Protein AF-A0A9X2N8R1-F1 (afdb_monomer_lite)

Radius of gyration: 36.53 Å; chains: 1; bounding box: 63×100×101 Å

Structure (mmCIF, N/CA/C/O backbone):
data_AF-A0A9X2N8R1-F1
#
_entry.id   AF-A0A9X2N8R1-F1
#
loop_
_atom_site.group_PDB
_atom_site.id
_atom_site.type_symbol
_atom_site.label_atom_id
_atom_site.label_alt_id
_atom_site.label_comp_id
_atom_site.label_asym_id
_atom_site.label_entity_id
_atom_site.label_seq_id
_atom_site.pdbx_PDB_ins_code
_atom_site.Cartn_x
_atom_site.Cartn_y
_atom_site.Cartn_z
_atom_site.occupancy
_atom_site.B_iso_or_equiv
_atom_site.auth_seq_id
_atom_site.auth_comp_id
_atom_site.auth_asym_id
_atom_site.auth_atom_id
_atom_site.pdbx_PDB_model_num
ATOM 1 N N . MET A 1 1 ? 23.583 4.477 35.712 1.00 61.50 1 MET A N 1
ATOM 2 C CA . MET A 1 1 ? 22.461 4.356 34.773 1.00 61.50 1 MET A CA 1
ATOM 3 C C . MET A 1 1 ? 21.521 5.526 35.014 1.00 61.50 1 MET A C 1
ATOM 5 O O . MET A 1 1 ? 21.092 5.693 36.152 1.00 61.50 1 MET A O 1
ATOM 9 N N . THR A 1 2 ? 21.276 6.365 34.010 1.00 69.81 2 THR A N 1
ATOM 10 C CA . THR A 1 2 ? 20.335 7.500 34.065 1.00 69.81 2 THR A CA 1
ATOM 11 C C . THR A 1 2 ? 18.881 7.009 34.152 1.00 69.81 2 THR A C 1
ATOM 13 O O . THR A 1 2 ? 18.628 5.805 34.248 1.00 69.81 2 THR A O 1
ATOM 16 N N . THR A 1 3 ? 17.896 7.910 34.198 1.00 67.00 3 THR A N 1
ATOM 17 C CA . THR A 1 3 ? 16.471 7.522 34.225 1.00 67.00 3 THR A CA 1
ATOM 18 C C . THR A 1 3 ? 16.041 6.916 32.889 1.00 67.00 3 THR A C 1
ATOM 20 O O . THR A 1 3 ? 15.605 5.767 32.875 1.00 67.00 3 THR A O 1
ATOM 23 N N . GLY A 1 4 ? 16.295 7.596 31.768 1.00 56.44 4 GLY A N 1
ATOM 24 C CA . GLY A 1 4 ? 16.040 7.059 30.428 1.00 56.44 4 GLY A CA 1
ATOM 25 C C . GLY A 1 4 ? 16.801 5.765 30.106 1.00 56.44 4 GLY A C 1
ATOM 26 O O . GLY A 1 4 ? 16.234 4.856 29.500 1.00 56.44 4 GLY A O 1
ATOM 27 N N . GLU A 1 5 ? 18.051 5.608 30.564 1.00 68.75 5 GLU A N 1
ATOM 28 C CA . GLU A 1 5 ? 18.771 4.328 30.429 1.00 68.75 5 GLU A CA 1
ATOM 29 C C . GLU A 1 5 ? 18.106 3.200 31.239 1.00 68.75 5 GLU A C 1
ATOM 31 O O . GLU A 1 5 ? 18.047 2.069 30.765 1.00 68.75 5 GLU A O 1
ATOM 36 N N . LEU A 1 6 ? 17.564 3.493 32.431 1.00 75.94 6 LEU A N 1
ATOM 37 C CA . LEU A 1 6 ? 16.820 2.514 33.230 1.00 75.94 6 LEU A CA 1
ATOM 38 C C . LEU A 1 6 ? 15.516 2.107 32.534 1.00 75.94 6 LEU A C 1
ATOM 40 O O . LEU A 1 6 ? 15.234 0.916 32.444 1.00 75.94 6 LEU A O 1
ATOM 44 N N . VAL A 1 7 ? 14.747 3.062 32.002 1.00 72.25 7 VAL A N 1
ATOM 45 C CA . VAL A 1 7 ? 13.529 2.773 31.219 1.00 72.25 7 VAL A CA 1
ATOM 46 C C . VAL A 1 7 ? 13.859 1.880 30.016 1.00 72.25 7 VAL A C 1
ATOM 48 O O . VAL A 1 7 ? 13.146 0.909 29.753 1.00 72.25 7 VAL A O 1
ATOM 51 N N . ARG A 1 8 ? 14.969 2.155 29.321 1.00 62.34 8 ARG A N 1
ATOM 52 C CA . ARG A 1 8 ? 15.442 1.361 28.178 1.00 62.34 8 ARG A CA 1
ATOM 53 C C . ARG A 1 8 ? 15.842 -0.060 28.584 1.00 62.34 8 ARG A C 1
ATOM 55 O O . ARG A 1 8 ? 15.310 -1.010 28.020 1.00 62.34 8 ARG A O 1
ATOM 62 N N . TRP A 1 9 ? 16.677 -0.207 29.613 1.00 81.19 9 TRP A N 1
ATOM 63 C CA . TRP A 1 9 ? 17.102 -1.508 30.144 1.00 81.19 9 TRP A CA 1
ATOM 64 C C . TRP A 1 9 ? 15.919 -2.364 30.623 1.00 81.19 9 TRP A C 1
ATOM 66 O O . TRP A 1 9 ? 15.880 -3.568 30.385 1.00 81.19 9 TRP A O 1
ATOM 76 N N . LEU A 1 10 ? 14.911 -1.751 31.251 1.00 79.75 10 LEU A N 1
ATOM 77 C CA . LEU A 1 10 ? 13.672 -2.436 31.629 1.00 79.75 10 LEU A CA 1
ATOM 78 C C . LEU A 1 10 ? 12.874 -2.891 30.400 1.00 79.75 10 LEU A C 1
ATOM 80 O O . LEU A 1 10 ? 12.411 -4.030 30.361 1.00 79.75 10 LEU A O 1
ATOM 84 N N . THR A 1 11 ? 12.773 -2.039 29.378 1.00 71.38 11 THR A N 1
ATOM 85 C CA . THR A 1 11 ? 12.073 -2.353 28.123 1.00 71.38 11 THR A CA 1
ATOM 86 C C . THR A 1 11 ? 12.741 -3.522 27.389 1.00 71.38 11 THR A C 1
ATOM 88 O O . THR A 1 11 ? 12.051 -4.441 26.953 1.00 71.38 11 THR A O 1
ATOM 91 N N . GLU A 1 12 ? 14.077 -3.558 27.339 1.00 72.38 12 GLU A N 1
ATOM 92 C CA . GLU A 1 12 ? 14.872 -4.687 26.818 1.00 72.38 12 GLU A CA 1
ATOM 93 C C . GLU A 1 12 ? 14.657 -5.988 27.612 1.00 72.38 12 GLU A C 1
ATOM 95 O O . GLU A 1 12 ? 14.785 -7.084 27.069 1.00 72.38 12 GLU A O 1
ATOM 100 N N . LYS A 1 13 ? 14.290 -5.887 28.896 1.00 73.69 13 LYS A N 1
ATOM 101 C CA . LYS A 1 13 ? 13.877 -7.017 29.743 1.00 73.69 13 LYS A CA 1
ATOM 102 C C . LYS A 1 13 ? 12.378 -7.329 29.661 1.00 73.69 13 LYS A C 1
ATOM 104 O O . LYS A 1 13 ? 11.893 -8.111 30.468 1.00 73.69 13 LYS A O 1
ATOM 109 N N . GLY A 1 14 ? 11.626 -6.747 28.725 1.00 69.25 14 GLY A N 1
ATOM 110 C CA . GLY A 1 14 ? 10.180 -6.977 28.602 1.00 69.25 14 GLY A CA 1
ATOM 111 C C . GLY A 1 14 ? 9.355 -6.384 29.753 1.00 69.25 14 GLY A C 1
ATOM 112 O O . GLY A 1 14 ? 8.227 -6.815 29.998 1.00 69.25 14 GLY A O 1
ATOM 113 N N . ILE A 1 15 ? 9.912 -5.409 30.478 1.00 80.44 15 ILE A N 1
ATOM 114 C CA . ILE A 1 15 ? 9.262 -4.691 31.575 1.00 80.44 15 ILE A CA 1
ATOM 115 C C . ILE A 1 15 ? 8.905 -3.292 31.077 1.00 80.44 15 ILE A C 1
ATOM 117 O O . ILE A 1 15 ? 9.757 -2.418 30.943 1.00 80.44 15 ILE A O 1
ATOM 121 N N . SER A 1 16 ? 7.619 -3.074 30.820 1.00 72.25 16 SER A N 1
ATOM 122 C CA . SER A 1 16 ? 7.089 -1.769 30.422 1.00 72.25 16 SER A CA 1
ATOM 123 C C . SER A 1 16 ? 6.588 -0.983 31.633 1.00 72.25 16 SER A C 1
ATOM 125 O O . SER A 1 16 ? 6.012 -1.541 32.575 1.00 72.25 16 SER A O 1
ATOM 127 N N . LEU A 1 17 ? 6.807 0.329 31.600 1.00 79.06 17 LEU A N 1
ATOM 128 C CA . LEU A 1 17 ? 6.371 1.273 32.621 1.00 79.06 17 LEU A CA 1
ATOM 129 C C . LEU A 1 17 ? 5.335 2.228 32.024 1.00 79.06 17 LEU A C 1
ATOM 131 O O . LEU A 1 17 ? 5.537 2.757 30.935 1.00 79.06 17 LEU A O 1
ATOM 135 N N . LYS A 1 18 ? 4.238 2.469 32.743 1.00 71.00 18 LYS A N 1
ATOM 136 C CA . LYS A 1 18 ? 3.207 3.452 32.384 1.00 71.00 18 LYS A CA 1
ATOM 137 C C . LYS A 1 18 ? 2.844 4.285 33.608 1.00 71.00 18 LYS A C 1
ATOM 139 O O . LYS A 1 18 ? 2.689 3.737 34.696 1.00 71.00 18 LYS A O 1
ATOM 144 N N . VAL A 1 19 ? 2.660 5.591 33.445 1.00 65.94 19 VAL A N 1
ATOM 145 C CA . VAL A 1 19 ? 2.103 6.439 34.509 1.00 65.94 19 VAL A CA 1
ATOM 146 C C . VAL A 1 19 ? 0.577 6.426 34.441 1.00 65.94 19 VAL A C 1
ATOM 148 O O . VAL A 1 19 ? -0.025 6.368 33.369 1.00 65.94 19 VAL A O 1
ATOM 151 N N . THR A 1 20 ? -0.084 6.416 35.595 1.00 61.47 20 THR A N 1
ATOM 152 C CA . THR A 1 20 ? -1.541 6.542 35.716 1.00 61.47 20 THR A CA 1
ATOM 153 C C . THR A 1 20 ? -1.844 7.308 37.001 1.00 61.47 20 THR A C 1
ATOM 155 O O . THR A 1 20 ? -1.806 6.743 38.094 1.00 61.47 20 THR A O 1
ATOM 158 N N . GLY A 1 21 ? -2.075 8.619 36.881 1.00 63.47 21 GLY A N 1
ATOM 159 C CA . GLY A 1 21 ? -2.111 9.524 38.035 1.00 63.47 21 GLY A CA 1
ATOM 160 C C . GLY A 1 21 ? -0.749 9.589 38.739 1.00 63.47 21 GLY A C 1
ATOM 161 O O . GLY A 1 21 ? 0.280 9.726 38.091 1.00 63.47 21 GLY A O 1
ATOM 162 N N . ASP A 1 22 ? -0.730 9.423 40.062 1.00 65.38 22 ASP A N 1
ATOM 163 C CA . ASP A 1 22 ? 0.477 9.380 40.909 1.00 65.38 22 ASP A CA 1
ATOM 164 C C . ASP A 1 22 ? 1.143 7.981 40.982 1.00 65.38 22 ASP A C 1
ATOM 166 O O . ASP A 1 22 ? 2.033 7.709 41.810 1.00 65.38 22 ASP A O 1
ATOM 170 N N . ARG A 1 23 ? 0.683 7.042 40.144 1.00 68.62 23 ARG A N 1
ATOM 171 C CA . ARG A 1 23 ? 1.094 5.634 40.171 1.00 68.62 23 ARG A CA 1
ATOM 172 C C . ARG A 1 23 ? 1.908 5.260 38.944 1.00 68.62 23 ARG A C 1
ATOM 174 O O . ARG A 1 23 ? 1.473 5.424 37.808 1.00 68.62 23 ARG A O 1
ATOM 181 N N . LEU A 1 24 ? 3.068 4.669 39.214 1.00 75.81 24 LEU A N 1
ATOM 182 C CA . LEU A 1 24 ? 3.879 3.966 38.233 1.00 75.81 24 LEU A CA 1
ATOM 183 C C . LEU A 1 24 ? 3.340 2.534 38.122 1.00 75.81 24 LEU A C 1
ATOM 185 O O . LEU A 1 24 ? 3.482 1.736 39.050 1.00 75.81 24 LEU A O 1
ATOM 189 N N . VAL A 1 25 ? 2.674 2.235 37.013 1.00 81.12 25 VAL A N 1
ATOM 190 C CA . VAL A 1 25 ? 2.163 0.909 36.664 1.00 81.12 25 VAL A CA 1
ATOM 191 C C . VAL A 1 25 ? 3.261 0.157 35.921 1.00 81.12 25 VAL A C 1
ATOM 193 O O . VAL A 1 25 ? 3.768 0.622 34.903 1.00 81.12 25 VAL A O 1
ATOM 196 N N . VAL A 1 26 ? 3.617 -1.019 36.430 1.00 84.75 26 VAL A N 1
ATOM 197 C CA . VAL A 1 26 ? 4.631 -1.902 35.846 1.00 84.75 26 VAL A CA 1
ATOM 198 C C . VAL A 1 26 ? 3.913 -3.081 35.199 1.00 84.75 26 VAL A C 1
ATOM 200 O O . VAL A 1 26 ? 3.124 -3.751 35.866 1.00 84.75 26 VAL A O 1
ATOM 203 N N . ARG A 1 27 ? 4.178 -3.351 33.919 1.00 78.88 27 ARG A N 1
ATOM 204 C CA . ARG A 1 27 ? 3.728 -4.570 33.232 1.00 78.88 27 ARG A CA 1
ATOM 205 C C . ARG A 1 27 ? 4.946 -5.368 32.780 1.00 78.88 27 ARG A C 1
ATOM 207 O O . ARG A 1 27 ? 5.761 -4.862 32.014 1.00 78.88 27 ARG A O 1
ATOM 214 N N . SER A 1 28 ? 5.030 -6.612 33.230 1.00 80.50 28 SER A N 1
ATOM 215 C CA . SER A 1 28 ? 6.052 -7.589 32.854 1.00 80.50 28 SER A CA 1
ATOM 216 C C . SER A 1 28 ? 5.409 -8.958 32.650 1.00 80.50 28 SER A C 1
ATOM 218 O O . SER A 1 28 ? 4.280 -9.187 33.091 1.00 80.50 28 SER A O 1
ATOM 220 N N . GLN A 1 29 ? 6.151 -9.895 32.066 1.00 75.38 29 GLN A N 1
ATOM 221 C CA . GLN A 1 29 ? 5.807 -11.312 32.171 1.00 75.38 29 GLN A CA 1
ATOM 222 C C . GLN A 1 29 ? 6.017 -11.818 33.623 1.00 75.38 29 GLN A C 1
ATOM 224 O O . GLN A 1 29 ? 6.696 -11.153 34.426 1.00 75.38 29 GLN A O 1
ATOM 229 N N . PRO A 1 30 ? 5.416 -12.962 34.007 1.00 62.84 30 PRO A N 1
ATOM 230 C CA . PRO A 1 30 ? 5.687 -13.612 35.288 1.00 62.84 30 PRO A CA 1
ATOM 231 C C . PRO A 1 30 ? 7.175 -13.963 35.438 1.00 62.84 30 PRO A C 1
ATOM 233 O O . PRO A 1 30 ? 7.819 -14.400 34.491 1.00 62.84 30 PRO A O 1
ATOM 236 N N . GLY A 1 31 ? 7.739 -13.757 36.630 1.00 71.75 31 GLY A N 1
ATOM 237 C CA . GLY A 1 31 ? 9.150 -14.048 36.929 1.00 71.75 31 GLY A CA 1
ATOM 238 C C . GLY A 1 31 ? 10.168 -13.002 36.447 1.00 71.75 31 GLY A C 1
ATOM 239 O O . GLY A 1 31 ? 11.249 -12.917 37.020 1.00 71.75 31 GLY A O 1
ATOM 240 N N . THR A 1 32 ? 9.834 -12.149 35.473 1.00 79.19 32 THR A N 1
ATOM 241 C CA . THR A 1 32 ? 10.765 -11.128 34.948 1.00 79.19 32 THR A CA 1
ATOM 242 C C . THR A 1 32 ? 10.976 -9.956 35.910 1.00 79.19 32 THR A C 1
ATOM 244 O O . THR A 1 32 ? 12.052 -9.364 35.951 1.00 79.19 32 THR A O 1
ATOM 247 N N . LEU A 1 33 ? 9.959 -9.622 36.710 1.00 86.19 33 LEU A N 1
ATOM 248 C CA . LEU A 1 33 ? 10.025 -8.576 37.732 1.00 86.19 33 LEU A CA 1
ATOM 249 C C . LEU A 1 33 ? 10.600 -9.135 39.045 1.00 86.19 33 LEU A C 1
ATOM 251 O O . LEU A 1 33 ? 9.852 -9.435 39.980 1.00 86.19 33 LEU A O 1
ATOM 255 N N . THR A 1 34 ? 11.927 -9.271 39.100 1.00 89.69 34 THR A N 1
ATOM 256 C CA . THR A 1 34 ? 12.657 -9.684 40.311 1.00 89.69 34 THR A CA 1
ATOM 257 C C . THR A 1 34 ? 12.510 -8.657 41.440 1.00 89.69 34 THR A C 1
ATOM 259 O O . THR A 1 34 ? 12.191 -7.489 41.198 1.00 89.69 34 THR A O 1
ATOM 262 N N . ASP A 1 35 ? 12.762 -9.067 42.687 1.00 86.88 35 ASP A N 1
ATOM 263 C CA . ASP A 1 35 ? 12.722 -8.143 43.830 1.00 86.88 35 ASP A CA 1
ATOM 264 C C . ASP A 1 35 ? 13.786 -7.037 43.733 1.00 86.88 35 ASP A C 1
ATOM 266 O O . ASP A 1 35 ? 13.509 -5.893 44.082 1.00 86.88 35 ASP A O 1
ATOM 270 N N . GLU A 1 36 ? 14.950 -7.323 43.143 1.00 85.19 36 GLU A N 1
ATOM 271 C CA . GLU A 1 36 ? 15.987 -6.322 42.851 1.00 85.19 36 GLU A CA 1
ATOM 272 C C . GLU A 1 36 ? 15.471 -5.236 41.893 1.00 85.19 36 GLU A C 1
ATOM 274 O O . GLU A 1 36 ? 15.621 -4.041 42.156 1.00 85.19 36 GLU A O 1
ATOM 279 N N . ILE A 1 37 ? 14.791 -5.630 40.809 1.00 86.56 37 ILE A N 1
ATOM 280 C CA . ILE A 1 37 ? 14.180 -4.687 39.862 1.00 86.56 37 ILE A CA 1
ATOM 281 C C . ILE A 1 37 ? 13.044 -3.913 40.539 1.00 86.56 37 ILE A C 1
ATOM 283 O O . ILE A 1 37 ? 12.925 -2.698 40.371 1.00 86.56 37 ILE A O 1
ATOM 287 N N . ARG A 1 38 ? 12.220 -4.596 41.341 1.00 87.38 38 ARG A N 1
ATOM 288 C CA . ARG A 1 38 ? 11.127 -3.991 42.111 1.00 87.38 38 ARG A CA 1
ATOM 289 C C . ARG A 1 38 ? 11.639 -2.928 43.085 1.00 87.38 38 ARG A C 1
ATOM 291 O O . ARG A 1 38 ? 10.999 -1.886 43.222 1.00 87.38 38 ARG A O 1
ATOM 298 N N . ASP A 1 39 ? 12.784 -3.151 43.719 1.00 87.62 39 ASP A N 1
ATOM 299 C CA . ASP A 1 39 ? 13.386 -2.195 44.644 1.00 87.62 39 ASP A CA 1
ATOM 300 C C . ASP A 1 39 ? 14.089 -1.036 43.925 1.00 87.62 39 ASP A C 1
ATOM 302 O O . ASP A 1 39 ? 13.931 0.106 44.360 1.00 87.62 39 ASP A O 1
ATOM 306 N N . VAL A 1 40 ? 14.729 -1.257 42.769 1.00 87.19 40 VAL A N 1
ATOM 307 C CA . VAL A 1 40 ? 15.210 -0.161 41.898 1.00 87.19 40 VAL A CA 1
ATOM 308 C C . VAL A 1 40 ? 14.047 0.732 41.441 1.00 87.19 40 VAL A C 1
ATOM 310 O O . VAL A 1 40 ? 14.134 1.959 41.534 1.00 87.19 40 VAL A O 1
ATOM 313 N N . LEU A 1 41 ? 12.927 0.136 41.018 1.00 88.44 41 LEU A N 1
ATOM 314 C CA . LEU A 1 41 ? 11.709 0.854 40.623 1.00 88.44 41 LEU A CA 1
ATOM 315 C C . LEU A 1 41 ? 11.064 1.625 41.785 1.00 88.44 41 LEU A C 1
ATOM 317 O O . LEU A 1 41 ? 10.529 2.711 41.574 1.00 88.44 41 LEU A O 1
ATOM 321 N N . ARG A 1 42 ? 11.119 1.094 43.013 1.00 87.38 42 ARG A N 1
ATOM 322 C CA . ARG A 1 42 ? 10.650 1.792 44.224 1.00 87.38 42 ARG A CA 1
ATOM 323 C C . ARG A 1 42 ? 11.554 2.963 44.593 1.00 87.38 42 ARG A C 1
ATOM 325 O O . ARG A 1 42 ? 11.042 4.051 44.844 1.00 87.38 42 ARG A O 1
ATOM 332 N N . GLN A 1 43 ? 12.871 2.755 44.611 1.00 87.06 43 GLN A N 1
ATOM 333 C CA . GLN A 1 43 ? 13.854 3.784 44.967 1.00 87.06 43 GLN A CA 1
ATOM 334 C C . GLN A 1 43 ? 13.827 4.954 43.980 1.00 87.06 43 GLN A C 1
ATOM 336 O O . GLN A 1 43 ? 13.855 6.107 44.399 1.00 87.06 43 GLN A O 1
ATOM 341 N N . ARG A 1 44 ? 13.694 4.666 42.680 1.00 85.12 44 ARG A N 1
ATOM 342 C CA . ARG A 1 44 ? 13.649 5.680 41.615 1.00 85.12 44 ARG A CA 1
ATOM 343 C C . ARG A 1 44 ? 12.228 6.052 41.182 1.00 85.12 44 ARG A C 1
ATOM 345 O O . ARG A 1 44 ? 12.061 6.675 40.140 1.00 85.12 44 ARG A O 1
ATOM 352 N N . LYS A 1 45 ? 11.194 5.716 41.973 1.00 80.44 45 LYS A N 1
ATOM 353 C CA . LYS A 1 45 ? 9.782 5.969 41.620 1.00 80.44 45 LYS A CA 1
ATOM 354 C C . LYS A 1 45 ? 9.526 7.440 41.272 1.00 80.44 45 LYS A C 1
ATOM 356 O O . LYS A 1 45 ? 8.800 7.698 40.323 1.00 80.44 45 LYS A O 1
ATOM 361 N N . ALA A 1 46 ? 10.084 8.383 42.033 1.00 71.50 46 ALA A N 1
ATOM 362 C CA . ALA A 1 46 ? 9.875 9.813 41.796 1.00 71.50 46 ALA A CA 1
ATOM 363 C C . ALA A 1 46 ? 10.487 10.269 40.460 1.00 71.50 46 ALA A C 1
ATOM 365 O O . ALA A 1 46 ? 9.792 10.874 39.656 1.00 71.50 46 ALA A O 1
ATOM 366 N N . GLU A 1 47 ? 11.740 9.894 40.192 1.00 69.81 47 GLU A N 1
ATOM 367 C CA . GLU A 1 47 ? 12.440 10.193 38.933 1.00 69.81 47 GLU A CA 1
ATOM 368 C C . GLU A 1 47 ? 11.756 9.533 37.727 1.00 69.81 47 GLU A C 1
ATOM 370 O O . GLU A 1 47 ? 11.603 10.153 36.685 1.00 69.81 47 GLU A O 1
ATOM 375 N N . LEU A 1 48 ? 11.308 8.280 37.868 1.00 74.06 48 LEU A N 1
ATOM 376 C CA . LEU A 1 48 ? 10.589 7.558 36.816 1.00 74.06 48 LEU A CA 1
ATOM 377 C C . LEU A 1 48 ? 9.190 8.124 36.567 1.00 74.06 48 LEU A C 1
ATOM 379 O O . LEU A 1 48 ? 8.729 8.093 35.432 1.00 74.06 48 LEU A O 1
ATOM 383 N N . LEU A 1 49 ? 8.507 8.623 37.601 1.00 68.06 49 LEU A N 1
ATOM 384 C CA . LEU A 1 49 ? 7.253 9.349 37.420 1.00 68.06 49 LEU A CA 1
ATOM 385 C C . LEU A 1 49 ? 7.484 10.656 36.660 1.00 68.06 49 LEU A C 1
ATOM 387 O O . LEU A 1 49 ? 6.699 10.933 35.771 1.00 68.06 49 LEU A O 1
ATOM 391 N N . ASP A 1 50 ? 8.543 11.406 36.962 1.00 57.59 50 ASP A N 1
ATOM 392 C CA . ASP A 1 50 ? 8.868 12.678 36.295 1.00 57.59 50 ASP A CA 1
ATOM 393 C C . ASP A 1 50 ? 9.301 12.468 34.824 1.00 57.59 50 ASP A C 1
ATOM 395 O O . ASP A 1 50 ? 8.840 13.163 33.925 1.00 57.59 50 ASP A O 1
ATOM 399 N N . GLU A 1 51 ? 10.107 11.435 34.551 1.00 63.72 51 GLU A N 1
ATOM 400 C CA . GLU A 1 51 ? 10.556 11.064 33.196 1.00 63.72 51 GLU A CA 1
ATOM 401 C C . GLU A 1 51 ? 9.408 10.529 32.315 1.00 63.72 51 GLU A C 1
ATOM 403 O O . GLU A 1 51 ? 9.303 10.864 31.133 1.00 63.72 51 GLU A O 1
ATOM 408 N N . LEU A 1 52 ? 8.547 9.665 32.871 1.00 63.25 52 LEU A N 1
ATOM 409 C CA . LEU A 1 52 ? 7.485 8.983 32.116 1.00 63.25 52 LEU A CA 1
ATOM 410 C C . LEU A 1 52 ? 6.163 9.754 32.107 1.00 63.25 52 LEU A C 1
ATOM 412 O O . LEU A 1 52 ? 5.359 9.565 31.195 1.00 63.25 52 LEU A O 1
ATOM 416 N N . ALA A 1 53 ? 5.926 10.628 33.085 1.00 52.03 53 ALA A N 1
ATOM 417 C CA . ALA A 1 53 ? 4.903 11.656 32.990 1.00 52.03 53 ALA A CA 1
ATOM 418 C C . ALA A 1 53 ? 5.497 12.871 32.280 1.00 52.03 53 ALA A C 1
ATOM 420 O O . ALA A 1 53 ? 5.636 13.935 32.872 1.00 52.03 53 ALA A O 1
ATOM 421 N N . SER A 1 54 ? 5.759 12.736 30.976 1.00 46.25 54 SER A N 1
ATOM 422 C CA . SER A 1 54 ? 5.691 13.920 30.120 1.00 46.25 54 SER A CA 1
ATOM 423 C C . SER A 1 54 ? 4.288 14.509 30.290 1.00 46.25 54 SER A C 1
ATOM 425 O O . SER A 1 54 ? 3.318 13.844 29.914 1.00 46.25 54 SER A O 1
ATOM 427 N N . PRO A 1 55 ? 4.137 15.700 30.897 1.00 40.34 55 PRO A N 1
ATOM 428 C CA . PRO A 1 55 ? 2.837 16.317 31.051 1.00 40.34 55 PRO A CA 1
ATOM 429 C C . PRO A 1 55 ? 2.272 16.594 29.662 1.00 40.34 55 PRO A C 1
ATOM 431 O O . PRO A 1 55 ? 2.986 17.086 28.781 1.00 40.34 55 PRO A O 1
ATOM 434 N N . ALA A 1 56 ? 0.983 16.320 29.479 1.00 39.78 56 ALA A N 1
ATOM 435 C CA . ALA A 1 56 ? 0.248 16.889 28.362 1.00 39.78 56 ALA A CA 1
ATOM 436 C C . ALA A 1 56 ? 0.432 18.423 28.416 1.00 39.78 56 ALA A C 1
ATOM 438 O O . ALA A 1 56 ? 0.249 19.033 29.473 1.00 39.78 56 ALA A O 1
ATOM 439 N N . GLY A 1 57 ? 0.939 19.008 27.327 1.00 48.06 57 GLY A N 1
ATOM 440 C CA . GLY A 1 57 ? 1.347 20.417 27.260 1.00 48.06 57 GLY A CA 1
ATOM 441 C C . GLY A 1 57 ? 2.850 20.727 27.399 1.00 48.06 57 GLY A C 1
ATOM 442 O O . GLY A 1 57 ? 3.202 21.902 27.322 1.00 48.06 57 GLY A O 1
ATOM 443 N N . GLN A 1 58 ? 3.754 19.747 27.562 1.00 58.41 58 GLN A N 1
ATOM 444 C CA . GLN A 1 58 ? 5.196 19.998 27.374 1.00 58.41 58 GLN A CA 1
ATOM 445 C C . GLN A 1 58 ? 5.601 19.991 25.895 1.00 58.41 58 GLN A C 1
ATOM 447 O O . GLN A 1 58 ? 5.180 19.129 25.121 1.00 58.41 58 GLN A O 1
ATOM 452 N N . ASP A 1 59 ? 6.491 20.918 25.543 1.00 76.25 59 ASP A N 1
ATOM 453 C CA . ASP A 1 59 ? 7.090 21.019 24.216 1.00 76.25 59 ASP A CA 1
ATOM 454 C C . ASP A 1 59 ? 7.855 19.727 23.847 1.00 76.25 59 ASP A C 1
ATOM 456 O O . ASP A 1 59 ? 8.569 19.121 24.656 1.00 76.25 59 ASP A O 1
ATOM 460 N N . ALA A 1 60 ? 7.698 19.273 22.604 1.00 85.62 60 ALA A N 1
ATOM 461 C CA . ALA A 1 60 ? 8.398 18.108 22.060 1.00 85.62 60 ALA A CA 1
ATOM 462 C C . ALA A 1 60 ? 9.127 18.474 20.756 1.00 85.62 60 ALA A C 1
ATOM 464 O O . ALA A 1 60 ? 8.649 19.329 20.017 1.00 85.62 60 ALA A O 1
ATOM 465 N N . PRO A 1 61 ? 10.265 17.848 20.417 1.00 90.75 61 PRO A N 1
ATOM 466 C CA . PRO A 1 61 ? 10.932 18.120 19.149 1.00 90.75 61 PRO A CA 1
ATOM 467 C C . PRO A 1 61 ? 10.070 17.662 17.965 1.00 90.75 61 PRO A C 1
ATOM 469 O O . PRO A 1 61 ? 9.319 16.690 18.069 1.00 90.75 61 PRO A O 1
ATOM 472 N N . LEU A 1 62 ? 10.206 18.327 16.818 1.00 93.06 62 LEU A N 1
ATOM 473 C CA . LEU A 1 62 ? 9.630 17.860 15.553 1.00 93.06 62 LEU A CA 1
ATOM 474 C C . LEU A 1 62 ? 10.411 16.646 15.028 1.00 93.06 62 LEU A C 1
ATOM 476 O O . LEU A 1 62 ? 11.642 16.594 15.116 1.00 93.06 62 LEU A O 1
ATOM 480 N N . SER A 1 63 ? 9.701 15.714 14.392 1.00 91.06 63 SER A N 1
ATOM 481 C CA . SER A 1 63 ? 10.320 14.727 13.486 1.00 91.06 63 SER A CA 1
ATOM 482 C C . SER A 1 63 ? 11.002 15.435 12.304 1.00 91.06 63 SER A C 1
ATOM 484 O O . SER A 1 63 ? 10.634 16.563 11.974 1.00 91.06 63 SER A O 1
ATOM 486 N N . PHE A 1 64 ? 11.974 14.808 11.637 1.00 87.69 64 PHE A N 1
ATOM 487 C CA . PHE A 1 64 ? 12.698 15.465 10.534 1.00 87.69 64 PHE A CA 1
ATOM 488 C C . PHE A 1 64 ? 11.769 15.871 9.377 1.00 87.69 64 PHE A C 1
ATOM 490 O O . PHE A 1 64 ? 11.825 17.018 8.933 1.00 87.69 64 PHE A O 1
ATOM 497 N N . GLY A 1 65 ? 10.813 15.008 9.021 1.00 88.38 65 GLY A N 1
ATOM 498 C CA . GLY A 1 65 ? 9.787 15.317 8.024 1.00 88.38 65 GLY A CA 1
ATOM 499 C C . GLY A 1 65 ? 8.892 16.500 8.415 1.00 88.38 65 GLY A C 1
ATOM 500 O O . GLY A 1 65 ? 8.600 17.364 7.589 1.00 88.38 65 GLY A O 1
ATOM 501 N N . GLN A 1 66 ? 8.517 16.617 9.696 1.00 92.75 66 GLN A N 1
ATOM 502 C CA . GLN A 1 66 ? 7.810 17.808 10.181 1.00 92.75 66 GLN A CA 1
ATOM 503 C C . GLN A 1 66 ? 8.686 19.066 10.134 1.00 92.75 66 GLN A C 1
ATOM 505 O O . GLN A 1 66 ? 8.172 20.126 9.794 1.00 92.75 66 GLN A O 1
ATOM 510 N N . GLN A 1 67 ? 9.987 18.980 10.445 1.00 89.12 67 GLN A N 1
ATOM 511 C CA . GLN A 1 67 ? 10.899 20.130 10.325 1.00 89.12 67 GLN A CA 1
ATOM 512 C C . GLN A 1 67 ? 10.966 20.625 8.877 1.00 89.12 67 GLN A C 1
ATOM 514 O O . GLN A 1 67 ? 10.926 21.833 8.646 1.00 89.12 67 GLN A O 1
ATOM 519 N N . GLN A 1 68 ? 11.024 19.708 7.902 1.00 84.94 68 GLN A N 1
ATOM 520 C CA . GLN A 1 68 ? 10.992 20.070 6.487 1.00 84.94 68 GLN A CA 1
ATOM 521 C C . GLN A 1 68 ? 9.659 20.736 6.111 1.00 84.94 68 GLN A C 1
ATOM 523 O O . GLN A 1 68 ? 9.670 21.793 5.485 1.00 84.94 68 GLN A O 1
ATOM 528 N N . LEU A 1 69 ? 8.517 20.165 6.508 1.00 88.62 69 LEU A N 1
ATOM 529 C CA . LEU A 1 69 ? 7.197 20.727 6.194 1.00 88.62 69 LEU A CA 1
ATOM 530 C C . LEU A 1 69 ? 6.947 22.087 6.868 1.00 88.62 69 LEU A C 1
ATOM 532 O O . LEU A 1 69 ? 6.398 22.980 6.231 1.00 88.62 69 LEU A O 1
ATOM 536 N N . TRP A 1 70 ? 7.400 22.280 8.109 1.00 89.00 70 TRP A N 1
ATOM 537 C CA . TRP A 1 70 ? 7.311 23.562 8.819 1.00 89.00 70 TRP A CA 1
ATOM 538 C C . TRP A 1 70 ? 8.194 24.643 8.177 1.00 89.00 70 TRP A C 1
ATOM 540 O O . TRP A 1 70 ? 7.766 25.787 8.042 1.00 89.00 70 TRP A O 1
ATOM 550 N N . LEU A 1 71 ? 9.396 24.282 7.710 1.00 83.56 71 LEU A N 1
ATOM 551 C CA . LEU A 1 71 ? 10.247 25.189 6.933 1.00 83.56 71 LEU A CA 1
ATOM 552 C C . LEU A 1 71 ? 9.610 25.557 5.582 1.00 83.56 71 LEU A C 1
ATOM 554 O O . LEU A 1 71 ? 9.716 26.701 5.151 1.00 83.56 71 LEU A O 1
ATOM 558 N N . LEU A 1 72 ? 8.957 24.601 4.914 1.00 81.12 72 LEU A N 1
ATOM 559 C CA . LEU A 1 72 ? 8.285 24.825 3.632 1.00 81.12 72 LEU A CA 1
ATOM 560 C C . LEU A 1 72 ? 7.037 25.711 3.767 1.00 81.12 72 LEU A C 1
ATOM 562 O O . LEU A 1 72 ? 6.813 26.542 2.892 1.00 81.12 72 LEU A O 1
ATOM 566 N N . ASP A 1 73 ? 6.258 25.585 4.845 1.00 84.25 73 ASP A N 1
ATOM 567 C CA . ASP A 1 73 ? 5.097 26.452 5.113 1.00 84.25 73 ASP A CA 1
ATOM 568 C C . ASP A 1 73 ? 5.488 27.932 5.299 1.00 84.25 73 ASP A C 1
ATOM 570 O O . ASP A 1 73 ? 4.787 28.830 4.823 1.00 84.25 73 ASP A O 1
ATOM 574 N N . GLN A 1 74 ? 6.657 28.188 5.899 1.00 79.56 74 GLN A N 1
ATOM 575 C CA . GLN A 1 74 ? 7.215 29.537 6.056 1.00 79.56 74 GLN A CA 1
ATOM 576 C C . GLN A 1 74 ? 7.670 30.186 4.737 1.00 79.56 74 GLN A C 1
ATOM 578 O O . GLN A 1 74 ? 7.903 31.397 4.704 1.00 79.56 74 GLN A O 1
ATOM 583 N N . LEU A 1 75 ? 7.804 29.424 3.645 1.00 73.88 75 LEU A N 1
ATOM 584 C CA . LEU A 1 75 ? 8.140 29.983 2.335 1.00 73.88 75 LEU A CA 1
ATOM 585 C C . LEU A 1 75 ? 6.904 30.611 1.658 1.00 73.88 75 LEU A C 1
ATOM 587 O O . LEU A 1 75 ? 5.779 30.122 1.821 1.00 73.88 75 LEU A O 1
ATOM 591 N N . PRO A 1 76 ? 7.087 31.655 0.823 1.00 65.31 76 PRO A N 1
ATOM 592 C CA . PRO A 1 76 ? 6.024 32.168 -0.038 1.00 65.31 76 PRO A CA 1
ATOM 593 C C . PRO A 1 76 ? 5.343 31.033 -0.823 1.00 65.31 76 PRO A C 1
ATOM 595 O O . PRO A 1 76 ? 6.004 30.204 -1.442 1.00 65.31 76 PRO A O 1
ATOM 598 N N . GLY A 1 77 ? 4.011 30.970 -0.751 1.00 58.72 77 GLY A N 1
ATOM 599 C CA . GLY A 1 77 ? 3.192 29.947 -1.419 1.00 58.72 77 GLY A CA 1
ATOM 600 C C . GLY A 1 77 ? 3.088 28.572 -0.731 1.00 58.72 77 GLY A C 1
ATOM 601 O O . GLY A 1 77 ? 2.128 27.856 -1.005 1.00 58.72 77 GLY A O 1
ATOM 602 N N . GLY A 1 78 ? 3.982 28.207 0.196 1.00 60.47 78 GLY A N 1
ATOM 603 C CA . GLY A 1 78 ? 4.127 26.817 0.666 1.00 60.47 78 GLY A CA 1
ATOM 604 C C . GLY A 1 78 ? 2.893 26.182 1.328 1.00 60.47 78 GLY A C 1
ATOM 605 O O . GLY A 1 78 ? 2.515 25.061 0.983 1.00 60.47 78 GLY A O 1
ATOM 606 N N . GLY A 1 79 ? 2.231 26.902 2.238 1.00 70.00 79 GLY A N 1
ATOM 607 C CA . GLY A 1 79 ? 1.206 26.357 3.146 1.00 70.00 79 GLY A CA 1
ATOM 608 C C . GLY A 1 79 ? -0.110 25.824 2.559 1.00 70.00 79 GLY A C 1
ATOM 609 O O . GLY A 1 79 ? -0.938 25.328 3.315 1.00 70.00 79 GLY A O 1
ATOM 610 N N . VAL A 1 80 ? -0.354 25.931 1.245 1.00 80.62 80 VAL A N 1
ATOM 611 C CA . VAL A 1 80 ? -1.538 25.310 0.594 1.00 80.62 80 VAL A CA 1
ATOM 612 C C . VAL A 1 80 ? -1.195 24.024 -0.156 1.00 80.62 80 VAL A C 1
ATOM 614 O O . VAL A 1 80 ? -2.030 23.135 -0.288 1.00 80.62 80 VAL A O 1
ATOM 617 N N . ALA A 1 81 ? 0.049 23.885 -0.624 1.00 81.38 81 ALA A N 1
ATOM 618 C CA . ALA A 1 81 ? 0.480 22.744 -1.433 1.00 81.38 81 ALA A CA 1
ATOM 619 C C . ALA A 1 81 ? 0.557 21.434 -0.632 1.00 81.38 81 ALA A C 1
ATOM 621 O O . ALA A 1 81 ? 0.603 20.347 -1.208 1.00 81.38 81 ALA A O 1
ATOM 622 N N . TYR A 1 82 ? 0.569 21.538 0.699 1.00 89.19 82 TYR A N 1
ATOM 623 C CA . TYR A 1 82 ? 0.630 20.424 1.641 1.00 89.19 82 TYR A CA 1
ATOM 624 C C . TYR A 1 82 ? -0.712 20.157 2.335 1.00 89.19 82 TYR A C 1
ATOM 626 O O . TYR A 1 82 ? -0.749 19.478 3.354 1.00 89.19 82 TYR A O 1
ATOM 634 N N . ASN A 1 83 ? -1.827 20.602 1.761 1.00 92.12 83 ASN A N 1
ATOM 635 C CA . ASN A 1 83 ? -3.144 20.097 2.137 1.00 92.12 83 ASN A CA 1
ATOM 636 C C . ASN A 1 83 ? -3.424 18.757 1.435 1.00 92.12 83 ASN A C 1
ATOM 638 O O . ASN A 1 83 ? -3.195 18.604 0.234 1.00 92.12 83 ASN A O 1
ATOM 642 N N . VAL A 1 84 ? -3.899 17.770 2.194 1.00 91.56 84 VAL A N 1
ATOM 643 C CA . VAL A 1 84 ? -4.383 16.473 1.703 1.00 91.56 84 VAL A CA 1
ATOM 644 C C . VAL A 1 84 ? -5.900 16.482 1.853 1.00 91.56 84 VAL A C 1
ATOM 646 O O . VAL A 1 84 ? -6.393 16.545 2.977 1.00 91.56 84 VAL A O 1
ATOM 649 N N . THR A 1 85 ? -6.629 16.437 0.737 1.00 93.62 85 THR A N 1
ATOM 650 C CA . THR A 1 85 ? -8.097 16.538 0.701 1.00 93.62 85 THR A CA 1
ATOM 651 C C . THR A 1 85 ? -8.693 15.277 0.091 1.00 93.62 85 THR A C 1
ATOM 653 O O . THR A 1 85 ? -8.273 14.860 -0.987 1.00 93.62 85 THR A O 1
ATOM 656 N N . ALA A 1 86 ? -9.688 14.714 0.768 1.00 93.38 86 ALA A N 1
ATOM 657 C CA . ALA A 1 86 ? -10.517 13.605 0.316 1.00 93.38 86 ALA A CA 1
ATOM 658 C C . ALA A 1 86 ? -11.988 14.049 0.262 1.00 93.38 86 ALA A C 1
ATOM 660 O O . ALA A 1 86 ? -12.417 14.915 1.033 1.00 93.38 86 ALA A O 1
ATOM 661 N N . VAL A 1 87 ? -12.754 13.460 -0.657 1.00 95.06 87 VAL A N 1
ATOM 662 C CA . VAL A 1 87 ? -14.175 13.763 -0.866 1.00 95.06 87 VAL A CA 1
ATOM 663 C C . VAL A 1 87 ? -14.951 12.455 -0.818 1.00 95.06 87 VAL A C 1
ATOM 665 O O . VAL A 1 87 ? -14.692 11.562 -1.617 1.00 95.06 87 VAL A O 1
ATOM 668 N N . LEU A 1 88 ? -15.891 12.334 0.115 1.00 94.44 88 LEU A N 1
ATOM 669 C CA . LEU A 1 88 ? -16.709 11.135 0.292 1.00 94.44 88 LEU A CA 1
ATOM 670 C C . LEU A 1 88 ? -18.163 11.450 -0.040 1.00 94.44 88 LEU A C 1
ATOM 672 O O . LEU A 1 88 ? -18.772 12.270 0.640 1.00 94.44 88 LEU A O 1
ATOM 676 N N . HIS A 1 89 ? -18.724 10.771 -1.028 1.00 95.06 89 HIS A N 1
ATOM 677 C CA . HIS A 1 89 ? -20.154 10.775 -1.293 1.00 95.06 89 HIS A CA 1
ATOM 678 C C . HIS A 1 89 ? -20.868 9.836 -0.321 1.00 95.06 89 HIS A C 1
ATOM 680 O O . HIS A 1 89 ? -20.420 8.707 -0.100 1.00 95.06 89 HIS A O 1
ATOM 686 N N . VAL A 1 90 ? -21.964 10.299 0.278 1.00 94.94 90 VAL A N 1
ATOM 687 C CA . VAL A 1 90 ? -22.706 9.590 1.324 1.00 94.94 90 VAL A CA 1
ATOM 688 C C . VAL A 1 90 ? -24.198 9.611 1.004 1.00 94.94 90 VAL A C 1
ATOM 690 O O . VAL A 1 90 ? -24.839 10.661 1.018 1.00 94.94 90 VAL A O 1
ATOM 693 N N . THR A 1 91 ? -24.761 8.427 0.770 1.00 94.38 91 THR A N 1
ATOM 694 C CA . THR A 1 91 ? -26.199 8.237 0.526 1.00 94.38 91 THR A CA 1
ATOM 695 C C . THR A 1 91 ? -26.847 7.464 1.671 1.00 94.38 91 THR A C 1
ATOM 697 O O . THR A 1 91 ? -26.378 6.371 2.002 1.00 94.38 91 THR A O 1
ATOM 700 N N . GLY A 1 92 ? -27.931 7.993 2.233 1.00 93.00 92 GLY A N 1
ATOM 701 C CA . GLY A 1 92 ? -28.676 7.454 3.371 1.00 93.00 92 GLY A CA 1
ATOM 702 C C . GLY A 1 92 ? -28.796 8.438 4.541 1.00 93.00 92 GLY A C 1
ATOM 703 O O . GLY A 1 92 ? -28.301 9.567 4.491 1.00 93.00 92 GLY A O 1
ATOM 704 N N . ALA A 1 93 ? -29.437 7.972 5.614 1.00 91.62 93 ALA A N 1
ATOM 705 C CA . ALA A 1 93 ? -29.805 8.773 6.779 1.00 91.62 93 ALA A CA 1
ATOM 706 C C . ALA A 1 93 ? -28.598 9.074 7.693 1.00 91.62 93 ALA A C 1
ATOM 708 O O . ALA A 1 93 ? -28.369 8.404 8.704 1.00 91.62 93 ALA A O 1
ATOM 709 N N . LEU A 1 94 ? -27.823 10.094 7.326 1.00 94.31 94 LEU A N 1
ATOM 710 C CA . LEU A 1 94 ? -26.636 10.551 8.049 1.00 94.31 94 LEU A CA 1
ATOM 711 C C . LEU A 1 94 ? -27.000 11.391 9.290 1.00 94.31 94 LEU A C 1
ATOM 713 O O . LEU A 1 94 ? -27.541 12.492 9.174 1.00 94.31 94 LEU A O 1
ATOM 717 N N . ASP A 1 95 ? -26.623 10.935 10.489 1.00 93.62 95 ASP A N 1
ATOM 718 C CA . ASP A 1 95 ? -26.735 11.743 11.712 1.00 93.62 95 ASP A CA 1
ATOM 719 C C . ASP A 1 95 ? -25.566 12.741 11.807 1.00 93.62 95 ASP A C 1
ATOM 721 O O . ASP A 1 95 ? -24.480 12.439 12.310 1.00 93.62 95 ASP A O 1
ATOM 725 N N . ALA A 1 96 ? -25.803 13.973 11.352 1.00 92.25 96 ALA A N 1
ATOM 726 C CA . ALA A 1 96 ? -24.823 15.057 11.416 1.00 92.25 96 ALA A CA 1
ATOM 727 C C . ALA A 1 96 ? -24.329 15.367 12.849 1.00 92.25 96 ALA A C 1
ATOM 729 O O . ALA A 1 96 ? -23.177 15.765 13.021 1.00 92.25 96 ALA A O 1
ATOM 730 N N . ALA A 1 97 ? -25.149 15.150 13.885 1.00 93.44 97 ALA A N 1
ATOM 731 C CA . ALA A 1 97 ? -24.768 15.392 15.278 1.00 93.44 97 ALA A CA 1
ATOM 732 C C . ALA A 1 97 ? -23.965 14.224 15.879 1.00 93.44 97 ALA A C 1
ATOM 734 O O . ALA A 1 97 ? -23.138 14.430 16.771 1.00 93.44 97 ALA A O 1
ATOM 735 N N . ALA A 1 98 ? -24.167 12.988 15.413 1.00 94.94 98 ALA A N 1
ATOM 736 C CA . ALA A 1 98 ? -23.231 11.890 15.668 1.00 94.94 98 ALA A CA 1
ATOM 737 C C . ALA A 1 98 ? -21.898 12.112 14.943 1.00 94.94 98 ALA A C 1
ATOM 739 O O . ALA A 1 98 ? -20.848 11.907 15.550 1.00 94.94 98 ALA A O 1
ATOM 740 N N . LEU A 1 99 ? -21.925 12.596 13.696 1.00 95.25 99 LEU A N 1
ATOM 741 C CA . LEU A 1 99 ? -20.726 12.890 12.907 1.00 95.25 99 LEU A CA 1
ATOM 742 C C . LEU A 1 99 ? -19.861 13.994 13.538 1.00 95.25 99 LEU A C 1
ATOM 744 O O . LEU A 1 99 ? -18.654 13.806 13.680 1.00 95.25 99 LEU A O 1
ATOM 748 N N . GLU A 1 100 ? -20.455 15.108 13.976 1.00 95.75 100 GLU A N 1
ATOM 749 C CA . GLU A 1 100 ? -19.724 16.194 14.651 1.00 95.75 100 GLU A CA 1
ATOM 750 C C . GLU A 1 100 ? -19.077 15.720 15.965 1.00 95.75 100 GLU A C 1
ATOM 752 O O . GLU A 1 100 ? -17.900 15.996 16.220 1.00 95.75 100 GLU A O 1
ATOM 757 N N . ARG A 1 101 ? -19.799 14.923 16.768 1.00 95.62 101 ARG A N 1
ATOM 758 C CA . ARG A 1 101 ? -19.249 14.288 17.980 1.00 95.62 101 ARG A CA 1
ATOM 759 C C . ARG A 1 101 ? -18.110 13.321 17.651 1.00 95.62 101 ARG A C 1
ATOM 761 O O . ARG A 1 101 ? -17.080 13.354 18.322 1.00 95.62 101 ARG A O 1
ATOM 768 N N . ALA A 1 102 ? -18.269 12.497 16.615 1.00 96.50 102 ALA A N 1
ATOM 769 C CA . ALA A 1 102 ? -17.274 11.516 16.187 1.00 96.50 102 ALA A CA 1
ATOM 770 C C . ALA A 1 102 ? -15.982 12.192 15.721 1.00 96.50 102 ALA A C 1
ATOM 772 O O . ALA A 1 102 ? -14.895 11.814 16.153 1.00 96.50 102 ALA A O 1
ATOM 773 N N . PHE A 1 103 ? -16.101 13.240 14.909 1.00 97.00 103 PHE A N 1
ATOM 774 C CA . PHE A 1 103 ? -14.961 14.009 14.422 1.00 97.00 103 PHE A CA 1
ATOM 775 C C . PHE A 1 103 ? -14.265 14.802 15.542 1.00 97.00 103 PHE A C 1
ATOM 777 O O . PHE A 1 103 ? -13.037 14.851 15.595 1.00 97.00 103 PHE A O 1
ATOM 784 N N . THR A 1 104 ? -15.023 15.345 16.499 1.00 96.62 104 THR A N 1
ATOM 785 C CA . THR A 1 104 ? -14.454 16.018 17.681 1.00 96.62 104 THR A CA 1
ATOM 786 C C . THR A 1 104 ? -13.652 15.046 18.557 1.00 96.62 104 THR A C 1
ATOM 788 O O . THR A 1 104 ? -12.525 15.351 18.954 1.00 96.62 104 THR A O 1
ATOM 791 N N . GLU A 1 105 ? -14.191 13.854 18.829 1.00 96.56 105 GLU A N 1
ATOM 792 C CA . GLU A 1 105 ? -13.511 12.815 19.616 1.00 96.56 105 GLU A CA 1
ATOM 793 C C . GLU A 1 105 ? -12.262 12.271 18.903 1.00 96.56 105 GLU A C 1
ATOM 795 O O . GLU A 1 105 ? -11.226 12.070 19.538 1.00 96.56 105 GLU A O 1
ATOM 800 N N . LEU A 1 106 ? -12.321 12.112 17.578 1.00 96.25 106 LEU A N 1
ATOM 801 C CA . LEU A 1 106 ? -11.191 11.716 16.734 1.00 96.25 106 LEU A CA 1
ATOM 802 C C . LEU A 1 106 ? -9.999 12.678 16.872 1.00 96.25 106 LEU A C 1
ATOM 804 O O . LEU A 1 106 ? -8.858 12.232 17.022 1.00 96.25 106 LEU A O 1
ATOM 808 N N . VAL A 1 107 ? -10.262 13.992 16.877 1.00 97.00 107 VAL A N 1
ATOM 809 C CA . VAL A 1 107 ? -9.238 15.032 17.081 1.00 97.00 107 VAL A CA 1
ATOM 810 C C . VAL A 1 107 ? -8.760 15.094 18.535 1.00 97.00 107 VAL A C 1
ATOM 812 O O . VAL A 1 107 ? -7.564 15.268 18.773 1.00 97.00 107 VAL A O 1
ATOM 815 N N . ARG A 1 108 ? -9.642 14.895 19.526 1.00 95.44 108 ARG A N 1
ATOM 816 C CA . ARG A 1 108 ? -9.239 14.810 20.945 1.00 95.44 108 ARG A CA 1
ATOM 817 C C . ARG A 1 108 ? -8.206 13.701 21.158 1.00 95.44 108 ARG A C 1
ATOM 819 O O . ARG A 1 108 ? -7.159 13.932 21.772 1.00 95.44 108 ARG A O 1
ATOM 826 N N . ARG A 1 109 ? -8.537 12.515 20.645 1.00 93.75 109 ARG A N 1
ATOM 827 C CA . ARG A 1 109 ? -7.805 11.252 20.761 1.00 93.75 109 ARG A CA 1
ATOM 828 C C . ARG A 1 109 ? -6.423 11.293 20.104 1.00 93.75 109 ARG A C 1
ATOM 830 O O . ARG A 1 109 ? -5.453 10.805 20.684 1.00 93.75 109 ARG A O 1
ATOM 837 N N . ASN A 1 110 ? -6.332 11.871 18.909 1.00 95.38 110 ASN A N 1
ATOM 838 C CA . ASN A 1 110 ? -5.110 11.907 18.111 1.00 95.38 110 ASN A CA 1
ATOM 839 C C . ASN A 1 110 ? -4.421 13.271 18.253 1.00 95.38 110 ASN A C 1
ATOM 841 O O . ASN A 1 110 ? -4.710 14.203 17.504 1.00 95.38 110 ASN A O 1
ATOM 845 N N . GLU A 1 111 ? -3.482 13.387 19.198 1.00 95.25 111 GLU A N 1
ATOM 846 C CA . GLU A 1 111 ? -2.849 14.667 19.567 1.00 95.25 111 GLU A CA 1
ATOM 847 C C . GLU A 1 111 ? -2.237 15.409 18.373 1.00 95.25 111 GLU A C 1
ATOM 849 O O . GLU A 1 111 ? -2.265 16.639 18.331 1.00 95.25 111 GLU A O 1
ATOM 854 N N . VAL A 1 112 ? -1.715 14.679 17.381 1.00 95.88 112 VAL A N 1
ATOM 855 C CA . VAL A 1 112 ? -1.080 15.256 16.186 1.00 95.88 112 VAL A CA 1
ATOM 856 C C . VAL A 1 112 ? -2.037 16.130 15.363 1.00 95.88 112 VAL A C 1
ATOM 858 O O . VAL A 1 112 ? -1.607 17.124 14.785 1.00 95.88 112 VAL A O 1
ATOM 861 N N . LEU A 1 113 ? -3.340 15.817 15.360 1.00 96.88 113 LEU A N 1
ATOM 862 C CA . LEU A 1 113 ? -4.358 16.590 14.638 1.00 96.88 113 LEU A CA 1
ATOM 863 C C . LEU A 1 113 ? -4.610 17.961 15.286 1.00 96.88 113 LEU A C 1
ATOM 865 O O . LEU A 1 113 ? -5.062 18.884 14.617 1.00 96.88 113 LEU A O 1
ATOM 869 N N . ARG A 1 114 ? -4.282 18.106 16.574 1.00 95.62 114 ARG A N 1
ATOM 870 C CA . ARG A 1 114 ? -4.379 19.339 17.374 1.00 95.62 114 ARG A CA 1
ATOM 871 C C . ARG A 1 114 ? -3.011 19.791 17.901 1.00 95.62 114 ARG A C 1
ATOM 873 O O . ARG A 1 114 ? -2.924 20.419 18.951 1.00 95.62 114 ARG A O 1
ATOM 880 N N . THR A 1 115 ? -1.934 19.440 17.200 1.00 95.75 115 THR A N 1
ATOM 881 C CA . THR A 1 115 ? -0.566 19.861 17.528 1.00 95.75 115 THR A CA 1
ATOM 882 C C . THR A 1 115 ? -0.183 21.059 16.674 1.00 95.75 115 THR A C 1
ATOM 884 O O . THR A 1 115 ? -0.209 20.965 15.452 1.00 95.75 115 THR A O 1
ATOM 887 N N . CYS A 1 116 ? 0.221 22.159 17.303 1.00 93.62 116 CYS A N 1
ATOM 888 C CA . CYS A 1 116 ? 0.821 23.297 16.621 1.00 93.62 116 CYS A CA 1
ATOM 889 C C . CYS A 1 116 ? 2.353 23.309 16.751 1.00 93.62 116 CYS A C 1
ATOM 891 O O . CYS A 1 116 ? 2.948 22.593 17.561 1.00 93.62 116 CYS A O 1
ATOM 893 N N . PHE A 1 117 ? 2.995 24.133 15.926 1.00 92.88 117 PHE A N 1
ATOM 894 C CA . PHE A 1 117 ? 4.440 24.213 15.762 1.00 92.88 117 PHE A CA 1
ATOM 895 C C . PHE A 1 117 ? 4.916 25.643 16.013 1.00 92.88 117 PHE A C 1
ATOM 897 O O . PHE A 1 117 ? 4.551 26.574 15.293 1.00 92.88 117 PHE A O 1
ATOM 904 N N . THR A 1 118 ? 5.746 25.816 17.037 1.00 88.94 118 THR A N 1
ATOM 905 C CA . THR A 1 118 ? 6.290 27.119 17.449 1.00 88.94 118 THR A CA 1
ATOM 906 C C . THR A 1 118 ? 7.801 27.044 17.618 1.00 88.94 118 THR A C 1
ATOM 908 O O . THR A 1 118 ? 8.359 25.954 17.683 1.00 88.94 118 THR A O 1
ATOM 911 N N . GLU A 1 119 ? 8.474 28.186 17.709 1.00 86.25 119 GLU A N 1
ATOM 912 C CA . GLU A 1 119 ? 9.907 28.239 18.005 1.00 86.25 119 GLU A CA 1
ATOM 913 C C . GLU A 1 119 ? 10.136 28.486 19.506 1.00 86.25 119 GLU A C 1
ATOM 915 O O . GLU A 1 119 ? 9.544 29.396 20.092 1.00 86.25 119 GLU A O 1
ATOM 920 N N . HIS A 1 120 ? 11.000 27.685 20.129 1.00 78.06 120 HIS A N 1
ATOM 921 C CA . HIS A 1 120 ? 11.439 27.838 21.514 1.00 78.06 120 HIS A CA 1
ATOM 922 C C . HIS A 1 120 ? 12.971 27.789 21.566 1.00 78.06 120 HIS A C 1
ATOM 924 O O . HIS A 1 120 ? 13.582 26.865 21.039 1.00 78.06 120 HIS A O 1
ATOM 930 N N . GLU A 1 121 ? 13.597 28.818 22.145 1.00 75.12 121 GLU A N 1
ATOM 931 C CA . GLU A 1 121 ? 15.064 28.981 22.225 1.00 75.12 121 GLU A CA 1
ATOM 932 C C . GLU A 1 121 ? 15.830 28.795 20.890 1.00 75.12 121 GLU A C 1
ATOM 934 O O . GLU A 1 121 ? 16.992 28.394 20.875 1.00 75.12 121 GLU A O 1
ATOM 939 N N . GLY A 1 122 ? 15.203 29.118 19.751 1.00 73.12 122 GLY A N 1
ATOM 940 C CA . GLY A 1 122 ? 15.804 28.963 18.418 1.00 73.12 122 GLY A CA 1
ATOM 941 C C . GLY A 1 122 ? 15.601 27.588 17.769 1.00 73.12 122 GLY A C 1
ATOM 942 O O . GLY A 1 122 ? 16.154 27.331 16.700 1.00 73.12 122 GLY A O 1
ATOM 943 N N . ALA A 1 123 ? 14.832 26.693 18.398 1.00 79.00 123 ALA A N 1
ATOM 944 C CA . ALA A 1 123 ? 14.499 25.370 17.880 1.00 79.00 123 ALA A CA 1
ATOM 945 C C . ALA A 1 123 ? 12.979 25.216 17.669 1.00 79.00 123 ALA A C 1
ATOM 947 O O . ALA A 1 123 ? 12.193 25.693 18.491 1.00 79.00 123 ALA A O 1
ATOM 948 N N . PRO A 1 124 ? 12.527 24.530 16.603 1.00 86.44 124 PRO A N 1
ATOM 949 C CA . PRO A 1 124 ? 11.113 24.242 16.425 1.00 86.44 124 PRO A CA 1
ATOM 950 C C . PRO A 1 124 ? 10.644 23.177 17.424 1.00 86.44 124 PRO A C 1
ATOM 952 O O . PRO A 1 124 ? 11.299 22.146 17.613 1.00 86.44 124 PRO A O 1
ATOM 955 N N . VAL A 1 125 ? 9.470 23.403 18.012 1.00 89.94 125 VAL A N 1
ATOM 956 C CA . VAL A 1 125 ? 8.809 22.505 18.963 1.00 89.94 125 VAL A CA 1
ATOM 957 C C . VAL A 1 125 ? 7.333 22.291 18.621 1.00 89.94 125 VAL A C 1
ATOM 959 O O . VAL A 1 125 ? 6.640 23.192 18.147 1.00 89.94 125 VAL A O 1
ATOM 962 N N . GLN A 1 126 ? 6.867 21.072 18.879 1.00 93.12 126 GLN A N 1
ATOM 963 C CA . GLN A 1 126 ? 5.478 20.631 18.851 1.00 93.12 126 GLN A CA 1
ATOM 964 C C . GLN A 1 126 ? 4.814 20.969 20.185 1.00 93.12 126 GLN A C 1
ATOM 966 O O . GLN A 1 126 ? 5.357 20.619 21.237 1.00 93.12 126 GLN A O 1
ATOM 971 N N . ARG A 1 127 ? 3.620 21.563 20.143 1.00 90.88 127 ARG A N 1
ATOM 972 C CA . ARG A 1 127 ? 2.777 21.815 21.315 1.00 90.88 127 ARG A CA 1
ATOM 973 C C . ARG A 1 127 ? 1.349 21.364 21.039 1.00 90.88 127 ARG A C 1
ATOM 975 O O . ARG A 1 127 ? 0.761 21.738 20.031 1.00 90.88 127 ARG A O 1
ATOM 982 N N . VAL A 1 128 ? 0.787 20.560 21.935 1.00 91.62 128 VAL A N 1
ATOM 983 C CA . VAL A 1 128 ? -0.589 20.062 21.804 1.00 91.62 128 VAL A CA 1
ATOM 984 C C . VAL A 1 128 ? -1.565 21.114 22.341 1.00 91.62 128 VAL A C 1
ATOM 986 O O . VAL A 1 128 ? -1.360 21.659 23.425 1.00 91.62 128 VAL A O 1
ATOM 989 N N . ILE A 1 129 ? -2.617 21.413 21.580 1.00 89.69 129 ILE A N 1
ATOM 990 C CA . ILE A 1 129 ? -3.691 22.334 21.961 1.00 89.69 129 ILE A CA 1
ATOM 991 C C . ILE A 1 129 ? -4.713 21.557 22.801 1.00 89.69 129 ILE A C 1
ATOM 993 O O . ILE A 1 129 ? -5.343 20.625 22.301 1.00 89.69 129 ILE A O 1
ATOM 997 N N . GLU A 1 130 ? -4.879 21.920 24.075 1.00 85.00 130 GLU A N 1
ATOM 998 C CA . GLU A 1 130 ? -5.806 21.227 24.990 1.00 85.00 130 GLU A CA 1
ATOM 999 C C . GLU A 1 130 ? -7.239 21.779 24.949 1.00 85.00 130 GLU A C 1
ATOM 1001 O O . GLU A 1 130 ? -8.188 21.004 25.023 1.00 85.00 130 GLU A O 1
ATOM 1006 N N . ASP A 1 131 ? -7.401 23.096 24.795 1.00 87.12 131 ASP A N 1
ATOM 1007 C CA . ASP A 1 131 ? -8.702 23.747 24.594 1.00 87.12 131 ASP A CA 1
ATOM 1008 C C . ASP A 1 131 ? -8.861 24.075 23.106 1.00 87.12 131 ASP A C 1
ATOM 1010 O O . ASP A 1 131 ? -8.194 24.968 22.578 1.00 87.12 131 ASP A O 1
ATOM 1014 N N . PHE A 1 132 ? -9.677 23.286 22.410 1.00 90.19 132 PHE A N 1
ATOM 1015 C CA . PHE A 1 132 ? -9.844 23.351 20.962 1.00 90.19 132 PHE A CA 1
ATOM 1016 C C . PHE A 1 132 ? -11.312 23.161 20.570 1.00 90.19 132 PHE A C 1
ATOM 1018 O O . PHE A 1 132 ? -12.078 22.472 21.242 1.00 90.19 132 PHE A O 1
ATOM 1025 N N . ALA A 1 133 ? -11.693 23.741 19.433 1.00 86.62 133 ALA A N 1
ATOM 1026 C CA . ALA A 1 133 ? -12.994 23.540 18.810 1.00 86.62 133 ALA A CA 1
ATOM 1027 C C . ALA A 1 133 ? -12.793 23.076 17.366 1.00 86.62 133 ALA A C 1
ATOM 1029 O O . ALA A 1 133 ? -11.982 23.649 16.638 1.00 86.62 133 ALA A O 1
ATOM 1030 N N . VAL A 1 134 ? -13.549 22.058 16.951 1.00 87.81 134 VAL A N 1
ATOM 1031 C CA . VAL A 1 134 ? -13.523 21.525 15.582 1.00 87.81 134 VAL A CA 1
ATOM 1032 C C . VAL A 1 134 ? -14.939 21.589 15.010 1.00 87.81 134 VAL A C 1
ATOM 1034 O O . VAL A 1 134 ? -15.647 20.584 15.019 1.00 87.81 134 VAL A O 1
ATOM 1037 N N . PRO A 1 135 ? -15.407 22.773 14.574 1.00 87.31 135 PRO A N 1
ATOM 1038 C CA . PRO A 1 135 ? -16.730 22.879 13.978 1.00 87.31 135 PRO A CA 1
ATOM 1039 C C . PRO A 1 135 ? -16.802 22.019 12.714 1.00 87.31 135 PRO A C 1
ATOM 1041 O O . PRO A 1 135 ? -15.838 21.964 11.945 1.00 87.31 135 PRO A O 1
ATOM 1044 N N . VAL A 1 136 ? -17.964 21.414 12.474 1.00 93.94 136 VAL A N 1
ATOM 1045 C CA . VAL A 1 136 ? -18.309 20.769 11.201 1.00 93.94 136 VAL A CA 1
ATOM 1046 C C . VAL A 1 136 ? -19.305 21.672 10.465 1.00 93.94 136 VAL A C 1
ATOM 1048 O O . VAL A 1 136 ? -20.502 21.633 10.759 1.00 93.94 136 VAL A O 1
ATOM 1051 N N . PRO A 1 137 ? -18.861 22.543 9.536 1.00 94.38 137 PRO A N 1
ATOM 1052 C CA . PRO A 1 137 ? -19.774 23.418 8.817 1.00 94.38 137 PRO A CA 1
ATOM 1053 C C . PRO A 1 137 ? -20.693 22.598 7.914 1.00 94.38 137 PRO A C 1
ATOM 1055 O O . PRO A 1 137 ? -20.222 21.788 7.114 1.00 94.38 137 PRO A O 1
ATOM 1058 N N . VAL A 1 138 ? -21.997 22.852 8.016 1.00 94.44 138 VAL A N 1
ATOM 1059 C CA . VAL A 1 138 ? -23.001 22.301 7.103 1.00 94.44 138 VAL A CA 1
ATOM 1060 C C . VAL A 1 138 ? -23.331 23.355 6.054 1.00 94.44 138 VAL A C 1
ATOM 1062 O O . VAL A 1 138 ? -23.876 24.413 6.377 1.00 94.44 138 VAL A O 1
ATOM 1065 N N . VAL A 1 139 ? -23.003 23.074 4.796 1.00 94.38 139 VAL A N 1
ATOM 1066 C CA . VAL A 1 139 ? -23.361 23.908 3.644 1.00 94.38 139 VAL A CA 1
ATOM 1067 C C . VAL A 1 139 ? -24.491 23.241 2.858 1.00 94.38 139 VAL A C 1
ATOM 1069 O O . VAL A 1 139 ? -24.599 22.018 2.821 1.00 94.38 139 VAL A O 1
ATOM 1072 N N . GLY A 1 140 ? -25.371 24.044 2.252 1.00 89.75 140 GLY A N 1
ATOM 1073 C CA . GLY A 1 140 ? -26.395 23.523 1.337 1.00 89.75 140 GLY A CA 1
ATOM 1074 C C . GLY A 1 140 ? -25.794 23.025 0.018 1.00 89.75 140 GLY A C 1
ATOM 1075 O O . GLY A 1 140 ? -24.573 23.033 -0.135 1.00 89.75 140 GLY A O 1
ATOM 1076 N N . ALA A 1 141 ? -26.662 22.668 -0.933 1.00 83.44 141 ALA A N 1
ATOM 1077 C CA . ALA A 1 141 ? -26.339 22.107 -2.250 1.00 83.44 141 ALA A CA 1
ATOM 1078 C C . ALA A 1 141 ? -25.468 23.036 -3.130 1.00 83.44 141 ALA A C 1
ATOM 1080 O O . ALA A 1 141 ? -25.938 23.686 -4.066 1.00 83.44 141 ALA A O 1
ATOM 1081 N N . ARG A 1 142 ? -24.181 23.125 -2.789 1.00 91.50 142 ARG A N 1
ATOM 1082 C CA . ARG A 1 142 ? -23.094 23.685 -3.596 1.00 91.50 142 ARG A CA 1
ATOM 1083 C C . ARG A 1 142 ? -22.442 22.561 -4.392 1.00 91.50 142 ARG A C 1
ATOM 1085 O O . ARG A 1 142 ? -22.489 21.409 -3.973 1.00 91.50 142 ARG A O 1
ATOM 1092 N N . ASP A 1 143 ? -21.757 22.901 -5.481 1.00 92.31 143 ASP A N 1
ATOM 1093 C CA . ASP A 1 143 ? -20.862 21.941 -6.128 1.00 92.31 143 ASP A CA 1
ATOM 1094 C C . ASP A 1 143 ? -19.761 21.532 -5.133 1.00 92.31 143 ASP A C 1
ATOM 1096 O O . ASP A 1 143 ? -18.970 22.358 -4.665 1.00 92.31 143 ASP A O 1
ATOM 1100 N N . VAL A 1 144 ? -19.713 20.241 -4.801 1.00 93.75 144 VAL A N 1
ATOM 1101 C CA . VAL A 1 144 ? -18.712 19.663 -3.900 1.00 93.75 144 VAL A CA 1
ATOM 1102 C C . VAL A 1 144 ? -17.288 19.907 -4.392 1.00 93.75 144 VAL A C 1
ATOM 1104 O O . VAL A 1 144 ? -16.380 20.051 -3.577 1.00 93.75 144 VAL A O 1
ATOM 1107 N N . ARG A 1 145 ? -17.069 20.040 -5.706 1.00 93.06 145 ARG A N 1
ATOM 1108 C CA . ARG A 1 145 ? -15.756 20.367 -6.273 1.00 93.06 145 ARG A CA 1
ATOM 1109 C C . ARG A 1 145 ? -15.329 21.789 -5.940 1.00 93.06 145 ARG A C 1
ATOM 1111 O O . ARG A 1 145 ? -14.141 21.999 -5.698 1.00 93.06 145 ARG A O 1
ATOM 1118 N N . GLU A 1 146 ? -16.255 22.748 -5.873 1.00 94.44 146 GLU A N 1
ATOM 1119 C CA . GLU A 1 146 ? -15.939 24.098 -5.386 1.00 94.44 146 GLU A CA 1
ATOM 1120 C C . GLU A 1 146 ? -15.538 24.045 -3.912 1.00 94.44 146 GLU A C 1
ATOM 1122 O O . GLU A 1 146 ? -14.480 24.553 -3.550 1.00 94.44 146 GLU A O 1
ATOM 1127 N N . VAL A 1 147 ? -16.331 23.367 -3.075 1.00 95.94 147 VAL A N 1
ATOM 1128 C CA . VAL A 1 147 ? -16.081 23.248 -1.627 1.00 95.94 147 VAL A CA 1
ATOM 1129 C C . VAL A 1 147 ? -14.763 22.515 -1.342 1.00 95.94 147 VAL A C 1
ATOM 1131 O O . VAL A 1 147 ? -13.975 22.953 -0.503 1.00 95.94 147 VAL A O 1
ATOM 1134 N N . ALA A 1 148 ? -14.471 21.438 -2.074 1.00 94.94 148 ALA A N 1
ATOM 1135 C CA . ALA A 1 148 ? -13.201 20.721 -2.002 1.00 94.94 148 ALA A CA 1
ATOM 1136 C C . ALA A 1 148 ? -12.020 21.584 -2.470 1.00 94.94 148 ALA A C 1
ATOM 1138 O O . ALA A 1 148 ? -10.972 21.572 -1.828 1.00 94.94 148 ALA A O 1
ATOM 1139 N N . THR A 1 149 ? -12.192 22.394 -3.520 1.00 94.19 149 THR A N 1
ATOM 1140 C CA . THR A 1 149 ? -11.158 23.337 -3.985 1.00 94.19 149 THR A CA 1
ATOM 1141 C C . THR A 1 149 ? -10.899 24.450 -2.967 1.00 94.19 149 THR A C 1
ATOM 1143 O O . THR A 1 149 ? -9.743 24.735 -2.655 1.00 94.19 149 THR A O 1
ATOM 1146 N N . GLU A 1 150 ? -11.949 25.046 -2.397 1.00 94.38 150 GLU A N 1
ATOM 1147 C CA . GLU A 1 150 ? -11.854 26.047 -1.326 1.00 94.38 150 GLU A CA 1
ATOM 1148 C C . GLU A 1 150 ? -11.157 25.477 -0.082 1.00 94.38 150 GLU A C 1
ATOM 1150 O O . GLU A 1 150 ? -10.274 26.120 0.484 1.00 94.38 150 GLU A O 1
ATOM 1155 N N . SER A 1 151 ? -11.504 24.249 0.312 1.00 93.19 151 SER A N 1
ATOM 1156 C CA . SER A 1 151 ? -10.898 23.554 1.451 1.00 93.19 151 SER A CA 1
ATOM 1157 C C . SER A 1 151 ? -9.422 23.213 1.202 1.00 93.19 151 SER A C 1
ATOM 1159 O O . SER A 1 151 ? -8.578 23.494 2.055 1.00 93.19 151 SER A O 1
ATOM 1161 N N . ALA A 1 152 ? -9.086 22.696 0.014 1.00 91.69 152 ALA A N 1
ATOM 1162 C CA . ALA A 1 152 ? -7.716 22.373 -0.386 1.00 91.69 152 ALA A CA 1
ATOM 1163 C C . ALA A 1 152 ? -6.812 23.615 -0.477 1.00 91.69 152 ALA A C 1
ATOM 1165 O O . ALA A 1 152 ? -5.638 23.547 -0.118 1.00 91.69 152 ALA A O 1
ATOM 1166 N N . LEU A 1 153 ? -7.343 24.765 -0.904 1.00 91.62 153 LEU A N 1
ATOM 1167 C CA . LEU A 1 153 ? -6.608 26.037 -0.967 1.00 91.62 153 LEU A CA 1
ATOM 1168 C C . LEU A 1 153 ? -6.668 26.850 0.343 1.00 91.62 153 LEU A C 1
ATOM 1170 O O . LEU A 1 153 ? -5.992 27.873 0.474 1.00 91.62 153 LEU A O 1
ATOM 1174 N N . GLY A 1 154 ? -7.437 26.401 1.337 1.00 91.50 154 GLY A N 1
ATOM 1175 C CA . GLY A 1 154 ? -7.514 27.023 2.654 1.00 91.50 154 GLY A CA 1
ATOM 1176 C C . GLY A 1 154 ? -6.259 26.751 3.485 1.00 91.50 154 GLY A C 1
ATOM 1177 O O . GLY A 1 154 ? -6.088 25.651 4.013 1.00 91.50 154 GLY A O 1
ATOM 1178 N N . ARG A 1 155 ? -5.395 27.759 3.660 1.00 90.62 155 ARG A N 1
ATOM 1179 C CA . ARG A 1 155 ? -4.191 27.671 4.516 1.00 90.62 155 ARG A CA 1
ATOM 1180 C C . ARG A 1 155 ? -4.538 27.205 5.931 1.00 90.62 155 ARG A C 1
ATOM 1182 O O . ARG A 1 155 ? -5.542 27.655 6.479 1.00 90.62 155 ARG A O 1
ATOM 1189 N N . PHE A 1 156 ? -3.701 26.362 6.527 1.00 92.88 156 PHE A N 1
ATOM 1190 C CA . PHE A 1 156 ? -3.665 26.158 7.979 1.00 92.88 156 PHE A CA 1
ATOM 1191 C C . PHE A 1 156 ? -2.597 27.069 8.577 1.00 92.88 156 PHE A C 1
ATOM 1193 O O . PHE A 1 156 ? -1.507 27.183 8.023 1.00 92.88 156 PHE A O 1
ATOM 1200 N N . ASP A 1 157 ? -2.892 27.713 9.701 1.00 91.50 157 ASP A N 1
ATOM 1201 C CA . ASP A 1 157 ? -1.878 28.390 10.503 1.00 91.50 157 ASP A CA 1
ATOM 1202 C C . ASP A 1 157 ? -1.237 27.377 11.458 1.00 91.50 157 ASP A C 1
ATOM 1204 O O . ASP A 1 157 ? -1.761 27.086 12.537 1.00 91.50 157 ASP A O 1
ATOM 1208 N N . LEU A 1 158 ? -0.082 26.839 11.059 1.00 93.50 158 LEU A N 1
ATOM 1209 C CA . LEU A 1 158 ? 0.622 25.794 11.806 1.00 93.50 158 LEU A CA 1
ATOM 1210 C C . LEU A 1 158 ? 0.999 26.198 13.240 1.00 93.50 158 LEU A C 1
ATOM 1212 O O . LEU A 1 158 ? 1.349 25.325 14.028 1.00 93.50 158 LEU A O 1
ATOM 1216 N N . THR A 1 159 ? 0.913 27.480 13.610 1.00 91.00 159 THR A N 1
ATOM 1217 C CA . THR A 1 159 ? 1.220 27.961 14.967 1.00 91.00 159 THR A CA 1
ATOM 1218 C C . THR A 1 159 ? 0.055 27.834 15.956 1.00 91.00 159 THR A C 1
ATOM 1220 O O . THR A 1 159 ? 0.281 27.940 17.164 1.00 91.00 159 THR A O 1
ATOM 1223 N N . ARG A 1 160 ? -1.180 27.586 15.484 1.00 89.94 160 ARG A N 1
ATOM 1224 C CA . ARG A 1 160 ? -2.394 27.603 16.332 1.00 89.94 160 ARG A CA 1
ATOM 1225 C C . ARG A 1 160 ? -3.611 26.814 15.836 1.00 89.94 160 ARG A C 1
ATOM 1227 O O . ARG A 1 160 ? -4.530 26.622 16.627 1.00 89.94 160 ARG A O 1
ATOM 1234 N N . ASP A 1 161 ? -3.671 26.412 14.570 1.00 93.06 161 ASP A N 1
ATOM 1235 C CA . ASP A 1 161 ? -4.849 25.731 14.026 1.00 93.06 161 ASP A CA 1
ATOM 1236 C C . ASP A 1 161 ? -4.893 24.247 14.423 1.00 93.06 161 ASP A C 1
ATOM 1238 O O . ASP A 1 161 ? -3.868 23.573 14.532 1.00 93.06 161 ASP A O 1
ATOM 1242 N N . VAL A 1 162 ? -6.110 23.707 14.539 1.00 95.38 162 VAL A N 1
ATOM 1243 C CA . VAL A 1 162 ? -6.347 22.265 14.383 1.00 95.38 162 VAL A CA 1
ATOM 1244 C C . VAL A 1 162 ? -6.100 21.909 12.916 1.00 95.38 162 VAL A C 1
ATOM 1246 O O . VAL A 1 162 ? -6.631 22.550 12.010 1.00 95.38 162 VAL A O 1
ATOM 1249 N N . LEU A 1 163 ? -5.291 20.881 12.675 1.00 96.12 163 LEU A N 1
ATOM 1250 C CA . LEU A 1 163 ? -4.697 20.557 11.375 1.00 96.12 163 LEU A CA 1
ATOM 1251 C C . LEU A 1 163 ? -5.557 19.637 10.504 1.00 96.12 163 LEU A C 1
ATOM 1253 O O . LEU A 1 163 ? -5.066 19.050 9.539 1.00 96.12 163 LEU A O 1
ATOM 1257 N N . VAL A 1 164 ? -6.843 19.524 10.832 1.00 96.88 164 VAL A N 1
ATOM 1258 C CA . VAL A 1 164 ? -7.848 18.805 10.051 1.00 96.88 164 VAL A CA 1
ATOM 1259 C C . VAL A 1 164 ? -9.184 19.547 10.085 1.00 96.88 164 VAL A C 1
ATOM 1261 O O . VAL A 1 164 ? -9.532 20.190 11.074 1.00 96.88 164 VAL A O 1
ATOM 1264 N N . ARG A 1 165 ? -9.933 19.474 8.984 1.00 96.00 165 ARG A N 1
ATOM 1265 C CA . ARG A 1 165 ? -11.260 20.076 8.801 1.00 96.00 165 ARG A CA 1
ATOM 1266 C C . ARG A 1 165 ? -12.180 19.068 8.126 1.00 96.00 165 ARG A C 1
ATOM 1268 O O . ARG A 1 165 ? -11.734 18.340 7.242 1.00 96.00 165 ARG A O 1
ATOM 1275 N N . LEU A 1 166 ? -13.458 19.089 8.491 1.00 97.19 166 LEU A N 1
ATOM 1276 C CA . LEU A 1 166 ? -14.523 18.332 7.836 1.00 97.19 166 LEU A CA 1
ATOM 1277 C C . LEU A 1 166 ? -15.669 19.296 7.529 1.00 97.19 166 LEU A C 1
ATOM 1279 O O . LEU A 1 166 ? -16.125 20.017 8.411 1.00 97.19 166 LEU A O 1
ATOM 1283 N N . THR A 1 167 ? -16.106 19.343 6.272 1.00 97.56 167 THR A N 1
ATOM 1284 C CA . THR A 1 167 ? -17.273 20.117 5.820 1.00 97.56 167 THR A CA 1
ATOM 1285 C C . THR A 1 167 ? -18.321 19.160 5.272 1.00 97.56 167 THR A C 1
ATOM 1287 O O . THR A 1 167 ? -17.997 18.315 4.439 1.00 97.56 167 THR A O 1
ATOM 1290 N N . LEU A 1 168 ? -19.562 19.302 5.736 1.00 97.00 168 LEU A N 1
ATOM 1291 C CA . LEU A 1 168 ? -20.716 18.542 5.263 1.00 97.00 168 LEU A CA 1
ATOM 1292 C C . LEU A 1 168 ? -21.445 19.362 4.193 1.00 97.00 168 LEU A C 1
ATOM 1294 O O . LEU A 1 168 ? -22.032 20.401 4.496 1.00 97.00 168 LEU A O 1
ATOM 1298 N N . VAL A 1 169 ? -21.423 18.896 2.948 1.00 97.00 169 VAL A N 1
ATOM 1299 C CA . VAL A 1 169 ? -22.284 19.395 1.871 1.00 97.00 169 VAL A CA 1
ATOM 1300 C C . VAL A 1 169 ? -23.565 18.571 1.895 1.00 97.00 169 VAL A C 1
ATOM 1302 O O . VAL A 1 169 ? -23.504 17.348 1.823 1.00 97.00 169 VAL A O 1
ATOM 1305 N N . ARG A 1 170 ? -24.726 19.216 2.017 1.00 94.75 170 ARG A N 1
ATOM 1306 C CA . ARG A 1 170 ? -26.027 18.536 1.968 1.00 94.75 170 ARG A CA 1
ATOM 1307 C C . ARG A 1 170 ? -26.768 18.897 0.688 1.00 94.75 170 ARG A C 1
ATOM 1309 O O . ARG A 1 170 ? -27.135 20.063 0.511 1.00 94.75 170 ARG A O 1
ATOM 1316 N N . HIS A 1 171 ? -27.021 17.893 -0.149 1.00 92.69 171 HIS A N 1
ATOM 1317 C CA . HIS A 1 171 ? -27.782 18.027 -1.392 1.00 92.69 171 HIS A CA 1
ATOM 1318 C C . HIS A 1 171 ? -29.279 17.823 -1.153 1.00 92.69 171 HIS A C 1
ATOM 1320 O O . HIS A 1 171 ? -30.071 18.669 -1.566 1.00 92.69 171 HIS A O 1
ATOM 1326 N N . ASP A 1 172 ? -29.645 16.773 -0.412 1.00 90.12 172 ASP A N 1
ATOM 1327 C CA . ASP A 1 172 ? -31.029 16.430 -0.042 1.00 90.12 172 ASP A CA 1
ATOM 1328 C C . ASP A 1 172 ? -31.091 15.848 1.395 1.00 90.12 172 ASP A C 1
ATOM 1330 O O . ASP A 1 172 ? -30.116 15.943 2.141 1.00 90.12 172 ASP A O 1
ATOM 1334 N N . GLU A 1 173 ? -32.219 15.274 1.825 1.00 86.81 173 GLU A N 1
ATOM 1335 C CA . GLU A 1 173 ? -32.373 14.631 3.145 1.00 86.81 173 GLU A CA 1
ATOM 1336 C C . GLU A 1 173 ? -31.510 13.364 3.309 1.00 86.81 173 GLU A C 1
ATOM 1338 O O . GLU A 1 173 ? -30.991 13.126 4.398 1.00 86.81 173 GLU A O 1
ATOM 1343 N N . ASP A 1 174 ? -31.314 12.598 2.229 1.00 92.06 174 ASP A N 1
ATOM 1344 C CA . ASP A 1 174 ? -30.549 11.339 2.193 1.00 92.06 174 ASP A CA 1
ATOM 1345 C C . ASP A 1 174 ? -29.291 11.421 1.293 1.00 92.06 174 ASP A C 1
ATOM 1347 O O . ASP A 1 174 ? -28.665 10.397 1.020 1.00 92.06 174 ASP A O 1
ATOM 1351 N N . GLU A 1 175 ? -28.892 12.603 0.805 1.00 94.62 175 GLU A N 1
ATOM 1352 C CA . GLU A 1 175 ? -27.757 12.759 -0.125 1.00 94.62 175 GLU A CA 1
ATOM 1353 C C . GLU A 1 175 ? -26.799 13.875 0.315 1.00 94.62 175 GLU A C 1
ATOM 1355 O O . GLU A 1 175 ? -27.171 15.049 0.433 1.00 94.62 175 GLU A O 1
ATOM 1360 N N . HIS A 1 176 ? -25.545 13.494 0.563 1.00 94.75 176 HIS A N 1
ATOM 1361 C CA . HIS A 1 176 ? -24.528 14.330 1.192 1.00 94.75 176 HIS A CA 1
ATOM 1362 C C . HIS A 1 176 ? -23.138 14.073 0.594 1.00 94.75 176 HIS A C 1
ATOM 1364 O O . HIS A 1 176 ? -22.848 12.960 0.165 1.00 94.75 176 HIS A O 1
ATOM 1370 N N . ASP A 1 177 ? -22.240 15.055 0.684 1.00 96.38 177 ASP A N 1
ATOM 1371 C CA . ASP A 1 177 ? -20.799 14.835 0.532 1.00 96.38 177 ASP A CA 1
ATOM 1372 C C . ASP A 1 177 ? -20.029 15.323 1.770 1.00 96.38 177 ASP A C 1
ATOM 1374 O O . ASP A 1 177 ? -20.344 16.360 2.360 1.00 96.38 177 ASP A O 1
ATOM 1378 N N . LEU A 1 178 ? -18.971 14.603 2.141 1.00 96.38 178 LEU A N 1
ATOM 1379 C CA . LEU A 1 178 ? -18.011 14.990 3.173 1.00 96.38 178 LEU A CA 1
ATOM 1380 C C . LEU A 1 178 ? -16.704 15.422 2.513 1.00 96.38 178 LEU A C 1
ATOM 1382 O O . LEU A 1 178 ? -16.028 14.617 1.874 1.00 96.38 178 LEU A O 1
ATOM 1386 N N . VAL A 1 179 ? -16.312 16.678 2.712 1.00 97.38 179 VAL A N 1
ATOM 1387 C CA . VAL A 1 179 ? -14.992 17.185 2.315 1.00 97.38 179 VAL A CA 1
ATOM 1388 C C . VAL A 1 179 ? -14.094 17.180 3.546 1.00 97.38 179 VAL A C 1
ATOM 1390 O O . VAL A 1 179 ? -14.305 17.973 4.468 1.00 97.38 179 VAL A O 1
ATOM 1393 N N . VAL A 1 180 ? -13.088 16.306 3.559 1.00 96.19 180 VAL A N 1
ATOM 1394 C CA . VAL A 1 180 ? -12.117 16.182 4.656 1.00 96.19 180 VAL A CA 1
ATOM 1395 C C . VAL A 1 180 ? -10.748 16.637 4.170 1.00 96.19 180 VAL A C 1
ATOM 1397 O O . VAL A 1 180 ? -10.202 16.062 3.233 1.00 96.19 180 VAL A O 1
ATOM 1400 N N . THR A 1 181 ? -10.181 17.655 4.818 1.00 95.94 181 THR A N 1
ATOM 1401 C CA . THR A 1 181 ? -8.851 18.192 4.493 1.00 95.94 181 THR A CA 1
ATOM 1402 C C . THR A 1 181 ? -7.963 18.181 5.729 1.00 95.94 181 THR A C 1
ATOM 1404 O O . THR A 1 181 ? -8.348 18.716 6.767 1.00 95.94 181 THR A O 1
ATOM 1407 N N . MET A 1 182 ? -6.757 17.629 5.604 1.00 95.75 182 MET A N 1
ATOM 1408 C CA . MET A 1 182 ? -5.731 17.561 6.648 1.00 95.75 182 MET A CA 1
ATOM 1409 C C . MET A 1 182 ? -4.424 18.185 6.146 1.00 95.75 182 MET A C 1
ATOM 1411 O O . MET A 1 182 ? -4.029 17.943 5.005 1.00 95.75 182 MET A O 1
ATOM 1415 N N . HIS A 1 183 ? -3.712 18.946 6.980 1.00 95.38 183 HIS A N 1
ATOM 1416 C CA . HIS A 1 183 ? -2.364 19.395 6.626 1.00 95.38 183 HIS A CA 1
ATOM 1417 C C . HIS A 1 183 ? -1.369 18.229 6.737 1.00 95.38 183 HIS A C 1
ATOM 1419 O O . HIS A 1 183 ? -1.319 17.531 7.751 1.00 95.38 183 HIS A O 1
ATOM 1425 N N . HIS A 1 184 ? -0.528 18.035 5.720 1.00 93.94 184 HIS A N 1
ATOM 1426 C CA . HIS A 1 184 ? 0.334 16.855 5.567 1.00 93.94 184 HIS A CA 1
ATOM 1427 C C . HIS A 1 184 ? 1.324 16.664 6.727 1.00 93.94 184 HIS A C 1
ATOM 1429 O O . HIS A 1 184 ? 1.752 15.549 6.986 1.00 93.94 184 HIS A O 1
ATOM 1435 N N . ILE A 1 185 ? 1.642 17.731 7.471 1.00 95.44 185 ILE A N 1
ATOM 1436 C CA . ILE A 1 185 ? 2.491 17.686 8.679 1.00 95.44 185 ILE A CA 1
ATOM 1437 C C . ILE A 1 185 ? 1.888 16.851 9.825 1.00 95.44 185 ILE A C 1
ATOM 1439 O O . ILE A 1 185 ? 2.620 16.401 10.709 1.00 95.44 185 ILE A O 1
ATOM 1443 N N . ALA A 1 186 ? 0.565 16.655 9.811 1.00 95.62 186 ALA A N 1
ATOM 1444 C CA . ALA A 1 186 ? -0.183 15.884 10.797 1.00 95.62 186 ALA A CA 1
ATOM 1445 C C . ALA A 1 186 ? -0.521 14.459 10.327 1.00 95.62 186 ALA A C 1
ATOM 1447 O O . ALA A 1 186 ? -0.911 13.628 11.144 1.00 95.62 186 ALA A O 1
ATOM 1448 N N . GLY A 1 187 ? -0.360 14.149 9.036 1.00 92.56 187 GLY A N 1
ATOM 1449 C CA . GLY A 1 187 ? -0.780 12.864 8.487 1.00 92.56 187 GLY A CA 1
ATOM 1450 C C . GLY A 1 187 ? -0.333 12.605 7.051 1.00 92.56 187 GLY A C 1
ATOM 1451 O O . GLY A 1 187 ? -0.237 13.510 6.224 1.00 92.56 187 GLY A O 1
ATOM 1452 N N . ASP A 1 188 ? -0.085 11.336 6.746 1.00 89.62 188 ASP A N 1
ATOM 1453 C CA . ASP A 1 188 ? 0.127 10.807 5.397 1.00 89.62 188 ASP A CA 1
ATOM 1454 C C . ASP A 1 188 ? -1.100 10.041 4.849 1.00 89.62 188 ASP A C 1
ATOM 1456 O O . ASP A 1 188 ? -2.165 10.012 5.467 1.00 89.62 188 ASP A O 1
ATOM 1460 N N . ALA A 1 189 ? -0.970 9.433 3.663 1.00 82.19 189 ALA A N 1
ATOM 1461 C CA . ALA A 1 189 ? -2.060 8.694 3.019 1.00 82.19 189 ALA A CA 1
ATOM 1462 C C . ALA A 1 189 ? -2.563 7.501 3.859 1.00 82.19 189 ALA A C 1
ATOM 1464 O O . ALA A 1 189 ? -3.768 7.261 3.911 1.00 82.19 189 ALA A O 1
ATOM 1465 N N . LEU A 1 190 ? -1.676 6.796 4.579 1.00 83.94 190 LEU A N 1
ATOM 1466 C CA . LEU A 1 190 ? -2.105 5.713 5.471 1.00 83.94 190 LEU A CA 1
ATOM 1467 C C . LEU A 1 190 ? -2.819 6.276 6.704 1.00 83.94 190 LEU A C 1
ATOM 1469 O O . LEU A 1 190 ? -3.821 5.721 7.147 1.00 83.94 190 LEU A O 1
ATOM 1473 N N . SER A 1 191 ? -2.352 7.414 7.221 1.00 89.94 191 SER A N 1
ATOM 1474 C CA . SER A 1 191 ? -3.064 8.145 8.268 1.00 89.94 191 SER A CA 1
ATOM 1475 C C . SER A 1 191 ? -4.467 8.579 7.866 1.00 89.94 191 SER A C 1
ATOM 1477 O O . SER A 1 191 ? -5.333 8.553 8.730 1.00 89.94 191 SER A O 1
ATOM 1479 N N . MET A 1 192 ? -4.720 8.923 6.600 1.00 88.88 192 MET A N 1
ATOM 1480 C CA . MET A 1 192 ? -6.079 9.228 6.138 1.00 88.88 192 MET A CA 1
ATOM 1481 C C . MET A 1 192 ? -6.991 7.988 6.201 1.00 88.88 192 MET A C 1
ATOM 1483 O O . MET A 1 192 ? -8.115 8.075 6.690 1.00 88.88 192 MET A O 1
ATOM 1487 N N . GLY A 1 193 ? -6.487 6.811 5.810 1.00 87.81 193 GLY A N 1
ATOM 1488 C CA . GLY A 1 193 ? -7.219 5.545 5.958 1.00 87.81 193 GLY A CA 1
ATOM 1489 C C . GLY A 1 193 ? -7.517 5.185 7.421 1.00 87.81 193 GLY A C 1
ATOM 1490 O O . GLY A 1 193 ? -8.645 4.818 7.750 1.00 87.81 193 GLY A O 1
ATOM 1491 N N . LEU A 1 194 ? -6.538 5.355 8.319 1.00 89.81 194 LEU A N 1
ATOM 1492 C CA . LEU A 1 194 ? -6.731 5.172 9.767 1.00 89.81 194 LEU A CA 1
ATOM 1493 C C . LEU A 1 194 ? -7.757 6.167 10.338 1.00 89.81 194 LEU A C 1
ATOM 1495 O O . LEU A 1 194 ? -8.624 5.772 11.114 1.00 89.81 194 LEU A O 1
ATOM 1499 N N . LEU A 1 195 ? -7.693 7.434 9.916 1.00 92.75 195 LEU A N 1
ATOM 1500 C CA . LEU A 1 195 ? -8.615 8.500 10.317 1.00 92.75 195 LEU A CA 1
ATOM 1501 C C . LEU A 1 195 ? -10.062 8.138 9.961 1.00 92.75 195 LEU A C 1
ATOM 1503 O O . LEU A 1 195 ? -10.938 8.237 10.818 1.00 92.75 195 LEU A O 1
ATOM 1507 N N . PHE A 1 196 ? -10.315 7.659 8.739 1.00 92.12 196 PHE A N 1
ATOM 1508 C CA . PHE A 1 196 ? -11.649 7.204 8.339 1.00 92.12 196 PHE A CA 1
ATOM 1509 C C . PHE A 1 196 ? -12.107 5.943 9.084 1.00 92.12 196 PHE A C 1
ATOM 1511 O O . PHE A 1 196 ? -13.275 5.855 9.465 1.00 92.12 196 PHE A O 1
ATOM 1518 N N . GLY A 1 197 ? -11.201 4.997 9.353 1.00 91.06 197 GLY A N 1
ATOM 1519 C CA . GLY A 1 197 ? -11.501 3.798 10.140 1.00 91.06 197 GLY A CA 1
ATOM 1520 C C . GLY A 1 197 ? -11.870 4.096 11.600 1.00 91.06 197 GLY A C 1
ATOM 1521 O O . GLY A 1 197 ? -12.790 3.480 12.142 1.00 91.06 197 GLY A O 1
ATOM 1522 N N . GLU A 1 198 ? -11.198 5.055 12.245 1.00 93.75 198 GLU A N 1
ATOM 1523 C CA . GLU A 1 198 ? -11.578 5.526 13.584 1.00 93.75 198 GLU A CA 1
ATOM 1524 C C . GLU A 1 198 ? -12.877 6.353 13.546 1.00 93.75 198 GLU A C 1
ATOM 1526 O O . GLU A 1 198 ? -13.760 6.130 14.376 1.00 93.75 198 GLU A O 1
ATOM 1531 N N . LEU A 1 199 ? -13.049 7.243 12.556 1.00 94.38 199 LEU A N 1
ATOM 1532 C CA . LEU A 1 199 ? -14.267 8.049 12.385 1.00 94.38 199 LEU A CA 1
ATOM 1533 C C . LEU A 1 199 ? -15.523 7.177 12.242 1.00 94.38 199 LEU A C 1
ATOM 1535 O O . LEU A 1 199 ? -16.535 7.466 12.876 1.00 94.38 199 LEU A O 1
ATOM 1539 N N . ALA A 1 200 ? -15.452 6.095 11.461 1.00 93.25 200 ALA A N 1
ATOM 1540 C CA . ALA A 1 200 ? -16.560 5.161 11.261 1.00 93.25 200 ALA A CA 1
ATOM 1541 C C . ALA A 1 200 ? -16.987 4.453 12.561 1.00 93.25 200 ALA A C 1
ATOM 1543 O O . ALA A 1 200 ? -18.180 4.365 12.868 1.00 93.25 200 ALA A O 1
ATOM 1544 N N . GLN A 1 201 ? -16.021 4.003 13.369 1.00 94.25 201 GLN A N 1
ATOM 1545 C CA . GLN A 1 201 ? -16.286 3.366 14.667 1.00 94.25 201 GLN A CA 1
ATOM 1546 C C . GLN A 1 201 ? -16.879 4.355 15.681 1.00 94.25 201 GLN A C 1
ATOM 1548 O O . GLN A 1 201 ? -17.835 4.023 16.385 1.00 94.25 201 GLN A O 1
ATOM 1553 N N . LEU A 1 202 ? -16.353 5.583 15.726 1.00 96.06 202 LEU A N 1
ATOM 1554 C CA . LEU A 1 202 ? -16.858 6.654 16.590 1.00 96.06 202 LEU A CA 1
ATOM 1555 C C . LEU A 1 202 ? -18.273 7.097 16.192 1.00 96.06 202 LEU A C 1
ATOM 1557 O O . LEU A 1 202 ? -19.135 7.238 17.059 1.00 96.06 202 LEU A O 1
ATOM 1561 N N . TYR A 1 203 ? -18.535 7.263 14.892 1.00 95.81 203 TYR A N 1
ATOM 1562 C CA . TYR A 1 203 ? -19.864 7.580 14.367 1.00 95.81 203 TYR A CA 1
ATOM 1563 C C . TYR A 1 203 ? -20.875 6.489 14.729 1.00 95.81 203 TYR A C 1
ATOM 1565 O O . TYR A 1 203 ? -21.940 6.801 15.255 1.00 95.81 203 TYR A O 1
ATOM 1573 N N . SER A 1 204 ? -20.515 5.216 14.526 1.00 94.69 204 SER A N 1
ATOM 1574 C CA . SER A 1 204 ? -21.378 4.069 14.835 1.00 94.69 204 SER A CA 1
ATOM 1575 C C . SER A 1 204 ? -21.834 4.063 16.297 1.00 94.69 204 SER A C 1
ATOM 1577 O O . SER A 1 204 ? -23.030 3.955 16.570 1.00 94.69 204 SER A O 1
ATOM 1579 N N . ALA A 1 205 ? -20.902 4.249 17.237 1.00 95.56 205 ALA A N 1
ATOM 1580 C CA . ALA A 1 205 ? -21.222 4.310 18.662 1.00 95.56 205 ALA A CA 1
ATOM 1581 C C . ALA A 1 205 ? -22.063 5.549 19.016 1.00 95.56 205 ALA A C 1
ATOM 1583 O O . ALA A 1 205 ? -23.094 5.439 19.679 1.00 95.56 205 ALA A O 1
ATOM 1584 N N . PHE A 1 206 ? -21.687 6.738 18.532 1.00 96.12 206 PHE A N 1
ATOM 1585 C CA . PHE A 1 206 ? -22.402 7.969 18.874 1.00 96.12 206 PHE A CA 1
ATOM 1586 C C . PHE A 1 206 ? -23.795 8.082 18.243 1.00 96.12 206 PHE A C 1
ATOM 1588 O O . PHE A 1 206 ? -24.666 8.704 18.863 1.00 96.12 206 PHE A O 1
ATOM 1595 N N . ALA A 1 207 ? -24.029 7.463 17.083 1.00 94.81 207 ALA A N 1
ATOM 1596 C CA . ALA A 1 207 ? -25.354 7.301 16.481 1.00 94.81 207 ALA A CA 1
ATOM 1597 C C . ALA A 1 207 ? -26.231 6.321 17.288 1.00 94.81 207 ALA A C 1
ATOM 1599 O O . ALA A 1 207 ? -27.427 6.552 17.450 1.00 94.81 207 ALA A O 1
ATOM 1600 N N . ALA A 1 208 ? -25.636 5.276 17.878 1.00 94.44 208 ALA A N 1
ATOM 1601 C CA . ALA A 1 208 ? -26.314 4.377 18.819 1.00 94.44 208 ALA A CA 1
ATOM 1602 C C . ALA A 1 208 ? -26.525 4.985 20.227 1.00 94.44 208 ALA A C 1
ATOM 1604 O O . ALA A 1 208 ? -27.251 4.419 21.045 1.00 94.44 208 ALA A O 1
ATOM 1605 N N . GLY A 1 209 ? -25.915 6.139 20.525 1.00 95.06 209 GLY A N 1
ATOM 1606 C CA . GLY A 1 209 ? -25.936 6.763 21.855 1.00 95.06 209 GLY A CA 1
ATOM 1607 C C . GLY A 1 209 ? -24.949 6.149 22.859 1.00 95.06 209 GLY A C 1
ATOM 1608 O O . GLY A 1 209 ? -25.036 6.427 24.055 1.00 95.06 209 GLY A O 1
ATOM 1609 N N . GLU A 1 210 ? -24.012 5.333 22.382 1.00 95.75 210 GLU A N 1
ATOM 1610 C CA . GLU A 1 210 ? -22.971 4.663 23.162 1.00 95.75 210 GLU A CA 1
ATOM 1611 C C . GLU A 1 210 ? -21.715 5.550 23.327 1.00 95.75 210 GLU A C 1
ATOM 1613 O O . GLU A 1 210 ? -21.505 6.483 22.547 1.00 95.75 210 GLU A O 1
ATOM 1618 N N . PRO A 1 211 ? -20.865 5.318 24.348 1.00 94.81 211 PRO A N 1
ATOM 1619 C CA . PRO A 1 211 ? -19.576 6.001 24.474 1.00 94.81 211 PRO A CA 1
ATOM 1620 C C . PRO A 1 211 ? -18.567 5.535 23.407 1.00 94.81 211 PRO A C 1
ATOM 1622 O O . PRO A 1 211 ? -18.747 4.500 22.774 1.00 94.81 211 PRO A O 1
ATOM 1625 N N . SER A 1 212 ? -17.462 6.276 23.258 1.00 95.12 212 SER A N 1
ATOM 1626 C CA . SER A 1 212 ? -16.349 5.904 22.368 1.00 95.12 212 SER A CA 1
ATOM 1627 C C . SER A 1 212 ? -15.864 4.465 22.642 1.00 95.12 212 SER A C 1
ATOM 1629 O O . SER A 1 212 ? -15.475 4.173 23.778 1.00 95.12 212 SER A O 1
ATOM 1631 N N . PRO A 1 213 ? -15.851 3.566 21.636 1.00 92.88 213 PRO A N 1
ATOM 1632 C CA . PRO A 1 213 ? -15.395 2.186 21.797 1.00 92.88 213 PRO A CA 1
ATOM 1633 C C . PRO A 1 213 ? -13.865 2.057 21.690 1.00 92.88 213 PRO A C 1
ATOM 1635 O O . PRO A 1 213 ? -13.312 0.989 21.954 1.00 92.88 213 PRO A O 1
ATOM 1638 N N . LEU A 1 214 ? -13.169 3.124 21.280 1.00 92.62 214 LEU A N 1
ATOM 1639 C CA . LEU A 1 214 ? -11.742 3.094 20.973 1.00 92.62 214 LEU A CA 1
ATOM 1640 C C . LEU A 1 214 ? -10.887 3.287 22.244 1.00 92.62 214 LEU A C 1
ATOM 1642 O O . LEU A 1 214 ? -10.986 4.328 22.897 1.00 92.62 214 LEU A O 1
ATOM 1646 N N . PRO A 1 215 ? -9.984 2.349 22.593 1.00 89.19 215 PRO A N 1
ATOM 1647 C CA . PRO A 1 215 ? -9.122 2.482 23.768 1.00 89.19 215 PRO A CA 1
ATOM 1648 C C . PRO A 1 215 ? -8.062 3.567 23.545 1.00 89.19 215 PRO A C 1
ATOM 1650 O O . PRO A 1 215 ? -7.476 3.631 22.463 1.00 89.19 215 PRO A O 1
ATOM 1653 N N . GLU A 1 216 ? -7.807 4.418 24.546 1.00 86.25 216 GLU A N 1
ATOM 1654 C CA . GLU A 1 216 ? -6.822 5.519 24.474 1.00 86.25 216 GLU A CA 1
ATOM 1655 C C . GLU A 1 216 ? -5.469 5.075 23.874 1.00 86.25 216 GLU A C 1
ATOM 1657 O O . GLU A 1 216 ? -4.948 4.034 24.303 1.00 86.25 216 GLU A O 1
ATOM 1662 N N . PRO A 1 217 ? -4.877 5.831 22.921 1.00 82.31 217 PRO A N 1
ATOM 1663 C CA . PRO A 1 217 ? -3.661 5.415 22.226 1.00 82.31 217 PRO A CA 1
ATOM 1664 C C . PRO A 1 217 ? -2.502 5.101 23.179 1.00 82.31 217 PRO A C 1
ATOM 1666 O O . PRO A 1 217 ? -2.244 5.811 24.153 1.00 82.31 217 PRO A O 1
ATOM 1669 N N . GLY A 1 218 ? -1.783 4.011 22.895 1.00 75.56 218 GLY A N 1
ATOM 1670 C CA . GLY A 1 218 ? -0.629 3.585 23.695 1.00 75.56 218 GLY A CA 1
ATOM 1671 C C . GLY A 1 218 ? 0.614 4.462 23.511 1.00 75.56 218 GLY A C 1
ATOM 1672 O O . GLY A 1 218 ? 1.447 4.514 24.413 1.00 75.56 218 GLY A O 1
ATOM 1673 N N . VAL A 1 219 ? 0.711 5.136 22.363 1.00 80.38 219 VAL A N 1
ATOM 1674 C CA . VAL A 1 219 ? 1.734 6.121 21.986 1.00 80.38 219 VAL A CA 1
ATOM 1675 C C . VAL A 1 219 ? 1.086 7.203 21.120 1.00 80.38 219 VAL A C 1
ATOM 1677 O O . VAL A 1 219 ? 0.057 6.958 20.489 1.00 80.38 219 VAL A O 1
ATOM 1680 N N . GLN A 1 220 ? 1.702 8.377 21.067 1.00 89.06 220 GLN A N 1
ATOM 1681 C CA . GLN A 1 220 ? 1.296 9.515 20.241 1.00 89.06 220 GLN A CA 1
ATOM 1682 C C . GLN A 1 220 ? 2.431 9.904 19.281 1.00 89.06 220 GLN A C 1
ATOM 1684 O O . GLN A 1 220 ? 3.588 9.514 19.461 1.00 89.06 220 GLN A O 1
ATOM 1689 N N . TYR A 1 221 ? 2.140 10.704 18.251 1.00 92.19 221 TYR A N 1
ATOM 1690 C CA . TYR A 1 221 ? 3.149 11.054 17.241 1.00 92.19 221 TYR A CA 1
ATOM 1691 C C . TYR A 1 221 ? 4.371 11.800 17.817 1.00 92.19 221 TYR A C 1
ATOM 1693 O O . TYR A 1 221 ? 5.500 11.614 17.355 1.00 92.19 221 TYR A O 1
ATOM 1701 N N . ARG A 1 222 ? 4.189 12.592 18.885 1.00 89.31 222 ARG A N 1
ATOM 1702 C CA . ARG A 1 222 ? 5.304 13.245 19.599 1.00 89.31 222 ARG A CA 1
ATOM 1703 C C . ARG A 1 222 ? 6.328 12.246 20.156 1.00 89.31 222 ARG A C 1
ATOM 1705 O O . ARG A 1 222 ? 7.513 12.570 20.233 1.00 89.31 222 ARG A O 1
ATOM 1712 N N . ASP A 1 223 ? 5.899 11.027 20.484 1.00 85.75 223 ASP A N 1
ATOM 1713 C CA . ASP A 1 223 ? 6.767 9.969 21.006 1.00 85.75 223 ASP A CA 1
ATOM 1714 C C . ASP A 1 223 ? 7.622 9.364 19.882 1.00 85.75 223 ASP A C 1
ATOM 1716 O O . ASP A 1 223 ? 8.812 9.116 20.078 1.00 85.75 223 ASP A O 1
ATOM 1720 N N . PHE A 1 224 ? 7.053 9.219 18.676 1.00 86.19 224 PHE A N 1
ATOM 1721 C CA . PHE A 1 224 ? 7.809 8.876 17.466 1.00 86.19 224 PHE A CA 1
ATOM 1722 C C . PHE A 1 224 ? 8.833 9.960 17.120 1.00 86.19 224 PHE A C 1
ATOM 1724 O O . PHE A 1 224 ? 9.993 9.644 16.862 1.00 86.19 224 PHE A O 1
ATOM 1731 N N . ALA A 1 225 ? 8.439 11.236 17.157 1.00 89.25 225 ALA A N 1
ATOM 1732 C CA . ALA A 1 225 ? 9.341 12.348 16.872 1.00 89.25 225 ALA A CA 1
ATOM 1733 C C . ALA A 1 225 ? 10.535 12.385 17.843 1.00 89.25 225 ALA A C 1
ATOM 1735 O O . ALA A 1 225 ? 11.681 12.503 17.406 1.00 89.25 225 ALA A O 1
ATOM 1736 N N . ARG A 1 226 ? 10.283 12.200 19.149 1.00 86.56 226 ARG A N 1
ATOM 1737 C CA . ARG A 1 226 ? 11.335 12.047 20.166 1.00 86.56 226 ARG A CA 1
ATOM 1738 C C . ARG A 1 226 ? 12.226 10.842 19.867 1.00 86.56 226 ARG A C 1
ATOM 1740 O O . ARG A 1 226 ? 13.432 11.022 19.759 1.00 86.56 226 ARG A O 1
ATOM 1747 N N . TRP A 1 227 ? 11.653 9.653 19.655 1.00 83.94 227 TRP A N 1
ATOM 1748 C CA . TRP A 1 227 ? 12.397 8.434 19.300 1.00 83.94 227 TRP A CA 1
ATOM 1749 C C . TRP A 1 227 ? 13.290 8.622 18.063 1.00 83.94 227 TRP A C 1
ATOM 1751 O O . TRP A 1 227 ? 14.443 8.187 18.067 1.00 83.94 227 TRP A O 1
ATOM 1761 N N . GLN A 1 228 ? 12.791 9.307 17.030 1.00 83.44 228 GLN A N 1
ATOM 1762 C CA . GLN A 1 228 ? 13.525 9.560 15.793 1.00 83.44 228 GLN A CA 1
ATOM 1763 C C . GLN A 1 228 ? 14.724 10.489 16.034 1.00 83.44 228 GLN A C 1
ATOM 1765 O O . GLN A 1 228 ? 15.833 10.160 15.612 1.00 83.44 228 GLN A O 1
ATOM 1770 N N . GLN A 1 229 ? 14.541 11.604 16.753 1.00 83.75 229 GLN A N 1
ATOM 1771 C CA . GLN A 1 229 ? 15.657 12.482 17.135 1.00 83.75 229 GLN A CA 1
ATOM 1772 C C . GLN A 1 229 ? 16.709 11.723 17.953 1.00 83.75 229 GLN A C 1
ATOM 1774 O O . GLN A 1 229 ? 17.901 11.781 17.655 1.00 83.75 229 GLN A O 1
ATOM 1779 N N . ASP A 1 230 ? 16.257 10.952 18.941 1.00 80.00 230 ASP A N 1
ATOM 1780 C CA . ASP A 1 230 ? 17.112 10.186 19.845 1.00 80.00 230 ASP A CA 1
ATOM 1781 C C . ASP A 1 230 ? 17.939 9.122 19.106 1.00 80.00 230 ASP A C 1
ATOM 1783 O O . ASP A 1 230 ? 19.114 8.912 19.418 1.00 80.00 230 ASP A O 1
ATOM 1787 N N . ARG A 1 231 ? 17.340 8.454 18.109 1.00 77.38 231 ARG A N 1
ATOM 1788 C CA . ARG A 1 231 ? 18.033 7.522 17.211 1.00 77.38 231 ARG A CA 1
ATOM 1789 C C . ARG A 1 231 ? 19.110 8.247 16.403 1.00 77.38 231 ARG A C 1
ATOM 1791 O O . ARG A 1 231 ? 20.273 7.858 16.473 1.00 77.38 231 ARG A O 1
ATOM 1798 N N . TYR A 1 232 ? 18.748 9.305 15.677 1.00 74.88 232 TYR A N 1
ATOM 1799 C CA . TYR A 1 232 ? 19.660 9.953 14.727 1.00 74.88 232 TYR A CA 1
ATOM 1800 C C . TYR A 1 232 ? 20.731 10.836 15.375 1.00 74.88 232 TYR A C 1
ATOM 1802 O O . TYR A 1 232 ? 21.782 11.042 14.772 1.00 74.88 232 TYR A O 1
ATOM 1810 N N . ALA A 1 233 ? 20.553 11.247 16.633 1.00 73.19 233 ALA A N 1
ATOM 1811 C CA . ALA A 1 233 ? 21.629 11.796 17.461 1.00 73.19 233 ALA A CA 1
ATOM 1812 C C . ALA A 1 233 ? 22.754 10.778 17.760 1.00 73.19 233 ALA A C 1
ATOM 1814 O O . ALA A 1 233 ? 23.829 11.169 18.216 1.00 73.19 233 ALA A O 1
ATOM 1815 N N . ARG A 1 234 ? 22.514 9.478 17.524 1.00 67.44 234 ARG A N 1
ATOM 1816 C CA . ARG A 1 234 ? 23.448 8.366 17.775 1.00 67.44 234 ARG A CA 1
ATOM 1817 C C . ARG A 1 234 ? 23.822 7.571 16.511 1.00 67.44 234 ARG A C 1
ATOM 1819 O O . ARG A 1 234 ? 24.533 6.578 16.632 1.00 67.44 234 ARG A O 1
ATOM 1826 N N . THR A 1 235 ? 23.357 7.984 15.330 1.00 66.69 235 THR A N 1
ATOM 1827 C CA . THR A 1 235 ? 23.637 7.306 14.051 1.00 66.69 235 THR A CA 1
ATOM 1828 C C . THR A 1 235 ? 25.118 7.379 13.680 1.00 66.69 235 THR A C 1
ATOM 1830 O O . THR A 1 235 ? 25.744 8.436 13.784 1.00 66.69 235 THR A O 1
ATOM 1833 N N . ASP A 1 236 ? 25.661 6.260 13.200 1.00 65.69 236 ASP A N 1
ATOM 1834 C CA . ASP A 1 236 ? 27.020 6.192 12.667 1.00 65.69 236 ASP A CA 1
ATOM 1835 C C . ASP A 1 236 ? 27.126 7.036 11.376 1.00 65.69 236 ASP A C 1
ATOM 1837 O O . ASP A 1 236 ? 26.336 6.836 10.447 1.00 65.69 236 ASP A O 1
ATOM 1841 N N . PRO A 1 237 ? 28.100 7.961 11.252 1.00 69.94 237 PRO A N 1
ATOM 1842 C CA . PRO A 1 237 ? 28.398 8.652 9.996 1.00 69.94 237 PRO A CA 1
ATOM 1843 C C . PRO A 1 237 ? 28.600 7.738 8.773 1.00 69.94 237 PRO A C 1
ATOM 1845 O O . PRO A 1 237 ? 28.470 8.230 7.648 1.00 69.94 237 PRO A O 1
ATOM 1848 N N . ALA A 1 238 ? 28.895 6.448 8.974 1.00 72.25 238 ALA A N 1
ATOM 1849 C CA . ALA A 1 238 ? 28.951 5.422 7.935 1.00 72.25 238 ALA A CA 1
ATOM 1850 C C . ALA A 1 238 ? 27.584 5.124 7.281 1.00 72.25 238 ALA A C 1
ATOM 1852 O O . ALA A 1 238 ? 27.549 4.862 6.080 1.00 72.25 238 ALA A O 1
ATOM 1853 N N . GLU A 1 239 ? 26.454 5.250 7.998 1.00 73.69 239 GLU A N 1
ATOM 1854 C CA . GLU A 1 239 ? 25.101 5.084 7.418 1.00 73.69 239 GLU A CA 1
ATOM 1855 C C . GLU A 1 239 ? 24.813 6.122 6.313 1.00 73.69 239 GLU A C 1
ATOM 1857 O O . GLU A 1 239 ? 24.016 5.882 5.405 1.00 73.69 239 GLU A O 1
ATOM 1862 N N . LEU A 1 240 ? 25.493 7.275 6.354 1.00 84.12 240 LEU A N 1
ATOM 1863 C CA . LEU A 1 240 ? 25.398 8.326 5.336 1.00 84.12 240 LEU A CA 1
ATOM 1864 C C . LEU A 1 240 ? 26.362 8.128 4.158 1.00 84.12 240 LEU A C 1
ATOM 1866 O O . LEU A 1 240 ? 26.203 8.802 3.140 1.00 84.12 240 LEU A O 1
ATOM 1870 N N . GLU A 1 241 ? 27.359 7.246 4.264 1.00 88.56 241 GLU A N 1
ATOM 1871 C CA . GLU A 1 241 ? 28.405 7.132 3.241 1.00 88.56 241 GLU A CA 1
ATOM 1872 C C . GLU A 1 241 ? 27.876 6.515 1.942 1.00 88.56 241 GLU A C 1
ATOM 1874 O O . GLU A 1 241 ? 28.206 7.003 0.860 1.00 88.56 241 GLU A O 1
ATOM 1879 N N . PHE A 1 242 ? 26.952 5.549 2.035 1.00 90.44 242 PHE A N 1
ATOM 1880 C CA . PHE A 1 242 ? 26.200 5.061 0.875 1.00 90.44 242 PHE A CA 1
ATOM 1881 C C . PHE A 1 242 ? 25.526 6.213 0.117 1.00 90.44 242 PHE A C 1
ATOM 1883 O O . PHE A 1 242 ? 25.669 6.333 -1.098 1.00 90.44 242 PHE A O 1
ATOM 1890 N N . TRP A 1 243 ? 24.820 7.093 0.829 1.00 90.75 243 TRP A N 1
ATOM 1891 C CA . TRP A 1 243 ? 24.089 8.196 0.212 1.00 90.75 243 TRP A CA 1
ATOM 1892 C C . TRP A 1 243 ? 25.020 9.246 -0.410 1.00 90.75 243 TRP A C 1
ATOM 1894 O O . TRP A 1 243 ? 24.703 9.784 -1.474 1.00 90.75 243 TRP A O 1
ATOM 1904 N N . ARG A 1 244 ? 26.193 9.494 0.196 1.00 89.62 244 ARG A N 1
ATOM 1905 C CA . ARG A 1 244 ? 27.252 10.336 -0.392 1.00 89.62 244 ARG A CA 1
ATOM 1906 C C . ARG A 1 244 ? 27.825 9.745 -1.676 1.00 89.62 244 ARG A C 1
ATOM 1908 O O . ARG A 1 244 ? 28.063 10.501 -2.613 1.00 89.62 244 ARG A O 1
ATOM 1915 N N . GLU A 1 245 ? 28.053 8.434 -1.719 1.00 89.94 245 GLU A N 1
ATOM 1916 C CA . GLU A 1 245 ? 28.528 7.701 -2.900 1.00 89.94 245 GLU A CA 1
ATOM 1917 C C . GLU A 1 245 ? 27.469 7.714 -4.012 1.00 89.94 245 GLU A C 1
ATOM 1919 O O . GLU A 1 245 ? 27.707 8.251 -5.095 1.00 89.94 245 GLU A O 1
ATOM 1924 N N . HIS A 1 246 ? 26.268 7.211 -3.713 1.00 90.31 246 HIS A N 1
ATOM 1925 C CA . HIS A 1 246 ? 25.155 7.059 -4.652 1.00 90.31 246 HIS A CA 1
ATOM 1926 C C . HIS A 1 246 ? 24.797 8.382 -5.348 1.00 90.31 246 HIS A C 1
ATOM 1928 O O . HIS A 1 246 ? 24.661 8.443 -6.573 1.00 90.31 246 HIS A O 1
ATOM 1934 N N . LEU A 1 247 ? 24.714 9.477 -4.587 1.00 90.62 247 LEU A N 1
ATOM 1935 C CA . LEU A 1 247 ? 24.347 10.797 -5.102 1.00 90.62 247 LEU A CA 1
ATOM 1936 C C . LEU A 1 247 ? 25.561 11.673 -5.476 1.00 90.62 247 LEU A C 1
ATOM 1938 O O . LEU A 1 247 ? 25.390 12.862 -5.760 1.00 90.62 247 LEU A O 1
ATOM 1942 N N . ARG A 1 248 ? 26.789 11.125 -5.529 1.00 88.50 248 ARG A N 1
ATOM 1943 C CA . ARG A 1 248 ? 27.995 11.916 -5.833 1.00 88.50 248 ARG A CA 1
ATOM 1944 C C . ARG A 1 248 ? 27.944 12.524 -7.231 1.00 88.50 248 ARG A C 1
ATOM 1946 O O . ARG A 1 248 ? 28.048 11.816 -8.233 1.00 88.50 248 ARG A O 1
ATOM 1953 N N . GLY A 1 249 ? 27.847 13.849 -7.301 1.00 82.62 249 GLY A N 1
ATOM 1954 C CA . GLY A 1 249 ? 27.735 14.553 -8.579 1.00 82.62 249 GLY A CA 1
ATOM 1955 C C . GLY A 1 249 ? 26.446 14.218 -9.332 1.00 82.62 249 GLY A C 1
ATOM 1956 O O . GLY A 1 249 ? 26.441 14.283 -10.557 1.00 82.62 249 GLY A O 1
ATOM 1957 N N . ALA A 1 250 ? 25.385 13.825 -8.617 1.00 83.88 250 ALA A N 1
ATOM 1958 C CA . ALA A 1 250 ? 24.041 13.784 -9.175 1.00 83.88 250 ALA A CA 1
ATOM 1959 C C . ALA A 1 250 ? 23.666 15.168 -9.750 1.00 83.88 250 ALA A C 1
ATOM 1961 O O . ALA A 1 250 ? 24.117 16.190 -9.213 1.00 83.88 250 ALA A O 1
ATOM 1962 N N . PRO A 1 251 ? 22.863 15.229 -10.828 1.00 75.25 251 PRO A N 1
ATOM 1963 C CA . PRO A 1 251 ? 22.408 16.497 -11.383 1.00 75.25 251 PRO A CA 1
ATOM 1964 C C . PRO A 1 251 ? 21.650 17.301 -10.320 1.00 75.25 251 PRO A C 1
ATOM 1966 O O . PRO A 1 251 ? 20.838 16.758 -9.575 1.00 75.25 251 PRO A O 1
ATOM 1969 N N . VAL A 1 252 ? 21.930 18.606 -10.243 1.00 68.56 252 VAL A N 1
ATOM 1970 C CA . VAL A 1 252 ? 21.251 19.512 -9.297 1.00 68.56 252 VAL A CA 1
ATOM 1971 C C . VAL A 1 252 ? 19.778 19.674 -9.678 1.00 68.56 252 VAL A C 1
ATOM 1973 O O . VAL A 1 252 ? 18.914 19.725 -8.806 1.00 68.56 252 VAL A O 1
ATOM 1976 N N . GLU A 1 253 ? 19.503 19.708 -10.981 1.00 76.00 253 GLU A N 1
ATOM 1977 C CA . GLU A 1 253 ? 18.165 19.738 -11.556 1.00 76.00 253 GLU A CA 1
ATOM 1978 C C . GLU A 1 253 ? 18.072 18.764 -12.729 1.00 76.00 253 GLU A C 1
ATOM 1980 O O . GLU A 1 253 ? 19.043 18.564 -13.457 1.00 76.00 253 GLU A O 1
ATOM 1985 N N . ILE A 1 254 ? 16.888 18.188 -12.917 1.00 80.00 254 ILE A N 1
ATOM 1986 C CA . ILE A 1 254 ? 16.510 17.454 -14.120 1.00 80.00 254 ILE A CA 1
ATOM 1987 C C . ILE A 1 254 ? 16.109 18.408 -15.250 1.00 80.00 254 ILE A C 1
ATOM 1989 O O . ILE A 1 254 ? 15.226 19.260 -15.082 1.00 80.00 254 ILE A O 1
ATOM 1993 N N . ASP A 1 255 ? 16.731 18.227 -16.411 1.00 80.50 255 ASP A N 1
ATOM 1994 C CA . ASP A 1 255 ? 16.296 18.797 -17.677 1.00 80.50 255 ASP A CA 1
ATOM 1995 C C . ASP A 1 255 ? 14.970 18.137 -18.075 1.00 80.50 255 ASP A C 1
ATOM 1997 O O . ASP A 1 255 ? 14.875 16.932 -18.319 1.00 80.50 255 ASP A O 1
ATOM 2001 N N . LEU A 1 256 ? 13.919 18.950 -18.103 1.00 84.44 256 LEU A N 1
ATOM 2002 C CA . LEU A 1 256 ? 12.569 18.568 -18.500 1.00 84.44 256 LEU A CA 1
ATOM 2003 C C . LEU A 1 256 ? 12.182 19.356 -19.756 1.00 84.44 256 LEU A C 1
ATOM 2005 O O . LEU A 1 256 ? 12.686 20.464 -19.950 1.00 84.44 256 LEU A O 1
ATOM 2009 N N . PRO A 1 257 ? 11.250 18.854 -20.588 1.00 82.25 257 PRO A N 1
ATOM 2010 C CA . PRO A 1 257 ? 10.734 19.587 -21.739 1.00 82.25 257 PRO A CA 1
ATOM 2011 C C . PRO A 1 257 ? 9.715 20.640 -21.270 1.00 82.25 257 PRO A C 1
ATOM 2013 O O . PRO A 1 257 ? 8.547 20.587 -21.639 1.00 82.25 257 PRO A O 1
ATOM 2016 N N . ALA A 1 258 ? 10.140 21.536 -20.381 1.00 84.00 258 ALA A N 1
ATOM 2017 C CA . ALA A 1 258 ? 9.321 22.598 -19.821 1.00 84.00 258 ALA A CA 1
ATOM 2018 C C . ALA A 1 258 ? 9.052 23.686 -20.868 1.00 84.00 258 ALA A C 1
ATOM 2020 O O . ALA A 1 258 ? 9.939 24.074 -21.629 1.00 84.00 258 ALA A O 1
ATOM 2021 N N . ASP A 1 259 ? 7.831 24.212 -20.871 1.00 87.12 259 ASP A N 1
ATOM 2022 C CA . ASP A 1 259 ? 7.408 25.291 -21.766 1.00 87.12 259 ASP A CA 1
ATOM 2023 C C . ASP A 1 259 ? 7.898 26.665 -21.268 1.00 87.12 259 ASP A C 1
ATOM 2025 O O . ASP A 1 259 ? 7.969 27.627 -22.035 1.00 87.12 259 ASP A O 1
ATOM 2029 N N . ARG A 1 260 ? 8.238 26.771 -19.972 1.00 89.00 260 ARG A N 1
ATOM 2030 C CA . ARG A 1 260 ? 8.707 28.002 -19.312 1.00 89.00 260 ARG A CA 1
ATOM 2031 C C . ARG A 1 260 ? 9.855 27.702 -18.337 1.00 89.00 260 ARG A C 1
ATOM 2033 O O . ARG A 1 260 ? 9.887 26.616 -17.759 1.00 89.00 260 ARG A O 1
ATOM 2040 N N . PRO A 1 261 ? 10.796 28.642 -18.120 1.00 82.69 261 PRO A N 1
ATOM 2041 C CA . PRO A 1 261 ? 11.848 28.471 -17.121 1.00 82.69 261 PRO A CA 1
ATOM 2042 C C . PRO A 1 261 ? 11.260 28.392 -15.706 1.00 82.69 261 PRO A C 1
ATOM 2044 O O . PRO A 1 261 ? 10.266 29.055 -15.406 1.00 82.69 261 PRO A O 1
ATOM 2047 N N . ARG A 1 262 ? 11.909 27.625 -14.820 1.00 83.25 262 ARG A N 1
ATOM 2048 C CA . ARG A 1 262 ? 11.542 27.543 -13.397 1.00 83.25 262 ARG A CA 1
ATOM 2049 C C . ARG A 1 262 ? 11.563 28.943 -12.760 1.00 83.25 262 ARG A C 1
ATOM 2051 O O . ARG A 1 262 ? 12.593 29.618 -12.853 1.00 83.25 262 ARG A O 1
ATOM 2058 N N . PRO A 1 263 ? 10.471 29.401 -12.121 1.00 81.00 263 PRO A N 1
ATOM 2059 C CA . PRO A 1 263 ? 10.473 30.671 -11.408 1.00 81.00 263 PRO A CA 1
ATOM 2060 C C . PRO A 1 263 ? 11.306 30.570 -10.122 1.00 81.00 263 PRO A C 1
ATOM 2062 O O . PRO A 1 263 ? 11.467 29.491 -9.549 1.00 81.00 263 PRO A O 1
ATOM 2065 N N . ALA A 1 264 ? 11.827 31.708 -9.654 1.00 74.69 264 ALA A N 1
ATOM 2066 C CA . ALA A 1 264 ? 12.603 31.776 -8.411 1.00 74.69 264 ALA A CA 1
ATOM 2067 C C . ALA A 1 264 ? 11.741 31.523 -7.157 1.00 74.69 264 ALA A C 1
ATOM 2069 O O . ALA A 1 264 ? 12.230 30.978 -6.171 1.00 74.69 264 ALA A O 1
ATOM 2070 N N . GLU A 1 265 ? 10.459 31.885 -7.218 1.00 72.50 265 GLU A N 1
ATOM 2071 C CA . GLU A 1 265 ? 9.433 31.569 -6.223 1.00 72.50 265 GLU A CA 1
ATOM 2072 C C . GLU A 1 265 ? 8.391 30.658 -6.882 1.00 72.50 265 GLU A C 1
ATOM 2074 O O . GLU A 1 265 ? 7.947 30.934 -7.996 1.00 72.50 265 GLU A O 1
ATOM 2079 N N . ARG A 1 266 ? 8.016 29.560 -6.219 1.00 73.25 266 ARG A N 1
ATOM 2080 C CA . ARG A 1 266 ? 7.037 28.591 -6.739 1.00 73.25 266 ARG A CA 1
ATOM 2081 C C . ARG A 1 266 ? 5.627 29.030 -6.361 1.00 73.25 266 ARG A C 1
ATOM 2083 O O . ARG A 1 266 ? 5.367 29.269 -5.185 1.00 73.25 266 ARG A O 1
ATOM 2090 N N . SER A 1 267 ? 4.704 29.069 -7.322 1.00 80.19 267 SER A N 1
ATOM 2091 C CA . SER A 1 267 ? 3.287 29.312 -7.010 1.00 80.19 267 SER A CA 1
ATOM 2092 C C . SER A 1 267 ? 2.599 28.073 -6.426 1.00 80.19 267 SER A C 1
ATOM 2094 O O . SER A 1 267 ? 1.549 28.185 -5.797 1.00 80.19 267 SER A O 1
ATOM 2096 N N . PHE A 1 268 ? 3.199 26.895 -6.653 1.00 82.12 268 PHE A N 1
ATOM 2097 C CA . PHE A 1 268 ? 2.616 25.568 -6.439 1.00 82.12 268 PHE A CA 1
ATOM 2098 C C . PHE A 1 268 ? 1.332 25.309 -7.238 1.00 82.12 268 PHE A C 1
ATOM 2100 O O . PHE A 1 268 ? 0.675 24.303 -6.982 1.00 82.12 268 PHE A O 1
ATOM 2107 N N . ALA A 1 269 ? 0.975 26.151 -8.216 1.00 86.62 269 ALA A N 1
ATOM 2108 C CA . ALA A 1 269 ? -0.133 25.882 -9.125 1.00 86.62 269 ALA A CA 1
ATOM 2109 C C . ALA A 1 269 ? 0.137 24.596 -9.917 1.00 86.62 269 ALA A C 1
ATOM 2111 O O . ALA A 1 269 ? 1.227 24.391 -10.455 1.00 86.62 269 ALA A O 1
ATOM 2112 N N . GLY A 1 270 ? -0.864 23.724 -9.993 1.00 90.25 270 GLY A N 1
ATOM 2113 C CA . GLY A 1 270 ? -0.731 22.414 -10.613 1.00 90.25 270 GLY A CA 1
ATOM 2114 C C . GLY A 1 270 ? -1.919 22.038 -11.479 1.00 90.25 270 GLY A C 1
ATOM 2115 O O . GLY A 1 270 ? -2.994 22.634 -11.405 1.00 90.25 270 GLY A O 1
ATOM 2116 N N . GLY A 1 271 ? -1.713 21.018 -12.299 1.00 89.06 271 GLY A N 1
ATOM 2117 C CA . GLY A 1 271 ? -2.785 20.314 -12.984 1.00 89.06 271 GLY A CA 1
ATOM 2118 C C . GLY A 1 271 ? -2.491 18.823 -13.051 1.00 89.06 271 GLY A C 1
ATOM 2119 O O . GLY A 1 271 ? -1.366 18.388 -12.807 1.00 89.06 271 GLY A O 1
ATOM 2120 N N . THR A 1 272 ? -3.510 18.049 -13.414 1.00 89.25 272 THR A N 1
ATOM 2121 C CA . THR A 1 272 ? -3.443 16.588 -13.402 1.00 89.25 272 THR A CA 1
ATOM 2122 C C . THR A 1 272 ? -3.921 16.000 -14.723 1.00 89.25 272 THR A C 1
ATOM 2124 O O . THR A 1 272 ? -4.969 16.370 -15.253 1.00 89.25 272 THR A O 1
ATOM 2127 N N . ILE A 1 273 ? -3.163 15.038 -15.246 1.00 86.06 273 ILE A N 1
ATOM 2128 C CA . ILE A 1 273 ? -3.552 14.179 -16.364 1.00 86.06 273 ILE A CA 1
ATOM 2129 C C . ILE A 1 273 ? -3.806 12.772 -15.814 1.00 86.06 273 ILE A C 1
ATOM 2131 O O . ILE A 1 273 ? -2.914 12.173 -15.216 1.00 86.06 273 ILE A O 1
ATOM 2135 N N . ARG A 1 274 ? -5.009 12.228 -16.038 1.00 84.94 274 ARG A N 1
ATOM 2136 C CA . ARG A 1 274 ? -5.324 10.812 -15.790 1.00 84.94 274 ARG A CA 1
ATOM 2137 C C . ARG A 1 274 ? -5.395 10.019 -17.088 1.00 84.94 274 ARG A C 1
ATOM 2139 O O . ARG A 1 274 ? -5.905 10.520 -18.091 1.00 84.94 274 ARG A O 1
ATOM 2146 N N . PHE A 1 275 ? -4.936 8.776 -17.034 1.00 84.44 275 PHE A N 1
ATOM 2147 C CA . PHE A 1 275 ? -5.117 7.756 -18.066 1.00 84.44 275 PHE A CA 1
ATOM 2148 C C . PHE A 1 275 ? -5.017 6.360 -17.435 1.00 84.44 275 PHE A C 1
ATOM 2150 O O . PHE A 1 275 ? -4.629 6.227 -16.276 1.00 84.44 275 PHE A O 1
ATOM 2157 N N . THR A 1 276 ? -5.366 5.319 -18.187 1.00 84.44 276 THR A N 1
ATOM 2158 C CA . THR A 1 276 ? -5.274 3.926 -17.730 1.00 84.44 276 THR A CA 1
ATOM 2159 C C . THR A 1 276 ? -4.399 3.143 -18.698 1.00 84.44 276 THR A C 1
ATOM 2161 O O . THR A 1 276 ? -4.622 3.210 -19.907 1.00 84.44 276 THR A O 1
ATOM 2164 N N . LEU A 1 277 ? -3.407 2.409 -18.188 1.00 85.88 277 LEU A N 1
ATOM 2165 C CA . LEU A 1 277 ? -2.702 1.403 -18.982 1.00 85.88 277 LEU A CA 1
ATOM 2166 C C . LEU A 1 277 ? -3.545 0.120 -19.004 1.00 85.88 277 LEU A C 1
ATOM 2168 O O . LEU A 1 277 ? -3.952 -0.325 -17.925 1.00 85.88 277 LEU A O 1
ATOM 2172 N N . PRO A 1 278 ? -3.791 -0.487 -20.180 1.00 82.62 278 PRO A N 1
ATOM 2173 C CA . PRO A 1 278 ? -4.568 -1.718 -20.283 1.00 82.62 278 PRO A CA 1
ATOM 2174 C C . PRO A 1 278 ? -3.986 -2.874 -19.449 1.00 82.62 278 PRO A C 1
ATOM 2176 O O . PRO A 1 278 ? -2.764 -2.934 -19.255 1.00 82.62 278 PRO A O 1
ATOM 2179 N N . PRO A 1 279 ? -4.821 -3.818 -18.976 1.00 84.31 279 PRO A N 1
ATOM 2180 C CA . PRO A 1 279 ? -4.373 -4.934 -18.145 1.00 84.31 279 PRO A CA 1
ATOM 2181 C C . PRO A 1 279 ? -3.349 -5.831 -18.856 1.00 84.31 279 PRO A C 1
ATOM 2183 O O . PRO A 1 279 ? -2.458 -6.362 -18.201 1.00 84.31 279 PRO A O 1
ATOM 2186 N N . GLU A 1 280 ? -3.393 -5.948 -20.184 1.00 84.75 280 GLU A N 1
ATOM 2187 C CA . GLU A 1 280 ? -2.392 -6.667 -20.977 1.00 84.75 280 GLU A CA 1
ATOM 2188 C C . GLU A 1 280 ? -1.011 -5.987 -20.969 1.00 84.75 280 GLU A C 1
ATOM 2190 O O . GLU A 1 280 ? 0.011 -6.671 -20.922 1.00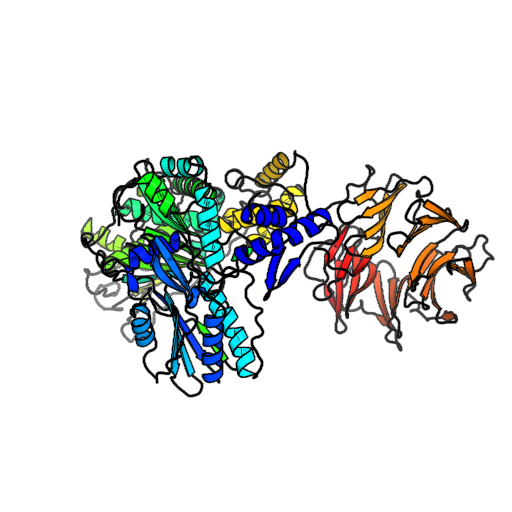 84.75 280 GLU A O 1
ATOM 2195 N N . VAL A 1 281 ? -0.958 -4.649 -20.935 1.00 84.94 281 VAL A N 1
ATOM 2196 C CA . VAL A 1 281 ? 0.301 -3.892 -20.806 1.00 84.94 281 VAL A CA 1
ATOM 2197 C C . VAL A 1 281 ? 0.825 -3.995 -19.375 1.00 84.94 281 VAL A C 1
ATOM 2199 O O . VAL A 1 281 ? 2.021 -4.193 -19.171 1.00 84.94 281 VAL A O 1
ATOM 2202 N N . ALA A 1 282 ? -0.068 -3.927 -18.384 1.00 88.06 282 ALA A N 1
ATOM 2203 C CA . ALA A 1 282 ? 0.269 -4.128 -16.979 1.00 88.06 282 ALA A CA 1
ATOM 2204 C C . ALA A 1 282 ? 0.866 -5.525 -16.740 1.00 88.06 282 ALA A C 1
ATOM 2206 O O . ALA A 1 282 ? 1.969 -5.640 -16.208 1.00 88.06 282 ALA A O 1
ATOM 2207 N N . ALA A 1 283 ? 0.182 -6.576 -17.203 1.00 88.00 283 ALA A N 1
ATOM 2208 C CA . ALA A 1 283 ? 0.634 -7.961 -17.121 1.00 88.00 283 ALA A CA 1
ATOM 2209 C C . ALA A 1 283 ? 1.929 -8.194 -17.912 1.00 88.00 283 ALA A C 1
ATOM 2211 O O . ALA A 1 283 ? 2.819 -8.880 -17.421 1.00 88.00 283 ALA A O 1
ATOM 2212 N N . GLY A 1 284 ? 2.083 -7.588 -19.093 1.00 90.06 284 GLY A N 1
ATOM 2213 C CA . GLY A 1 284 ? 3.312 -7.669 -19.883 1.00 90.06 284 GLY A CA 1
ATOM 2214 C C . GLY A 1 284 ? 4.516 -7.015 -19.199 1.00 90.06 284 GLY A C 1
ATOM 2215 O O . GLY A 1 284 ? 5.591 -7.607 -19.161 1.00 90.06 284 GLY A O 1
ATOM 2216 N N . LEU A 1 285 ? 4.347 -5.824 -18.609 1.00 91.81 285 LEU A N 1
ATOM 2217 C CA . LEU A 1 285 ? 5.404 -5.152 -17.843 1.00 91.81 285 LEU A CA 1
ATOM 2218 C C . LEU A 1 285 ? 5.743 -5.906 -16.559 1.00 91.81 285 LEU A C 1
ATOM 2220 O O . LEU A 1 285 ? 6.915 -6.008 -16.212 1.00 91.81 285 LEU A O 1
ATOM 2224 N N . LYS A 1 286 ? 4.728 -6.451 -15.883 1.00 92.94 286 LYS A N 1
ATOM 2225 C CA . LYS A 1 286 ? 4.857 -7.316 -14.707 1.00 92.94 286 LYS A CA 1
ATOM 2226 C C . LYS A 1 286 ? 5.673 -8.566 -15.085 1.00 92.94 286 LYS A C 1
ATOM 2228 O O . LYS A 1 286 ? 6.745 -8.771 -14.525 1.00 92.94 286 LYS A O 1
ATOM 2233 N N . GLN A 1 287 ? 5.286 -9.268 -16.157 1.00 89.62 287 GLN A N 1
ATOM 2234 C CA . GLN A 1 287 ? 5.999 -10.441 -16.678 1.00 89.62 287 GLN A CA 1
ATOM 2235 C C . GLN A 1 287 ? 7.436 -10.139 -17.148 1.00 89.62 287 GLN A C 1
ATOM 2237 O O . GLN A 1 287 ? 8.330 -10.979 -17.029 1.00 89.62 287 GLN A O 1
ATOM 2242 N N . LEU A 1 288 ? 7.667 -8.960 -17.728 1.00 88.81 288 LEU A N 1
ATOM 2243 C CA . LEU A 1 288 ? 8.988 -8.536 -18.184 1.00 88.81 288 LEU A CA 1
ATOM 2244 C C . LEU A 1 288 ? 9.902 -8.172 -17.017 1.00 88.81 288 LEU A C 1
ATOM 2246 O O . LEU A 1 288 ? 11.060 -8.583 -17.025 1.00 88.81 288 LEU A O 1
ATOM 2250 N N . ALA A 1 289 ? 9.388 -7.404 -16.050 1.00 90.38 289 ALA A N 1
ATOM 2251 C CA . ALA A 1 289 ? 10.116 -7.017 -14.849 1.00 90.38 289 ALA A CA 1
ATOM 2252 C C . ALA A 1 289 ? 10.698 -8.277 -14.197 1.00 90.38 289 ALA A C 1
ATOM 2254 O O . ALA A 1 289 ? 11.922 -8.380 -14.070 1.00 90.38 289 ALA A O 1
ATOM 2255 N N . GLY A 1 290 ? 9.813 -9.263 -14.008 1.00 88.88 290 GLY A N 1
ATOM 2256 C CA . GLY A 1 290 ? 10.074 -10.691 -14.157 1.00 88.88 290 GLY A CA 1
ATOM 2257 C C . GLY A 1 290 ? 11.492 -11.148 -14.308 1.00 88.88 290 GLY A C 1
ATOM 2258 O O . GLY A 1 290 ? 12.268 -11.165 -13.358 1.00 88.88 290 GLY A O 1
ATOM 2259 N N . ARG A 1 291 ? 11.779 -11.507 -15.552 1.00 89.25 291 ARG A N 1
ATOM 2260 C CA . ARG A 1 291 ? 12.911 -12.302 -16.039 1.00 89.25 291 ARG A CA 1
ATOM 2261 C C . ARG A 1 291 ? 14.296 -11.759 -15.646 1.00 89.25 291 ARG A C 1
ATOM 2263 O O . ARG A 1 291 ? 15.311 -12.368 -15.969 1.00 89.25 291 ARG A O 1
ATOM 2270 N N . TYR A 1 292 ? 14.345 -10.593 -15.002 1.00 86.12 292 TYR A N 1
ATOM 2271 C CA . TYR A 1 292 ? 15.537 -9.885 -14.536 1.00 86.12 292 TYR A CA 1
ATOM 2272 C C . TYR A 1 292 ? 15.538 -9.669 -13.019 1.00 86.12 292 TYR A C 1
ATOM 2274 O O . TYR A 1 292 ? 16.248 -8.792 -12.520 1.00 86.12 292 TYR A O 1
ATOM 2282 N N . GLY A 1 293 ? 14.704 -10.402 -12.288 1.00 87.50 293 GLY A N 1
ATOM 2283 C CA . GLY A 1 293 ? 14.419 -10.172 -10.882 1.00 87.50 293 GLY A CA 1
ATOM 2284 C C . GLY A 1 293 ? 13.655 -8.871 -10.602 1.00 87.50 293 GLY A C 1
ATOM 2285 O O . GLY A 1 293 ? 13.409 -8.549 -9.455 1.00 87.50 293 GLY A O 1
ATOM 2286 N N . ALA A 1 294 ? 13.351 -8.034 -11.591 1.00 93.50 294 ALA A N 1
ATOM 2287 C CA . ALA A 1 294 ? 12.870 -6.682 -11.335 1.00 93.50 294 ALA A CA 1
ATOM 2288 C C . ALA A 1 294 ? 11.356 -6.648 -11.123 1.00 93.50 294 ALA A C 1
ATOM 2290 O O . ALA A 1 294 ? 10.627 -7.571 -11.441 1.00 93.50 294 ALA A O 1
ATOM 2291 N N . THR A 1 295 ? 10.847 -5.550 -10.589 1.00 94.62 295 THR A N 1
ATOM 2292 C CA . THR A 1 295 ? 9.494 -5.514 -10.028 1.00 94.62 295 THR A CA 1
ATOM 2293 C C . THR A 1 295 ? 8.586 -4.599 -10.833 1.00 94.62 295 THR A C 1
ATOM 2295 O O . THR A 1 295 ? 9.101 -3.696 -11.485 1.00 94.62 295 THR A O 1
ATOM 2298 N N . LEU A 1 296 ? 7.253 -4.748 -10.794 1.00 94.81 296 LEU A N 1
ATOM 2299 C CA . LEU A 1 296 ? 6.370 -3.848 -11.570 1.00 94.81 296 LEU A CA 1
ATOM 2300 C C . LEU A 1 296 ? 6.645 -2.359 -11.265 1.00 94.81 296 LEU A C 1
ATOM 2302 O O . LEU A 1 296 ? 6.742 -1.542 -12.179 1.00 94.81 296 LEU A O 1
ATOM 2306 N N . PHE A 1 297 ? 6.896 -2.030 -9.993 1.00 95.56 297 PHE A N 1
ATOM 2307 C CA . PHE A 1 297 ? 7.386 -0.718 -9.561 1.00 95.56 297 PHE A CA 1
ATOM 2308 C C . PHE A 1 297 ? 8.704 -0.314 -10.252 1.00 95.56 297 PHE A C 1
ATOM 2310 O O . PHE A 1 297 ? 8.781 0.774 -10.817 1.00 95.56 297 PHE A O 1
ATOM 2317 N N . MET A 1 298 ? 9.734 -1.171 -10.248 1.00 97.06 298 MET A N 1
ATOM 2318 C CA . MET A 1 298 ? 11.017 -0.892 -10.917 1.00 97.06 298 MET A CA 1
ATOM 2319 C C . MET A 1 298 ? 10.881 -0.809 -12.444 1.00 97.06 298 MET A C 1
ATOM 2321 O O . MET A 1 298 ? 11.561 0.006 -13.061 1.00 97.06 298 MET A O 1
ATOM 2325 N N . GLY A 1 299 ? 9.998 -1.605 -13.051 1.00 96.69 299 GLY A N 1
ATOM 2326 C CA . GLY A 1 299 ? 9.689 -1.580 -14.479 1.00 96.69 299 GLY A CA 1
ATOM 2327 C C . GLY A 1 299 ? 9.062 -0.256 -14.898 1.00 96.69 299 GLY A C 1
ATOM 2328 O O . GLY A 1 299 ? 9.583 0.419 -15.783 1.00 96.69 299 GLY A O 1
ATOM 2329 N N . LEU A 1 300 ? 8.004 0.173 -14.206 1.00 97.56 300 LEU A N 1
ATOM 2330 C CA . LEU A 1 300 ? 7.356 1.469 -14.433 1.00 97.56 300 LEU A CA 1
ATOM 2331 C C . LEU A 1 300 ? 8.301 2.646 -14.121 1.00 97.56 300 LEU A C 1
ATOM 2333 O O . LEU A 1 300 ? 8.346 3.612 -14.882 1.00 97.56 300 LEU A O 1
ATOM 2337 N N . LEU A 1 301 ? 9.133 2.541 -13.078 1.00 97.75 301 LEU A N 1
ATOM 2338 C CA . LEU A 1 301 ? 10.187 3.517 -12.778 1.00 97.75 301 LEU A CA 1
ATOM 2339 C C . LEU A 1 301 ? 11.245 3.586 -13.894 1.00 97.75 301 LEU A C 1
ATOM 2341 O O . LEU A 1 301 ? 11.706 4.677 -14.233 1.00 97.75 301 LEU A O 1
ATOM 2345 N N . ALA A 1 302 ? 11.619 2.452 -14.493 1.00 97.12 302 ALA A N 1
ATOM 2346 C CA . ALA A 1 302 ? 12.524 2.399 -15.639 1.00 97.12 302 ALA A CA 1
ATOM 2347 C C . ALA A 1 302 ? 11.881 2.986 -16.906 1.00 97.12 302 ALA A C 1
ATOM 2349 O O . ALA A 1 302 ? 12.559 3.703 -17.648 1.00 97.12 302 ALA A O 1
ATOM 2350 N N . VAL A 1 303 ? 10.578 2.772 -17.133 1.00 96.88 303 VAL A N 1
ATOM 2351 C CA . VAL A 1 303 ? 9.840 3.442 -18.219 1.00 96.88 303 VAL A CA 1
ATOM 2352 C C . VAL A 1 303 ? 9.865 4.956 -18.003 1.00 96.88 303 VAL A C 1
ATOM 2354 O O . VAL A 1 303 ? 10.308 5.687 -18.888 1.00 96.88 303 VAL A O 1
ATOM 2357 N N . LEU A 1 304 ? 9.491 5.437 -16.811 1.00 96.88 304 LEU A N 1
ATOM 2358 C CA . LEU A 1 304 ? 9.495 6.866 -16.483 1.00 96.88 304 LEU A CA 1
ATOM 2359 C C . LEU A 1 304 ? 10.890 7.478 -16.663 1.00 96.88 304 LEU A C 1
ATOM 2361 O O . LEU A 1 304 ? 11.036 8.478 -17.362 1.00 96.88 304 LEU A O 1
ATOM 2365 N N . LYS A 1 305 ? 11.935 6.858 -16.103 1.00 95.06 305 LYS A N 1
ATOM 2366 C CA . LYS A 1 305 ? 13.325 7.311 -16.275 1.00 95.06 305 LYS A CA 1
ATOM 2367 C C . LYS A 1 305 ? 13.760 7.328 -17.744 1.00 95.06 305 LYS A C 1
ATOM 2369 O O . LYS A 1 305 ? 14.516 8.218 -18.122 1.00 95.06 305 LYS A O 1
ATOM 2374 N N . THR A 1 306 ? 13.257 6.415 -18.577 1.00 94.19 306 THR A N 1
ATOM 2375 C CA . THR A 1 306 ? 13.507 6.422 -20.028 1.00 94.19 306 THR A CA 1
ATOM 2376 C C . THR A 1 306 ? 12.828 7.609 -20.715 1.00 94.19 306 THR A C 1
ATOM 2378 O O . THR A 1 306 ? 13.486 8.302 -21.492 1.00 94.19 306 THR A O 1
ATOM 2381 N N . VAL A 1 307 ? 11.552 7.890 -20.413 1.00 92.50 307 VAL A N 1
ATOM 2382 C CA . VAL A 1 307 ? 10.842 9.082 -20.925 1.00 92.50 307 VAL A CA 1
ATOM 2383 C C . VAL A 1 307 ? 11.605 10.351 -20.534 1.00 92.50 307 VAL A C 1
ATOM 2385 O O . VAL A 1 307 ? 11.932 11.170 -21.392 1.00 92.50 307 VAL A O 1
ATOM 2388 N N . LEU A 1 308 ? 11.962 10.478 -19.254 1.00 91.56 308 LEU A N 1
ATOM 2389 C CA . LEU A 1 308 ? 12.703 11.619 -18.716 1.00 91.56 308 LEU A CA 1
ATOM 2390 C C . LEU A 1 308 ? 14.065 11.807 -19.401 1.00 91.56 308 LEU A C 1
ATOM 2392 O O . LEU A 1 308 ? 14.348 12.894 -19.902 1.00 91.56 308 LEU A O 1
ATOM 2396 N N . ALA A 1 309 ? 14.881 10.752 -19.498 1.00 89.50 309 ALA A N 1
ATOM 2397 C CA . ALA A 1 309 ? 16.186 10.811 -20.159 1.00 89.50 309 ALA A CA 1
ATOM 2398 C C . ALA A 1 309 ? 16.077 11.201 -21.643 1.00 89.50 309 ALA A C 1
ATOM 2400 O O . ALA A 1 309 ? 16.889 11.975 -22.150 1.00 89.50 309 ALA A O 1
ATOM 2401 N N . ARG A 1 310 ? 15.058 10.698 -22.354 1.00 86.25 310 ARG A N 1
ATOM 2402 C CA . ARG A 1 310 ? 14.867 10.984 -23.784 1.00 86.25 310 ARG A CA 1
ATOM 2403 C C . ARG A 1 310 ? 14.323 12.381 -24.064 1.00 86.25 310 ARG A C 1
ATOM 2405 O O . ARG A 1 310 ? 14.649 12.928 -25.113 1.00 86.25 310 ARG A O 1
ATOM 2412 N N . HIS A 1 311 ? 13.539 12.958 -23.154 1.00 83.25 311 HIS A N 1
ATOM 2413 C CA . HIS A 1 311 ? 13.075 14.341 -23.278 1.00 83.25 311 HIS A CA 1
ATOM 2414 C C . HIS A 1 311 ? 14.102 15.372 -22.803 1.00 83.25 311 HIS A C 1
ATOM 2416 O O . HIS A 1 311 ? 14.258 16.397 -23.460 1.00 83.25 311 HIS A O 1
ATOM 2422 N N . GLY A 1 312 ? 14.808 15.107 -21.701 1.00 75.81 312 GLY A N 1
ATOM 2423 C CA . GLY A 1 312 ? 15.857 15.995 -21.193 1.00 75.81 312 GLY A CA 1
ATOM 2424 C C . GLY A 1 312 ? 17.180 15.897 -21.957 1.00 75.81 312 GLY A C 1
ATOM 2425 O O . GLY A 1 312 ? 18.020 16.781 -21.856 1.00 75.81 312 GLY A O 1
ATOM 2426 N N . GLY A 1 313 ? 17.422 14.804 -22.691 1.00 73.31 313 GLY A N 1
ATOM 2427 C CA . GLY A 1 313 ? 18.717 14.514 -23.329 1.00 73.31 313 GLY A CA 1
ATOM 2428 C C . GLY A 1 313 ? 19.841 14.153 -22.342 1.00 73.31 313 GLY A C 1
ATOM 2429 O O . GLY A 1 313 ? 20.939 13.770 -22.759 1.00 73.31 313 GLY A O 1
ATOM 2430 N N . GLN A 1 314 ? 19.569 14.248 -21.040 1.00 79.12 314 GLN A N 1
ATOM 2431 C CA . GLN A 1 314 ? 20.470 13.901 -19.951 1.00 79.12 314 GLN A CA 1
ATOM 2432 C C . GLN A 1 314 ? 20.619 12.386 -19.778 1.00 79.12 314 GLN A C 1
ATOM 2434 O O . GLN A 1 314 ? 19.700 11.608 -20.032 1.00 79.12 314 GLN A O 1
ATOM 2439 N N . ARG A 1 315 ? 21.795 11.963 -19.301 1.00 82.00 315 ARG A N 1
ATOM 2440 C CA . ARG A 1 315 ? 22.116 10.538 -19.107 1.00 82.00 315 ARG A CA 1
ATOM 2441 C C . ARG A 1 315 ? 21.928 10.035 -17.682 1.00 82.00 315 ARG A C 1
ATOM 2443 O O . ARG A 1 315 ? 21.863 8.835 -17.477 1.00 82.00 315 ARG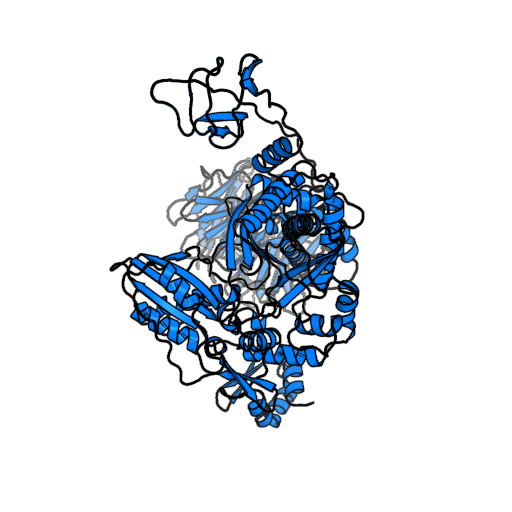 A O 1
ATOM 2450 N N . ASP A 1 316 ? 21.818 10.935 -16.719 1.00 85.25 316 ASP A N 1
ATOM 2451 C CA . ASP A 1 316 ? 21.715 10.616 -15.299 1.00 85.25 316 ASP A CA 1
ATOM 2452 C C . ASP A 1 316 ? 20.371 11.130 -14.784 1.00 85.25 316 ASP A C 1
ATOM 2454 O O . ASP A 1 316 ? 20.042 12.295 -15.002 1.00 85.25 316 ASP A O 1
ATOM 2458 N N . VAL A 1 317 ? 19.550 10.269 -14.181 1.00 90.69 317 VAL A N 1
ATOM 2459 C CA . VAL A 1 317 ? 18.167 10.600 -13.800 1.00 90.69 317 VAL A CA 1
ATOM 2460 C C . VAL A 1 317 ? 17.919 10.239 -12.340 1.00 90.69 317 VAL A C 1
ATOM 2462 O O . VAL A 1 317 ? 17.885 9.056 -11.981 1.00 90.69 317 VAL A O 1
ATOM 2465 N N . VAL A 1 318 ? 17.671 11.253 -11.510 1.00 92.94 318 VAL A N 1
ATOM 2466 C CA . VAL A 1 318 ? 17.243 11.094 -10.112 1.00 92.94 318 VAL A CA 1
ATOM 2467 C C . VAL A 1 318 ? 15.724 11.234 -10.023 1.00 92.94 318 VAL A C 1
ATOM 2469 O O . VAL A 1 318 ? 15.156 12.200 -10.527 1.00 92.94 318 VAL A O 1
ATOM 2472 N N . VAL A 1 319 ? 15.068 10.270 -9.376 1.00 94.81 319 VAL A N 1
ATOM 2473 C CA . VAL A 1 319 ? 13.620 10.284 -9.113 1.00 94.81 319 VAL A CA 1
ATOM 2474 C C . VAL A 1 319 ? 13.398 10.059 -7.620 1.00 94.81 319 VAL A C 1
ATOM 2476 O O . VAL A 1 319 ? 14.030 9.178 -7.033 1.00 94.81 319 VAL A O 1
ATOM 2479 N N . GLY A 1 320 ? 12.531 10.869 -7.013 1.00 94.31 320 GLY A N 1
ATOM 2480 C CA . GLY A 1 320 ? 12.108 10.722 -5.623 1.00 94.31 320 GLY A CA 1
ATOM 2481 C C . GLY A 1 320 ? 11.044 9.637 -5.485 1.00 94.31 320 GLY A C 1
ATOM 2482 O O . GLY A 1 320 ? 10.114 9.595 -6.289 1.00 94.31 320 GLY A O 1
ATOM 2483 N N . ILE A 1 321 ? 11.172 8.775 -4.478 1.00 94.31 321 ILE A N 1
ATOM 2484 C CA . ILE A 1 321 ? 10.210 7.719 -4.140 1.00 94.31 321 ILE A CA 1
ATOM 2485 C C . ILE A 1 321 ? 9.722 7.925 -2.701 1.00 94.31 321 ILE A C 1
ATOM 2487 O O . ILE A 1 321 ? 10.561 7.931 -1.793 1.00 94.31 321 ILE A O 1
ATOM 2491 N N . PRO A 1 322 ? 8.407 8.049 -2.447 1.00 90.56 322 PRO A N 1
ATOM 2492 C CA . PRO A 1 322 ? 7.879 8.160 -1.098 1.00 90.56 322 PRO A CA 1
ATOM 2493 C C . PRO A 1 322 ? 7.797 6.772 -0.447 1.00 90.56 322 PRO A C 1
ATOM 2495 O O . PRO A 1 322 ? 7.352 5.803 -1.061 1.00 90.56 322 PRO A O 1
ATOM 2498 N N . MET A 1 323 ? 8.185 6.672 0.822 1.00 84.69 323 MET A N 1
ATOM 2499 C CA . MET A 1 323 ? 8.081 5.454 1.624 1.00 84.69 323 MET A CA 1
ATOM 2500 C C . MET A 1 323 ? 7.336 5.721 2.923 1.00 84.69 323 MET A C 1
ATOM 2502 O O . MET A 1 323 ? 7.685 6.642 3.651 1.00 84.69 323 MET A O 1
ATOM 2506 N N . ALA A 1 324 ? 6.387 4.854 3.281 1.00 75.94 324 ALA A N 1
ATOM 2507 C CA . ALA A 1 324 ? 5.567 5.024 4.483 1.00 75.94 324 ALA A CA 1
ATOM 2508 C C . ALA A 1 324 ? 6.353 5.008 5.812 1.00 75.94 324 ALA A C 1
ATOM 2510 O O . ALA A 1 324 ? 5.861 5.546 6.793 1.00 75.94 324 ALA A O 1
ATOM 2511 N N . ASN A 1 325 ? 7.543 4.391 5.871 1.00 76.56 325 ASN A N 1
ATOM 2512 C CA . ASN A 1 325 ? 8.466 4.415 7.026 1.00 76.56 325 ASN A CA 1
ATOM 2513 C C . ASN A 1 325 ? 7.896 3.941 8.394 1.00 76.56 325 ASN A C 1
ATOM 2515 O O . ASN A 1 325 ? 8.483 4.172 9.448 1.00 76.56 325 ASN A O 1
ATOM 2519 N N . ARG A 1 326 ? 6.768 3.218 8.410 1.00 74.38 326 ARG A N 1
ATOM 2520 C CA . ARG A 1 326 ? 6.105 2.698 9.630 1.00 74.38 326 ARG A CA 1
ATOM 2521 C C . ARG A 1 326 ? 6.635 1.328 10.085 1.00 74.38 326 ARG A C 1
ATOM 2523 O O . ARG A 1 326 ? 5.874 0.459 10.511 1.00 74.38 326 ARG A O 1
ATOM 2530 N N . GLN A 1 327 ? 7.942 1.100 9.959 1.00 61.84 327 GLN A N 1
ATOM 2531 C CA . GLN A 1 327 ? 8.551 -0.210 10.245 1.00 61.84 327 GLN A CA 1
ATOM 2532 C C . GLN A 1 327 ? 8.586 -0.532 11.753 1.00 61.84 327 GLN A C 1
ATOM 2534 O O . GLN A 1 327 ? 8.487 -1.694 12.153 1.00 61.84 327 GLN A O 1
ATOM 2539 N N . HIS A 1 328 ? 8.664 0.494 12.606 1.00 66.94 328 HIS A N 1
ATOM 2540 C CA . HIS A 1 328 ? 8.705 0.333 14.056 1.00 66.94 328 HIS A CA 1
ATOM 2541 C C . HIS A 1 328 ? 7.318 -0.013 14.629 1.00 66.94 328 HIS A C 1
ATOM 2543 O O . HIS A 1 328 ? 6.409 0.820 14.631 1.00 66.94 328 HIS A O 1
ATOM 2549 N N . ARG A 1 329 ? 7.171 -1.239 15.160 1.00 62.81 329 ARG A N 1
ATOM 2550 C CA . ARG A 1 329 ? 5.881 -1.845 15.563 1.00 62.81 329 ARG A CA 1
ATOM 2551 C C . ARG A 1 329 ? 4.993 -0.935 16.419 1.00 62.81 329 ARG A C 1
ATOM 2553 O O . ARG A 1 329 ? 3.794 -0.894 16.182 1.00 62.81 329 ARG A O 1
ATOM 2560 N N . ASN A 1 330 ? 5.570 -0.186 17.360 1.00 67.31 330 ASN A N 1
ATOM 2561 C CA . ASN A 1 330 ? 4.799 0.636 18.300 1.00 67.31 330 ASN A CA 1
ATOM 2562 C C . ASN A 1 330 ? 4.042 1.800 17.636 1.00 67.31 330 ASN A C 1
ATOM 2564 O O . ASN A 1 330 ? 3.050 2.246 18.195 1.00 67.31 330 ASN A O 1
ATOM 2568 N N . PHE A 1 331 ? 4.499 2.303 16.482 1.00 76.06 331 PHE A N 1
ATOM 2569 C CA . PHE A 1 331 ? 3.949 3.514 15.850 1.00 76.06 331 PHE A CA 1
ATOM 2570 C C . PHE A 1 331 ? 3.107 3.227 14.598 1.00 76.06 331 PHE A C 1
ATOM 2572 O O . PHE A 1 331 ? 2.654 4.161 13.941 1.00 76.06 331 PHE A O 1
ATOM 2579 N N . ARG A 1 332 ? 2.904 1.950 14.247 1.00 73.19 332 ARG A N 1
ATOM 2580 C CA . ARG A 1 332 ? 2.208 1.535 13.018 1.00 73.19 332 ARG A CA 1
ATOM 2581 C C . ARG A 1 332 ? 0.817 2.160 12.898 1.00 73.19 332 ARG A C 1
ATOM 2583 O O . ARG A 1 332 ? 0.501 2.742 11.861 1.00 73.19 332 ARG A O 1
ATOM 2590 N N . ASP A 1 333 ? 0.056 2.064 13.983 1.00 80.19 333 ASP A N 1
ATOM 2591 C CA . ASP A 1 333 ? -1.368 2.400 14.047 1.00 80.19 333 ASP A CA 1
ATOM 2592 C C . ASP A 1 333 ? -1.611 3.848 14.522 1.00 80.19 333 ASP A C 1
ATOM 2594 O O . ASP A 1 333 ? -2.745 4.249 14.759 1.00 80.19 333 ASP A O 1
ATOM 2598 N N . ALA A 1 334 ? -0.549 4.651 14.670 1.00 87.44 334 ALA A N 1
ATOM 2599 C CA . ALA A 1 334 ? -0.654 6.056 15.050 1.00 87.44 334 ALA A CA 1
ATOM 2600 C C . ALA A 1 334 ? -0.975 6.946 13.836 1.00 87.44 334 ALA A C 1
ATOM 2602 O O . ALA A 1 334 ? -0.432 6.761 12.741 1.00 87.44 334 ALA A O 1
ATOM 2603 N N . ILE A 1 335 ? -1.810 7.968 14.032 1.00 93.06 335 ILE A N 1
ATOM 2604 C CA . ILE A 1 335 ? -1.961 9.049 13.052 1.00 93.06 335 ILE A CA 1
ATOM 2605 C C . ILE A 1 335 ? -0.712 9.952 13.107 1.00 93.06 335 ILE A C 1
ATOM 2607 O O . ILE A 1 335 ? -0.179 10.210 14.187 1.00 93.06 335 ILE A O 1
ATOM 2611 N N . GLY A 1 336 ? -0.198 10.381 11.948 1.00 93.44 336 GLY A N 1
ATOM 2612 C CA . GLY A 1 336 ? 1.039 11.154 11.844 1.00 93.44 336 GLY A CA 1
ATOM 2613 C C . GLY A 1 336 ? 1.675 11.168 10.451 1.00 93.44 336 GLY A C 1
ATOM 2614 O O . GLY A 1 336 ? 1.277 10.416 9.561 1.00 93.44 336 GLY A O 1
ATOM 2615 N N . PHE A 1 337 ? 2.686 12.021 10.263 1.00 93.88 337 PHE A N 1
ATOM 2616 C CA . PHE A 1 337 ? 3.454 12.124 9.018 1.00 93.88 337 PHE A CA 1
ATOM 2617 C C . PHE A 1 337 ? 4.715 11.253 9.063 1.00 93.88 337 PHE A C 1
ATOM 2619 O O . PHE A 1 337 ? 5.782 11.718 9.449 1.00 93.88 337 PHE A O 1
ATOM 2626 N N . PHE A 1 338 ? 4.625 9.984 8.666 1.00 90.50 338 PHE A N 1
ATOM 2627 C CA . PHE A 1 338 ? 5.784 9.086 8.759 1.00 90.50 338 PHE A CA 1
ATOM 2628 C C . PHE A 1 338 ? 6.675 9.107 7.510 1.00 90.50 338 PHE A C 1
ATOM 2630 O O . PHE A 1 338 ? 7.839 8.710 7.592 1.00 90.50 338 PHE A O 1
ATOM 2637 N N . VAL A 1 339 ? 6.150 9.579 6.373 1.00 88.75 339 VAL A N 1
ATOM 2638 C CA . VAL A 1 339 ? 6.769 9.439 5.046 1.00 88.75 339 VAL A CA 1
ATOM 2639 C C . VAL A 1 339 ? 8.223 9.923 5.008 1.00 88.75 339 VAL A C 1
ATOM 2641 O O . VAL A 1 339 ? 8.506 11.098 5.222 1.00 88.75 339 VAL A O 1
ATOM 2644 N N . ASN A 1 340 ? 9.131 9.015 4.643 1.00 89.38 340 ASN A N 1
ATOM 2645 C CA . ASN A 1 340 ? 10.498 9.339 4.226 1.00 89.38 340 ASN A CA 1
ATOM 2646 C C . ASN A 1 340 ? 10.590 9.301 2.690 1.00 89.38 340 ASN A C 1
ATOM 2648 O O . ASN A 1 340 ? 9.765 8.657 2.041 1.00 89.38 340 ASN A O 1
ATOM 2652 N N . THR A 1 341 ? 11.590 9.952 2.092 1.00 89.94 341 THR A N 1
ATOM 2653 C CA . THR A 1 341 ? 11.796 9.929 0.632 1.00 89.94 341 THR A CA 1
ATOM 2654 C C . THR A 1 341 ? 13.162 9.370 0.256 1.00 89.94 341 THR A C 1
ATOM 2656 O O . THR A 1 341 ? 14.174 9.759 0.829 1.00 89.94 341 THR A O 1
ATOM 2659 N N . LEU A 1 342 ? 13.208 8.515 -0.767 1.00 91.88 342 LEU A N 1
ATOM 2660 C CA . LEU A 1 342 ? 14.453 8.029 -1.362 1.00 91.88 342 LEU A CA 1
ATOM 2661 C C . LEU A 1 342 ? 14.718 8.702 -2.705 1.00 91.88 342 LEU A C 1
ATOM 2663 O O . LEU A 1 342 ? 13.835 8.756 -3.555 1.00 91.88 342 LEU A O 1
ATOM 2667 N N . ALA A 1 343 ? 15.947 9.163 -2.927 1.00 92.69 343 ALA A N 1
ATOM 2668 C CA . ALA A 1 343 ? 16.390 9.660 -4.226 1.00 92.69 343 ALA A CA 1
ATOM 2669 C C . ALA A 1 343 ? 17.098 8.535 -4.993 1.00 92.69 343 ALA A C 1
ATOM 2671 O O . ALA A 1 343 ? 18.270 8.263 -4.746 1.00 92.69 343 ALA A O 1
ATOM 2672 N N . ILE A 1 344 ? 16.396 7.883 -5.924 1.00 94.31 344 ILE A N 1
ATOM 2673 C CA . ILE A 1 344 ? 16.975 6.815 -6.748 1.00 94.31 344 ILE A CA 1
ATOM 2674 C C . ILE A 1 344 ? 17.613 7.440 -7.983 1.00 94.31 344 ILE A C 1
ATOM 2676 O O . ILE A 1 344 ? 16.913 7.886 -8.900 1.00 94.31 344 ILE A O 1
ATOM 2680 N N . ARG A 1 345 ? 18.943 7.427 -8.038 1.00 93.94 345 ARG A N 1
ATOM 2681 C CA . ARG A 1 345 ? 19.740 7.828 -9.202 1.00 93.94 345 ARG A CA 1
ATOM 2682 C C . ARG A 1 345 ? 19.970 6.646 -10.145 1.00 93.94 345 ARG A C 1
ATOM 2684 O O . ARG A 1 345 ? 20.144 5.517 -9.690 1.00 93.94 345 ARG A O 1
ATOM 2691 N N . THR A 1 346 ? 19.961 6.870 -11.460 1.00 93.38 346 THR A N 1
ATOM 2692 C CA . THR A 1 346 ? 20.316 5.824 -12.439 1.00 93.38 346 THR A CA 1
ATOM 2693 C C . THR A 1 346 ? 20.863 6.423 -13.733 1.00 93.38 346 THR A C 1
ATOM 2695 O O . THR A 1 346 ? 20.318 7.405 -14.232 1.00 93.38 346 THR A O 1
ATOM 2698 N N . ASP A 1 347 ? 21.895 5.787 -14.290 1.00 90.06 347 ASP A N 1
ATOM 2699 C CA . ASP A 1 347 ? 22.570 6.186 -15.528 1.00 90.06 347 ASP A CA 1
ATOM 2700 C C . ASP A 1 347 ? 22.095 5.367 -16.751 1.00 90.06 347 ASP A C 1
ATOM 2702 O O . ASP A 1 347 ? 22.150 4.130 -16.753 1.00 90.06 347 ASP A O 1
ATOM 2706 N N . VAL A 1 348 ? 21.670 6.060 -17.814 1.00 88.50 348 VAL A N 1
ATOM 2707 C CA . VAL A 1 348 ? 21.304 5.508 -19.136 1.00 88.50 348 VAL A CA 1
ATOM 2708 C C . VAL A 1 348 ? 22.467 5.536 -20.146 1.00 88.50 348 VAL A C 1
ATOM 2710 O O . VAL A 1 348 ? 22.269 5.274 -21.334 1.00 88.50 348 VAL A O 1
ATOM 2713 N N . THR A 1 349 ? 23.697 5.862 -19.730 1.00 87.94 349 THR A N 1
ATOM 2714 C CA . THR A 1 349 ? 24.859 5.888 -20.634 1.00 87.94 349 THR A CA 1
ATOM 2715 C C . THR A 1 349 ? 25.081 4.529 -21.307 1.00 87.94 349 THR A C 1
ATOM 2717 O O . THR A 1 349 ? 24.946 3.463 -20.696 1.00 87.94 349 THR A O 1
ATOM 2720 N N . GLY A 1 350 ? 25.429 4.587 -22.595 1.00 87.00 350 GLY A N 1
ATOM 2721 C CA . GLY A 1 350 ? 25.641 3.428 -23.465 1.00 87.00 350 GLY A CA 1
ATOM 2722 C C . GLY A 1 350 ? 24.484 3.123 -24.420 1.00 87.00 350 GLY A C 1
ATOM 2723 O O . GLY A 1 350 ? 24.675 2.281 -25.286 1.00 87.00 350 GLY A O 1
ATOM 2724 N N . ASP A 1 351 ? 23.340 3.814 -24.299 1.00 89.19 351 ASP A N 1
ATOM 2725 C CA . ASP A 1 351 ? 22.083 3.473 -24.999 1.00 89.19 351 ASP A CA 1
ATOM 2726 C C . ASP A 1 351 ? 21.698 1.988 -24.804 1.00 89.19 351 ASP A C 1
ATOM 2728 O O . ASP A 1 351 ? 21.615 1.233 -25.775 1.00 89.19 351 ASP A O 1
ATOM 2732 N N . PRO A 1 352 ? 21.537 1.545 -23.538 1.00 94.12 352 PRO A N 1
ATOM 2733 C CA . PRO A 1 352 ? 21.226 0.154 -23.219 1.00 94.12 352 PRO A CA 1
ATOM 2734 C C . PRO A 1 352 ? 19.894 -0.289 -23.839 1.00 94.12 352 PRO A C 1
ATOM 2736 O O . PRO A 1 352 ? 19.038 0.532 -24.168 1.00 94.12 352 PRO A O 1
ATOM 2739 N N . SER A 1 353 ? 19.681 -1.597 -23.943 1.00 94.81 353 SER A N 1
ATOM 2740 C CA . SER A 1 353 ? 18.333 -2.173 -24.057 1.00 94.81 353 SER A CA 1
ATOM 2741 C C . SER A 1 353 ? 17.481 -1.842 -22.823 1.00 94.81 353 SER A C 1
ATOM 2743 O O . SER A 1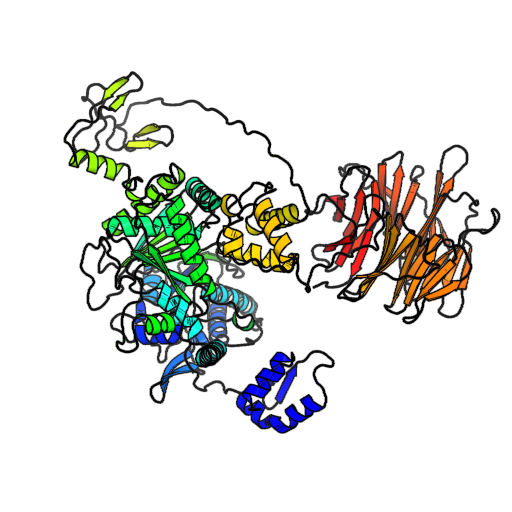 353 ? 18.015 -1.508 -21.756 1.00 94.81 353 SER A O 1
ATOM 2745 N N . PHE A 1 354 ? 16.152 -1.962 -22.923 1.00 94.56 354 PHE A N 1
ATOM 2746 C CA . PHE A 1 354 ? 15.309 -1.790 -21.736 1.00 94.56 354 PHE A CA 1
ATOM 2747 C C . PHE A 1 354 ? 15.629 -2.835 -20.658 1.00 94.56 354 PHE A C 1
ATOM 2749 O O . PHE A 1 354 ? 15.703 -2.488 -19.485 1.00 94.56 354 PHE A O 1
ATOM 2756 N N . GLU A 1 355 ? 15.919 -4.076 -21.044 1.00 94.12 355 GLU A N 1
ATOM 2757 C CA . GLU A 1 355 ? 16.315 -5.167 -20.137 1.00 94.12 355 GLU A CA 1
ATOM 2758 C C . GLU A 1 355 ? 17.606 -4.870 -19.350 1.00 94.12 355 GLU A C 1
ATOM 2760 O O . GLU A 1 355 ? 17.727 -5.189 -18.164 1.00 94.12 355 GLU A O 1
ATOM 2765 N N . GLU A 1 356 ? 18.595 -4.247 -19.994 1.00 94.69 356 GLU A N 1
ATOM 2766 C CA . GLU A 1 356 ? 19.820 -3.782 -19.334 1.00 94.69 356 GLU A CA 1
ATOM 2767 C C . GLU A 1 356 ? 19.558 -2.597 -18.407 1.00 94.69 356 GLU A C 1
ATOM 2769 O O . GLU A 1 356 ? 20.119 -2.541 -17.311 1.00 94.69 356 GLU A O 1
ATOM 2774 N N . PHE A 1 357 ? 18.708 -1.654 -18.817 1.00 96.38 357 PHE A N 1
ATOM 2775 C CA . PHE A 1 357 ? 18.389 -0.495 -17.990 1.00 96.38 357 PHE A CA 1
ATOM 2776 C C . PHE A 1 357 ? 17.532 -0.858 -16.774 1.00 96.38 357 PHE A C 1
ATOM 2778 O O . PHE A 1 357 ? 17.792 -0.372 -15.675 1.00 96.38 357 PHE A O 1
ATOM 2785 N N . LEU A 1 358 ? 16.575 -1.769 -16.944 1.00 96.44 358 LEU A N 1
ATOM 2786 C CA . LEU A 1 358 ? 15.751 -2.341 -15.886 1.00 96.44 358 LEU A CA 1
ATOM 2787 C C . LEU A 1 358 ? 16.615 -2.927 -14.763 1.00 96.44 358 LEU A C 1
ATOM 2789 O O . LEU A 1 358 ? 16.371 -2.622 -13.599 1.00 96.44 358 LEU A O 1
ATOM 2793 N N . ARG A 1 359 ? 17.674 -3.679 -15.102 1.00 95.38 359 ARG A N 1
ATOM 2794 C CA . ARG A 1 359 ? 18.654 -4.181 -14.122 1.00 95.38 359 ARG A CA 1
ATOM 2795 C C . ARG A 1 359 ? 19.389 -3.054 -13.390 1.00 95.38 359 ARG A C 1
ATOM 2797 O O . ARG A 1 359 ? 19.472 -3.087 -12.170 1.00 95.38 359 ARG A O 1
ATOM 2804 N N . ARG A 1 360 ? 19.819 -1.992 -14.083 1.00 95.81 360 ARG A N 1
ATOM 2805 C CA . ARG A 1 360 ? 20.431 -0.818 -13.417 1.00 95.81 360 ARG A CA 1
ATOM 2806 C C . ARG A 1 360 ? 19.460 -0.111 -12.461 1.00 95.81 360 ARG A C 1
ATOM 2808 O O . ARG A 1 360 ? 19.866 0.305 -11.379 1.00 95.81 360 ARG A O 1
ATOM 2815 N N . VAL A 1 361 ? 18.191 0.047 -12.851 1.00 96.81 361 VAL A N 1
ATOM 2816 C CA . VAL A 1 361 ? 17.144 0.672 -12.017 1.00 96.81 361 VAL A CA 1
ATOM 2817 C C . VAL A 1 361 ? 16.832 -0.193 -10.798 1.00 96.81 361 VAL A C 1
ATOM 2819 O O . VAL A 1 361 ? 16.728 0.331 -9.692 1.00 96.81 361 VAL A O 1
ATOM 2822 N N . ARG A 1 362 ? 16.734 -1.509 -10.997 1.00 95.88 362 ARG A N 1
ATOM 2823 C CA . ARG A 1 362 ? 16.585 -2.540 -9.967 1.00 95.88 362 ARG A CA 1
ATOM 2824 C C . ARG A 1 362 ? 17.694 -2.457 -8.921 1.00 95.88 362 ARG A C 1
ATOM 2826 O O . ARG A 1 362 ? 17.392 -2.241 -7.751 1.00 95.88 362 ARG A O 1
ATOM 2833 N N . ASP A 1 363 ? 18.953 -2.543 -9.340 1.00 95.62 363 ASP A N 1
ATOM 2834 C CA . ASP A 1 363 ? 20.110 -2.545 -8.435 1.00 95.62 363 ASP A CA 1
ATOM 2835 C C . ASP A 1 363 ? 20.187 -1.235 -7.629 1.00 95.62 363 ASP A C 1
ATOM 2837 O O . ASP A 1 363 ? 20.347 -1.248 -6.407 1.00 95.62 363 ASP A O 1
ATOM 2841 N N . ALA A 1 364 ? 19.973 -0.093 -8.297 1.00 94.81 364 ALA A N 1
ATOM 2842 C CA . ALA A 1 364 ? 19.922 1.220 -7.657 1.00 94.81 364 ALA A CA 1
ATOM 2843 C C . ALA A 1 364 ? 18.766 1.354 -6.649 1.00 94.81 364 ALA A C 1
ATOM 2845 O O . ALA A 1 364 ? 18.945 1.942 -5.583 1.00 94.81 364 ALA A O 1
ATOM 2846 N N . ALA A 1 365 ? 17.588 0.812 -6.969 1.00 94.06 365 ALA A N 1
ATOM 2847 C CA . ALA A 1 365 ? 16.428 0.843 -6.086 1.00 94.06 365 ALA A CA 1
ATOM 2848 C C . ALA A 1 365 ? 16.616 -0.058 -4.859 1.00 94.06 365 ALA A C 1
ATOM 2850 O O . ALA A 1 365 ? 16.315 0.370 -3.749 1.00 94.06 365 ALA A O 1
ATOM 2851 N N . LEU A 1 366 ? 17.161 -1.266 -5.031 1.00 93.19 366 LEU A N 1
ATOM 2852 C CA . LEU A 1 366 ? 17.467 -2.170 -3.919 1.00 93.19 366 LEU A CA 1
ATOM 2853 C C . LEU A 1 366 ? 18.468 -1.564 -2.937 1.00 93.19 366 LEU A C 1
ATOM 2855 O O . LEU A 1 366 ? 18.219 -1.572 -1.731 1.00 93.19 366 LEU A O 1
ATOM 2859 N N . ALA A 1 367 ? 19.556 -0.986 -3.448 1.00 91.62 367 ALA A N 1
ATOM 2860 C CA . ALA A 1 367 ? 20.542 -0.311 -2.614 1.00 91.62 367 ALA A CA 1
ATOM 2861 C C . ALA A 1 367 ? 19.925 0.885 -1.861 1.00 91.62 367 ALA A C 1
ATOM 2863 O O . ALA A 1 367 ? 20.131 1.036 -0.659 1.00 91.62 367 ALA A O 1
ATOM 2864 N N . ALA A 1 368 ? 19.094 1.690 -2.533 1.00 91.38 368 ALA A N 1
ATOM 2865 C CA . ALA A 1 368 ? 18.378 2.796 -1.899 1.00 91.38 368 ALA A CA 1
ATOM 2866 C C . ALA A 1 368 ? 17.415 2.326 -0.788 1.00 91.38 368 ALA A C 1
ATOM 2868 O O . ALA A 1 368 ? 17.377 2.939 0.279 1.00 91.38 368 ALA A O 1
ATOM 2869 N N . PHE A 1 369 ? 16.665 1.237 -1.002 1.00 89.12 369 PHE A N 1
ATOM 2870 C CA . PHE A 1 369 ? 15.760 0.676 0.008 1.00 89.12 369 PHE A CA 1
ATOM 2871 C C . PHE A 1 369 ? 16.511 0.130 1.232 1.00 89.12 369 PHE A C 1
ATOM 2873 O O . PHE A 1 369 ? 16.069 0.359 2.357 1.00 89.12 369 PHE A O 1
ATOM 2880 N N . ALA A 1 370 ? 17.666 -0.520 1.038 1.00 88.19 370 ALA A N 1
ATOM 2881 C CA . ALA A 1 370 ? 18.496 -1.043 2.129 1.00 88.19 370 ALA A CA 1
ATOM 2882 C C . ALA A 1 370 ? 19.020 0.051 3.083 1.00 88.19 370 ALA A C 1
ATOM 2884 O O . ALA A 1 370 ? 19.233 -0.210 4.264 1.00 88.19 370 ALA A O 1
ATOM 2885 N N . HIS A 1 371 ? 19.172 1.287 2.597 1.00 88.50 371 HIS A N 1
ATOM 2886 C CA . HIS A 1 371 ? 19.589 2.451 3.389 1.00 88.50 371 HIS A CA 1
ATOM 2887 C C . HIS A 1 371 ? 18.440 3.435 3.675 1.00 88.50 371 HIS A C 1
ATOM 2889 O O . HIS A 1 371 ? 18.672 4.595 4.029 1.00 88.50 371 HIS A O 1
ATOM 2895 N N . GLY A 1 372 ? 17.193 2.981 3.517 1.00 84.25 372 GLY A N 1
ATOM 2896 C CA . GLY A 1 372 ? 16.013 3.839 3.488 1.00 84.25 372 GLY A CA 1
ATOM 2897 C C . GLY A 1 372 ? 15.460 4.302 4.841 1.00 84.25 372 GLY A C 1
ATOM 2898 O O . GLY A 1 372 ? 14.530 5.109 4.866 1.00 84.25 372 GLY A O 1
ATOM 2899 N N . GLU A 1 373 ? 16.018 3.838 5.963 1.00 81.00 373 GLU A N 1
ATOM 2900 C CA . GLU A 1 373 ? 15.678 4.383 7.288 1.00 81.00 373 GLU A CA 1
ATOM 2901 C C . GLU A 1 373 ? 16.217 5.815 7.477 1.00 81.00 373 GLU A C 1
ATOM 2903 O O . GLU A 1 373 ? 15.623 6.603 8.212 1.00 81.00 373 GLU A O 1
ATOM 2908 N N . VAL A 1 374 ? 17.324 6.169 6.807 1.00 86.06 374 VAL A N 1
ATOM 2909 C CA . VAL A 1 374 ? 17.991 7.475 6.946 1.00 86.06 374 VAL A CA 1
ATOM 2910 C C . VAL A 1 374 ? 17.055 8.613 6.497 1.00 86.06 374 VAL A C 1
ATOM 2912 O O . VAL A 1 374 ? 16.613 8.598 5.345 1.00 86.06 374 VAL A O 1
ATOM 2915 N N . PRO A 1 375 ? 16.780 9.628 7.344 1.00 86.62 375 PRO A N 1
ATOM 2916 C CA . PRO A 1 375 ? 15.947 10.770 6.984 1.00 86.62 375 PRO A CA 1
ATOM 2917 C C . PRO A 1 375 ? 16.498 11.503 5.761 1.00 86.62 375 PRO A C 1
ATOM 2919 O O . PRO A 1 375 ? 17.691 11.829 5.700 1.00 86.62 375 PRO A O 1
ATOM 2922 N N . PHE A 1 376 ? 15.636 11.784 4.785 1.00 85.88 376 PHE A N 1
ATOM 2923 C CA . PHE A 1 376 ? 16.032 12.433 3.537 1.00 85.88 376 PHE A CA 1
ATOM 2924 C C . PHE A 1 376 ? 16.729 13.788 3.760 1.00 85.88 376 PHE A C 1
ATOM 2926 O O . PHE A 1 376 ? 17.650 14.158 3.035 1.00 85.88 376 PHE A O 1
ATOM 2933 N N . GLU A 1 377 ? 16.372 14.508 4.819 1.00 79.69 377 GLU A N 1
ATOM 2934 C CA . GLU A 1 377 ? 16.969 15.782 5.218 1.00 79.69 377 GLU A CA 1
ATOM 2935 C C . GLU A 1 377 ? 18.450 15.619 5.606 1.00 79.69 377 GLU A C 1
ATOM 2937 O O . GLU A 1 377 ? 19.275 16.497 5.336 1.00 79.69 377 GLU A O 1
ATOM 2942 N N . HIS A 1 378 ? 18.815 14.479 6.204 1.00 81.44 378 HIS A N 1
ATOM 2943 C CA . HIS A 1 378 ? 20.205 14.133 6.506 1.00 81.44 378 HIS A CA 1
ATOM 2944 C C . HIS A 1 378 ? 20.969 13.747 5.234 1.00 81.44 378 HIS A C 1
ATOM 2946 O O . HIS A 1 378 ? 22.119 14.163 5.075 1.00 81.44 378 HIS A O 1
ATOM 2952 N N . VAL A 1 379 ? 20.322 13.047 4.294 1.00 85.12 379 VAL A N 1
ATOM 2953 C CA . VAL A 1 379 ? 20.879 12.757 2.960 1.00 85.12 379 VAL A CA 1
ATOM 2954 C C . VAL A 1 379 ? 21.183 14.052 2.199 1.00 85.12 379 VAL A C 1
ATOM 2956 O O . VAL A 1 379 ? 22.310 14.245 1.743 1.00 85.12 379 VAL A O 1
ATOM 2959 N N . VAL A 1 380 ? 20.230 14.989 2.130 1.00 80.19 380 VAL A N 1
ATOM 2960 C CA . VAL A 1 380 ? 20.417 16.299 1.479 1.00 80.19 380 VAL A CA 1
ATOM 2961 C C . VAL A 1 380 ? 21.581 17.067 2.110 1.00 80.19 380 VAL A C 1
ATOM 2963 O O . VAL A 1 380 ? 22.473 17.513 1.387 1.00 80.19 380 VAL A O 1
ATOM 2966 N N . ARG A 1 381 ? 21.636 17.171 3.447 1.00 77.56 381 ARG A N 1
ATOM 2967 C CA . ARG A 1 381 ? 22.745 17.838 4.160 1.00 77.56 381 ARG A CA 1
ATOM 2968 C C . ARG A 1 381 ? 24.101 17.174 3.893 1.00 77.56 381 ARG A C 1
ATOM 2970 O O . ARG A 1 381 ? 25.097 17.879 3.741 1.00 77.56 381 ARG A O 1
ATOM 2977 N N . ALA A 1 382 ? 24.152 15.842 3.827 1.00 79.31 382 ALA A N 1
ATOM 2978 C CA . ALA A 1 382 ? 25.382 15.086 3.591 1.00 79.31 382 ALA A CA 1
ATOM 2979 C C . ALA A 1 382 ? 25.905 15.199 2.148 1.00 79.31 382 ALA A C 1
ATOM 2981 O O . ALA A 1 382 ? 27.117 15.136 1.948 1.00 79.31 382 ALA A O 1
ATOM 2982 N N . VAL A 1 383 ? 25.011 15.370 1.167 1.00 78.88 383 VAL A N 1
ATOM 2983 C CA . VAL A 1 383 ? 25.335 15.421 -0.272 1.00 78.88 383 VAL A CA 1
ATOM 2984 C C . VAL A 1 383 ? 25.547 16.853 -0.778 1.00 78.88 383 VAL A C 1
ATOM 2986 O O . VAL A 1 383 ? 26.454 17.089 -1.573 1.00 78.88 383 VAL A O 1
ATOM 2989 N N . GLN A 1 384 ? 24.737 17.818 -0.327 1.00 70.94 384 GLN A N 1
ATOM 2990 C CA . GLN A 1 384 ? 24.783 19.215 -0.792 1.00 70.94 384 GLN A CA 1
ATOM 2991 C C . GLN A 1 384 ? 25.556 20.165 0.146 1.00 70.94 384 GLN A C 1
ATOM 2993 O O . GLN A 1 384 ? 25.893 21.280 -0.257 1.00 70.94 384 GLN A O 1
ATOM 2998 N N . GLY A 1 385 ? 25.867 19.739 1.375 1.00 61.94 385 GLY A N 1
ATOM 2999 C CA . GLY A 1 385 ? 26.567 20.541 2.382 1.00 61.94 385 GLY A CA 1
ATOM 3000 C C . GLY A 1 385 ? 25.648 21.400 3.264 1.00 61.94 385 GLY A C 1
ATOM 3001 O O . GLY A 1 385 ? 24.470 21.608 2.985 1.00 61.94 385 GLY A O 1
ATOM 3002 N N . SER A 1 386 ? 26.197 21.919 4.364 1.00 46.41 386 SER A N 1
ATOM 3003 C CA . SER A 1 386 ? 25.447 22.564 5.458 1.00 46.41 386 SER A CA 1
ATOM 3004 C C . SER A 1 386 ? 25.140 24.063 5.273 1.00 46.41 386 SER A C 1
ATOM 3006 O O . SER A 1 386 ? 24.640 24.700 6.198 1.00 46.41 386 SER A O 1
ATOM 3008 N N . GLY A 1 387 ? 25.457 24.652 4.115 1.00 38.38 387 GLY A N 1
ATOM 3009 C CA . GLY A 1 387 ? 25.601 26.108 3.949 1.00 38.38 387 GLY A CA 1
ATOM 3010 C C . GLY A 1 387 ? 24.523 26.846 3.144 1.00 38.38 387 GLY A C 1
ATOM 3011 O O . GLY A 1 387 ? 24.786 27.957 2.689 1.00 38.38 387 GLY A O 1
ATOM 3012 N N . SER A 1 388 ? 23.349 26.265 2.876 1.00 36.41 388 SER A N 1
ATOM 3013 C CA . SER A 1 388 ? 22.299 26.934 2.079 1.00 36.41 388 SER A CA 1
ATOM 3014 C C . SER A 1 388 ? 20.882 26.514 2.495 1.00 36.41 388 SER A C 1
ATOM 3016 O O . SER A 1 388 ? 20.406 25.473 2.041 1.00 36.41 388 SER A O 1
ATOM 3018 N N . PRO A 1 389 ? 20.184 27.311 3.327 1.00 36.75 389 PRO A N 1
ATOM 3019 C CA . PRO A 1 389 ? 18.766 27.104 3.612 1.00 36.75 389 PRO A CA 1
ATOM 3020 C C . PRO A 1 389 ? 17.926 27.201 2.327 1.00 36.75 389 PRO A C 1
ATOM 3022 O O . PRO A 1 389 ? 18.142 28.104 1.522 1.00 36.75 389 PRO A O 1
ATOM 3025 N N . GLY A 1 390 ? 16.967 26.289 2.140 1.00 44.94 390 GLY A N 1
ATOM 3026 C CA . GLY A 1 390 ? 15.963 26.379 1.069 1.00 44.94 390 GLY A CA 1
ATOM 3027 C C . GLY A 1 390 ? 16.343 25.820 -0.312 1.00 44.94 390 GLY A C 1
ATOM 3028 O O . GLY A 1 390 ? 15.635 26.102 -1.275 1.00 44.94 390 GLY A O 1
ATOM 3029 N N . ARG A 1 391 ? 17.419 25.028 -0.458 1.00 54.97 391 ARG A N 1
ATOM 3030 C CA . ARG A 1 391 ? 17.672 24.312 -1.728 1.00 54.97 391 ARG A CA 1
ATOM 3031 C C . ARG A 1 391 ? 16.625 23.224 -1.993 1.00 54.97 391 ARG A C 1
ATOM 3033 O O . ARG A 1 391 ? 16.159 22.555 -1.074 1.00 54.97 391 ARG A O 1
ATOM 3040 N N . LEU A 1 392 ? 16.297 23.048 -3.275 1.00 54.66 392 LEU A N 1
ATOM 3041 C CA . LEU A 1 392 ? 15.390 22.007 -3.758 1.00 54.66 392 LEU A CA 1
ATOM 3042 C C . LEU A 1 392 ? 15.934 20.595 -3.448 1.00 54.66 392 LEU A C 1
ATOM 3044 O O . LEU A 1 392 ? 17.158 20.411 -3.396 1.00 54.66 392 LEU A O 1
ATOM 3048 N N . PRO A 1 393 ? 15.051 19.585 -3.296 1.00 64.62 393 PRO A N 1
ATOM 3049 C CA . PRO A 1 393 ? 15.458 18.185 -3.218 1.00 64.62 393 PRO A CA 1
ATOM 3050 C C . PRO A 1 393 ? 16.364 17.777 -4.390 1.00 64.62 393 PRO A C 1
ATOM 3052 O O . PRO A 1 393 ? 16.295 18.354 -5.474 1.00 64.62 393 PRO A O 1
ATOM 3055 N N . VAL A 1 394 ? 17.165 16.720 -4.199 1.00 78.44 394 VAL A N 1
ATOM 3056 C CA . VAL A 1 394 ? 18.051 16.121 -5.234 1.00 78.44 394 VAL A CA 1
ATOM 3057 C C . VAL A 1 394 ? 17.261 15.506 -6.414 1.00 78.44 394 VAL A C 1
ATOM 3059 O O . VAL A 1 394 ? 17.834 14.933 -7.332 1.00 78.44 394 VAL A O 1
ATOM 3062 N N . TYR A 1 395 ? 15.933 15.606 -6.395 1.00 86.94 395 TYR A N 1
ATOM 3063 C CA . TYR A 1 395 ? 15.009 15.186 -7.439 1.00 86.94 395 TYR A CA 1
ATOM 3064 C C . TYR A 1 395 ? 13.952 16.281 -7.639 1.00 86.94 395 TYR A C 1
ATOM 3066 O O . TYR A 1 395 ? 13.611 17.012 -6.709 1.00 86.94 395 TYR A O 1
ATOM 3074 N N . GLN A 1 396 ? 13.384 16.372 -8.841 1.00 89.19 396 GLN A N 1
ATOM 3075 C CA . GLN A 1 396 ? 12.213 17.223 -9.111 1.00 89.19 396 GLN A CA 1
ATOM 3076 C C . GLN A 1 396 ? 11.040 16.436 -9.713 1.00 89.19 396 GLN A C 1
ATOM 3078 O O . GLN A 1 396 ? 9.969 16.999 -9.927 1.00 89.19 396 GLN A O 1
ATOM 3083 N N . VAL A 1 397 ? 11.225 15.128 -9.925 1.00 93.69 397 VAL A N 1
ATOM 3084 C CA . VAL A 1 397 ? 10.174 14.180 -10.300 1.00 93.69 397 VAL A CA 1
ATOM 3085 C C . VAL A 1 397 ? 9.968 13.189 -9.160 1.00 93.69 397 VAL A C 1
ATOM 3087 O O . VAL A 1 397 ? 10.942 12.617 -8.666 1.00 93.69 397 VAL A O 1
ATOM 3090 N N . MET A 1 398 ? 8.716 12.988 -8.759 1.00 95.19 398 MET A N 1
ATOM 3091 C CA . MET A 1 398 ? 8.298 12.002 -7.760 1.00 95.19 398 MET A CA 1
ATOM 3092 C C . MET A 1 398 ? 7.577 10.833 -8.448 1.00 95.19 398 MET A C 1
ATOM 3094 O O . MET A 1 398 ? 6.800 11.054 -9.378 1.00 95.19 398 MET A O 1
ATOM 3098 N N . PHE A 1 399 ? 7.817 9.600 -7.999 1.00 96.94 399 PHE A N 1
ATOM 3099 C CA . PHE A 1 399 ? 7.177 8.391 -8.528 1.00 96.94 399 PHE A CA 1
ATOM 3100 C C . PHE A 1 399 ? 6.680 7.471 -7.408 1.00 96.94 399 PHE A C 1
ATOM 3102 O O . PHE A 1 399 ? 7.408 7.206 -6.453 1.00 96.94 399 PHE A O 1
ATOM 3109 N N . GLY A 1 400 ? 5.464 6.942 -7.546 1.00 93.75 400 GLY A N 1
ATOM 3110 C CA . GLY A 1 400 ? 4.891 5.970 -6.615 1.00 93.75 400 GLY A CA 1
ATOM 3111 C C . GLY A 1 400 ? 3.954 4.974 -7.299 1.00 93.75 400 GLY A C 1
ATOM 3112 O O . GLY A 1 400 ? 3.253 5.322 -8.246 1.00 93.75 400 GLY A O 1
ATOM 3113 N N . LEU A 1 401 ? 3.933 3.745 -6.780 1.00 91.50 401 LEU A N 1
ATOM 3114 C CA . LEU A 1 401 ? 2.963 2.700 -7.111 1.00 91.50 401 LEU A CA 1
ATOM 3115 C C . LEU A 1 401 ? 2.233 2.312 -5.819 1.00 91.50 401 LEU A C 1
ATOM 3117 O O . LEU A 1 401 ? 2.900 2.061 -4.811 1.00 91.50 401 LEU A O 1
ATOM 3121 N N . GLN A 1 402 ? 0.904 2.257 -5.843 1.00 81.00 402 GLN A N 1
ATOM 3122 C CA . GLN A 1 402 ? 0.076 1.761 -4.745 1.00 81.00 402 GLN A CA 1
ATOM 3123 C C . GLN A 1 402 ? -0.662 0.486 -5.163 1.00 81.00 402 GLN A C 1
ATOM 3125 O O . GLN A 1 402 ? -1.052 0.309 -6.318 1.00 81.00 402 GLN A O 1
ATOM 3130 N N . THR A 1 403 ? -0.834 -0.414 -4.197 1.00 66.50 403 THR A N 1
ATOM 3131 C CA . THR A 1 403 ? -1.456 -1.727 -4.381 1.00 66.50 403 THR A CA 1
ATOM 3132 C C . THR A 1 403 ? -2.473 -1.959 -3.270 1.00 66.50 403 THR A C 1
ATOM 3134 O O . THR A 1 403 ? -2.082 -2.069 -2.105 1.00 66.50 403 THR A O 1
ATOM 3137 N N . GLY A 1 404 ? -3.755 -2.049 -3.615 1.00 53.75 404 GLY A N 1
ATOM 3138 C CA . GLY A 1 404 ? -4.834 -2.338 -2.670 1.00 53.75 404 GLY A CA 1
ATOM 3139 C C . GLY A 1 404 ? -6.157 -1.692 -3.071 1.00 53.75 404 GLY A C 1
ATOM 3140 O O . GLY A 1 404 ? -6.183 -0.725 -3.827 1.00 53.75 404 GLY A O 1
ATOM 3141 N N . GLU A 1 405 ? -7.258 -2.225 -2.547 1.00 49.34 405 GLU A N 1
ATOM 3142 C CA . GLU A 1 405 ? -8.563 -1.569 -2.642 1.00 49.34 405 GLU A CA 1
ATOM 3143 C C . GLU A 1 405 ? -8.655 -0.418 -1.620 1.00 49.34 405 GLU A C 1
ATOM 3145 O O . GLU A 1 405 ? -8.101 -0.540 -0.519 1.00 49.34 405 GLU A O 1
ATOM 3150 N N . PRO A 1 406 ? -9.362 0.687 -1.931 1.00 53.75 406 PRO A N 1
ATOM 3151 C CA . PRO A 1 406 ? -9.680 1.714 -0.945 1.00 53.75 406 PRO A CA 1
ATOM 3152 C C . PRO A 1 406 ? -10.386 1.101 0.268 1.00 53.75 406 PRO A C 1
ATOM 3154 O O . PRO A 1 406 ? -11.306 0.292 0.126 1.00 53.75 406 PRO A O 1
ATOM 3157 N N . GLY A 1 407 ? -9.973 1.493 1.474 1.00 54.06 407 GLY A N 1
ATOM 3158 C CA . GLY A 1 407 ? -10.594 1.004 2.703 1.00 54.06 407 GLY A CA 1
ATOM 3159 C C . GLY A 1 407 ? -12.073 1.385 2.747 1.00 54.06 407 GLY A C 1
ATOM 3160 O O . GLY A 1 407 ? -12.404 2.569 2.796 1.00 54.06 407 GLY A O 1
ATOM 3161 N N . ARG A 1 408 ? -12.971 0.392 2.740 1.00 61.84 408 ARG A N 1
ATOM 3162 C CA . ARG A 1 408 ? -14.416 0.642 2.810 1.00 61.84 408 ARG A CA 1
ATOM 3163 C C . ARG A 1 408 ? -14.768 1.334 4.128 1.00 61.84 408 ARG A C 1
ATOM 3165 O O . ARG A 1 408 ? -14.605 0.760 5.203 1.00 61.84 408 ARG A O 1
ATOM 3172 N N . ILE A 1 409 ? -15.320 2.537 4.020 1.00 77.50 409 ILE A N 1
ATOM 3173 C CA . ILE A 1 409 ? -15.888 3.284 5.142 1.00 77.50 409 ILE A CA 1
ATOM 3174 C C . ILE A 1 409 ? -17.316 2.778 5.364 1.00 77.50 409 ILE A C 1
ATOM 3176 O O . ILE A 1 409 ? -18.137 2.818 4.448 1.00 77.50 409 ILE A O 1
ATOM 3180 N N . ASP A 1 410 ? -17.607 2.281 6.565 1.00 80.19 410 ASP A N 1
ATOM 3181 C CA . ASP A 1 410 ? -18.923 1.747 6.927 1.00 80.19 410 ASP A CA 1
ATOM 3182 C C . ASP A 1 410 ? -19.576 2.673 7.962 1.00 80.19 410 ASP A C 1
ATOM 3184 O O . ASP A 1 410 ? -19.156 2.735 9.117 1.00 80.19 410 ASP A O 1
ATOM 3188 N N . LEU A 1 411 ? -20.575 3.443 7.528 1.00 86.50 411 LEU A N 1
ATOM 3189 C CA . LEU A 1 411 ? -21.367 4.324 8.388 1.00 86.50 411 LEU A CA 1
ATOM 3190 C C . LEU A 1 411 ? -22.776 3.724 8.502 1.00 86.50 411 LEU A C 1
ATOM 3192 O O . LEU A 1 411 ? -23.468 3.652 7.485 1.00 86.50 411 LEU A O 1
ATOM 3196 N N . PRO A 1 412 ? -23.236 3.286 9.690 1.00 85.44 412 PRO A N 1
ATOM 3197 C CA . PRO A 1 412 ? -24.559 2.690 9.843 1.00 85.44 412 PRO A CA 1
ATOM 3198 C C . PRO A 1 412 ? -25.673 3.573 9.270 1.00 85.44 412 PRO A C 1
ATOM 3200 O O . PRO A 1 412 ? -25.753 4.765 9.565 1.00 85.44 412 PRO A O 1
ATOM 3203 N N . GLY A 1 413 ? -26.522 2.973 8.433 1.00 84.44 413 GLY A N 1
ATOM 3204 C CA . GLY A 1 413 ? -27.601 3.664 7.719 1.00 84.44 413 GLY A CA 1
ATOM 3205 C C . GLY A 1 413 ? -27.194 4.343 6.404 1.00 84.44 413 GLY A C 1
ATOM 3206 O O . GLY A 1 413 ? -28.078 4.825 5.701 1.00 84.44 413 GLY A O 1
ATOM 3207 N N . CYS A 1 414 ? -25.906 4.353 6.043 1.00 91.38 414 CYS A N 1
ATOM 3208 C CA . CYS A 1 414 ? -25.389 5.026 4.849 1.00 91.38 414 CYS A CA 1
ATOM 3209 C C . CYS A 1 414 ? -24.521 4.104 3.970 1.00 91.38 414 CYS A C 1
ATOM 3211 O O . CYS A 1 414 ? -23.837 3.203 4.454 1.00 91.38 414 CYS A O 1
ATOM 3213 N N . LYS A 1 415 ? -24.483 4.382 2.664 1.00 91.00 415 LYS A N 1
ATOM 3214 C CA . LYS A 1 415 ? -23.450 3.905 1.730 1.00 91.00 415 LYS A CA 1
ATOM 3215 C C . LYS A 1 415 ? -22.465 5.052 1.490 1.00 91.00 415 LYS A C 1
ATOM 3217 O O . LYS A 1 415 ? -22.901 6.160 1.190 1.00 91.00 415 LYS A O 1
ATOM 3222 N N . VAL A 1 416 ? -21.166 4.768 1.591 1.00 91.56 416 VAL A N 1
ATOM 3223 C CA . VAL A 1 416 ? -20.077 5.733 1.361 1.00 91.56 416 VAL A CA 1
ATOM 3224 C C . VAL A 1 416 ? -19.268 5.340 0.123 1.00 91.56 416 VAL A C 1
ATOM 3226 O O . VAL A 1 416 ? -18.995 4.158 -0.087 1.00 91.56 416 VAL A O 1
ATOM 3229 N N . GLU A 1 417 ? -18.880 6.321 -0.689 1.00 90.06 417 GLU A N 1
ATOM 3230 C CA . GLU A 1 417 ? -18.062 6.157 -1.897 1.00 90.06 417 GLU A CA 1
ATOM 3231 C C . GLU A 1 417 ? -17.061 7.321 -2.010 1.00 90.06 417 GLU A C 1
ATOM 3233 O O . GLU A 1 417 ? -17.450 8.478 -1.892 1.00 90.06 417 GLU A O 1
ATOM 3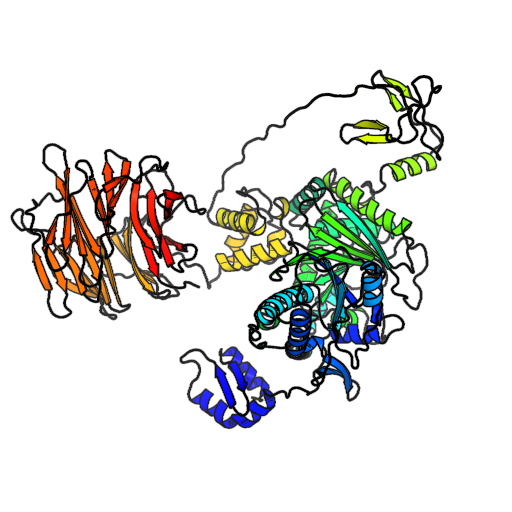238 N N . GLU A 1 418 ? -15.768 7.052 -2.208 1.00 88.00 418 GLU A N 1
ATOM 3239 C CA . GLU A 1 418 ? -14.768 8.120 -2.372 1.00 88.00 418 GLU A CA 1
ATOM 3240 C C . GLU A 1 418 ? -14.794 8.674 -3.806 1.00 88.00 418 GLU A C 1
ATOM 3242 O O . GLU A 1 418 ? -14.644 7.934 -4.780 1.00 88.00 418 GLU A O 1
ATOM 3247 N N . LEU A 1 419 ? -14.976 9.989 -3.944 1.00 88.75 419 LEU A N 1
ATOM 3248 C CA . LEU A 1 419 ? -15.014 10.673 -5.233 1.00 88.75 419 LEU A CA 1
ATOM 3249 C C . LEU A 1 419 ? -13.606 11.118 -5.664 1.00 88.75 419 LEU A C 1
ATOM 3251 O O . LEU A 1 419 ? -12.921 11.808 -4.905 1.00 88.75 419 LEU A O 1
ATOM 3255 N N . PRO A 1 420 ? -13.178 10.835 -6.912 1.00 84.75 420 PRO A N 1
ATOM 3256 C CA . PRO A 1 420 ? -11.903 11.322 -7.429 1.00 84.75 420 PRO A CA 1
ATOM 3257 C C . PRO A 1 420 ? -11.816 12.855 -7.429 1.00 84.75 420 PRO A C 1
ATOM 3259 O O . PRO A 1 420 ? -12.520 13.537 -8.180 1.00 84.75 420 PRO A O 1
ATOM 3262 N N . PHE A 1 421 ? -10.890 13.385 -6.631 1.00 88.38 421 PHE A N 1
ATOM 3263 C CA . PHE A 1 421 ? -10.566 14.806 -6.544 1.00 88.38 421 PHE A CA 1
ATOM 3264 C C . PHE A 1 421 ? -9.090 15.046 -6.898 1.00 88.38 421 PHE A C 1
ATOM 3266 O O . PHE A 1 421 ? -8.212 14.284 -6.491 1.00 88.38 421 PHE A O 1
ATOM 3273 N N . ASP A 1 422 ? -8.823 16.107 -7.661 1.00 87.81 422 ASP A N 1
ATOM 3274 C CA . ASP A 1 422 ? -7.476 16.649 -7.859 1.00 87.81 422 ASP A CA 1
ATOM 3275 C C . ASP A 1 422 ? -7.428 18.055 -7.261 1.00 87.81 422 ASP A C 1
ATOM 3277 O O . ASP A 1 422 ? -8.171 18.924 -7.730 1.00 87.81 422 ASP A O 1
ATOM 3281 N N . PRO A 1 423 ? -6.552 18.328 -6.281 1.00 84.62 423 PRO A N 1
ATOM 3282 C CA . PRO A 1 423 ? -6.270 19.703 -5.912 1.00 84.62 423 PRO A CA 1
ATOM 3283 C C . PRO A 1 423 ? -5.563 20.407 -7.088 1.00 84.62 423 PRO A C 1
ATOM 3285 O O . PRO A 1 423 ? -4.744 19.787 -7.770 1.00 84.62 423 PRO A O 1
ATOM 3288 N N . PRO A 1 424 ? -5.806 21.708 -7.327 1.00 89.31 424 PRO A N 1
ATOM 3289 C CA . PRO A 1 424 ? -5.141 22.476 -8.386 1.00 89.31 424 PRO A CA 1
ATOM 3290 C C . PRO A 1 424 ? -3.703 22.879 -7.995 1.00 89.31 424 PRO A C 1
ATOM 3292 O O . PRO A 1 424 ? -3.262 24.003 -8.250 1.00 89.31 424 PRO A O 1
ATOM 3295 N N . THR A 1 425 ? -2.973 21.983 -7.324 1.00 88.12 425 THR A N 1
ATOM 3296 C CA . THR A 1 425 ? -1.641 22.226 -6.761 1.00 88.12 425 THR A CA 1
ATOM 3297 C C . THR A 1 425 ? -0.651 21.122 -7.133 1.00 88.12 425 THR A C 1
ATOM 3299 O O . THR A 1 425 ? -1.030 19.980 -7.373 1.00 88.12 425 THR A O 1
ATOM 3302 N N . ALA A 1 426 ? 0.639 21.460 -7.194 1.00 88.81 426 ALA A N 1
ATOM 3303 C CA . ALA A 1 426 ? 1.722 20.526 -7.490 1.00 88.81 426 ALA A CA 1
ATOM 3304 C C . ALA A 1 426 ? 2.925 20.763 -6.562 1.00 88.81 426 ALA A C 1
ATOM 3306 O O . ALA A 1 426 ? 3.482 21.858 -6.498 1.00 88.81 426 ALA A O 1
ATOM 3307 N N . LYS A 1 427 ? 3.345 19.711 -5.846 1.00 86.44 427 LYS A N 1
ATOM 3308 C CA . LYS A 1 427 ? 4.487 19.738 -4.902 1.00 86.44 427 LYS A CA 1
ATOM 3309 C C . LYS A 1 427 ? 5.848 19.655 -5.613 1.00 86.44 427 LYS A C 1
ATOM 3311 O O . LYS A 1 427 ? 6.844 20.198 -5.136 1.00 86.44 427 LYS A O 1
ATOM 3316 N N . HIS A 1 428 ? 5.878 18.985 -6.763 1.00 88.38 428 HIS A N 1
ATOM 3317 C CA . HIS A 1 428 ? 7.062 18.717 -7.583 1.00 88.38 428 HIS A CA 1
ATOM 3318 C C . HIS A 1 428 ? 6.831 19.199 -9.016 1.00 88.38 428 HIS A C 1
ATOM 3320 O O . HIS A 1 428 ? 5.707 19.537 -9.381 1.00 88.38 428 HIS A O 1
ATOM 3326 N N . ASP A 1 429 ? 7.881 19.208 -9.837 1.00 90.88 429 ASP A N 1
ATOM 3327 C CA . ASP A 1 429 ? 7.759 19.583 -11.249 1.00 90.88 429 ASP A CA 1
ATOM 3328 C C . ASP A 1 429 ? 6.854 18.585 -11.990 1.00 90.88 429 ASP A C 1
ATOM 3330 O O . ASP A 1 429 ? 6.004 18.991 -12.782 1.00 90.88 429 ASP A O 1
ATOM 3334 N N . LEU A 1 430 ? 7.003 17.294 -11.664 1.00 93.75 430 LEU A N 1
ATOM 3335 C CA . LEU A 1 430 ? 6.107 16.198 -12.035 1.00 93.75 430 LEU A CA 1
ATOM 3336 C C . LEU A 1 430 ? 5.948 15.233 -10.845 1.00 93.75 430 LEU A C 1
ATOM 3338 O O . LEU A 1 430 ? 6.937 14.879 -10.200 1.00 93.75 430 LEU A O 1
ATOM 3342 N N . THR A 1 431 ? 4.737 14.740 -10.597 1.00 95.56 431 THR A N 1
ATOM 3343 C CA . THR A 1 431 ? 4.485 13.606 -9.691 1.00 95.56 431 THR A CA 1
ATOM 3344 C C . THR A 1 431 ? 3.666 12.563 -10.446 1.00 95.56 431 THR A C 1
ATOM 3346 O O . THR A 1 431 ? 2.554 12.846 -10.884 1.00 95.56 431 THR A O 1
ATOM 3349 N N . MET A 1 432 ? 4.212 11.358 -10.613 1.00 96.75 432 MET A N 1
ATOM 3350 C CA . MET A 1 432 ? 3.516 10.230 -11.232 1.00 96.75 432 MET A CA 1
ATOM 3351 C C . MET A 1 432 ? 3.140 9.209 -10.158 1.00 96.75 432 MET A C 1
ATOM 3353 O O . MET A 1 432 ? 4.011 8.582 -9.555 1.00 96.75 432 MET A O 1
ATOM 3357 N N . LEU A 1 433 ? 1.841 9.047 -9.931 1.00 93.38 433 LEU A N 1
ATOM 3358 C CA . LEU A 1 433 ? 1.270 8.046 -9.036 1.00 93.38 433 LEU A CA 1
ATOM 3359 C C . LEU A 1 433 ? 0.488 7.035 -9.868 1.00 93.38 433 LEU A C 1
ATOM 3361 O O . LEU A 1 433 ? -0.209 7.409 -10.812 1.00 93.38 433 LEU A O 1
ATOM 3365 N N . ILE A 1 434 ? 0.653 5.758 -9.546 1.00 93.44 434 ILE A N 1
ATOM 3366 C CA . ILE A 1 434 ? 0.025 4.648 -10.254 1.00 93.44 434 ILE A CA 1
ATOM 3367 C C . ILE A 1 434 ? -0.671 3.757 -9.232 1.00 93.44 434 ILE A C 1
ATOM 3369 O O . ILE A 1 434 ? -0.053 3.380 -8.240 1.00 93.44 434 ILE A O 1
ATOM 3373 N N . ASP A 1 435 ? -1.915 3.388 -9.505 1.00 88.88 435 ASP A N 1
ATOM 3374 C CA . ASP A 1 435 ? -2.718 2.504 -8.665 1.00 88.88 435 ASP A CA 1
ATOM 3375 C C . ASP A 1 435 ? -3.057 1.224 -9.459 1.00 88.88 435 ASP A C 1
ATOM 3377 O O . ASP A 1 435 ? -3.551 1.302 -10.593 1.00 88.88 435 ASP A O 1
ATOM 3381 N N . GLU A 1 436 ? -2.768 0.038 -8.903 1.00 86.00 436 GLU A N 1
ATOM 3382 C CA . GLU A 1 436 ? -3.222 -1.243 -9.479 1.00 86.00 436 GLU A CA 1
ATOM 3383 C C . GLU A 1 436 ? -4.743 -1.384 -9.268 1.00 86.00 436 GLU A C 1
ATOM 3385 O O . GLU A 1 436 ? -5.215 -1.436 -8.133 1.00 86.00 436 GLU A O 1
ATOM 3390 N N . VAL A 1 437 ? -5.517 -1.445 -10.359 1.00 82.44 437 VAL A N 1
ATOM 3391 C CA . VAL A 1 437 ? -6.991 -1.517 -10.348 1.00 82.44 437 VAL A CA 1
ATOM 3392 C C . VAL A 1 437 ? -7.491 -2.690 -11.207 1.00 82.44 437 VAL A C 1
ATOM 3394 O O . VAL A 1 437 ? -6.785 -3.119 -12.120 1.00 82.44 437 VAL A O 1
ATOM 3397 N N . PRO A 1 438 ? -8.731 -3.192 -11.029 1.00 74.75 438 PRO A N 1
ATOM 3398 C CA . PRO A 1 438 ? -9.255 -4.299 -11.844 1.00 74.75 438 PRO A CA 1
ATOM 3399 C C . PRO A 1 438 ? -9.237 -4.055 -13.367 1.00 74.75 438 PRO A C 1
ATOM 3401 O O . PRO A 1 438 ? -9.239 -5.001 -14.148 1.00 74.75 438 PRO A O 1
ATOM 3404 N N . GLY A 1 439 ? -9.212 -2.787 -13.797 1.00 72.56 439 GLY A N 1
ATOM 3405 C CA . GLY A 1 439 ? -9.107 -2.373 -15.201 1.00 72.56 439 GLY A CA 1
ATOM 3406 C C . GLY A 1 439 ? -7.681 -2.163 -15.737 1.00 72.56 439 GLY A C 1
ATOM 3407 O O . GLY A 1 439 ? -7.551 -1.621 -16.832 1.00 72.56 439 GLY A O 1
ATOM 3408 N N . GLY A 1 440 ? -6.629 -2.527 -14.993 1.00 86.19 440 GLY A N 1
ATOM 3409 C CA . GLY A 1 440 ? -5.225 -2.315 -15.370 1.00 86.19 440 GLY A CA 1
ATOM 3410 C C . GLY A 1 440 ? -4.488 -1.391 -14.396 1.00 86.19 440 GLY A C 1
ATOM 3411 O O . GLY A 1 440 ? -4.573 -1.567 -13.184 1.00 86.19 440 GLY A O 1
ATOM 3412 N N . LEU A 1 441 ? -3.747 -0.404 -14.906 1.00 88.75 441 LEU A N 1
ATOM 3413 C CA . LEU A 1 441 ? -3.041 0.576 -14.065 1.00 88.75 441 LEU A CA 1
ATOM 3414 C C . LEU A 1 441 ? -3.661 1.957 -14.242 1.00 88.75 441 LEU A C 1
ATOM 3416 O O . LEU A 1 441 ? -3.559 2.537 -15.325 1.00 88.75 441 LEU A O 1
ATOM 3420 N N . ALA A 1 442 ? -4.278 2.499 -13.195 1.00 88.62 442 ALA A N 1
ATOM 3421 C CA . ALA A 1 442 ? -4.730 3.884 -13.191 1.00 88.62 442 ALA A CA 1
ATOM 3422 C C . ALA A 1 442 ? -3.519 4.791 -12.943 1.00 88.62 442 ALA A C 1
ATOM 3424 O O . ALA A 1 442 ? -2.864 4.682 -11.913 1.00 88.62 442 ALA A O 1
ATOM 3425 N N . VAL A 1 443 ? -3.193 5.669 -13.894 1.00 89.25 443 VAL A N 1
ATOM 3426 C CA . VAL A 1 443 ? -2.042 6.576 -13.802 1.00 89.25 443 VAL A CA 1
ATOM 3427 C C . VAL A 1 443 ? -2.526 8.008 -13.611 1.00 89.25 443 VAL A C 1
ATOM 3429 O O . VAL A 1 443 ? -3.292 8.535 -14.425 1.00 89.25 443 VAL A O 1
ATOM 3432 N N . ARG A 1 444 ? -2.028 8.656 -12.557 1.00 91.00 444 ARG A N 1
ATOM 3433 C CA . ARG A 1 444 ? -2.160 10.086 -12.282 1.00 91.00 444 ARG A CA 1
ATOM 3434 C C . ARG A 1 444 ? -0.805 10.766 -12.485 1.00 91.00 444 ARG A C 1
ATOM 3436 O O . ARG A 1 444 ? 0.143 10.491 -11.756 1.00 91.00 444 ARG A O 1
ATOM 3443 N N . LEU A 1 445 ? -0.722 11.671 -13.460 1.00 93.31 445 LEU A N 1
ATOM 3444 C CA . LEU A 1 445 ? 0.420 12.562 -13.669 1.00 93.31 445 LEU A CA 1
ATOM 3445 C C . LEU A 1 445 ? 0.037 13.988 -13.262 1.00 93.31 445 LEU A C 1
ATOM 3447 O O . LEU A 1 445 ? -0.622 14.702 -14.019 1.00 93.31 445 LEU A O 1
ATOM 3451 N N . GLU A 1 446 ? 0.461 14.395 -12.072 1.00 94.56 446 GLU A N 1
ATOM 3452 C CA . GLU A 1 446 ? 0.428 15.786 -11.613 1.00 94.56 446 GLU A CA 1
ATOM 3453 C C . GLU A 1 446 ? 1.632 16.538 -12.202 1.00 94.56 446 GLU A C 1
ATOM 3455 O O . GLU A 1 446 ? 2.740 15.995 -12.269 1.00 94.56 446 GLU A O 1
ATOM 3460 N N . TYR A 1 447 ? 1.439 17.790 -12.614 1.00 92.50 447 TYR A N 1
ATOM 3461 C CA . TYR A 1 447 ? 2.486 18.641 -13.184 1.00 92.50 447 TYR A CA 1
ATOM 3462 C C . TYR A 1 447 ? 2.439 20.063 -12.616 1.00 92.50 447 TYR A C 1
ATOM 3464 O O . TYR A 1 447 ? 1.366 20.600 -12.336 1.00 92.50 447 TYR A O 1
ATOM 3472 N N . ASN A 1 448 ? 3.607 20.695 -12.496 1.00 92.19 448 ASN A N 1
ATOM 3473 C CA . ASN A 1 448 ? 3.734 22.096 -12.098 1.00 92.19 448 ASN A CA 1
ATOM 3474 C C . ASN A 1 448 ? 3.326 23.039 -13.248 1.00 92.19 448 ASN A C 1
ATOM 3476 O O . ASN A 1 448 ? 3.991 23.101 -14.285 1.00 92.19 448 ASN A O 1
ATOM 3480 N N . GLY A 1 449 ? 2.248 23.799 -13.044 1.00 91.25 449 GLY A N 1
ATOM 3481 C CA . GLY A 1 449 ? 1.689 24.737 -14.021 1.00 91.25 449 GLY A CA 1
ATOM 3482 C C . GLY A 1 449 ? 2.539 25.988 -14.268 1.00 91.25 449 GLY A C 1
ATOM 3483 O O . GLY A 1 449 ? 2.368 26.632 -15.307 1.00 91.25 449 GLY A O 1
ATOM 3484 N N . ASP A 1 450 ? 3.488 26.309 -13.378 1.00 88.94 450 ASP A N 1
ATOM 3485 C CA . ASP A 1 450 ? 4.450 27.399 -13.599 1.00 88.94 450 ASP A CA 1
ATOM 3486 C C . ASP A 1 450 ? 5.309 27.120 -14.847 1.00 88.94 450 ASP A C 1
ATOM 3488 O O . ASP A 1 450 ? 5.568 28.022 -15.648 1.00 88.94 450 ASP A O 1
ATOM 3492 N N . ILE A 1 451 ? 5.710 25.855 -15.038 1.00 88.31 451 ILE A N 1
ATOM 3493 C CA . ILE A 1 451 ? 6.689 25.430 -16.052 1.00 88.31 451 ILE A CA 1
ATOM 3494 C C . ILE A 1 451 ? 6.108 24.588 -17.195 1.00 88.31 451 ILE A C 1
ATOM 3496 O O . ILE A 1 451 ? 6.722 24.538 -18.260 1.00 88.31 451 ILE A O 1
ATOM 3500 N N . PHE A 1 452 ? 4.945 23.958 -17.008 1.00 87.38 452 PHE A N 1
ATOM 3501 C CA . PHE A 1 452 ? 4.297 23.123 -18.023 1.00 87.38 452 PHE A CA 1
ATOM 3502 C C . PHE A 1 452 ? 2.943 23.668 -18.473 1.00 87.38 452 PHE A C 1
ATOM 3504 O O . PHE A 1 452 ? 2.108 24.103 -17.678 1.00 87.38 452 PHE A O 1
ATOM 3511 N N . GLU A 1 453 ? 2.681 23.541 -19.769 1.00 85.75 453 GLU A N 1
ATOM 3512 C CA . GLU A 1 453 ? 1.348 23.627 -20.345 1.00 85.75 453 GLU A CA 1
ATOM 3513 C C . GLU A 1 453 ? 0.641 22.261 -20.310 1.00 85.75 453 GLU A C 1
ATOM 3515 O O . GLU A 1 453 ? 1.289 21.219 -20.467 1.00 85.75 453 GLU A O 1
ATOM 3520 N N . PRO A 1 454 ? -0.703 22.226 -20.178 1.00 81.50 454 PRO A N 1
ATOM 3521 C CA . PRO A 1 454 ? -1.458 20.970 -20.123 1.00 81.50 454 PRO A CA 1
ATOM 3522 C C . PRO A 1 454 ? -1.217 20.059 -21.336 1.00 81.50 454 PRO A C 1
ATOM 3524 O O . PRO A 1 454 ? -1.277 18.835 -21.222 1.00 81.50 454 PRO A O 1
ATOM 3527 N N . ALA A 1 455 ? -0.935 20.643 -22.505 1.00 77.44 455 ALA A N 1
ATOM 3528 C CA . ALA A 1 455 ? -0.598 19.905 -23.719 1.00 77.44 455 ALA A CA 1
ATOM 3529 C C . ALA A 1 455 ? 0.752 19.175 -23.603 1.00 77.44 455 ALA A C 1
ATOM 3531 O O . ALA A 1 455 ? 0.883 18.046 -24.070 1.00 77.44 455 ALA A O 1
ATOM 3532 N N . THR A 1 456 ? 1.744 19.789 -22.961 1.00 81.06 456 THR A N 1
ATOM 3533 C CA . THR A 1 456 ? 3.094 19.236 -22.799 1.00 81.06 456 THR A CA 1
ATOM 3534 C C . THR A 1 456 ? 3.124 18.134 -21.744 1.00 81.06 456 THR A C 1
ATOM 3536 O O . THR A 1 456 ? 3.656 17.054 -22.008 1.00 81.06 456 THR A O 1
ATOM 3539 N N . ALA A 1 457 ? 2.434 18.329 -20.616 1.00 83.12 457 ALA A N 1
ATOM 3540 C CA . ALA A 1 457 ? 2.205 17.263 -19.640 1.00 83.12 457 ALA A CA 1
ATOM 3541 C C . ALA A 1 457 ? 1.423 16.078 -20.244 1.00 83.12 457 ALA A C 1
ATOM 3543 O O . ALA A 1 457 ? 1.756 14.918 -19.999 1.00 83.12 457 ALA A O 1
ATOM 3544 N N . ARG A 1 458 ? 0.428 16.344 -21.107 1.00 82.19 458 ARG A N 1
ATOM 3545 C CA . ARG A 1 458 ? -0.304 15.295 -21.834 1.00 82.19 458 ARG A CA 1
ATOM 3546 C C . ARG A 1 458 ? 0.590 14.510 -22.797 1.00 82.19 458 ARG A C 1
ATOM 3548 O O . ARG A 1 458 ? 0.469 13.290 -22.825 1.00 82.19 458 ARG A O 1
ATOM 3555 N N . ARG A 1 459 ? 1.503 15.160 -23.533 1.00 79.75 459 ARG A N 1
ATOM 3556 C CA . ARG A 1 459 ? 2.491 14.447 -24.369 1.00 79.75 459 ARG A CA 1
ATOM 3557 C C . ARG A 1 459 ? 3.378 13.532 -23.525 1.00 79.75 459 ARG A C 1
ATOM 3559 O O . ARG A 1 459 ? 3.571 12.385 -23.894 1.00 79.75 459 ARG A O 1
ATOM 3566 N N . LEU A 1 460 ? 3.857 13.977 -22.358 1.00 84.69 460 LEU A N 1
ATOM 3567 C CA . LEU A 1 460 ? 4.628 13.118 -21.443 1.00 84.69 460 LEU A CA 1
ATOM 3568 C C . LEU A 1 460 ? 3.837 11.883 -20.969 1.00 84.69 460 LEU A C 1
ATOM 3570 O O . LEU A 1 460 ? 4.389 10.784 -20.941 1.00 84.69 460 LEU A O 1
ATOM 3574 N N . ALA A 1 461 ? 2.548 12.043 -20.650 1.00 83.75 461 ALA A N 1
ATOM 3575 C CA . ALA A 1 461 ? 1.658 10.931 -20.305 1.00 83.75 461 ALA A CA 1
ATOM 3576 C C . ALA A 1 461 ? 1.465 9.936 -21.469 1.00 83.75 461 ALA A C 1
ATOM 3578 O O . ALA A 1 461 ? 1.562 8.726 -21.268 1.00 83.75 461 ALA A O 1
ATOM 3579 N N . VAL A 1 462 ? 1.245 10.439 -22.690 1.00 79.69 462 VAL A N 1
ATOM 3580 C CA . VAL A 1 462 ? 1.118 9.618 -23.908 1.00 79.69 462 VAL A CA 1
ATOM 3581 C C . VAL A 1 462 ? 2.418 8.866 -24.202 1.00 79.69 462 VAL A C 1
ATOM 3583 O O . VAL A 1 462 ? 2.391 7.646 -24.340 1.00 79.69 462 VAL A O 1
ATOM 3586 N N . HIS A 1 463 ? 3.561 9.559 -24.198 1.00 85.62 463 HIS A N 1
ATOM 3587 C CA . HIS A 1 463 ? 4.876 8.949 -24.392 1.00 85.62 463 HIS A CA 1
ATOM 3588 C C . HIS A 1 463 ? 5.162 7.840 -23.373 1.00 85.62 463 HIS A C 1
ATOM 3590 O O . HIS A 1 463 ? 5.746 6.824 -23.738 1.00 85.62 463 HIS A O 1
ATOM 3596 N N . PHE A 1 464 ? 4.742 8.001 -22.113 1.00 93.69 464 PHE A N 1
ATOM 3597 C CA . PHE A 1 464 ? 4.853 6.951 -21.100 1.00 93.69 464 PHE A CA 1
ATOM 3598 C C . PHE A 1 464 ? 3.991 5.725 -21.446 1.00 93.69 464 PHE A C 1
ATOM 3600 O O . PHE A 1 464 ? 4.491 4.605 -21.392 1.00 93.69 464 PHE A O 1
ATOM 3607 N N . ALA A 1 465 ? 2.734 5.917 -21.858 1.00 86.12 465 ALA A N 1
ATOM 3608 C CA . ALA A 1 465 ? 1.826 4.820 -22.204 1.00 86.12 465 ALA A CA 1
ATOM 3609 C C . ALA A 1 465 ? 2.227 4.053 -23.481 1.00 86.12 465 ALA A C 1
ATOM 3611 O O . ALA A 1 465 ? 2.238 2.817 -23.495 1.00 86.12 465 ALA A O 1
ATOM 3612 N N . GLU A 1 466 ? 2.610 4.769 -24.539 1.00 84.81 466 GLU A N 1
ATOM 3613 C CA . GLU A 1 466 ? 3.141 4.164 -25.766 1.00 84.81 466 GLU A CA 1
ATOM 3614 C C . GLU A 1 466 ? 4.460 3.434 -25.482 1.00 84.81 466 GLU A C 1
ATOM 3616 O O . GLU A 1 466 ? 4.652 2.319 -25.964 1.00 84.81 466 GLU A O 1
ATOM 3621 N N . LEU A 1 467 ? 5.346 4.003 -24.653 1.00 90.56 467 LEU A N 1
ATOM 3622 C CA . LEU A 1 467 ? 6.609 3.361 -24.294 1.00 90.56 467 LEU A CA 1
ATOM 3623 C C . LEU A 1 467 ? 6.396 2.099 -23.443 1.00 90.56 467 LEU A C 1
ATOM 3625 O O . LEU A 1 467 ? 7.048 1.095 -23.715 1.00 90.56 467 LEU A O 1
ATOM 3629 N N . CYS A 1 468 ? 5.458 2.100 -22.486 1.00 92.19 468 CYS A N 1
ATOM 3630 C CA . CYS A 1 468 ? 5.024 0.887 -21.778 1.00 92.19 468 CYS A CA 1
ATOM 3631 C C . CYS A 1 468 ? 4.635 -0.223 -22.769 1.00 92.19 468 CYS A C 1
ATOM 3633 O O . CYS A 1 468 ? 5.134 -1.343 -22.685 1.00 92.19 468 CYS A O 1
ATOM 3635 N N . THR A 1 469 ? 3.789 0.108 -23.747 1.00 87.00 469 THR A N 1
ATOM 3636 C CA . THR A 1 469 ? 3.312 -0.832 -24.775 1.00 87.00 469 THR A CA 1
ATOM 3637 C C . THR A 1 469 ? 4.455 -1.322 -25.674 1.00 87.00 469 THR A C 1
ATOM 3639 O O . THR A 1 469 ? 4.574 -2.515 -25.954 1.00 87.00 469 THR A O 1
ATOM 3642 N N . ALA A 1 470 ? 5.343 -0.416 -26.087 1.00 84.62 470 ALA A N 1
ATOM 3643 C CA . ALA A 1 470 ? 6.501 -0.713 -26.923 1.00 84.62 470 ALA A CA 1
ATOM 3644 C C . ALA A 1 470 ? 7.520 -1.635 -26.237 1.00 84.62 470 ALA A C 1
ATOM 3646 O O . ALA A 1 470 ? 8.072 -2.528 -26.878 1.00 84.62 470 ALA A O 1
ATOM 3647 N N . ILE A 1 471 ? 7.752 -1.427 -24.940 1.00 92.06 471 ILE A N 1
ATOM 3648 C CA . ILE A 1 471 ? 8.648 -2.238 -24.110 1.00 92.06 471 ILE A CA 1
ATOM 3649 C C . ILE A 1 471 ? 8.122 -3.669 -23.970 1.00 92.06 471 ILE A C 1
ATOM 3651 O O . ILE A 1 471 ? 8.905 -4.608 -24.061 1.00 92.06 471 ILE A O 1
ATOM 3655 N N . VAL A 1 472 ? 6.810 -3.852 -23.791 1.00 90.25 472 VAL A N 1
ATOM 3656 C CA . VAL A 1 472 ? 6.197 -5.191 -23.736 1.00 90.25 472 VAL A CA 1
ATOM 3657 C C . VAL A 1 472 ? 6.351 -5.935 -25.069 1.00 90.25 472 VAL A C 1
ATOM 3659 O O . VAL A 1 472 ? 6.523 -7.153 -25.073 1.00 90.25 472 VAL A O 1
ATOM 3662 N N . ALA A 1 473 ? 6.330 -5.216 -26.196 1.00 86.38 473 ALA A N 1
ATOM 3663 C CA . ALA A 1 473 ? 6.466 -5.803 -27.528 1.00 86.38 473 ALA A CA 1
ATOM 3664 C C . ALA A 1 473 ? 7.919 -6.137 -27.934 1.00 86.38 473 ALA A C 1
ATOM 3666 O O . ALA A 1 473 ? 8.135 -7.139 -28.614 1.00 86.38 473 ALA A O 1
ATOM 3667 N N . ASP A 1 474 ? 8.903 -5.306 -27.568 1.00 89.25 474 ASP A N 1
ATOM 3668 C CA . ASP A 1 474 ? 10.306 -5.426 -28.015 1.00 89.25 474 ASP A CA 1
ATOM 3669 C C . ASP A 1 474 ? 11.301 -4.925 -26.932 1.00 89.25 474 ASP A C 1
ATOM 3671 O O . ASP A 1 474 ? 11.924 -3.869 -27.089 1.00 89.25 474 ASP A O 1
ATOM 3675 N N . PRO A 1 475 ? 11.451 -5.645 -25.799 1.00 88.81 475 PRO A N 1
ATOM 3676 C CA . PRO A 1 475 ? 12.237 -5.187 -24.644 1.00 88.81 475 PRO A CA 1
ATOM 3677 C C . PRO A 1 475 ? 13.758 -5.170 -24.884 1.00 88.81 475 PRO A C 1
ATOM 3679 O O . PRO A 1 475 ? 14.477 -4.354 -24.297 1.00 88.81 475 PRO A O 1
ATOM 3682 N N . GLY A 1 476 ? 14.256 -6.016 -25.791 1.00 89.12 476 GLY A N 1
ATOM 3683 C CA . GLY A 1 476 ? 15.669 -6.067 -26.182 1.00 89.12 476 GLY A CA 1
ATOM 3684 C C . GLY A 1 476 ? 16.131 -4.864 -27.017 1.00 89.12 476 GLY A C 1
ATOM 3685 O O . GLY A 1 476 ? 17.321 -4.718 -27.309 1.00 89.12 476 GLY A O 1
ATOM 3686 N N . ARG A 1 477 ? 15.214 -3.977 -27.415 1.00 89.44 477 ARG A N 1
ATOM 3687 C CA . ARG A 1 477 ? 15.511 -2.792 -28.222 1.00 89.44 477 ARG A CA 1
ATOM 3688 C C . ARG A 1 477 ? 16.216 -1.699 -27.405 1.00 89.44 477 ARG A C 1
ATOM 3690 O O . ARG A 1 477 ? 15.786 -1.411 -26.288 1.00 89.44 477 ARG A O 1
ATOM 3697 N N . PRO A 1 478 ? 17.249 -1.030 -27.961 1.00 91.44 478 PRO A N 1
ATOM 3698 C CA . PRO A 1 478 ? 17.891 0.113 -27.311 1.00 91.44 478 PRO A CA 1
ATOM 3699 C C . PRO A 1 478 ? 16.899 1.220 -26.944 1.00 91.44 478 PRO A C 1
ATOM 3701 O O . PRO A 1 478 ? 16.008 1.537 -27.745 1.00 91.44 478 PRO A O 1
ATOM 3704 N N . LEU A 1 479 ? 17.081 1.842 -25.775 1.00 89.25 479 LEU A N 1
ATOM 3705 C CA . LEU A 1 479 ? 16.184 2.867 -25.231 1.00 89.25 479 LEU A CA 1
ATOM 3706 C C . LEU A 1 479 ? 15.908 3.997 -26.233 1.00 89.25 479 LEU A C 1
ATOM 3708 O O . LEU A 1 479 ? 14.759 4.422 -26.366 1.00 89.25 479 LEU A O 1
ATOM 3712 N N . SER A 1 480 ? 16.919 4.458 -26.980 1.00 84.44 480 SER A N 1
ATOM 3713 C CA . SER A 1 480 ? 16.768 5.507 -28.001 1.00 84.44 480 SER A CA 1
ATOM 3714 C C . SER A 1 480 ? 15.864 5.113 -29.178 1.00 84.44 480 SER A C 1
ATOM 3716 O O . SER A 1 480 ? 15.291 5.984 -29.838 1.00 84.44 480 SER A O 1
ATOM 3718 N N . ARG A 1 481 ? 15.732 3.808 -29.454 1.00 83.25 481 ARG A N 1
ATOM 3719 C CA . ARG A 1 481 ? 15.060 3.249 -30.639 1.00 83.25 481 ARG A CA 1
ATOM 3720 C C . ARG A 1 481 ? 13.640 2.773 -30.384 1.00 83.25 481 ARG A C 1
ATOM 3722 O O . ARG A 1 481 ? 12.939 2.497 -31.364 1.00 83.25 481 ARG A O 1
ATOM 3729 N N . LEU A 1 482 ? 13.224 2.628 -29.128 1.00 84.50 482 LEU A N 1
ATOM 3730 C CA . LEU A 1 482 ? 11.839 2.313 -28.781 1.00 84.50 482 LEU A CA 1
ATOM 3731 C C . LEU A 1 482 ? 10.906 3.433 -29.293 1.00 84.50 482 LEU A C 1
ATOM 3733 O O . LEU A 1 482 ? 11.256 4.616 -29.171 1.00 84.50 482 LEU A O 1
ATOM 3737 N N . PRO A 1 483 ? 9.747 3.117 -29.894 1.00 78.88 483 PRO A N 1
ATOM 3738 C CA . PRO A 1 483 ? 8.740 4.131 -30.183 1.00 78.88 483 PRO A CA 1
ATOM 3739 C C . PRO A 1 483 ? 8.188 4.726 -28.877 1.00 78.88 483 PRO A C 1
ATOM 3741 O O . PRO A 1 483 ? 8.067 4.036 -27.871 1.00 78.88 483 PRO A O 1
ATOM 3744 N N . MET A 1 484 ? 7.890 6.025 -28.912 1.00 75.50 484 MET A N 1
ATOM 3745 C CA . MET A 1 484 ? 7.170 6.746 -27.848 1.00 75.50 484 MET A CA 1
ATOM 3746 C C . MET A 1 484 ? 6.040 7.585 -28.443 1.00 75.50 484 MET A C 1
ATOM 3748 O O . MET A 1 484 ? 4.985 7.685 -27.841 1.00 75.50 484 MET A O 1
ATOM 3752 N N . ALA A 1 485 ? 6.272 8.205 -29.605 1.00 60.81 485 ALA A N 1
ATOM 3753 C CA . ALA A 1 485 ? 5.261 8.988 -30.309 1.00 60.81 485 ALA A CA 1
ATOM 3754 C C . ALA A 1 485 ? 4.059 8.110 -30.673 1.00 60.81 485 ALA A C 1
ATOM 3756 O O . ALA A 1 485 ? 4.278 7.027 -31.227 1.00 60.81 485 ALA A O 1
ATOM 3757 N N . ASP A 1 486 ? 2.838 8.580 -30.409 1.00 51.59 486 ASP A N 1
ATOM 3758 C CA . ASP A 1 486 ? 1.592 7.852 -30.688 1.00 51.59 486 ASP A CA 1
ATOM 3759 C C . ASP A 1 486 ? 1.233 7.812 -32.188 1.00 51.59 486 ASP A C 1
ATOM 3761 O O . ASP A 1 486 ? 2.008 8.221 -33.052 1.00 51.59 486 ASP A O 1
ATOM 3765 N N . ALA A 1 487 ? 0.065 7.275 -32.551 1.00 44.25 487 ALA A N 1
ATOM 3766 C CA . ALA A 1 487 ? -0.352 7.211 -33.956 1.00 44.25 487 ALA A CA 1
ATOM 3767 C C . ALA A 1 487 ? -0.520 8.594 -34.622 1.00 44.25 487 ALA A C 1
ATOM 3769 O O . ALA A 1 487 ? -0.299 8.703 -35.829 1.00 44.25 487 ALA A O 1
ATOM 3770 N N . VAL A 1 488 ? -0.880 9.627 -33.855 1.00 38.94 488 VAL A N 1
ATOM 3771 C CA . VAL A 1 488 ? -1.064 11.007 -34.323 1.00 38.94 488 VAL A CA 1
ATOM 3772 C C . VAL A 1 488 ? 0.293 11.691 -34.450 1.00 38.94 488 VAL A C 1
ATOM 3774 O O . VAL A 1 488 ? 0.630 12.167 -35.527 1.00 38.94 488 VAL A O 1
ATOM 3777 N N . GLU A 1 489 ? 1.138 11.630 -33.423 1.00 48.06 489 GLU A N 1
ATOM 3778 C CA . GLU A 1 489 ? 2.493 12.185 -33.460 1.00 48.06 489 GLU A CA 1
ATOM 3779 C C . GLU A 1 489 ? 3.374 11.483 -34.506 1.00 48.06 489 GLU A C 1
ATOM 3781 O O . GLU A 1 489 ? 4.206 12.126 -35.145 1.00 48.06 489 GLU A O 1
ATOM 3786 N N . ARG A 1 490 ? 3.184 10.178 -34.758 1.00 50.78 490 ARG A N 1
ATOM 3787 C CA . ARG A 1 490 ? 3.834 9.472 -35.881 1.00 50.78 490 ARG A CA 1
ATOM 3788 C C . ARG A 1 490 ? 3.350 9.985 -37.240 1.00 50.78 490 ARG A C 1
ATOM 3790 O O . ARG A 1 490 ? 4.169 10.067 -38.155 1.00 50.78 490 ARG A O 1
ATOM 3797 N N . ALA A 1 491 ? 2.072 10.343 -37.379 1.00 36.06 491 ALA A N 1
ATOM 3798 C CA . ALA A 1 491 ? 1.535 10.949 -38.598 1.00 36.06 491 ALA A CA 1
ATOM 3799 C C . ALA A 1 491 ? 2.043 12.390 -38.785 1.00 36.06 491 ALA A C 1
ATOM 3801 O O . ALA A 1 491 ? 2.537 12.719 -39.862 1.00 36.06 491 ALA A O 1
ATOM 3802 N N . ASP A 1 492 ? 2.042 13.209 -37.732 1.00 38.56 492 ASP A N 1
ATOM 3803 C CA . ASP A 1 492 ? 2.576 14.576 -37.746 1.00 38.56 492 ASP A CA 1
ATOM 3804 C C . ASP A 1 492 ? 4.086 14.595 -38.027 1.00 38.56 492 ASP A C 1
ATOM 3806 O O . ASP A 1 492 ? 4.566 15.389 -38.835 1.00 38.56 492 ASP A O 1
ATOM 3810 N N . LEU A 1 493 ? 4.855 13.670 -37.441 1.00 39.19 493 LEU A N 1
ATOM 3811 C CA . LEU A 1 493 ? 6.280 13.502 -37.743 1.00 39.19 493 LEU A CA 1
ATOM 3812 C C . LEU A 1 493 ? 6.526 12.971 -39.160 1.00 39.19 493 LEU A C 1
ATOM 3814 O O . LEU A 1 493 ? 7.564 13.294 -39.736 1.00 39.19 493 LEU A O 1
ATOM 3818 N N . ALA A 1 494 ? 5.618 12.177 -39.734 1.00 34.25 494 ALA A N 1
ATOM 3819 C CA . ALA A 1 494 ? 5.701 11.767 -41.135 1.00 34.25 494 ALA A CA 1
ATOM 3820 C C . ALA A 1 494 ? 5.441 12.962 -42.067 1.00 34.25 494 ALA A C 1
ATOM 3822 O O . ALA A 1 494 ? 6.275 13.241 -42.928 1.00 34.25 494 ALA A O 1
ATOM 3823 N N . LEU A 1 495 ? 4.373 13.729 -41.818 1.00 32.50 495 LEU A N 1
ATOM 3824 C CA . LEU A 1 495 ? 4.042 14.973 -42.524 1.00 32.50 495 LEU A CA 1
ATOM 3825 C C . LEU A 1 495 ? 5.188 15.999 -42.443 1.00 32.50 495 LEU A C 1
ATOM 3827 O O . LEU A 1 495 ? 5.566 16.592 -43.452 1.00 32.50 495 LEU A O 1
ATOM 3831 N N . PHE A 1 496 ? 5.801 16.160 -41.265 1.00 31.45 496 PHE A N 1
ATOM 3832 C CA . PHE A 1 496 ? 6.934 17.065 -41.040 1.00 31.45 496 PHE A CA 1
ATOM 3833 C C . PHE A 1 496 ? 8.240 16.582 -41.699 1.00 31.45 496 PHE A C 1
ATOM 3835 O O . PHE A 1 496 ? 9.073 17.396 -42.098 1.00 31.45 496 PHE A O 1
ATOM 3842 N N . ARG A 1 497 ? 8.447 15.262 -41.823 1.00 32.47 497 ARG A N 1
ATOM 3843 C CA . ARG A 1 497 ? 9.643 14.674 -42.463 1.00 32.47 497 ARG A CA 1
ATOM 3844 C C . ARG A 1 497 ? 9.519 14.523 -43.977 1.00 32.47 497 ARG A C 1
ATOM 3846 O O . ARG A 1 497 ? 10.544 14.360 -44.638 1.00 32.47 497 ARG A O 1
ATOM 3853 N N . GLY A 1 498 ? 8.315 14.603 -44.533 1.00 29.31 498 GLY A N 1
ATOM 3854 C CA . GLY A 1 498 ? 8.119 14.631 -45.972 1.00 29.31 498 GLY A CA 1
ATOM 3855 C C . GLY A 1 498 ? 6.660 14.790 -46.375 1.00 29.31 498 GLY A C 1
ATOM 3856 O O . GLY A 1 498 ? 5.816 13.965 -46.038 1.00 29.31 498 GLY A O 1
ATOM 3857 N N . ALA A 1 499 ? 6.395 15.789 -47.215 1.00 31.55 499 ALA A N 1
ATOM 3858 C CA . ALA A 1 499 ? 5.171 15.863 -48.000 1.00 31.55 499 ALA A CA 1
ATOM 3859 C C . ALA A 1 499 ? 5.150 14.734 -49.052 1.00 31.55 499 ALA A C 1
ATOM 3861 O O . ALA A 1 499 ? 5.484 14.948 -50.219 1.00 31.55 499 ALA A O 1
ATOM 3862 N N . GLN A 1 500 ? 4.782 13.521 -48.634 1.00 28.97 500 GLN A N 1
ATOM 3863 C CA . GLN A 1 500 ? 4.403 12.423 -49.520 1.00 28.97 500 GLN A CA 1
ATOM 3864 C C . GLN A 1 500 ? 3.143 11.718 -49.008 1.00 28.97 500 GLN A C 1
ATOM 3866 O O . GLN A 1 500 ? 2.953 11.483 -47.819 1.00 28.97 500 GLN A O 1
ATOM 3871 N N . ARG A 1 501 ? 2.268 11.434 -49.971 1.00 33.56 501 ARG A N 1
ATOM 3872 C CA . ARG A 1 501 ? 0.932 10.847 -49.851 1.00 33.56 501 ARG A CA 1
ATOM 3873 C C . ARG A 1 501 ? 0.984 9.492 -49.130 1.00 33.56 501 ARG A C 1
ATOM 3875 O O . ARG A 1 501 ? 1.789 8.648 -49.508 1.00 33.56 501 ARG A O 1
ATOM 3882 N N . LEU A 1 502 ? 0.104 9.263 -48.149 1.00 32.31 502 LEU A N 1
ATOM 3883 C CA . LEU A 1 502 ? -0.198 7.898 -47.706 1.00 32.31 502 LEU A CA 1
ATOM 3884 C C . LEU A 1 502 ? -1.124 7.238 -48.733 1.00 32.31 502 LEU A C 1
ATOM 3886 O O . LEU A 1 502 ? -2.232 7.723 -48.964 1.00 32.31 502 LEU A O 1
ATOM 3890 N N . ASP A 1 503 ? -0.684 6.118 -49.299 1.00 36.00 503 ASP A N 1
ATOM 3891 C CA . ASP A 1 503 ? -1.529 5.234 -50.099 1.00 36.00 503 ASP A CA 1
ATOM 3892 C C . ASP A 1 503 ? -2.271 4.268 -49.159 1.00 36.00 503 ASP A C 1
ATOM 3894 O O . ASP A 1 503 ? -1.739 3.236 -48.745 1.00 36.00 503 ASP A O 1
ATOM 3898 N N . ILE A 1 504 ? -3.507 4.614 -48.794 1.00 40.16 504 ILE A N 1
ATOM 3899 C CA . ILE A 1 504 ? -4.447 3.669 -48.171 1.00 40.16 504 ILE A CA 1
ATOM 3900 C C . ILE A 1 504 ? -5.019 2.792 -49.288 1.00 40.16 504 ILE A C 1
ATOM 3902 O O . ILE A 1 504 ? -5.228 3.288 -50.389 1.00 40.16 504 ILE A O 1
ATOM 3906 N N . THR A 1 505 ? -5.294 1.511 -49.034 1.00 38.41 505 THR A N 1
ATOM 3907 C CA . THR A 1 505 ? -6.031 0.649 -49.978 1.00 38.41 505 THR A CA 1
ATOM 3908 C C . THR A 1 505 ? -7.267 0.041 -49.324 1.00 38.41 505 THR A C 1
ATOM 3910 O O . THR A 1 505 ? -7.294 -0.163 -48.110 1.00 38.41 505 THR A O 1
ATOM 3913 N N . ASP A 1 506 ? -8.309 -0.193 -50.120 1.00 41.03 506 ASP A N 1
ATOM 3914 C CA . ASP A 1 506 ? -9.562 -0.802 -49.669 1.00 41.03 506 ASP A CA 1
ATOM 3915 C C . ASP A 1 506 ? -9.483 -2.343 -49.571 1.00 41.03 506 ASP A C 1
ATOM 3917 O O . ASP A 1 506 ? -8.447 -2.964 -49.824 1.00 41.03 506 ASP A O 1
ATOM 3921 N N . ALA A 1 507 ? -10.607 -2.988 -49.235 1.00 36.22 507 ALA A N 1
ATOM 3922 C CA . ALA A 1 507 ? -10.720 -4.448 -49.133 1.00 36.22 507 ALA A CA 1
ATOM 3923 C C . ALA A 1 507 ? -10.522 -5.207 -50.469 1.00 36.22 507 ALA A C 1
ATOM 3925 O O . ALA A 1 507 ? -10.519 -6.441 -50.483 1.00 36.22 507 ALA A O 1
ATOM 3926 N N . HIS A 1 508 ? -10.355 -4.493 -51.585 1.00 40.31 508 HIS A N 1
ATOM 3927 C CA . HIS A 1 508 ? -10.088 -5.028 -52.918 1.00 40.31 508 HIS A CA 1
ATOM 3928 C C . HIS A 1 508 ? -8.713 -4.599 -53.469 1.00 40.31 508 HIS A C 1
ATOM 3930 O O . HIS A 1 508 ? -8.329 -5.034 -54.557 1.00 40.31 508 HIS A O 1
ATOM 3936 N N . GLY A 1 509 ? -7.936 -3.822 -52.703 1.00 38.69 509 GLY A N 1
ATOM 3937 C CA . GLY A 1 509 ? -6.589 -3.367 -53.049 1.00 38.69 509 GLY A CA 1
ATOM 3938 C C . GLY A 1 509 ? -6.532 -2.071 -53.869 1.00 38.69 509 GLY A C 1
ATOM 3939 O O . GLY A 1 509 ? -5.476 -1.764 -54.425 1.00 38.69 509 GLY A O 1
ATOM 3940 N N . ALA A 1 510 ? -7.628 -1.313 -53.971 1.00 36.88 510 ALA A N 1
ATOM 3941 C CA . ALA A 1 510 ? -7.693 -0.058 -54.723 1.00 36.88 510 ALA A CA 1
ATOM 3942 C C . ALA A 1 510 ? -7.295 1.162 -53.856 1.00 36.88 510 ALA A C 1
ATOM 3944 O O . ALA A 1 510 ? -7.696 1.212 -52.691 1.00 36.88 510 ALA A O 1
ATOM 3945 N N . PRO A 1 511 ? -6.523 2.152 -54.365 1.00 34.50 511 PRO A N 1
ATOM 3946 C CA . PRO A 1 511 ? -6.030 3.262 -53.543 1.00 34.50 511 PRO A CA 1
ATOM 3947 C C . PRO A 1 511 ? -7.101 4.294 -53.149 1.00 34.50 511 PRO A C 1
ATOM 3949 O O . PRO A 1 511 ? -7.835 4.791 -54.001 1.00 34.50 511 PRO A O 1
ATOM 3952 N N . VAL A 1 512 ? -7.097 4.710 -51.881 1.00 39.25 512 VAL A N 1
ATOM 3953 C CA . VAL A 1 512 ? -7.944 5.763 -51.299 1.00 39.25 512 VAL A CA 1
ATOM 3954 C C . VAL A 1 512 ? -7.065 6.939 -50.863 1.00 39.25 512 VAL A C 1
ATOM 3956 O O . VAL A 1 512 ? -6.048 6.756 -50.194 1.00 39.25 512 VAL A O 1
ATOM 3959 N N . ALA A 1 513 ? -7.443 8.163 -51.241 1.00 38.72 513 ALA A N 1
ATOM 3960 C CA . ALA A 1 513 ? -6.680 9.374 -50.935 1.00 38.72 513 ALA A CA 1
ATOM 3961 C C . ALA A 1 513 ? -7.231 10.112 -49.703 1.00 38.72 513 ALA A C 1
ATOM 3963 O O . ALA A 1 513 ? -8.433 10.348 -49.606 1.00 38.72 513 ALA A O 1
ATOM 3964 N N . VAL A 1 514 ? -6.339 10.539 -48.804 1.00 43.03 514 VAL A N 1
ATOM 3965 C CA . VAL A 1 514 ? -6.668 11.370 -47.633 1.00 43.03 514 VAL A CA 1
ATOM 3966 C C . VAL A 1 514 ? -6.333 12.838 -47.924 1.00 43.03 514 VAL A C 1
ATOM 3968 O O . VAL A 1 514 ? -5.290 13.126 -48.513 1.00 43.03 514 VAL A O 1
ATOM 3971 N N . GLY A 1 515 ? -7.228 13.757 -47.544 1.00 36.62 515 GLY A N 1
ATOM 3972 C CA . GLY A 1 515 ? -7.038 15.209 -47.677 1.00 36.62 515 GLY A CA 1
ATOM 3973 C C . GLY A 1 515 ? -6.094 15.816 -46.629 1.00 36.62 515 GLY A C 1
ATOM 3974 O O . GLY A 1 515 ? -5.697 15.149 -45.676 1.00 36.62 515 GLY A O 1
ATOM 3975 N N . GLU A 1 516 ? -5.726 17.088 -46.815 1.00 31.27 516 GLU A N 1
ATOM 3976 C CA . GLU A 1 516 ? -4.766 17.791 -45.947 1.00 31.27 516 GLU A CA 1
ATOM 3977 C C . GLU A 1 516 ? -5.277 18.051 -44.508 1.00 31.27 516 GLU A C 1
ATOM 3979 O O . GLU A 1 516 ? -6.488 18.045 -44.268 1.00 31.27 516 GLU A O 1
ATOM 3984 N N . PRO A 1 517 ? -4.371 18.277 -43.529 1.00 30.47 517 PRO A N 1
ATOM 3985 C CA . PRO A 1 517 ? -4.722 18.284 -42.109 1.00 30.47 517 PRO A CA 1
ATOM 3986 C C . PRO A 1 517 ? -5.591 19.484 -41.703 1.00 30.47 517 PRO A C 1
ATOM 3988 O O . PRO A 1 517 ? -5.178 20.638 -41.814 1.00 30.47 517 PRO A O 1
ATOM 3991 N N . GLY A 1 518 ? -6.778 19.201 -41.166 1.00 33.88 518 GLY A N 1
ATOM 3992 C CA . GLY A 1 518 ? -7.680 20.199 -40.581 1.00 33.88 518 GLY A CA 1
ATOM 3993 C C . GLY A 1 518 ? -9.041 19.608 -40.215 1.00 33.88 518 GLY A C 1
ATOM 3994 O O . GLY A 1 518 ? -9.464 19.714 -39.071 1.00 33.88 518 GLY A O 1
ATOM 3995 N N . ASP A 1 519 ? -9.661 18.897 -41.161 1.00 36.75 519 ASP A N 1
ATOM 3996 C CA . ASP A 1 519 ? -10.908 18.141 -40.986 1.00 36.75 519 ASP A CA 1
ATOM 3997 C C . ASP A 1 519 ? -10.811 16.827 -41.783 1.00 36.75 519 ASP A C 1
ATOM 3999 O O . ASP A 1 519 ? -10.655 16.838 -43.005 1.00 36.75 519 ASP A O 1
ATOM 4003 N N . LEU A 1 520 ? -10.896 15.677 -41.106 1.00 41.56 520 LEU A N 1
ATOM 4004 C CA . LEU A 1 520 ? -10.634 14.357 -41.699 1.00 41.56 520 LEU A CA 1
ATOM 4005 C C . LEU A 1 520 ? -11.863 13.804 -42.450 1.00 41.56 520 LEU A C 1
ATOM 4007 O O . LEU A 1 520 ? -12.551 12.889 -41.997 1.00 41.56 520 LEU A O 1
ATOM 4011 N N . VAL A 1 521 ? -12.152 14.374 -43.623 1.00 41.00 521 VAL A N 1
ATOM 4012 C CA . VAL A 1 521 ? -13.251 13.913 -44.486 1.00 41.00 521 VAL A CA 1
ATOM 4013 C C . VAL A 1 521 ? -12.883 12.586 -45.155 1.00 41.00 521 VAL A C 1
ATOM 4015 O O . VAL A 1 521 ? -12.028 12.537 -46.038 1.00 41.00 521 VAL A O 1
ATOM 4018 N N . VAL A 1 522 ? -13.572 11.513 -44.766 1.00 48.34 522 VAL A N 1
ATOM 4019 C CA . VAL A 1 522 ? -13.520 10.219 -45.457 1.00 48.34 522 VAL A CA 1
ATOM 4020 C C . VAL A 1 522 ? -14.420 10.301 -46.688 1.00 48.34 522 VAL A C 1
ATOM 4022 O O . VAL A 1 522 ? -15.571 10.729 -46.580 1.00 48.34 522 VAL A O 1
ATOM 4025 N N . VAL A 1 523 ? -13.913 9.890 -47.848 1.00 43.84 523 VAL A N 1
ATOM 4026 C CA . VAL A 1 523 ? -14.614 9.917 -49.143 1.00 43.84 523 VAL A CA 1
ATOM 4027 C C . VAL A 1 523 ? -14.658 8.530 -49.783 1.00 43.84 523 VAL A C 1
ATOM 4029 O O . VAL A 1 523 ? -13.905 7.641 -49.390 1.00 43.84 523 VAL A O 1
ATOM 4032 N N . ASP A 1 524 ? -15.559 8.346 -50.748 1.00 45.16 524 ASP A N 1
ATOM 4033 C CA . ASP A 1 524 ? -15.667 7.122 -51.547 1.00 45.16 524 ASP A CA 1
ATOM 4034 C C . ASP A 1 524 ? -14.421 6.829 -52.411 1.00 45.16 524 ASP A C 1
ATOM 4036 O O . ASP A 1 524 ? -13.517 7.654 -52.565 1.00 45.16 524 ASP A O 1
ATOM 4040 N N . GLU A 1 525 ? -14.396 5.637 -53.017 1.00 41.66 525 GLU A N 1
ATOM 4041 C CA . GLU A 1 525 ? -13.348 5.143 -53.932 1.00 41.66 525 GLU A CA 1
ATOM 4042 C C . GLU A 1 525 ? -13.075 6.051 -55.151 1.00 41.66 525 GLU A C 1
ATOM 4044 O O . GLU A 1 525 ? -12.121 5.839 -55.900 1.00 41.66 525 GLU A O 1
ATOM 4049 N N . HIS A 1 526 ? -13.912 7.063 -55.390 1.00 43.53 526 HIS A N 1
ATOM 4050 C CA . HIS A 1 526 ? -13.770 8.027 -56.481 1.00 43.53 526 HIS A CA 1
ATOM 4051 C C . HIS A 1 526 ? -13.490 9.451 -55.971 1.00 43.53 526 HIS A C 1
ATOM 4053 O O . HIS A 1 526 ? -13.521 10.405 -56.752 1.00 43.53 526 HIS A O 1
ATOM 4059 N N . GLY A 1 527 ? -13.229 9.618 -54.668 1.00 44.75 527 GLY A N 1
ATOM 4060 C CA . GLY A 1 527 ? -12.939 10.902 -54.024 1.00 44.75 527 GLY A CA 1
ATOM 4061 C C . GLY A 1 527 ? -14.063 11.936 -54.139 1.00 44.75 527 GLY A C 1
ATOM 4062 O O . GLY A 1 527 ? -13.816 13.131 -53.989 1.00 44.75 527 GLY A O 1
ATOM 4063 N N . SER A 1 528 ? -15.277 11.496 -54.471 1.00 41.66 528 SER A N 1
ATOM 4064 C CA . SER A 1 528 ? -16.354 12.336 -55.000 1.00 41.66 528 SER A CA 1
ATOM 4065 C C . SER A 1 528 ? -17.496 12.543 -54.008 1.00 41.66 528 SER A C 1
ATOM 4067 O O . SER A 1 528 ? -18.209 13.546 -54.099 1.00 41.66 528 SER A O 1
ATOM 4069 N N . ARG A 1 529 ? -17.678 11.628 -53.046 1.00 43.66 529 ARG A N 1
ATOM 4070 C CA . ARG A 1 529 ? -18.763 11.692 -52.057 1.00 43.66 529 ARG A CA 1
ATOM 4071 C C . ARG A 1 529 ? -18.248 11.477 -50.627 1.00 43.66 529 ARG A C 1
ATOM 4073 O O . ARG A 1 529 ? -17.544 10.497 -50.401 1.00 43.66 529 ARG A O 1
ATOM 4080 N N . PRO A 1 530 ? -18.607 12.334 -49.648 1.00 48.72 530 PRO A N 1
ATOM 4081 C CA . PRO A 1 530 ? -18.244 12.120 -48.248 1.00 48.72 530 PRO A CA 1
ATOM 4082 C C . PRO A 1 530 ? -18.989 10.924 -47.647 1.00 48.72 530 PRO A C 1
ATOM 4084 O O . PRO A 1 530 ? -20.210 10.825 -47.781 1.00 48.72 530 PRO A O 1
ATOM 4087 N N . LEU A 1 531 ? -18.256 10.069 -46.938 1.00 50.62 531 LEU A N 1
ATOM 4088 C CA . LEU A 1 531 ? -18.773 8.961 -46.130 1.00 50.62 531 LEU A CA 1
ATOM 4089 C C . LEU A 1 531 ? -18.917 9.366 -44.651 1.00 50.62 531 LEU A C 1
ATOM 4091 O O . LEU A 1 531 ? -19.882 8.977 -43.995 1.00 50.62 531 LEU A O 1
ATOM 4095 N N . GLY A 1 532 ? -18.003 10.201 -44.143 1.00 52.50 532 GLY A N 1
ATOM 4096 C CA . GLY A 1 532 ? -18.066 10.758 -42.789 1.00 52.50 532 GLY A CA 1
ATOM 4097 C C . GLY A 1 532 ? -16.961 11.779 -42.497 1.00 52.50 532 GLY A C 1
ATOM 4098 O O . GLY A 1 532 ? -16.023 11.922 -43.280 1.00 52.50 532 GLY A O 1
ATOM 4099 N N . ARG A 1 533 ? -17.076 12.516 -41.383 1.00 48.72 533 ARG A N 1
ATOM 4100 C CA . ARG A 1 533 ? -16.115 13.582 -40.993 1.00 48.72 533 ARG A CA 1
ATOM 4101 C C . ARG A 1 533 ? -15.080 13.179 -39.941 1.00 48.72 533 ARG A C 1
ATOM 4103 O O . ARG A 1 533 ? -14.121 13.912 -39.714 1.00 48.72 533 ARG A O 1
ATOM 4110 N N . ARG A 1 534 ? -15.302 12.056 -39.260 1.00 48.34 534 ARG A N 1
ATOM 4111 C CA . ARG A 1 534 ? -14.419 11.504 -38.227 1.00 48.34 534 ARG A CA 1
ATOM 4112 C C . ARG A 1 534 ? -14.505 9.988 -38.265 1.00 48.34 534 ARG A C 1
ATOM 4114 O O . ARG A 1 534 ? -15.579 9.432 -38.497 1.00 48.34 534 ARG A O 1
ATOM 4121 N N . ALA A 1 535 ? -13.386 9.328 -37.994 1.00 46.97 535 ALA A N 1
ATOM 4122 C CA . ALA A 1 535 ? -13.289 7.877 -37.977 1.00 46.97 535 ALA A CA 1
ATOM 4123 C C . ALA A 1 535 ? -12.342 7.393 -36.866 1.00 46.97 535 ALA A C 1
ATOM 4125 O O . ALA A 1 535 ? -11.526 8.166 -36.357 1.00 46.97 535 ALA A O 1
ATOM 4126 N N . ARG A 1 536 ? -12.461 6.122 -36.478 1.00 44.59 536 ARG A N 1
ATOM 4127 C CA . ARG A 1 536 ? -11.646 5.464 -35.450 1.00 44.59 536 ARG A CA 1
ATOM 4128 C C . ARG A 1 536 ? -11.271 4.059 -35.907 1.00 44.59 536 ARG A C 1
ATOM 4130 O O . ARG A 1 536 ? -12.139 3.288 -36.295 1.00 44.59 536 ARG A O 1
ATOM 4137 N N . TRP A 1 537 ? -9.993 3.708 -35.810 1.00 41.50 537 TRP A N 1
ATOM 4138 C CA . TRP A 1 537 ? -9.552 2.331 -36.024 1.00 41.50 537 TRP A CA 1
ATOM 4139 C C . TRP A 1 537 ? -9.928 1.445 -34.832 1.00 41.50 537 TRP A C 1
ATOM 4141 O O . TRP A 1 537 ? -9.744 1.828 -33.675 1.00 41.50 537 TRP A O 1
ATOM 4151 N N . ARG A 1 538 ? -10.442 0.253 -35.125 1.00 42.75 538 ARG A N 1
ATOM 4152 C CA . ARG A 1 538 ? -10.629 -0.845 -34.178 1.00 42.75 538 ARG A CA 1
ATOM 4153 C C . ARG A 1 538 ? -9.330 -1.629 -34.010 1.00 42.75 538 ARG A C 1
ATOM 4155 O O . ARG A 1 538 ? -8.487 -1.666 -34.904 1.00 42.75 538 ARG A O 1
ATOM 4162 N N . ALA A 1 539 ? -9.219 -2.339 -32.888 1.00 34.91 539 ALA A N 1
ATOM 4163 C CA . ALA A 1 539 ? -8.096 -3.234 -32.605 1.00 34.91 539 ALA A CA 1
ATOM 4164 C C . ALA A 1 539 ? -7.972 -4.418 -33.594 1.00 34.91 539 ALA A C 1
ATOM 4166 O O . ALA A 1 539 ? -6.910 -5.024 -33.675 1.00 34.91 539 ALA A O 1
ATOM 4167 N N . ASP A 1 540 ? -9.023 -4.736 -34.365 1.00 38.91 540 ASP A N 1
ATOM 4168 C CA . ASP A 1 540 ? -8.996 -5.747 -35.436 1.00 38.91 540 ASP A CA 1
ATOM 4169 C C . ASP A 1 540 ? -8.562 -5.188 -36.807 1.00 38.91 540 ASP A C 1
ATOM 4171 O O . ASP A 1 540 ? -8.615 -5.903 -37.807 1.00 38.91 540 ASP A O 1
ATOM 4175 N N . GLY A 1 541 ? -8.142 -3.919 -36.873 1.00 35.31 541 GLY A N 1
ATOM 4176 C CA . GLY A 1 541 ? -7.706 -3.271 -38.111 1.00 35.31 541 GLY A CA 1
ATOM 4177 C C . GLY A 1 541 ? -8.843 -2.805 -39.026 1.00 35.31 541 GLY A C 1
ATOM 4178 O O . GLY A 1 541 ? -8.577 -2.455 -40.173 1.00 35.31 541 GLY A O 1
ATOM 4179 N N . ARG A 1 542 ? -10.099 -2.775 -38.556 1.00 41.66 542 ARG A N 1
ATOM 4180 C CA . ARG A 1 542 ? -11.228 -2.145 -39.270 1.00 41.66 542 ARG A CA 1
ATOM 4181 C C . ARG A 1 542 ? -11.403 -0.674 -38.880 1.00 41.66 542 ARG A C 1
ATOM 4183 O O . ARG A 1 542 ? -10.963 -0.257 -37.813 1.00 41.66 542 ARG A O 1
ATOM 4190 N N . LEU A 1 543 ? -12.074 0.109 -39.725 1.00 41.12 543 LEU A N 1
ATOM 4191 C CA . LEU A 1 543 ? -12.340 1.533 -39.498 1.00 41.12 543 LEU A CA 1
ATOM 4192 C C . LEU A 1 543 ? -13.832 1.775 -39.211 1.00 41.12 543 LEU A C 1
ATOM 4194 O O . LEU A 1 543 ? -14.671 1.512 -40.068 1.00 41.12 543 LEU A O 1
ATOM 4198 N N . ASP A 1 544 ? -14.153 2.321 -38.037 1.00 48.44 544 ASP A N 1
ATOM 4199 C CA . ASP A 1 544 ? -15.486 2.837 -37.707 1.00 48.44 544 ASP A CA 1
ATOM 4200 C C . ASP A 1 544 ? -15.610 4.305 -38.123 1.00 48.44 544 ASP A C 1
ATOM 4202 O O . ASP A 1 544 ? -14.755 5.124 -37.779 1.00 48.44 544 ASP A O 1
ATOM 4206 N N . LEU A 1 545 ? -16.709 4.670 -38.785 1.00 52.16 545 LEU A N 1
ATOM 4207 C CA . LEU A 1 545 ? -17.085 6.070 -38.991 1.00 52.16 545 LEU A CA 1
ATOM 4208 C C . LEU A 1 545 ? -17.831 6.577 -37.752 1.00 52.16 545 LEU A C 1
ATOM 4210 O O . LEU A 1 545 ? -18.865 6.031 -37.378 1.00 52.16 545 LEU A O 1
ATOM 4214 N N . LEU A 1 546 ? -17.300 7.622 -37.116 1.00 50.03 546 LEU A N 1
ATOM 4215 C CA . LEU A 1 546 ? -17.894 8.229 -35.920 1.00 50.03 546 LEU A CA 1
ATOM 4216 C C . LEU A 1 546 ? -19.034 9.195 -36.277 1.00 50.03 546 LEU A C 1
ATOM 4218 O O . LEU A 1 546 ? -20.007 9.277 -35.537 1.00 50.03 546 LEU A O 1
ATOM 4222 N N . ASP A 1 547 ? -18.918 9.873 -37.425 1.00 57.91 547 ASP A N 1
ATOM 4223 C CA . ASP A 1 547 ? -19.908 10.825 -37.947 1.00 57.91 547 ASP A CA 1
ATOM 4224 C C . ASP A 1 547 ? -20.350 10.410 -39.373 1.00 57.91 547 ASP A C 1
ATOM 4226 O O . ASP A 1 547 ? -19.859 10.994 -40.349 1.00 57.91 547 ASP A O 1
ATOM 4230 N N . PRO A 1 548 ? -21.202 9.378 -39.538 1.00 55.72 548 PRO A N 1
ATOM 4231 C CA . PRO A 1 548 ? -21.668 8.926 -40.851 1.00 55.72 548 PRO A CA 1
ATOM 4232 C C . PRO A 1 548 ? -22.669 9.907 -41.484 1.00 55.72 548 PRO A C 1
ATOM 4234 O O . PRO A 1 548 ? -23.475 10.533 -40.796 1.00 55.72 548 PRO A O 1
ATOM 4237 N N . VAL A 1 549 ? -22.660 10.010 -42.815 1.00 48.72 549 VAL A N 1
ATOM 4238 C CA . VAL A 1 549 ? -23.701 10.738 -43.566 1.00 48.72 549 VAL A CA 1
ATOM 4239 C C . VAL A 1 549 ? -24.945 9.848 -43.707 1.00 48.72 549 VAL A C 1
ATOM 4241 O O . VAL A 1 549 ? -24.827 8.701 -44.133 1.00 48.72 549 VAL A O 1
ATOM 4244 N N . GLU A 1 550 ? -26.134 10.359 -43.361 1.00 43.22 550 GLU A N 1
ATOM 4245 C CA . GLU A 1 550 ? -27.383 9.576 -43.372 1.00 43.22 550 GLU A CA 1
ATOM 4246 C C . GLU A 1 550 ? -27.661 8.888 -44.726 1.00 43.22 550 GLU A C 1
ATOM 4248 O O . GLU A 1 550 ? -27.657 9.530 -45.781 1.00 43.22 550 GLU A O 1
ATOM 4253 N N . GLY A 1 551 ? -27.987 7.588 -44.678 1.00 43.56 551 GLY A N 1
ATOM 4254 C CA . GLY A 1 551 ? -28.596 6.858 -45.800 1.00 43.56 551 GLY A CA 1
ATOM 4255 C C . GLY A 1 551 ? -27.762 5.767 -46.490 1.00 43.56 551 GLY A C 1
ATOM 4256 O O . GLY A 1 551 ? -28.070 5.451 -47.638 1.00 43.56 551 GLY A O 1
ATOM 4257 N N . GLY A 1 552 ? -26.742 5.185 -45.845 1.00 38.56 552 GLY A N 1
ATOM 4258 C CA . GLY A 1 552 ? -26.005 4.026 -46.379 1.00 38.56 552 GLY A CA 1
ATOM 4259 C C . GLY A 1 552 ? -25.736 2.941 -45.331 1.00 38.56 552 GLY A C 1
ATOM 4260 O O . GLY A 1 552 ? -25.168 3.235 -44.282 1.00 38.56 552 GLY A O 1
ATOM 4261 N N . GLU A 1 553 ? -26.126 1.698 -45.624 1.00 32.88 553 GLU A N 1
ATOM 4262 C CA . GLU A 1 553 ? -25.710 0.502 -44.874 1.00 32.88 553 GLU A CA 1
ATOM 4263 C C . GLU A 1 553 ? -24.371 -0.020 -45.419 1.00 32.88 553 GLU A C 1
ATOM 4265 O O . GLU A 1 553 ? -24.187 -0.102 -46.635 1.00 32.88 553 GLU A O 1
ATOM 4270 N N . TYR A 1 554 ? -23.455 -0.410 -44.528 1.00 44.03 554 TYR A N 1
ATOM 4271 C CA . TYR A 1 554 ? -22.159 -1.004 -44.873 1.00 44.03 554 TYR A CA 1
ATOM 4272 C C . TYR A 1 554 ? -21.873 -2.188 -43.934 1.00 44.03 554 TYR A C 1
ATOM 4274 O O . TYR A 1 554 ? -21.987 -2.043 -42.717 1.00 44.03 554 TYR A O 1
ATOM 4282 N N . ASP A 1 555 ? -21.513 -3.351 -44.487 1.00 36.22 555 ASP A N 1
ATOM 4283 C CA . ASP A 1 555 ? -21.294 -4.605 -43.743 1.00 36.22 555 ASP A CA 1
ATOM 4284 C C . ASP A 1 555 ? -19.796 -4.968 -43.671 1.00 36.22 555 ASP A C 1
ATOM 4286 O O . ASP A 1 555 ? -19.085 -4.886 -44.672 1.00 36.22 555 ASP A O 1
ATOM 4290 N N . VAL A 1 556 ? -19.304 -5.344 -42.482 1.00 43.84 556 VAL A N 1
ATOM 4291 C CA . VAL A 1 556 ? -17.867 -5.525 -42.175 1.00 43.84 556 VAL A CA 1
ATOM 4292 C C . VAL A 1 556 ? -17.615 -6.499 -40.997 1.00 43.84 556 VAL A C 1
ATOM 4294 O O . VAL A 1 556 ? -17.052 -6.111 -39.972 1.00 43.84 556 VAL A O 1
ATOM 4297 N N . HIS A 1 557 ? -17.964 -7.793 -41.116 1.00 28.38 557 HIS A N 1
ATOM 4298 C CA . HIS A 1 557 ? -17.745 -8.769 -40.019 1.00 28.38 557 HIS A CA 1
ATOM 4299 C C . HIS A 1 557 ? -17.256 -10.198 -40.363 1.00 28.38 557 HIS A C 1
ATOM 4301 O O . HIS A 1 557 ? -17.348 -10.673 -41.490 1.00 28.38 557 HIS A O 1
ATOM 4307 N N . GLY A 1 558 ? -16.705 -10.867 -39.325 1.00 25.92 558 GLY A N 1
ATOM 4308 C CA . GLY A 1 558 ? -16.029 -12.187 -39.330 1.00 25.92 558 GLY A CA 1
ATOM 4309 C C . GLY A 1 558 ? -14.494 -12.096 -39.135 1.00 25.92 558 GLY A C 1
ATOM 4310 O O . GLY A 1 558 ? -13.942 -11.023 -39.379 1.00 25.92 558 GLY A O 1
ATOM 4311 N N . VAL A 1 559 ? -13.721 -13.111 -38.689 1.00 26.22 559 VAL A N 1
ATOM 4312 C CA . VAL A 1 559 ? -13.970 -14.436 -38.035 1.00 26.22 559 VAL A CA 1
ATOM 4313 C C . VAL A 1 559 ? -12.787 -14.719 -37.042 1.00 26.22 559 VAL A C 1
ATOM 4315 O O . VAL A 1 559 ? -11.873 -13.906 -36.954 1.00 26.22 559 VAL A O 1
ATOM 4318 N N . ARG A 1 560 ? -12.797 -15.808 -36.244 1.00 27.66 560 ARG A N 1
ATOM 4319 C CA . ARG A 1 560 ? -11.856 -16.117 -35.124 1.00 27.66 560 ARG A CA 1
ATOM 4320 C C . ARG A 1 560 ? -10.768 -17.182 -35.414 1.00 27.66 560 ARG A C 1
ATOM 4322 O O . ARG A 1 560 ? -10.949 -18.008 -36.302 1.00 27.66 560 ARG A O 1
ATOM 4329 N N . ALA A 1 561 ? -9.759 -17.272 -34.530 1.00 22.05 561 ALA A N 1
ATOM 4330 C CA . ALA A 1 561 ? -8.916 -18.462 -34.280 1.00 22.05 561 ALA A CA 1
ATOM 4331 C C . ALA A 1 561 ? -8.573 -18.630 -32.769 1.00 22.05 561 ALA A C 1
ATOM 4333 O O . ALA A 1 561 ? -8.697 -17.670 -32.012 1.00 22.05 561 ALA A O 1
ATOM 4334 N N . GLN A 1 562 ? -8.176 -19.837 -32.329 1.00 23.17 562 GLN A N 1
ATOM 4335 C CA . GLN A 1 562 ? -7.817 -20.199 -30.934 1.00 23.17 562 GLN A CA 1
ATOM 4336 C C . GLN A 1 562 ? -6.323 -20.583 -30.794 1.00 23.17 562 GLN A C 1
ATOM 4338 O O . GLN A 1 562 ? -5.771 -21.132 -31.750 1.00 23.17 562 GLN A O 1
ATOM 4343 N N . PRO A 1 563 ? -5.687 -20.390 -29.618 1.00 22.75 563 PRO A N 1
ATOM 4344 C CA . PRO A 1 563 ? -4.346 -20.900 -29.317 1.00 22.75 563 PRO A CA 1
ATOM 4345 C C . PRO A 1 563 ? -4.357 -22.274 -28.614 1.00 22.75 563 PRO A C 1
ATOM 4347 O O . PRO A 1 563 ? -5.320 -22.644 -27.943 1.00 22.75 563 PRO A O 1
ATOM 4350 N N . VAL A 1 564 ? -3.244 -23.006 -28.733 1.00 23.67 564 VAL A N 1
ATOM 4351 C CA . VAL A 1 564 ? -2.958 -24.275 -28.037 1.00 23.67 564 VAL A CA 1
ATOM 4352 C C . VAL A 1 564 ? -1.696 -24.084 -27.193 1.00 23.67 564 VAL A C 1
ATOM 4354 O O . VAL A 1 564 ? -0.686 -23.626 -27.724 1.00 23.67 564 VAL A O 1
ATOM 4357 N N . HIS A 1 565 ? -1.732 -24.459 -25.911 1.00 26.42 565 HIS A N 1
ATOM 4358 C CA . HIS A 1 565 ? -0.556 -24.468 -25.031 1.00 26.42 565 HIS A CA 1
ATOM 4359 C C . HIS A 1 565 ? -0.012 -25.889 -24.819 1.00 26.42 565 HIS A C 1
ATOM 4361 O O . HIS A 1 565 ? -0.765 -26.863 -24.820 1.00 26.42 565 HIS A O 1
ATOM 4367 N N . ALA A 1 566 ? 1.308 -25.992 -24.641 1.00 25.97 566 ALA A N 1
ATOM 4368 C CA . ALA A 1 566 ? 2.007 -27.222 -24.268 1.00 25.97 566 ALA A CA 1
ATOM 4369 C C . ALA A 1 566 ? 2.109 -27.360 -22.735 1.00 25.97 566 ALA A C 1
ATOM 4371 O O . ALA A 1 566 ? 2.014 -26.368 -22.016 1.00 25.97 566 ALA A O 1
ATOM 4372 N N . ALA A 1 567 ? 2.288 -28.590 -22.245 1.00 27.72 567 ALA A N 1
ATOM 4373 C CA . ALA A 1 567 ? 2.248 -28.916 -20.816 1.00 27.72 567 ALA A CA 1
ATOM 4374 C C . ALA A 1 567 ? 3.575 -28.622 -20.068 1.00 27.72 567 ALA A C 1
ATOM 4376 O O . ALA A 1 567 ? 4.643 -28.798 -20.662 1.00 27.72 567 ALA A O 1
ATOM 4377 N N . PRO A 1 568 ? 3.523 -28.233 -18.775 1.00 31.78 568 PRO A N 1
ATOM 4378 C CA . PRO A 1 568 ? 4.700 -27.984 -17.937 1.00 31.78 568 PRO A CA 1
ATOM 4379 C C . PRO A 1 568 ? 5.279 -29.260 -17.291 1.00 31.78 568 PRO A C 1
ATOM 4381 O O . PRO A 1 568 ? 4.642 -30.314 -17.264 1.00 31.78 568 PRO A O 1
ATOM 4384 N N . ALA A 1 569 ? 6.501 -29.148 -16.757 1.00 36.06 569 ALA A N 1
ATOM 4385 C CA . ALA A 1 569 ? 7.194 -30.192 -15.994 1.00 36.06 569 ALA A CA 1
ATOM 4386 C C . ALA A 1 569 ? 7.018 -30.006 -14.469 1.00 36.06 569 ALA A C 1
ATOM 4388 O O . ALA A 1 569 ? 6.740 -28.902 -14.007 1.00 36.06 569 ALA A O 1
ATOM 4389 N N . ALA A 1 570 ? 7.172 -31.086 -13.696 1.00 42.91 570 ALA A N 1
ATOM 4390 C CA . ALA A 1 570 ? 6.862 -31.129 -12.260 1.00 42.91 570 ALA A CA 1
ATOM 4391 C C . ALA A 1 570 ? 7.979 -30.584 -11.339 1.00 42.91 570 ALA A C 1
ATOM 4393 O O . ALA A 1 570 ? 9.157 -30.633 -11.693 1.00 42.91 570 ALA A O 1
ATOM 4394 N N . LEU A 1 571 ? 7.584 -30.125 -10.141 1.00 45.22 571 LEU A N 1
ATOM 4395 C CA . LEU A 1 571 ? 8.460 -29.668 -9.045 1.00 45.22 571 LEU A CA 1
ATOM 4396 C C . LEU A 1 571 ? 9.255 -30.806 -8.395 1.00 45.22 571 LEU A C 1
ATOM 4398 O O . LEU A 1 571 ? 8.751 -31.924 -8.275 1.00 45.22 571 LEU A O 1
ATOM 4402 N N . GLY A 1 572 ? 10.503 -30.515 -8.005 1.00 42.47 572 GLY A N 1
ATOM 4403 C CA . GLY A 1 572 ? 11.496 -31.525 -7.640 1.00 42.47 572 GLY A CA 1
ATOM 4404 C C . GLY A 1 572 ? 11.717 -31.742 -6.142 1.00 42.47 572 GLY A C 1
ATOM 4405 O O . GLY A 1 572 ? 11.972 -32.881 -5.751 1.00 42.47 572 GLY A O 1
ATOM 4406 N N . ASP A 1 573 ? 11.636 -30.700 -5.305 1.00 51.22 573 ASP A N 1
ATOM 4407 C CA . ASP A 1 573 ? 11.944 -30.805 -3.865 1.00 51.22 573 ASP A CA 1
ATOM 4408 C C . ASP A 1 573 ? 11.115 -29.895 -2.933 1.00 51.22 573 ASP A C 1
ATOM 4410 O O . ASP A 1 573 ? 10.449 -28.956 -3.371 1.00 51.22 573 ASP A O 1
ATOM 4414 N N . ASP A 1 574 ? 11.152 -30.195 -1.626 1.00 46.91 574 ASP A N 1
ATOM 4415 C CA . ASP A 1 574 ? 10.411 -29.497 -0.562 1.00 46.91 574 ASP A CA 1
ATOM 4416 C C . ASP A 1 574 ? 10.667 -27.974 -0.551 1.00 46.91 574 ASP A C 1
ATOM 4418 O O . ASP A 1 574 ? 9.759 -27.193 -0.263 1.00 46.91 574 ASP A O 1
ATOM 4422 N N . VAL A 1 575 ? 11.887 -27.523 -0.870 1.00 55.72 575 VAL A N 1
ATOM 4423 C CA . VAL A 1 575 ? 12.243 -26.095 -0.810 1.00 55.72 575 VAL A CA 1
ATOM 4424 C C . VAL A 1 575 ? 11.693 -25.356 -2.028 1.00 55.72 575 VAL A C 1
ATOM 4426 O O . VAL A 1 575 ? 11.179 -24.248 -1.884 1.00 55.72 575 VAL A O 1
ATOM 4429 N N . GLU A 1 576 ? 11.725 -25.982 -3.206 1.00 65.31 576 GLU A N 1
ATOM 4430 C CA . GLU A 1 576 ? 11.010 -25.493 -4.391 1.00 65.31 576 GLU A CA 1
ATOM 4431 C C . GLU A 1 576 ? 9.506 -25.376 -4.126 1.00 65.31 576 GLU A C 1
ATOM 4433 O O . GLU A 1 576 ? 8.903 -24.353 -4.441 1.00 65.31 576 GLU A O 1
ATOM 4438 N N . GLN A 1 577 ? 8.897 -26.372 -3.478 1.00 65.25 577 GLN A N 1
ATOM 4439 C CA . GLN A 1 577 ? 7.470 -26.338 -3.147 1.00 65.25 577 GLN A CA 1
ATOM 4440 C C . GLN A 1 577 ? 7.122 -25.209 -2.165 1.00 65.25 577 GLN A C 1
ATOM 4442 O O . GLN A 1 577 ? 6.124 -24.517 -2.363 1.00 65.25 577 GLN A O 1
ATOM 4447 N N . ILE A 1 578 ? 7.948 -24.964 -1.143 1.00 54.75 578 ILE A N 1
ATOM 4448 C CA . ILE A 1 578 ? 7.722 -23.863 -0.191 1.00 54.75 578 ILE A CA 1
ATOM 4449 C C . ILE A 1 578 ? 7.910 -22.498 -0.865 1.00 54.75 578 ILE A C 1
ATOM 4451 O O . ILE A 1 578 ? 7.109 -21.590 -0.640 1.00 54.75 578 ILE A O 1
ATOM 4455 N N . VAL A 1 579 ? 8.922 -22.347 -1.725 1.00 67.69 579 VAL A N 1
ATOM 4456 C CA . VAL A 1 579 ? 9.111 -21.125 -2.517 1.00 67.69 579 VAL A CA 1
ATOM 4457 C C . VAL A 1 579 ? 7.903 -20.885 -3.432 1.00 67.69 579 VAL A C 1
ATOM 4459 O O . VAL A 1 579 ? 7.331 -19.796 -3.388 1.00 67.69 579 VAL A O 1
ATOM 4462 N N . ALA A 1 580 ? 7.447 -21.903 -4.170 1.00 66.44 580 ALA A N 1
ATOM 4463 C CA . ALA A 1 580 ? 6.254 -21.827 -5.013 1.00 66.44 580 ALA A CA 1
ATOM 4464 C C . ALA A 1 580 ? 4.994 -21.445 -4.215 1.00 66.44 580 ALA A C 1
ATOM 4466 O O . ALA A 1 580 ? 4.273 -20.541 -4.622 1.00 66.44 580 ALA A O 1
ATOM 4467 N N . GLN A 1 581 ? 4.753 -22.047 -3.044 1.00 65.69 581 GLN A N 1
ATOM 4468 C CA . GLN A 1 581 ? 3.597 -21.719 -2.195 1.00 65.69 581 GLN A CA 1
ATOM 4469 C C . GLN A 1 581 ? 3.646 -20.292 -1.635 1.00 65.69 581 GLN A C 1
ATOM 4471 O O . GLN A 1 581 ? 2.626 -19.598 -1.596 1.00 65.69 581 GLN A O 1
ATOM 4476 N N . VAL A 1 582 ? 4.823 -19.827 -1.206 1.00 66.75 582 VAL A N 1
ATOM 4477 C CA . VAL A 1 582 ? 5.007 -18.444 -0.746 1.00 66.75 582 VAL A CA 1
ATOM 4478 C C . VAL A 1 582 ? 4.748 -17.465 -1.890 1.00 66.75 582 VAL A C 1
ATOM 4480 O O . VAL A 1 582 ? 4.107 -16.435 -1.680 1.00 66.75 582 VAL A O 1
ATOM 4483 N N . TRP A 1 583 ? 5.173 -17.798 -3.107 1.00 75.06 583 TRP A N 1
ATOM 4484 C CA . TRP A 1 583 ? 4.881 -16.999 -4.292 1.00 75.06 583 TRP A CA 1
ATOM 4485 C C . TRP A 1 583 ? 3.397 -17.026 -4.651 1.00 75.06 583 TRP A C 1
ATOM 4487 O O . TRP A 1 583 ? 2.824 -15.960 -4.846 1.00 75.06 583 TRP A O 1
ATOM 4497 N N . SER A 1 584 ? 2.734 -18.186 -4.639 1.00 68.06 584 SER A N 1
ATOM 4498 C CA . SER A 1 584 ? 1.281 -18.280 -4.831 1.00 68.06 584 SER A CA 1
ATOM 4499 C C . SER A 1 584 ? 0.523 -17.364 -3.879 1.00 68.06 584 SER A C 1
ATOM 4501 O O . SER A 1 584 ? -0.307 -16.563 -4.307 1.00 68.06 584 SER A O 1
ATOM 4503 N N . LYS A 1 585 ? 0.871 -17.416 -2.588 1.00 58.91 585 LYS A N 1
ATOM 4504 C CA . LYS A 1 585 ? 0.255 -16.603 -1.536 1.00 58.91 585 LYS A CA 1
ATOM 4505 C C . LYS A 1 585 ? 0.483 -15.100 -1.723 1.00 58.91 585 LYS A C 1
ATOM 4507 O O . LYS A 1 585 ? -0.420 -14.313 -1.455 1.00 58.91 585 LYS A O 1
ATOM 4512 N N . VAL A 1 586 ? 1.694 -14.698 -2.108 1.00 58.34 586 VAL A N 1
ATOM 4513 C CA . VAL A 1 586 ? 2.100 -13.283 -2.157 1.00 58.34 586 VAL A CA 1
ATOM 4514 C C . VAL A 1 586 ? 1.787 -12.628 -3.510 1.00 58.34 586 VAL A C 1
ATOM 4516 O O . VAL A 1 586 ? 1.609 -11.414 -3.569 1.00 58.34 586 VAL A O 1
ATOM 4519 N N . LEU A 1 587 ? 1.683 -13.407 -4.589 1.00 54.75 587 LEU A N 1
ATOM 4520 C CA . LEU A 1 587 ? 1.399 -12.913 -5.942 1.00 54.75 587 LEU A CA 1
ATOM 4521 C C . LEU A 1 587 ? -0.041 -13.155 -6.406 1.00 54.75 587 LEU A C 1
ATOM 4523 O O . LEU A 1 587 ? -0.477 -12.503 -7.352 1.00 54.75 587 LEU A O 1
ATOM 4527 N N . GLY A 1 588 ? -0.766 -14.079 -5.769 1.00 58.47 588 GLY A N 1
ATOM 4528 C CA . GLY A 1 588 ? -2.100 -14.496 -6.207 1.00 58.47 588 GLY A CA 1
ATOM 4529 C C . GLY A 1 588 ? -2.074 -15.342 -7.483 1.00 58.47 588 GLY A C 1
ATOM 4530 O O . GLY A 1 588 ? -2.923 -15.153 -8.351 1.00 58.47 588 GLY A O 1
ATOM 4531 N N . VAL A 1 589 ? -1.083 -16.232 -7.615 1.00 54.22 589 VAL A N 1
ATOM 4532 C CA . VAL A 1 589 ? -0.909 -17.127 -8.775 1.00 54.22 589 VAL A CA 1
ATOM 4533 C C . VAL A 1 589 ? -1.035 -18.597 -8.378 1.00 54.22 589 VAL A C 1
ATOM 4535 O O . VAL A 1 589 ? -0.529 -19.015 -7.335 1.00 54.22 589 VAL A O 1
ATOM 4538 N N . ASP A 1 590 ? -1.670 -19.394 -9.232 1.00 57.69 590 ASP A N 1
ATOM 4539 C CA . ASP A 1 590 ? -1.858 -20.828 -9.005 1.00 57.69 590 ASP A CA 1
ATOM 4540 C C . ASP A 1 590 ? -0.644 -21.633 -9.511 1.00 57.69 590 ASP A C 1
ATOM 4542 O O . ASP A 1 590 ? -0.184 -21.425 -10.633 1.00 57.69 590 ASP A O 1
ATOM 4546 N N . ASP A 1 591 ? -0.138 -22.545 -8.674 1.00 55.56 591 ASP A N 1
ATOM 4547 C CA . ASP A 1 591 ? 0.899 -23.557 -8.957 1.00 55.56 591 ASP A CA 1
ATOM 4548 C C . ASP A 1 591 ? 2.147 -23.117 -9.786 1.00 55.56 591 ASP A C 1
ATOM 4550 O O . ASP A 1 591 ? 2.385 -23.660 -10.870 1.00 55.56 591 ASP A O 1
ATOM 4554 N N . PRO A 1 592 ? 3.008 -22.202 -9.277 1.00 67.62 592 PRO A N 1
ATOM 4555 C CA . PRO A 1 592 ? 4.299 -21.848 -9.883 1.00 67.62 592 PRO A CA 1
ATOM 4556 C C . PRO A 1 592 ? 5.196 -23.053 -10.197 1.00 67.62 592 PRO A C 1
ATOM 4558 O O . PRO A 1 592 ? 5.542 -23.838 -9.311 1.00 67.62 592 PRO A O 1
ATOM 4561 N N . ALA A 1 593 ? 5.637 -23.169 -11.449 1.00 66.19 593 ALA A N 1
ATOM 4562 C CA . ALA A 1 593 ? 6.565 -24.207 -11.888 1.00 66.19 593 ALA A CA 1
ATOM 4563 C C . ALA A 1 593 ? 8.017 -23.927 -11.421 1.00 66.19 593 ALA A C 1
ATOM 4565 O O . ALA A 1 593 ? 8.361 -22.791 -11.096 1.00 66.19 593 ALA A O 1
ATOM 4566 N N . PRO A 1 594 ? 8.933 -24.919 -11.443 1.00 66.38 594 PRO A N 1
ATOM 4567 C CA . PRO A 1 594 ? 10.297 -24.772 -10.897 1.00 66.38 594 PRO A CA 1
ATOM 4568 C C . PRO A 1 594 ? 11.115 -23.694 -11.620 1.00 66.38 594 PRO A C 1
ATOM 4570 O O . PRO A 1 594 ? 11.906 -22.954 -11.032 1.00 66.38 594 PRO A O 1
ATOM 4573 N N . SER A 1 595 ? 10.894 -23.615 -12.932 1.00 58.81 595 SER A N 1
ATOM 4574 C CA . SER A 1 595 ? 11.492 -22.647 -13.843 1.00 58.81 595 SER A CA 1
ATOM 4575 C C . SER A 1 595 ? 10.736 -21.325 -13.923 1.00 58.81 595 SER A C 1
ATOM 4577 O O . SER A 1 595 ? 11.202 -20.434 -14.634 1.00 58.81 595 SER A O 1
ATOM 4579 N N . ASP A 1 596 ? 9.574 -21.200 -13.276 1.00 53.41 596 ASP A N 1
ATOM 4580 C CA . ASP A 1 596 ? 8.851 -19.937 -13.288 1.00 53.41 596 ASP A CA 1
ATOM 4581 C C . ASP A 1 596 ? 9.629 -18.903 -12.488 1.00 53.41 596 ASP A C 1
ATOM 4583 O O . ASP A 1 596 ? 10.258 -19.197 -11.468 1.00 53.41 596 ASP A O 1
ATOM 4587 N N . ASP A 1 597 ? 9.602 -17.682 -13.002 1.00 72.44 597 ASP A N 1
ATOM 4588 C CA . ASP A 1 597 ? 10.290 -16.539 -12.434 1.00 72.44 597 ASP A CA 1
ATOM 4589 C C . ASP A 1 597 ? 9.318 -15.741 -11.550 1.00 72.44 597 ASP A C 1
ATOM 4591 O O . ASP A 1 597 ? 8.183 -15.453 -11.946 1.00 72.44 597 ASP A O 1
ATOM 4595 N N . PHE A 1 598 ? 9.767 -15.393 -10.342 1.00 68.81 598 PHE A N 1
ATOM 4596 C CA . PHE A 1 598 ? 8.976 -14.753 -9.292 1.00 68.81 598 PHE A CA 1
ATOM 4597 C C . PHE A 1 598 ? 8.289 -13.503 -9.793 1.00 68.81 598 PHE A C 1
ATOM 4599 O O . PHE A 1 598 ? 7.100 -13.264 -9.578 1.00 68.81 598 PHE A O 1
ATOM 4606 N N . PHE A 1 599 ? 9.064 -12.668 -10.463 1.00 58.00 599 PHE A N 1
ATOM 4607 C CA . PHE A 1 599 ? 8.572 -11.386 -10.875 1.00 58.00 599 PHE A CA 1
ATOM 4608 C C . PHE A 1 599 ? 7.765 -11.554 -12.174 1.00 58.00 599 PHE A C 1
ATOM 4610 O O . PHE A 1 599 ? 6.879 -10.752 -12.444 1.00 58.00 599 PHE A O 1
ATOM 4617 N N . ALA A 1 600 ? 7.993 -12.644 -12.930 1.00 46.00 600 ALA A N 1
ATOM 4618 C CA . ALA A 1 600 ? 7.297 -12.935 -14.176 1.00 46.00 600 ALA A CA 1
ATOM 4619 C C . ALA A 1 600 ? 5.859 -13.407 -13.918 1.00 46.00 600 ALA A C 1
ATOM 4621 O O . ALA A 1 600 ? 4.948 -13.097 -14.686 1.00 46.00 600 ALA A O 1
ATOM 4622 N N . LEU A 1 601 ? 5.669 -14.096 -12.791 1.00 51.97 601 LEU A N 1
ATOM 4623 C CA . LEU A 1 601 ? 4.380 -14.373 -12.157 1.00 51.97 601 LEU A CA 1
ATOM 4624 C C . LEU A 1 601 ? 3.785 -13.145 -11.446 1.00 51.97 601 LEU A C 1
ATOM 4626 O O . LEU A 1 601 ? 2.588 -13.094 -11.181 1.00 51.97 601 LEU A O 1
ATOM 4630 N N . GLY A 1 602 ? 4.600 -12.125 -11.176 1.00 45.59 602 GLY A N 1
ATOM 4631 C CA . GLY A 1 602 ? 4.134 -10.790 -10.817 1.00 45.59 602 GLY A CA 1
ATOM 4632 C C . GLY A 1 602 ? 4.635 -10.195 -9.510 1.00 45.59 602 GLY A C 1
ATOM 4633 O O . GLY A 1 602 ? 4.021 -9.254 -9.002 1.00 45.59 602 GLY A O 1
ATOM 4634 N N . GLY A 1 603 ? 5.764 -10.674 -8.996 1.00 54.22 603 GLY A N 1
ATOM 4635 C CA . GLY A 1 603 ? 6.536 -10.016 -7.942 1.00 54.22 603 GLY A CA 1
ATOM 4636 C C . GLY A 1 603 ? 6.713 -8.502 -8.123 1.00 54.22 603 GLY A C 1
ATOM 4637 O O . GLY A 1 603 ? 7.286 -8.011 -9.096 1.00 54.22 603 GLY A O 1
ATOM 4638 N N . SER A 1 604 ? 6.263 -7.739 -7.126 1.00 49.94 604 SER A N 1
ATOM 4639 C CA . SER A 1 604 ? 6.697 -6.361 -6.870 1.00 49.94 604 SER A CA 1
ATOM 4640 C C . SER A 1 604 ? 7.886 -6.328 -5.875 1.00 49.94 604 SER A C 1
ATOM 4642 O O . SER A 1 604 ? 8.225 -7.361 -5.308 1.00 49.94 604 SER A O 1
ATOM 4644 N N . SER A 1 605 ? 8.548 -5.186 -5.611 1.00 47.31 605 SER A N 1
ATOM 4645 C CA . SER A 1 605 ? 9.641 -5.151 -4.601 1.00 47.31 605 SER A CA 1
ATOM 4646 C C . SER A 1 605 ? 9.082 -5.380 -3.206 1.00 47.31 605 SER A C 1
ATOM 4648 O O . SER A 1 605 ? 9.696 -6.032 -2.371 1.00 47.31 605 SER A O 1
ATOM 4650 N N . MET A 1 606 ? 7.874 -4.864 -2.989 1.00 54.00 606 MET A N 1
ATOM 4651 C CA . MET A 1 606 ? 7.086 -5.088 -1.792 1.00 54.00 606 MET A CA 1
ATOM 4652 C C . MET A 1 606 ? 6.695 -6.564 -1.678 1.00 54.00 606 MET A C 1
ATOM 4654 O O . MET A 1 606 ? 6.841 -7.132 -0.605 1.00 54.00 606 MET A O 1
ATOM 4658 N N . ALA A 1 607 ? 6.314 -7.207 -2.788 1.00 61.03 607 ALA A N 1
ATOM 4659 C CA . ALA A 1 607 ? 6.067 -8.644 -2.845 1.00 61.03 607 ALA A CA 1
ATOM 4660 C C . ALA A 1 607 ? 7.350 -9.455 -2.599 1.00 61.03 607 ALA A C 1
ATOM 4662 O O . ALA A 1 607 ? 7.309 -10.438 -1.882 1.00 61.03 607 ALA A O 1
ATOM 4663 N N . ALA A 1 608 ? 8.507 -9.039 -3.118 1.00 59.75 608 ALA A N 1
ATOM 4664 C CA . ALA A 1 608 ? 9.792 -9.699 -2.874 1.00 59.75 608 ALA A CA 1
ATOM 4665 C C . ALA A 1 608 ? 10.214 -9.581 -1.404 1.00 59.75 608 ALA A C 1
ATOM 4667 O O . ALA A 1 608 ? 10.698 -10.543 -0.820 1.00 59.75 608 ALA A O 1
ATOM 4668 N N . MET A 1 609 ? 9.965 -8.426 -0.779 1.00 57.88 609 MET A N 1
ATOM 4669 C CA . MET A 1 609 ? 10.135 -8.233 0.661 1.00 57.88 609 MET A CA 1
ATOM 4670 C C . MET A 1 609 ? 9.105 -9.022 1.479 1.00 57.88 609 MET A C 1
ATOM 4672 O O . MET A 1 609 ? 9.456 -9.523 2.539 1.00 57.88 609 MET A O 1
ATOM 4676 N N . GLN A 1 610 ? 7.865 -9.177 1.005 1.00 64.38 610 GLN A N 1
ATOM 4677 C CA . GLN A 1 610 ? 6.842 -10.029 1.627 1.00 64.38 610 GLN A CA 1
ATOM 4678 C C . GLN A 1 610 ? 7.193 -11.515 1.492 1.00 64.38 610 GLN A C 1
ATOM 4680 O O . GLN A 1 610 ? 7.067 -12.245 2.464 1.00 64.38 610 GLN A O 1
ATOM 4685 N N . VAL A 1 611 ? 7.707 -11.953 0.342 1.00 70.06 611 VAL A N 1
ATOM 4686 C CA . VAL A 1 611 ? 8.242 -13.300 0.118 1.00 70.06 611 VAL A CA 1
ATOM 4687 C C . VAL A 1 611 ? 9.469 -13.534 0.979 1.00 70.06 611 VAL A C 1
ATOM 4689 O O . VAL A 1 611 ? 9.529 -14.557 1.636 1.00 70.06 611 VAL A O 1
ATOM 4692 N N . ASN A 1 612 ? 10.408 -12.595 1.070 1.00 63.94 612 ASN A N 1
ATOM 4693 C CA . ASN A 1 612 ? 11.557 -12.724 1.966 1.00 63.94 612 ASN A CA 1
ATOM 4694 C C . ASN A 1 612 ? 11.126 -12.706 3.445 1.00 63.94 612 ASN A C 1
ATOM 4696 O O . ASN A 1 612 ? 11.694 -13.415 4.264 1.00 63.94 612 ASN A O 1
ATOM 4700 N N . TRP A 1 613 ? 10.080 -11.954 3.801 1.00 58.06 613 TRP A N 1
ATOM 4701 C CA . TRP A 1 613 ? 9.497 -11.948 5.145 1.00 58.06 613 TRP A CA 1
ATOM 4702 C C . TRP A 1 613 ? 8.764 -13.258 5.478 1.00 58.06 613 TRP A C 1
ATOM 4704 O O . TRP A 1 613 ? 8.942 -13.781 6.576 1.00 58.06 613 TRP A O 1
ATOM 4714 N N . GLU A 1 614 ? 7.993 -13.825 4.546 1.00 62.03 614 GLU A N 1
ATOM 4715 C CA . GLU A 1 614 ? 7.343 -15.132 4.710 1.00 62.03 614 GLU A CA 1
ATOM 4716 C C . GLU A 1 614 ? 8.368 -16.277 4.652 1.00 62.03 614 GLU A C 1
ATOM 4718 O O . GLU A 1 614 ? 8.292 -17.165 5.486 1.00 62.03 614 GLU A O 1
ATOM 4723 N N . LEU A 1 615 ? 9.382 -16.246 3.777 1.00 60.47 615 LEU A N 1
ATOM 4724 C CA . LEU A 1 615 ? 10.485 -17.223 3.758 1.00 60.47 615 LEU A CA 1
ATOM 4725 C C . LEU A 1 615 ? 11.322 -17.143 5.040 1.00 60.47 615 LEU A C 1
ATOM 4727 O O . LEU A 1 615 ? 11.608 -18.176 5.634 1.00 60.47 615 LEU A O 1
ATOM 4731 N N . ARG A 1 616 ? 11.628 -15.945 5.553 1.00 62.19 616 ARG A N 1
ATOM 4732 C CA . ARG A 1 616 ? 12.264 -15.769 6.870 1.00 62.19 616 ARG A CA 1
ATOM 4733 C C . ARG A 1 616 ? 11.405 -16.322 8.005 1.00 62.19 616 ARG A C 1
ATOM 4735 O O . ARG A 1 616 ? 11.932 -16.893 8.953 1.00 62.19 616 ARG A O 1
ATOM 4742 N N . LYS A 1 617 ? 10.086 -16.161 7.919 1.00 53.44 617 LYS A N 1
ATOM 4743 C CA . LYS A 1 617 ? 9.121 -16.662 8.907 1.00 53.44 617 LYS A CA 1
ATOM 4744 C C . LYS A 1 617 ? 8.907 -18.180 8.823 1.00 53.44 617 LYS A C 1
ATOM 4746 O O . LYS A 1 617 ? 8.668 -18.802 9.851 1.00 53.44 617 LYS A O 1
ATOM 4751 N N . LEU A 1 618 ? 8.981 -18.766 7.629 1.00 47.31 618 LEU A N 1
ATOM 4752 C CA . LEU A 1 618 ? 8.745 -20.192 7.375 1.00 47.31 618 LEU A CA 1
ATOM 4753 C C . LEU A 1 618 ? 10.023 -21.034 7.486 1.00 47.31 618 LEU A C 1
ATOM 4755 O O . LEU A 1 618 ? 9.954 -22.172 7.935 1.00 47.31 618 LEU A O 1
ATOM 4759 N N . LEU A 1 619 ? 11.175 -20.481 7.096 1.00 50.34 619 LEU A N 1
ATOM 4760 C CA . LEU A 1 619 ? 12.450 -21.194 6.923 1.00 50.34 619 LEU A CA 1
ATOM 4761 C C . LEU A 1 619 ? 13.618 -20.585 7.709 1.00 50.34 619 LEU A C 1
ATOM 4763 O O . LEU A 1 619 ? 14.737 -21.081 7.618 1.00 50.34 619 LEU A O 1
ATOM 4767 N N . GLY A 1 620 ? 13.399 -19.498 8.454 1.00 41.91 620 GLY A N 1
ATOM 4768 C CA . GLY A 1 620 ? 14.426 -18.847 9.279 1.00 41.91 620 GLY A CA 1
ATOM 4769 C C . GLY A 1 620 ? 15.516 -18.093 8.505 1.00 41.91 620 GLY A C 1
ATOM 4770 O O . GLY A 1 620 ? 16.272 -17.341 9.116 1.00 41.91 620 GLY A O 1
ATOM 4771 N N . VAL A 1 621 ? 15.590 -18.247 7.180 1.00 48.66 621 VAL A N 1
ATOM 4772 C CA . VAL A 1 621 ? 16.611 -17.615 6.335 1.00 48.66 621 VAL A CA 1
ATOM 4773 C C . VAL A 1 621 ? 16.227 -16.187 5.953 1.00 48.66 621 VAL A C 1
ATOM 4775 O O . VAL A 1 621 ? 15.137 -15.927 5.453 1.00 48.66 621 VAL A O 1
ATOM 4778 N N . GLU A 1 622 ? 17.145 -15.247 6.159 1.00 54.81 622 GLU A N 1
ATOM 4779 C CA . GLU A 1 622 ? 17.044 -13.889 5.626 1.00 54.81 622 GLU A CA 1
ATOM 4780 C C . GLU A 1 622 ? 17.916 -13.808 4.373 1.00 54.81 622 GLU A C 1
ATOM 4782 O O . GLU A 1 622 ? 19.142 -13.762 4.456 1.00 54.81 622 GLU A O 1
ATOM 4787 N N . ILE A 1 623 ? 17.280 -13.843 3.202 1.00 59.81 623 ILE A N 1
ATOM 4788 C CA . ILE A 1 623 ? 17.986 -13.797 1.923 1.00 59.81 623 ILE A CA 1
ATOM 4789 C C . ILE A 1 623 ? 18.231 -12.318 1.594 1.00 59.81 623 ILE A C 1
ATOM 4791 O O . ILE A 1 623 ? 17.269 -11.544 1.568 1.00 59.81 623 ILE A O 1
ATOM 4795 N N . PRO A 1 624 ? 19.479 -11.870 1.357 1.00 56.84 624 PRO A N 1
ATOM 4796 C CA . PRO A 1 624 ? 19.738 -10.500 0.929 1.00 56.84 624 PRO A CA 1
ATOM 4797 C C . PRO A 1 624 ? 18.898 -10.164 -0.303 1.00 56.84 624 PRO A C 1
ATOM 4799 O O . PRO A 1 624 ? 18.786 -10.970 -1.225 1.00 56.84 624 PRO A O 1
ATOM 4802 N N . MET A 1 625 ? 18.293 -8.974 -0.348 1.00 60.56 625 MET A N 1
ATOM 4803 C CA . MET A 1 625 ? 17.341 -8.664 -1.422 1.00 60.56 625 MET A CA 1
ATOM 4804 C C . MET A 1 625 ? 18.003 -8.662 -2.814 1.00 60.56 625 MET A C 1
ATOM 4806 O O . MET A 1 625 ? 17.318 -8.862 -3.803 1.00 60.56 625 MET A O 1
ATOM 4810 N N . THR A 1 626 ? 19.327 -8.518 -2.903 1.00 50.12 626 THR A N 1
ATOM 4811 C CA . THR A 1 626 ? 20.109 -8.727 -4.133 1.00 50.12 626 THR A CA 1
ATOM 4812 C C . THR A 1 626 ? 20.061 -10.174 -4.636 1.00 50.12 626 THR A C 1
ATOM 4814 O O . THR A 1 626 ? 19.845 -10.401 -5.820 1.00 50.12 626 THR A O 1
ATOM 4817 N N . GLU A 1 627 ? 20.187 -11.154 -3.742 1.00 57.59 627 GLU A N 1
ATOM 4818 C CA . GLU A 1 627 ? 20.271 -12.586 -4.062 1.00 57.59 627 GLU A CA 1
ATOM 4819 C C . GLU A 1 627 ? 18.943 -13.110 -4.643 1.00 57.59 627 GLU A C 1
ATOM 4821 O O . GLU A 1 627 ? 18.927 -13.785 -5.671 1.00 57.59 627 GLU A O 1
ATOM 4826 N N . VAL A 1 628 ? 17.801 -12.696 -4.074 1.00 63.00 628 VAL A N 1
ATOM 4827 C CA . VAL A 1 628 ? 16.454 -13.023 -4.603 1.00 63.00 628 VAL A CA 1
ATOM 4828 C C . VAL A 1 628 ? 16.262 -12.534 -6.048 1.00 63.00 628 VAL A C 1
ATOM 4830 O O . VAL A 1 628 ? 15.495 -13.112 -6.813 1.00 63.00 628 VAL A O 1
ATOM 4833 N N . PHE A 1 629 ? 16.967 -11.468 -6.429 1.00 56.16 629 PHE A N 1
ATOM 4834 C CA . PHE A 1 629 ? 16.913 -10.862 -7.757 1.00 56.16 629 PHE A CA 1
ATOM 4835 C C . PHE A 1 629 ? 17.977 -11.439 -8.717 1.00 56.16 629 PHE A C 1
ATOM 4837 O O . PHE A 1 629 ? 17.864 -11.259 -9.931 1.00 56.16 629 PHE A O 1
ATOM 4844 N N . GLU A 1 630 ? 19.011 -12.116 -8.210 1.00 55.41 630 GLU A N 1
ATOM 4845 C CA . GLU A 1 630 ? 20.001 -12.861 -9.008 1.00 55.41 630 GLU A CA 1
ATOM 4846 C C . GLU A 1 630 ? 19.568 -14.310 -9.271 1.00 55.41 630 GLU A C 1
ATOM 4848 O O . GLU A 1 630 ? 19.878 -14.865 -10.326 1.00 55.41 630 GLU A O 1
ATOM 4853 N N . HIS A 1 631 ? 18.753 -14.881 -8.380 1.00 67.56 631 HIS A N 1
ATOM 4854 C CA . HIS A 1 631 ? 18.176 -16.218 -8.515 1.00 67.56 631 HIS A CA 1
ATOM 4855 C C . HIS A 1 631 ? 16.630 -16.194 -8.504 1.00 67.56 631 HIS A C 1
ATOM 4857 O O . HIS A 1 631 ? 16.008 -16.824 -7.648 1.00 67.56 631 HIS A O 1
ATOM 4863 N N . PRO A 1 632 ? 15.977 -15.503 -9.459 1.00 69.31 632 PRO A N 1
ATOM 4864 C CA . PRO A 1 632 ? 14.554 -15.170 -9.399 1.00 69.31 632 PRO A CA 1
ATOM 4865 C C . PRO A 1 632 ? 13.607 -16.312 -9.801 1.00 69.31 632 PRO A C 1
ATOM 4867 O O . PRO A 1 632 ? 12.445 -16.039 -10.060 1.00 69.31 632 PRO A O 1
ATOM 4870 N N . THR A 1 633 ? 14.055 -17.571 -9.881 1.00 78.38 633 THR A N 1
ATOM 4871 C CA . THR A 1 633 ? 13.197 -18.738 -10.201 1.00 78.38 633 THR A CA 1
ATOM 4872 C C . THR A 1 633 ? 12.877 -19.558 -8.958 1.00 78.38 633 THR A C 1
ATOM 4874 O O . THR A 1 633 ? 13.625 -19.481 -7.984 1.00 78.38 633 THR A O 1
ATOM 4877 N N . VAL A 1 634 ? 11.795 -20.348 -8.972 1.00 74.44 634 VAL A N 1
ATOM 4878 C CA . VAL A 1 634 ? 11.422 -21.197 -7.824 1.00 74.44 634 VAL A CA 1
ATOM 4879 C C . VAL A 1 634 ? 12.607 -22.088 -7.420 1.00 74.44 634 VAL A C 1
ATOM 4881 O O . VAL A 1 634 ? 13.030 -22.069 -6.263 1.00 74.44 634 VAL A O 1
ATOM 4884 N N . SER A 1 635 ? 13.226 -22.767 -8.393 1.00 75.44 635 SER A N 1
ATOM 4885 C CA . SER A 1 635 ? 14.460 -23.547 -8.213 1.00 75.44 635 SER A CA 1
ATOM 4886 C C . SER A 1 635 ? 15.659 -22.709 -7.760 1.00 75.44 635 SER A C 1
ATOM 4888 O O . SER A 1 635 ? 16.428 -23.140 -6.898 1.00 75.44 635 SER A O 1
ATOM 4890 N N . GLY A 1 636 ? 15.846 -21.515 -8.332 1.00 72.44 636 GLY A N 1
ATOM 4891 C CA . GLY A 1 636 ? 16.972 -20.633 -8.016 1.00 72.44 636 GLY A CA 1
ATOM 4892 C C . GLY A 1 636 ? 16.928 -20.120 -6.578 1.00 72.44 636 GLY A C 1
ATOM 4893 O O . GLY A 1 636 ? 17.905 -20.250 -5.839 1.00 72.44 636 GLY A O 1
ATOM 4894 N N . LEU A 1 637 ? 15.779 -19.600 -6.154 1.00 73.75 637 LEU A N 1
ATOM 4895 C CA . LEU A 1 637 ? 15.579 -19.100 -4.801 1.00 73.75 637 LEU A CA 1
ATOM 4896 C C . LEU A 1 637 ? 15.618 -20.250 -3.783 1.00 73.75 637 LEU A C 1
ATOM 4898 O O . LEU A 1 637 ? 16.225 -20.109 -2.723 1.00 73.75 637 LEU A O 1
ATOM 4902 N N . ALA A 1 638 ? 15.087 -21.426 -4.135 1.00 74.25 638 ALA A N 1
ATOM 4903 C CA . ALA A 1 638 ? 15.223 -22.634 -3.326 1.00 74.25 638 ALA A CA 1
ATOM 4904 C C . ALA A 1 638 ? 16.683 -23.110 -3.182 1.00 74.25 638 ALA A C 1
ATOM 4906 O O . ALA A 1 638 ? 17.046 -23.700 -2.164 1.00 74.25 638 ALA A O 1
ATOM 4907 N N . ALA A 1 639 ? 17.552 -22.873 -4.169 1.00 70.88 639 ALA A N 1
ATOM 4908 C CA . ALA A 1 639 ? 18.985 -23.143 -4.036 1.00 70.88 639 ALA A CA 1
ATOM 4909 C C . ALA A 1 639 ? 19.658 -22.181 -3.039 1.00 70.88 639 ALA A C 1
ATOM 4911 O O . ALA A 1 639 ? 20.417 -22.634 -2.183 1.00 70.88 639 ALA A O 1
ATOM 4912 N N . LEU A 1 640 ? 19.319 -20.886 -3.080 1.00 64.56 640 LEU A N 1
ATOM 4913 C CA . LEU A 1 640 ? 19.831 -19.893 -2.126 1.00 64.56 640 LEU A CA 1
ATOM 4914 C C . LEU A 1 640 ? 19.417 -20.180 -0.686 1.00 64.56 640 LEU A C 1
ATOM 4916 O O . LEU A 1 640 ? 20.269 -20.142 0.204 1.00 64.56 640 LEU A O 1
ATOM 4920 N N . VAL A 1 641 ? 18.135 -20.505 -0.474 1.00 63.47 641 VAL A N 1
ATOM 4921 C CA . VAL A 1 641 ? 17.599 -20.955 0.819 1.00 63.47 641 VAL A CA 1
ATOM 4922 C C . VAL A 1 641 ? 18.476 -22.076 1.377 1.00 63.47 641 VAL A C 1
ATOM 4924 O O . VAL A 1 641 ? 18.941 -21.977 2.507 1.00 63.47 641 VAL A O 1
ATOM 4927 N N . ARG A 1 642 ? 18.793 -23.093 0.562 1.00 63.28 642 ARG A N 1
ATOM 4928 C CA . ARG A 1 642 ? 19.631 -24.232 0.972 1.00 63.28 642 ARG A CA 1
ATOM 4929 C C . ARG A 1 642 ? 21.047 -23.830 1.394 1.00 63.28 642 ARG A C 1
ATOM 4931 O O . ARG A 1 642 ? 21.548 -24.384 2.367 1.00 63.28 642 ARG A O 1
ATOM 4938 N N . THR A 1 643 ? 21.689 -22.870 0.724 1.00 51.50 643 THR A N 1
ATOM 4939 C CA . THR A 1 643 ? 22.993 -22.337 1.175 1.00 51.50 643 THR A CA 1
ATOM 4940 C C . THR A 1 643 ? 22.893 -21.468 2.429 1.00 51.50 643 THR A C 1
ATOM 4942 O O . THR A 1 643 ? 23.806 -21.496 3.251 1.00 51.50 643 THR A O 1
ATOM 4945 N N . ALA A 1 644 ? 21.801 -20.719 2.601 1.00 48.94 644 ALA A N 1
ATOM 4946 C CA . ALA A 1 644 ? 21.579 -19.866 3.769 1.00 48.94 644 ALA A CA 1
ATOM 4947 C C . ALA A 1 644 ? 21.201 -20.664 5.035 1.00 48.94 644 ALA A C 1
ATOM 4949 O O . ALA A 1 644 ? 21.557 -20.257 6.137 1.00 48.94 644 ALA A O 1
ATOM 4950 N N . SER A 1 645 ? 20.554 -21.827 4.894 1.00 45.09 645 SER A N 1
ATOM 4951 C CA . SER A 1 645 ? 20.183 -22.729 6.000 1.00 45.09 645 SER A CA 1
ATOM 4952 C C . SER A 1 645 ? 21.364 -23.472 6.655 1.00 45.09 645 SER A C 1
ATOM 4954 O O . SER A 1 645 ? 21.150 -24.326 7.509 1.00 45.09 645 SER A O 1
ATOM 4956 N N . GLY A 1 646 ? 22.613 -23.177 6.277 1.00 36.62 646 GLY A N 1
ATOM 4957 C CA . GLY A 1 646 ? 23.823 -23.831 6.795 1.00 36.62 646 GLY A CA 1
ATOM 4958 C C . GLY A 1 646 ? 24.358 -23.313 8.142 1.00 36.62 646 GLY A C 1
ATOM 4959 O O . GLY A 1 646 ? 25.525 -23.566 8.442 1.00 36.62 646 GLY A O 1
ATOM 4960 N N . GLY A 1 647 ? 23.571 -22.566 8.928 1.00 28.00 647 GLY A N 1
ATOM 4961 C CA . GLY A 1 647 ? 23.979 -22.001 10.225 1.00 28.00 647 GLY A CA 1
ATOM 4962 C C . GLY A 1 647 ? 22.832 -21.933 11.246 1.00 28.00 647 GLY A C 1
ATOM 4963 O O . GLY A 1 647 ? 21.721 -21.540 10.902 1.00 28.00 647 GLY A O 1
ATOM 4964 N N . ASP A 1 648 ? 23.110 -22.331 12.492 1.00 28.75 648 ASP A N 1
ATOM 4965 C CA . ASP A 1 648 ? 22.118 -22.677 13.529 1.00 28.75 648 ASP A CA 1
ATOM 4966 C C . ASP A 1 648 ? 21.258 -21.532 14.121 1.00 28.75 648 ASP A C 1
ATOM 4968 O O . ASP A 1 648 ? 21.779 -20.494 14.530 1.00 28.75 648 ASP A O 1
ATOM 4972 N N . GLY A 1 649 ? 19.961 -21.841 14.325 1.00 26.52 649 GLY A N 1
ATOM 4973 C CA . GLY A 1 649 ? 18.986 -21.199 15.241 1.00 26.52 649 GLY A CA 1
ATOM 4974 C C . GLY A 1 649 ? 18.346 -19.886 14.745 1.00 26.52 649 GLY A C 1
ATOM 4975 O O . GLY A 1 649 ? 19.002 -18.855 14.745 1.00 26.52 649 GLY A O 1
ATOM 4976 N N . GLY A 1 650 ? 17.069 -19.780 14.342 1.00 25.39 650 GLY A N 1
ATOM 4977 C CA . GLY A 1 650 ? 15.817 -20.382 14.859 1.00 25.39 650 GLY A CA 1
ATOM 4978 C C . GLY A 1 650 ? 14.910 -19.241 15.392 1.00 25.39 650 GLY A C 1
ATOM 4979 O O . GLY A 1 650 ? 15.432 -18.262 15.913 1.00 25.39 650 GLY A O 1
ATOM 4980 N N . SER A 1 651 ? 13.572 -19.211 15.324 1.00 28.53 651 SER A N 1
ATOM 4981 C CA . SER A 1 651 ? 12.490 -20.188 15.051 1.00 28.53 651 SER A CA 1
ATOM 4982 C C . SER A 1 651 ? 11.195 -19.419 14.647 1.00 28.53 651 SER A C 1
ATOM 4984 O O . SER A 1 651 ? 11.157 -18.199 14.811 1.00 28.53 651 SER A O 1
ATOM 4986 N N . GLY A 1 652 ? 10.108 -20.017 14.131 1.00 25.73 652 GLY A N 1
ATOM 4987 C CA . GLY A 1 652 ? 9.890 -21.415 13.738 1.00 25.73 652 GLY A CA 1
ATOM 4988 C C . GLY A 1 652 ? 8.477 -21.703 13.184 1.00 25.73 652 GLY A C 1
ATOM 4989 O O . GLY A 1 652 ? 7.492 -21.113 13.617 1.00 25.73 652 GLY A O 1
ATOM 4990 N N . TRP A 1 653 ? 8.394 -22.676 12.274 1.00 27.47 653 TRP A N 1
ATOM 4991 C CA . TRP A 1 653 ? 7.509 -23.837 12.437 1.00 27.47 653 TRP A CA 1
ATOM 4992 C C . TRP A 1 653 ? 8.429 -25.033 12.711 1.00 27.47 653 TRP A C 1
ATOM 4994 O O . TRP A 1 653 ? 9.504 -25.117 12.118 1.00 27.47 653 TRP A O 1
ATOM 5004 N N . HIS A 1 654 ? 8.054 -25.942 13.610 1.00 34.69 654 HIS A N 1
ATOM 5005 C CA . HIS A 1 654 ? 8.947 -27.018 14.052 1.00 34.69 654 HIS A CA 1
ATOM 5006 C C . HIS A 1 654 ? 8.505 -28.378 13.507 1.00 34.69 654 HIS A C 1
ATOM 5008 O O . HIS A 1 654 ? 7.617 -29.025 14.062 1.00 34.69 654 HIS A O 1
ATOM 5014 N N . ARG A 1 655 ? 9.170 -28.840 12.440 1.00 35.06 655 ARG A N 1
ATOM 5015 C CA . ARG A 1 655 ? 9.092 -30.237 11.987 1.00 35.06 655 ARG A CA 1
ATOM 5016 C C . ARG A 1 655 ? 9.877 -31.103 12.975 1.00 35.06 655 ARG A C 1
ATOM 5018 O O . ARG A 1 655 ? 11.044 -30.823 13.237 1.00 35.06 655 ARG A O 1
ATOM 5025 N N . ALA A 1 656 ? 9.252 -32.140 13.528 1.00 36.03 656 ALA A N 1
ATOM 5026 C CA . ALA A 1 656 ? 9.974 -33.140 14.307 1.00 36.03 656 ALA A CA 1
ATOM 5027 C C . ALA A 1 656 ? 10.886 -33.946 13.369 1.00 36.03 656 ALA A C 1
ATOM 5029 O O . ALA A 1 656 ? 10.391 -34.636 12.475 1.00 36.03 656 ALA A O 1
ATOM 5030 N N . GLU A 1 657 ? 12.203 -33.897 13.571 1.00 38.88 657 GLU A N 1
ATOM 5031 C CA . GLU A 1 657 ? 13.082 -34.910 12.986 1.00 38.88 657 GLU A CA 1
ATOM 5032 C C . GLU A 1 657 ? 12.869 -36.225 13.741 1.00 38.88 657 GLU A C 1
ATOM 5034 O O . GLU A 1 657 ? 13.174 -36.346 14.930 1.00 38.88 657 GLU A O 1
ATOM 5039 N N . LEU A 1 658 ? 12.301 -37.217 13.055 1.00 42.41 658 LEU A N 1
ATOM 5040 C CA . LEU A 1 658 ? 12.148 -38.557 13.611 1.00 42.41 658 LEU A CA 1
ATOM 5041 C C . LEU A 1 658 ? 13.533 -39.190 13.832 1.00 42.41 658 LEU A C 1
ATOM 5043 O O . LEU A 1 658 ? 14.403 -39.055 12.965 1.00 42.41 658 LEU A O 1
ATOM 5047 N N . PRO A 1 659 ? 13.744 -39.949 14.928 1.00 42.34 659 PRO A N 1
ATOM 5048 C CA . PRO A 1 659 ? 14.935 -40.779 15.078 1.00 42.34 659 PRO A CA 1
ATOM 5049 C C . PRO A 1 659 ? 15.118 -41.664 13.838 1.00 42.34 659 PRO A C 1
ATOM 5051 O O . PRO A 1 659 ? 14.177 -42.335 13.416 1.00 42.34 659 PRO A O 1
ATOM 5054 N N . ALA A 1 660 ? 16.313 -41.638 13.241 1.00 36.59 660 ALA A N 1
ATOM 5055 C CA . ALA A 1 660 ? 16.565 -42.162 11.897 1.00 36.59 660 ALA A CA 1
ATOM 5056 C C . ALA A 1 660 ? 16.070 -43.613 11.696 1.00 36.59 660 ALA A C 1
ATOM 5058 O O . ALA A 1 660 ? 16.693 -44.560 12.180 1.00 36.59 660 ALA A O 1
ATOM 5059 N N . GLY A 1 661 ? 14.969 -43.791 10.952 1.00 38.72 661 GLY A N 1
ATOM 5060 C CA . GLY A 1 661 ? 14.339 -45.106 10.796 1.00 38.72 661 GLY A CA 1
ATOM 5061 C C . GLY A 1 661 ? 13.039 -45.143 9.985 1.00 38.72 661 GLY A C 1
ATOM 5062 O O . GLY A 1 661 ? 12.016 -45.547 10.527 1.00 38.72 661 GLY A O 1
ATOM 5063 N N . GLY A 1 662 ? 13.103 -44.790 8.695 1.00 41.31 662 GLY A N 1
ATOM 5064 C CA . GLY A 1 662 ? 12.046 -45.084 7.709 1.00 41.31 662 GLY A CA 1
ATOM 5065 C C . GLY A 1 662 ? 10.737 -44.281 7.845 1.00 41.31 662 GLY A C 1
ATOM 5066 O O . GLY A 1 662 ? 10.617 -43.432 8.731 1.00 41.31 662 GLY A O 1
ATOM 5067 N N . PRO A 1 663 ? 9.759 -44.502 6.944 1.00 38.50 663 PRO A N 1
ATOM 5068 C CA . PRO A 1 663 ? 8.403 -43.982 7.106 1.00 38.50 663 PRO A CA 1
ATOM 5069 C C . PRO A 1 663 ? 7.711 -44.634 8.317 1.00 38.50 663 PRO A C 1
ATOM 5071 O O . PRO A 1 663 ? 7.831 -45.835 8.551 1.00 38.50 663 PRO A O 1
ATOM 5074 N N . GLY A 1 664 ? 6.993 -43.832 9.106 1.00 43.75 664 GLY A N 1
ATOM 5075 C CA . GLY A 1 664 ? 6.252 -44.297 10.284 1.00 43.75 664 GLY A CA 1
ATOM 5076 C C . GLY A 1 664 ? 4.753 -44.478 10.037 1.00 43.75 664 GLY A C 1
ATOM 5077 O O . GLY A 1 664 ? 4.173 -43.787 9.204 1.00 43.75 664 GLY A O 1
ATOM 5078 N N . HIS A 1 665 ? 4.129 -45.360 10.819 1.00 51.69 665 HIS A N 1
ATOM 5079 C CA . HIS A 1 665 ? 2.710 -45.729 10.775 1.00 51.69 665 HIS A CA 1
ATOM 5080 C C . HIS A 1 665 ? 2.080 -45.684 12.179 1.00 51.69 665 HIS A C 1
ATOM 5082 O O . HIS A 1 665 ? 2.756 -45.957 13.167 1.00 51.69 665 HIS A O 1
ATOM 5088 N N . LEU A 1 666 ? 0.780 -45.394 12.257 1.00 49.78 666 LEU A N 1
ATOM 5089 C CA . LEU A 1 666 ? -0.019 -45.052 13.448 1.00 49.78 666 LEU A CA 1
ATOM 5090 C C . LEU A 1 666 ? 0.557 -43.920 14.300 1.00 49.78 666 LEU A C 1
ATOM 5092 O O . LEU A 1 666 ? 1.626 -44.068 14.872 1.00 49.78 666 LEU A O 1
ATOM 5096 N N . TRP A 1 667 ? -0.204 -42.839 14.493 1.00 56.88 667 TRP A N 1
ATOM 5097 C CA . TRP A 1 667 ? 0.146 -41.766 15.429 1.00 56.88 667 TRP A CA 1
ATOM 5098 C C . TRP A 1 667 ? -1.070 -41.354 16.251 1.00 56.88 667 TRP A C 1
ATOM 5100 O O . TRP A 1 667 ? -1.956 -40.648 15.776 1.00 56.88 667 TRP A O 1
ATOM 5110 N N . ASN A 1 668 ? -1.105 -41.791 17.508 1.00 59.28 668 ASN A N 1
ATOM 5111 C CA . ASN A 1 668 ? -2.075 -41.292 18.476 1.00 59.28 668 ASN A CA 1
ATOM 5112 C C . ASN A 1 668 ? -1.471 -40.071 19.181 1.00 59.28 668 ASN A C 1
ATOM 5114 O O . ASN A 1 668 ? -0.293 -40.088 19.541 1.00 59.28 668 ASN A O 1
ATOM 5118 N N . VAL A 1 669 ? -2.272 -39.031 19.412 1.00 61.00 669 VAL A N 1
ATOM 5119 C CA . VAL A 1 669 ? -1.819 -37.781 20.042 1.00 61.00 669 VAL A CA 1
ATOM 5120 C C . VAL A 1 669 ? -2.720 -37.442 21.225 1.00 61.00 669 VAL A C 1
ATOM 5122 O O . VAL A 1 669 ? -3.943 -37.520 21.117 1.00 61.00 669 VAL A O 1
ATOM 5125 N N . ALA A 1 670 ? -2.116 -37.054 22.346 1.00 61.06 670 ALA A N 1
ATOM 5126 C CA . ALA A 1 670 ? -2.788 -36.494 23.509 1.00 61.06 670 ALA A CA 1
ATOM 5127 C C . ALA A 1 670 ? -2.215 -35.099 23.788 1.00 61.06 670 ALA A C 1
ATOM 5129 O O . ALA A 1 670 ? -1.006 -34.931 23.932 1.00 61.06 670 ALA A O 1
ATOM 5130 N N . ALA A 1 671 ? -3.083 -34.093 23.850 1.00 56.34 671 ALA A N 1
ATOM 5131 C CA . ALA A 1 671 ? -2.690 -32.697 23.997 1.00 56.34 671 ALA A CA 1
ATOM 5132 C C . ALA A 1 671 ? -3.406 -32.033 25.165 1.00 56.34 671 ALA A C 1
ATOM 5134 O O . ALA A 1 671 ? -4.578 -32.304 25.428 1.00 56.34 671 ALA A O 1
ATOM 5135 N N . LEU A 1 672 ? -2.678 -31.149 25.840 1.00 55.06 672 LEU A N 1
ATOM 5136 C CA . LEU A 1 672 ? -3.076 -30.553 27.115 1.00 55.06 672 LEU A CA 1
ATOM 5137 C C . LEU A 1 672 ? -3.055 -29.023 27.099 1.00 55.06 672 LEU A C 1
ATOM 5139 O O . LEU A 1 672 ? -3.641 -28.381 27.969 1.00 55.06 672 LEU A O 1
ATOM 5143 N N . GLY A 1 673 ? -2.425 -28.441 26.082 1.00 51.97 673 GLY A N 1
ATOM 5144 C CA . GLY A 1 673 ? -2.401 -27.013 25.805 1.00 51.97 673 GLY A CA 1
ATOM 5145 C C . GLY A 1 673 ? -1.627 -26.727 24.518 1.00 51.97 673 GLY A C 1
ATOM 5146 O O . GLY A 1 673 ? -1.260 -27.646 23.790 1.00 51.97 673 GLY A O 1
ATOM 5147 N N . ALA A 1 674 ? -1.364 -25.448 24.245 1.00 48.66 674 ALA A N 1
ATOM 5148 C CA . ALA A 1 674 ? -0.547 -25.022 23.102 1.00 48.66 674 ALA A CA 1
ATOM 5149 C C . ALA A 1 674 ? 0.950 -25.376 23.260 1.00 48.66 674 ALA A C 1
ATOM 5151 O O . ALA A 1 674 ? 1.651 -25.579 22.272 1.00 48.66 674 ALA A O 1
ATOM 5152 N N . GLU A 1 675 ? 1.419 -25.489 24.506 1.00 57.91 675 GLU A N 1
ATOM 5153 C CA . GLU A 1 675 ? 2.832 -25.688 24.859 1.00 57.91 675 GLU A CA 1
ATOM 5154 C C . GLU A 1 675 ? 3.139 -27.119 25.354 1.00 57.91 675 GLU A C 1
ATOM 5156 O O . GLU A 1 675 ? 4.275 -27.405 25.701 1.00 57.91 675 GLU A O 1
ATOM 5161 N N . ASP A 1 676 ? 2.147 -28.017 25.407 1.00 64.94 676 ASP A N 1
ATOM 5162 C CA . ASP A 1 676 ? 2.307 -29.389 25.918 1.00 64.94 676 ASP A CA 1
ATOM 5163 C C . ASP A 1 676 ? 1.498 -30.386 25.075 1.00 64.94 676 ASP A C 1
ATOM 5165 O O . ASP A 1 676 ? 0.269 -30.512 25.206 1.00 64.94 676 ASP A O 1
ATOM 5169 N N . VAL A 1 677 ? 2.200 -31.104 24.191 1.00 67.69 677 VAL A N 1
ATOM 5170 C CA . VAL A 1 677 ? 1.617 -32.123 23.303 1.00 67.69 677 VAL A CA 1
ATOM 5171 C C . VAL A 1 677 ? 2.455 -33.396 23.333 1.00 67.69 677 VAL A C 1
ATOM 5173 O O . VAL A 1 677 ? 3.664 -33.367 23.126 1.00 67.69 677 VAL A O 1
ATOM 5176 N N . TRP A 1 678 ? 1.800 -34.535 23.535 1.00 72.94 678 TRP A N 1
ATOM 5177 C CA . TRP A 1 678 ? 2.422 -35.853 23.507 1.00 72.94 678 TRP A CA 1
ATOM 5178 C C . TRP A 1 678 ? 1.901 -36.662 22.321 1.00 72.94 678 TRP A C 1
ATOM 5180 O O . TRP A 1 678 ? 0.694 -36.827 22.153 1.00 72.94 678 TRP A O 1
ATOM 5190 N N . ALA A 1 679 ? 2.804 -37.208 21.514 1.00 71.44 679 ALA A N 1
ATOM 5191 C CA . ALA A 1 679 ? 2.477 -38.056 20.372 1.00 71.44 679 ALA A CA 1
ATOM 5192 C C . ALA A 1 679 ? 3.157 -39.422 20.513 1.00 71.44 679 ALA A C 1
ATOM 5194 O O . ALA A 1 679 ? 4.289 -39.512 20.981 1.00 71.44 679 ALA A O 1
ATOM 5195 N N . ALA A 1 680 ? 2.484 -40.493 20.102 1.00 71.50 680 ALA A N 1
ATOM 5196 C CA . ALA A 1 680 ? 3.038 -41.841 20.127 1.00 71.50 680 ALA A CA 1
ATOM 5197 C C . ALA A 1 680 ? 2.675 -42.609 18.856 1.00 71.50 680 ALA A C 1
ATOM 5199 O O . ALA A 1 680 ? 1.497 -42.687 18.491 1.00 71.50 680 ALA A O 1
ATOM 5200 N N . GLY A 1 681 ? 3.677 -43.219 18.224 1.00 69.00 681 GLY A N 1
ATOM 5201 C CA . GLY A 1 681 ? 3.501 -43.939 16.969 1.00 69.00 681 GLY A CA 1
ATOM 5202 C C . GLY A 1 681 ? 4.526 -45.030 16.689 1.00 69.00 681 GLY A C 1
ATOM 5203 O O . GLY A 1 681 ? 5.391 -45.304 17.520 1.00 69.00 681 GLY A O 1
ATOM 5204 N N . GLN A 1 682 ? 4.418 -45.687 15.534 1.00 63.75 682 GLN A N 1
ATOM 5205 C CA . GLN A 1 682 ? 5.314 -46.765 15.103 1.00 63.75 682 GLN A CA 1
ATOM 5206 C C . GLN A 1 682 ? 6.215 -46.310 13.944 1.00 63.75 682 GLN A C 1
ATOM 5208 O O . GLN A 1 682 ? 5.790 -45.596 13.044 1.00 63.75 682 GLN A O 1
ATOM 5213 N N . THR A 1 683 ? 7.461 -46.768 13.927 1.00 61.53 683 THR A N 1
ATOM 5214 C CA . THR A 1 683 ? 8.384 -46.690 12.787 1.00 61.53 683 THR A CA 1
ATOM 5215 C C . THR A 1 683 ? 8.936 -48.079 12.470 1.00 61.53 683 THR A C 1
ATOM 5217 O O . THR A 1 683 ? 8.759 -49.026 13.250 1.00 61.53 683 THR A O 1
ATOM 5220 N N . ASP A 1 684 ? 9.656 -48.202 11.352 1.00 56.06 684 ASP A N 1
ATOM 5221 C CA . ASP A 1 684 ? 10.386 -49.422 10.979 1.00 56.06 684 ASP A CA 1
ATOM 5222 C C . ASP A 1 684 ? 11.369 -49.894 12.074 1.00 56.06 684 ASP A C 1
ATOM 5224 O O . ASP A 1 684 ? 11.699 -51.079 12.158 1.00 56.06 684 ASP A O 1
ATOM 5228 N N . ALA A 1 685 ? 11.828 -48.982 12.941 1.00 55.28 685 ALA A N 1
ATOM 5229 C CA . ALA A 1 685 ? 12.787 -49.259 14.012 1.00 55.28 685 ALA A CA 1
ATOM 5230 C C . ALA A 1 685 ? 12.148 -49.652 15.366 1.00 55.28 685 ALA A C 1
ATOM 5232 O O . ALA A 1 685 ? 12.839 -50.191 16.235 1.00 55.28 685 ALA A O 1
ATOM 5233 N N . GLY A 1 686 ? 10.852 -49.398 15.575 1.00 64.19 686 GLY A N 1
ATOM 5234 C CA . GLY A 1 686 ? 10.169 -49.576 16.865 1.00 64.19 686 GLY A CA 1
ATOM 5235 C C . GLY A 1 686 ? 9.065 -48.539 17.070 1.00 64.19 686 GLY A C 1
ATOM 5236 O O . GLY A 1 686 ? 8.745 -47.803 16.148 1.00 64.19 686 GLY A O 1
ATOM 5237 N N . SER A 1 687 ? 8.448 -48.463 18.252 1.00 70.81 687 SER A N 1
ATOM 5238 C CA . SER A 1 687 ? 7.601 -47.295 18.546 1.00 70.81 687 SER A CA 1
ATOM 5239 C C . SER A 1 687 ? 8.442 -46.107 18.986 1.00 70.81 687 SER A C 1
ATOM 5241 O O . SER A 1 687 ? 9.476 -46.275 19.634 1.00 70.81 687 SER A O 1
ATOM 5243 N N . VAL A 1 688 ? 7.943 -44.918 18.681 1.00 69.94 688 VAL A N 1
ATOM 5244 C CA . VAL A 1 688 ? 8.499 -43.628 19.072 1.00 69.94 688 VAL A CA 1
ATOM 5245 C C . VAL A 1 688 ? 7.435 -42.889 19.878 1.00 69.94 688 VAL A C 1
ATOM 5247 O O . VAL A 1 688 ? 6.265 -42.865 19.497 1.00 69.94 688 VAL A O 1
ATOM 5250 N N . VAL A 1 689 ? 7.842 -42.282 20.990 1.00 75.38 689 VAL A N 1
ATOM 5251 C CA . VAL A 1 689 ? 7.034 -41.304 21.726 1.00 75.38 689 VAL A CA 1
ATOM 5252 C C . VAL A 1 689 ? 7.749 -39.965 21.637 1.00 75.38 689 VAL A C 1
ATOM 5254 O O . VAL A 1 689 ? 8.967 -39.907 21.800 1.00 75.38 689 VAL A O 1
ATOM 5257 N N . LEU A 1 690 ? 7.000 -38.908 21.343 1.00 72.94 690 LEU A N 1
ATOM 5258 C CA . LEU A 1 690 ? 7.486 -37.542 21.220 1.00 72.94 690 LEU A CA 1
ATOM 5259 C C . LEU A 1 690 ? 6.746 -36.644 22.218 1.00 72.94 690 LEU A C 1
ATOM 5261 O O . LEU A 1 690 ? 5.526 -36.753 22.354 1.00 72.94 690 LEU A O 1
ATOM 5265 N N . HIS A 1 691 ? 7.470 -35.733 22.864 1.00 74.81 691 HIS A N 1
ATOM 5266 C CA . HIS A 1 691 ? 6.907 -34.661 23.691 1.00 74.81 691 HIS A CA 1
ATOM 5267 C C . HIS A 1 691 ? 7.306 -33.301 23.116 1.00 74.81 691 HIS A C 1
ATOM 5269 O O . HIS A 1 691 ? 8.485 -33.058 22.854 1.00 74.81 691 HIS A O 1
ATOM 5275 N N . TRP A 1 692 ? 6.313 -32.446 22.888 1.00 66.94 692 TRP A N 1
ATOM 5276 C CA . TRP A 1 692 ? 6.445 -31.041 22.522 1.00 66.94 692 TRP A CA 1
ATOM 5277 C C . TRP A 1 692 ? 6.295 -30.170 23.768 1.00 66.94 692 TRP A C 1
ATOM 5279 O O . TRP A 1 692 ? 5.257 -30.241 24.424 1.00 66.94 692 TRP A O 1
ATOM 5289 N N . ASP A 1 693 ? 7.303 -29.338 24.038 1.00 62.06 693 ASP A N 1
ATOM 5290 C CA . ASP A 1 693 ? 7.426 -28.468 25.221 1.00 62.06 693 ASP A CA 1
ATOM 5291 C C . ASP A 1 693 ? 7.150 -26.973 24.937 1.00 62.06 693 ASP A C 1
ATOM 5293 O O . ASP A 1 693 ? 7.619 -26.088 25.659 1.00 62.06 693 ASP A O 1
ATOM 5297 N N . GLY A 1 694 ? 6.474 -26.674 23.822 1.00 54.09 694 GLY A N 1
ATOM 5298 C CA . GLY A 1 694 ? 6.265 -25.308 23.328 1.00 54.09 694 GLY A CA 1
ATOM 5299 C C . GLY A 1 694 ? 7.396 -24.781 22.439 1.00 54.09 694 GLY A C 1
ATOM 5300 O O . GLY A 1 694 ? 7.258 -23.721 21.827 1.00 54.09 694 GLY A O 1
ATOM 5301 N N . ARG A 1 695 ? 8.527 -25.496 22.334 1.00 56.53 695 ARG A N 1
ATOM 5302 C CA . ARG A 1 695 ? 9.706 -25.050 21.566 1.00 56.53 695 ARG A CA 1
ATOM 5303 C C . ARG A 1 695 ? 10.337 -26.123 20.695 1.00 56.53 695 ARG A C 1
ATOM 5305 O O . ARG A 1 695 ? 10.941 -25.798 19.675 1.00 56.53 695 ARG A O 1
ATOM 5312 N N . SER A 1 696 ? 10.273 -27.382 21.105 1.00 55.28 696 SER A N 1
ATOM 5313 C CA . SER A 1 696 ? 10.927 -28.483 20.410 1.00 55.28 696 SER A CA 1
ATOM 5314 C C . SER A 1 696 ? 10.217 -29.810 20.646 1.00 55.28 696 SER A C 1
ATOM 5316 O O . SER A 1 696 ? 9.653 -30.055 21.708 1.00 55.28 696 SER A O 1
ATOM 5318 N N . TRP A 1 697 ? 10.273 -30.687 19.644 1.00 64.00 697 TRP A N 1
ATOM 5319 C CA . TRP A 1 697 ? 9.902 -32.087 19.813 1.00 64.00 697 TRP A CA 1
ATOM 5320 C C . TRP A 1 697 ? 11.096 -32.859 20.366 1.00 64.00 697 TRP A C 1
ATOM 5322 O O . TRP A 1 697 ? 12.172 -32.859 19.769 1.00 64.00 697 TRP A O 1
ATOM 5332 N N . THR A 1 698 ? 10.895 -33.553 21.480 1.00 64.69 698 THR A N 1
ATOM 5333 C CA . THR A 1 698 ? 11.895 -34.423 22.101 1.00 64.69 698 THR A CA 1
ATOM 5334 C C . THR A 1 698 ? 11.461 -35.880 21.993 1.00 64.69 698 THR A C 1
ATOM 5336 O O . THR A 1 698 ? 10.313 -36.222 22.274 1.00 64.69 698 THR A O 1
ATOM 5339 N N . ALA A 1 699 ? 12.370 -36.754 21.555 1.00 70.50 699 ALA A N 1
ATOM 5340 C CA . ALA A 1 699 ? 12.117 -38.189 21.504 1.00 70.50 699 ALA A CA 1
ATOM 5341 C C . ALA A 1 699 ? 12.318 -38.815 22.890 1.00 70.50 699 ALA A C 1
ATOM 5343 O O . ALA A 1 699 ? 13.373 -38.673 23.510 1.00 70.50 699 ALA A O 1
ATOM 5344 N N . VAL A 1 700 ? 11.304 -39.535 23.356 1.00 71.00 700 VAL A N 1
ATOM 5345 C CA . VAL A 1 700 ? 11.261 -40.164 24.675 1.00 71.00 700 VAL A CA 1
ATOM 5346 C C . VAL A 1 700 ? 11.664 -41.629 24.529 1.00 71.00 700 VAL A C 1
ATOM 5348 O O . VAL A 1 700 ? 10.863 -42.470 24.124 1.00 71.00 700 VAL A O 1
ATOM 5351 N N . ASP A 1 701 ? 12.925 -41.936 24.839 1.00 64.25 701 ASP A N 1
ATOM 5352 C CA . ASP A 1 701 ? 13.439 -43.309 24.833 1.00 64.25 701 ASP A CA 1
ATOM 5353 C C . ASP A 1 701 ? 13.145 -44.016 26.166 1.00 64.25 701 ASP A C 1
ATOM 5355 O O . ASP A 1 701 ? 13.507 -43.544 27.247 1.00 64.25 701 ASP A O 1
ATOM 5359 N N . HIS A 1 702 ? 12.491 -45.174 26.090 1.00 66.00 702 HIS A N 1
ATOM 5360 C CA . HIS A 1 702 ? 12.294 -46.077 27.218 1.00 66.00 702 HIS A CA 1
ATOM 5361 C C . HIS A 1 702 ? 12.127 -47.519 26.700 1.00 66.00 702 HIS A C 1
ATOM 5363 O O . HIS A 1 702 ? 11.340 -47.761 25.781 1.00 66.00 702 HIS A O 1
ATOM 5369 N N . PRO A 1 703 ? 12.818 -48.520 27.282 1.00 63.28 703 PRO A N 1
ATOM 5370 C CA . PRO A 1 703 ? 12.946 -49.856 26.690 1.00 63.28 703 PRO A CA 1
ATOM 5371 C C . PRO A 1 703 ? 11.622 -50.609 26.494 1.00 63.28 703 PRO A C 1
ATOM 5373 O O . PRO A 1 703 ? 11.527 -51.411 25.561 1.00 63.28 703 PRO A O 1
ATOM 5376 N N . ASP A 1 704 ? 10.607 -50.337 27.321 1.00 64.81 704 ASP A N 1
ATOM 5377 C CA . ASP A 1 704 ? 9.276 -50.955 27.216 1.00 64.81 704 ASP A CA 1
ATOM 5378 C C . ASP A 1 704 ? 8.358 -50.298 26.167 1.00 64.81 704 ASP A C 1
ATOM 5380 O O . ASP A 1 704 ? 7.307 -50.858 25.853 1.00 64.81 704 ASP A O 1
ATOM 5384 N N . LEU A 1 705 ? 8.735 -49.150 25.583 1.00 64.00 705 LEU A N 1
ATOM 5385 C CA . LEU A 1 705 ? 7.886 -48.418 24.629 1.00 64.00 705 LEU A CA 1
ATOM 5386 C C . LEU A 1 705 ? 7.716 -49.111 23.277 1.00 64.00 705 LEU A C 1
ATOM 5388 O O . LEU A 1 705 ? 6.881 -48.684 22.499 1.00 64.00 705 LEU A O 1
ATOM 5392 N N . ARG A 1 706 ? 8.443 -50.194 22.986 1.00 60.09 706 ARG A N 1
ATOM 5393 C CA . ARG A 1 706 ? 8.607 -50.790 21.640 1.00 60.09 706 ARG A CA 1
ATOM 5394 C C . ARG A 1 706 ? 7.326 -51.215 20.892 1.00 60.09 706 ARG A C 1
ATOM 5396 O O . ARG A 1 706 ? 7.446 -51.678 19.755 1.00 6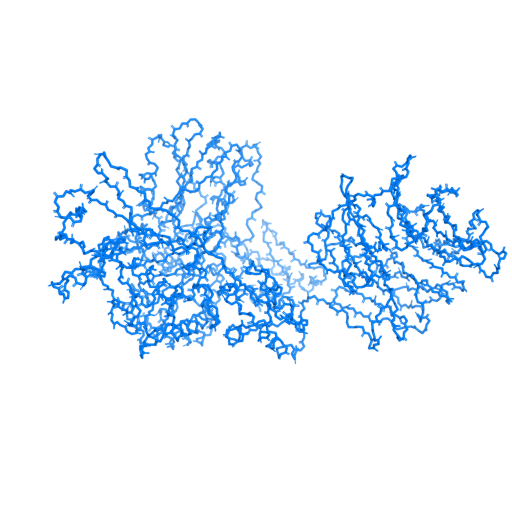0.09 706 ARG A O 1
ATOM 5403 N N . ARG A 1 707 ? 6.138 -51.127 21.508 1.00 67.62 707 ARG A N 1
ATOM 5404 C CA . ARG A 1 707 ? 4.841 -51.305 20.833 1.00 67.62 707 ARG A CA 1
ATOM 5405 C C . ARG A 1 707 ? 3.686 -50.547 21.510 1.00 67.62 707 ARG A C 1
ATOM 5407 O O . ARG A 1 707 ? 2.798 -51.179 22.094 1.00 67.62 707 ARG A O 1
ATOM 5414 N N . VAL A 1 708 ? 3.696 -49.214 21.429 1.00 70.69 708 VAL A N 1
ATOM 5415 C CA . VAL A 1 708 ? 2.564 -48.361 21.847 1.00 70.69 708 VAL A CA 1
ATOM 5416 C C . VAL A 1 708 ? 1.388 -48.513 20.873 1.00 70.69 708 VAL A C 1
ATOM 5418 O O . VAL A 1 708 ? 1.571 -48.596 19.663 1.00 70.69 708 VAL A O 1
ATOM 5421 N N . VAL A 1 709 ? 0.170 -48.574 21.414 1.00 68.44 709 VAL A N 1
ATOM 5422 C CA . VAL A 1 709 ? -1.099 -48.743 20.676 1.00 68.44 709 VAL A CA 1
ATOM 5423 C C . VAL A 1 709 ? -2.081 -47.591 20.953 1.00 68.44 709 VAL A C 1
ATOM 5425 O O . VAL A 1 709 ? -3.015 -47.383 20.186 1.00 68.44 709 VAL A O 1
ATOM 5428 N N . GLY A 1 710 ? -1.861 -46.811 22.016 1.00 73.12 710 GLY A N 1
ATOM 5429 C CA . GLY A 1 710 ? -2.679 -45.649 22.368 1.00 73.12 710 GLY A CA 1
ATOM 5430 C C . GLY A 1 710 ? -2.029 -44.796 23.456 1.00 73.12 710 GLY A C 1
ATOM 5431 O O . GLY A 1 710 ? -1.206 -45.303 24.223 1.00 73.12 710 GLY A O 1
ATOM 5432 N N . ILE A 1 711 ? -2.413 -43.520 23.512 1.00 79.31 711 ILE A N 1
ATOM 5433 C CA . ILE A 1 711 ? -1.943 -42.522 24.479 1.00 79.31 711 ILE A CA 1
ATOM 5434 C C . ILE A 1 711 ? -3.131 -41.769 25.082 1.00 79.31 711 ILE A C 1
ATOM 5436 O O . ILE A 1 711 ? -4.105 -41.485 24.390 1.00 79.31 711 ILE A O 1
ATOM 5440 N N . ALA A 1 712 ? -3.040 -41.434 26.365 1.00 79.62 712 ALA A N 1
ATOM 5441 C CA . ALA A 1 712 ? -3.950 -40.522 27.041 1.00 79.62 712 ALA A CA 1
ATOM 5442 C C . ALA A 1 712 ? -3.163 -39.672 28.041 1.00 79.62 712 ALA A C 1
ATOM 5444 O O . ALA A 1 712 ? -2.321 -40.196 28.763 1.00 79.62 712 ALA A O 1
ATOM 5445 N N . ALA A 1 713 ? -3.451 -38.377 28.106 1.00 77.81 713 ALA A N 1
ATOM 5446 C CA . ALA A 1 713 ? -2.767 -37.454 29.001 1.00 77.81 713 ALA A CA 1
ATOM 5447 C C . ALA A 1 713 ? -3.821 -36.614 29.747 1.00 77.81 713 ALA A C 1
ATOM 5449 O O . ALA A 1 713 ? -4.442 -35.753 29.126 1.00 77.81 713 ALA A O 1
ATOM 5450 N N . PRO A 1 714 ? -4.127 -36.914 31.024 1.00 72.00 714 PRO A N 1
ATOM 5451 C CA . PRO A 1 714 ? -4.947 -36.058 31.888 1.00 72.00 714 PRO A CA 1
ATOM 5452 C C . PRO A 1 714 ? -4.251 -34.769 32.370 1.00 72.00 714 PRO A C 1
ATOM 5454 O O . PRO A 1 714 ? -4.958 -33.796 32.629 1.00 72.00 714 PRO A O 1
ATOM 5457 N N . ALA A 1 715 ? -2.915 -34.732 32.477 1.00 72.31 715 ALA A N 1
ATOM 5458 C CA . ALA A 1 715 ? -2.131 -33.529 32.807 1.00 72.31 715 ALA A CA 1
ATOM 5459 C C . ALA A 1 715 ? -0.723 -33.583 32.172 1.00 72.31 715 ALA A C 1
ATOM 5461 O O . ALA A 1 715 ? -0.292 -34.641 31.720 1.00 72.31 715 ALA A O 1
ATOM 5462 N N . ALA A 1 716 ? -0.002 -32.455 32.103 1.00 68.12 716 ALA A N 1
ATOM 5463 C CA . ALA A 1 716 ? 1.317 -32.382 31.438 1.00 68.12 716 ALA A CA 1
ATOM 5464 C C . ALA A 1 716 ? 2.372 -33.282 32.108 1.00 68.12 716 ALA A C 1
ATOM 5466 O O . ALA A 1 716 ? 3.252 -33.841 31.455 1.00 68.12 716 ALA A O 1
ATOM 5467 N N . ASP A 1 717 ? 2.218 -33.464 33.414 1.00 76.12 717 ASP A N 1
ATOM 5468 C CA . ASP A 1 717 ? 2.960 -34.344 34.305 1.00 76.12 717 ASP A CA 1
ATOM 5469 C C . ASP A 1 717 ? 2.256 -35.693 34.566 1.00 76.12 717 ASP A C 1
ATOM 5471 O O . ASP A 1 717 ? 2.674 -36.442 35.443 1.00 76.12 717 ASP A O 1
ATOM 5475 N N . ASP A 1 718 ? 1.210 -36.038 33.806 1.00 80.25 718 ASP A N 1
ATOM 5476 C CA . ASP A 1 718 ? 0.434 -37.269 33.985 1.00 80.25 718 ASP A CA 1
ATOM 5477 C C . ASP A 1 718 ? 0.052 -37.874 32.621 1.00 80.25 718 ASP A C 1
ATOM 5479 O O . ASP A 1 718 ? -0.961 -37.509 32.018 1.00 80.25 718 ASP A O 1
ATOM 5483 N N . VAL A 1 719 ? 0.884 -38.789 32.100 1.00 85.94 719 VAL A N 1
ATOM 5484 C CA . VAL A 1 719 ? 0.742 -39.354 30.738 1.00 85.94 719 VAL A CA 1
ATOM 5485 C C . VAL A 1 719 ? 0.739 -40.879 30.753 1.00 85.94 719 VAL A C 1
ATOM 5487 O O . VAL A 1 719 ? 1.563 -41.520 31.402 1.00 85.94 719 VAL A O 1
ATOM 5490 N N . TRP A 1 720 ? -0.182 -41.476 30.001 1.00 85.31 720 TRP A N 1
ATOM 5491 C CA . TRP A 1 720 ? -0.481 -42.904 30.010 1.00 85.31 720 TRP A CA 1
ATOM 5492 C C . TRP A 1 720 ? -0.388 -43.498 28.609 1.00 85.31 720 TRP A C 1
ATOM 5494 O O . TRP A 1 720 ? -0.968 -42.973 27.660 1.00 85.31 720 TRP A O 1
ATOM 5504 N N . LEU A 1 721 ? 0.299 -44.634 28.485 1.00 84.12 721 LEU A N 1
ATOM 5505 C CA . LEU A 1 721 ? 0.507 -45.334 27.217 1.00 84.12 721 LEU A CA 1
ATOM 5506 C C . LEU A 1 721 ? 0.058 -46.789 27.328 1.00 84.12 721 LEU A C 1
ATOM 5508 O O . LEU A 1 721 ? 0.553 -47.534 28.176 1.00 84.12 721 LEU A O 1
ATOM 5512 N N . SER A 1 722 ? -0.849 -47.210 26.446 1.00 80.31 722 SER A N 1
ATOM 5513 C CA . SER A 1 722 ? -1.276 -48.609 26.322 1.00 80.31 722 SER A CA 1
ATOM 5514 C C . SER A 1 722 ? -0.439 -49.347 25.285 1.00 80.31 722 SER A C 1
ATOM 5516 O O . SER A 1 722 ? -0.335 -48.888 24.146 1.00 80.31 722 SER A O 1
ATOM 5518 N N . GLY A 1 723 ? 0.096 -50.514 25.644 1.00 73.19 723 GLY A N 1
ATOM 5519 C CA . GLY A 1 723 ? 0.827 -51.398 24.738 1.00 73.19 723 GLY A CA 1
ATOM 5520 C C . GLY A 1 723 ? 0.613 -52.878 25.059 1.00 73.19 723 GLY A C 1
ATOM 5521 O O . GLY A 1 723 ? 0.073 -53.246 26.102 1.00 73.19 723 GLY A O 1
ATOM 5522 N N . ARG A 1 724 ? 1.086 -53.763 24.170 1.00 65.94 724 ARG A N 1
ATOM 5523 C CA . ARG A 1 724 ? 0.938 -55.232 24.333 1.00 65.94 724 ARG A CA 1
ATOM 5524 C C . ARG A 1 724 ? 1.638 -55.801 25.574 1.00 65.94 724 ARG A C 1
ATOM 5526 O O . ARG A 1 724 ? 1.393 -56.940 25.955 1.00 65.94 724 ARG A O 1
ATOM 5533 N N . THR A 1 725 ? 2.560 -55.042 26.156 1.00 63.62 725 THR A N 1
ATOM 5534 C CA . THR A 1 725 ? 3.344 -55.404 27.342 1.00 63.62 725 THR A CA 1
ATOM 5535 C C . THR A 1 725 ? 2.765 -54.833 28.637 1.00 63.62 725 THR A C 1
ATOM 5537 O O . THR A 1 725 ? 3.230 -55.211 29.710 1.00 63.62 725 THR A O 1
ATOM 5540 N N . GLY A 1 726 ? 1.754 -53.966 28.587 1.00 74.12 726 GLY A N 1
ATOM 5541 C CA . GLY A 1 726 ? 1.164 -53.348 29.772 1.00 74.12 726 GLY A CA 1
ATOM 5542 C C . GLY A 1 726 ? 0.773 -51.893 29.561 1.00 74.12 726 GLY A C 1
ATOM 5543 O O . GLY A 1 726 ? 0.845 -51.360 28.452 1.00 74.12 726 GLY A O 1
ATOM 5544 N N . LEU A 1 727 ? 0.400 -51.255 30.667 1.00 83.00 727 LEU A N 1
ATOM 5545 C CA . LEU A 1 727 ? 0.145 -49.822 30.731 1.00 83.00 727 LEU A CA 1
ATOM 5546 C C . LEU A 1 727 ? 1.350 -49.126 31.381 1.00 83.00 727 LEU A C 1
ATOM 5548 O O . LEU A 1 727 ? 1.767 -49.505 32.482 1.00 83.00 727 LEU A O 1
ATOM 5552 N N . LEU A 1 728 ? 1.909 -48.133 30.694 1.00 83.31 728 LEU A N 1
ATOM 5553 C CA . LEU A 1 728 ? 2.989 -47.282 31.192 1.00 83.31 728 LEU A CA 1
ATOM 5554 C C . LEU A 1 728 ? 2.423 -45.930 31.630 1.00 83.31 728 LEU A C 1
ATOM 5556 O O . LEU A 1 728 ? 1.477 -45.430 31.022 1.00 83.31 728 LEU A O 1
ATOM 5560 N N . HIS A 1 729 ? 3.015 -45.359 32.673 1.00 86.25 729 HIS A N 1
ATOM 5561 C CA . HIS A 1 729 ? 2.621 -44.099 33.295 1.00 86.25 729 HIS A CA 1
ATOM 5562 C C . HIS A 1 729 ? 3.846 -43.211 33.523 1.00 86.25 729 HIS A C 1
ATOM 5564 O O . HIS A 1 729 ? 4.858 -43.681 34.049 1.00 86.25 729 HIS A O 1
ATOM 5570 N N . TRP A 1 730 ? 3.745 -41.952 33.115 1.00 84.62 730 TRP A N 1
ATOM 5571 C CA . TRP A 1 730 ? 4.689 -40.873 33.375 1.00 84.62 730 TRP A CA 1
ATOM 5572 C C . TRP A 1 730 ? 4.143 -39.989 34.495 1.00 84.62 730 TRP A C 1
ATOM 5574 O O . TRP A 1 730 ? 3.052 -39.447 34.351 1.00 84.62 730 TRP A O 1
ATOM 5584 N N . ASP A 1 731 ? 4.911 -39.845 35.578 1.00 77.62 731 ASP A N 1
ATOM 5585 C CA . ASP A 1 731 ? 4.552 -39.075 36.784 1.00 77.62 731 ASP A CA 1
ATOM 5586 C C . ASP A 1 731 ? 5.148 -37.649 36.812 1.00 77.62 731 ASP A C 1
ATOM 5588 O O . ASP A 1 731 ? 5.397 -37.086 37.880 1.00 77.62 731 ASP A O 1
ATOM 5592 N N . GLY A 1 732 ? 5.492 -37.104 35.640 1.00 75.25 732 GLY A N 1
ATOM 5593 C CA . GLY A 1 732 ? 6.207 -35.833 35.499 1.00 75.25 732 GLY A CA 1
ATOM 5594 C C . GLY A 1 732 ? 7.723 -35.954 35.669 1.00 75.25 732 GLY A C 1
ATOM 5595 O O . GLY A 1 732 ? 8.450 -35.021 35.329 1.00 75.25 732 GLY A O 1
ATOM 5596 N N . SER A 1 733 ? 8.222 -37.090 36.173 1.00 75.50 733 SER A N 1
ATOM 5597 C CA . SER A 1 733 ? 9.649 -37.291 36.458 1.00 75.50 733 SER A CA 1
ATOM 5598 C C . SER A 1 733 ? 10.236 -38.596 35.915 1.00 75.50 733 SER A C 1
ATOM 5600 O O . SER A 1 733 ? 11.429 -38.651 35.604 1.00 75.50 733 SER A O 1
ATOM 5602 N N . ARG A 1 734 ? 9.433 -39.658 35.810 1.00 80.38 734 ARG A N 1
ATOM 5603 C CA . ARG A 1 734 ? 9.874 -40.984 35.359 1.00 80.38 734 ARG A CA 1
ATOM 5604 C C . ARG A 1 734 ? 8.735 -41.779 34.732 1.00 80.38 734 ARG A C 1
ATOM 5606 O O . ARG A 1 734 ? 7.574 -41.660 35.115 1.00 80.38 734 ARG A O 1
ATOM 5613 N N . TRP A 1 735 ? 9.112 -42.686 33.836 1.00 82.50 735 TRP A N 1
ATOM 5614 C CA . TRP A 1 735 ? 8.235 -43.759 33.388 1.00 82.50 735 TRP A CA 1
ATOM 5615 C C . TRP A 1 735 ? 8.194 -44.882 34.422 1.00 82.50 735 TRP A C 1
ATOM 5617 O O . TRP A 1 735 ? 9.219 -45.303 34.963 1.00 82.50 735 TRP A O 1
ATOM 5627 N N . SER A 1 736 ? 6.996 -45.394 34.671 1.00 80.88 736 SER A N 1
ATOM 5628 C CA . SER A 1 736 ? 6.752 -46.576 35.484 1.00 80.88 736 SER A CA 1
ATOM 5629 C C . SER A 1 736 ? 5.697 -47.464 34.825 1.00 80.88 736 SER A C 1
ATOM 5631 O O . SER A 1 736 ? 4.863 -47.006 34.044 1.00 80.88 736 SER A O 1
ATOM 5633 N N . ARG A 1 737 ? 5.730 -48.767 35.110 1.00 80.44 737 ARG A N 1
ATOM 5634 C CA . ARG A 1 737 ? 4.712 -49.703 34.628 1.00 80.44 737 ARG A CA 1
ATOM 5635 C C . ARG A 1 737 ? 3.569 -49.754 35.633 1.00 80.44 737 ARG A C 1
ATOM 5637 O O . ARG A 1 737 ? 3.683 -50.425 36.656 1.00 80.44 737 ARG A O 1
ATOM 5644 N N . ALA A 1 738 ? 2.480 -49.058 35.325 1.00 74.94 738 ALA A N 1
ATOM 5645 C CA . ALA A 1 738 ? 1.321 -48.953 36.204 1.00 74.94 738 ALA A CA 1
ATOM 5646 C C . ALA A 1 738 ? 0.530 -50.264 36.319 1.00 74.94 738 ALA A C 1
ATOM 5648 O O . ALA A 1 738 ? -0.080 -50.523 37.355 1.00 74.94 738 ALA A O 1
ATOM 5649 N N . ALA A 1 739 ? 0.541 -51.106 35.277 1.00 68.88 739 ALA A N 1
ATOM 5650 C CA . ALA A 1 739 ? -0.108 -52.413 35.322 1.00 68.88 739 ALA A CA 1
ATOM 5651 C C . ALA A 1 739 ? 0.493 -53.455 34.362 1.00 68.88 739 ALA A C 1
ATOM 5653 O O . ALA A 1 739 ? 1.094 -53.142 33.331 1.00 68.88 739 ALA A O 1
ATOM 5654 N N . GLY A 1 740 ? 0.295 -54.730 34.712 1.00 64.25 740 GLY A N 1
ATOM 5655 C CA . GLY A 1 740 ? 0.809 -55.893 33.981 1.00 64.25 740 GLY A CA 1
ATOM 5656 C C . GLY A 1 740 ? -0.148 -56.540 32.970 1.00 64.25 740 GLY A C 1
ATOM 5657 O O . GLY A 1 740 ? 0.199 -57.590 32.440 1.00 64.25 740 GLY A O 1
ATOM 5658 N N . PHE A 1 741 ? -1.334 -55.971 32.728 1.00 71.94 741 PHE A N 1
ATOM 5659 C CA . PHE A 1 741 ? -2.358 -56.532 31.832 1.00 71.94 741 PHE A CA 1
ATOM 5660 C C . PHE A 1 741 ? -2.227 -56.042 30.374 1.00 71.94 741 PHE A C 1
ATOM 5662 O O . PHE A 1 741 ? -1.842 -54.899 30.141 1.00 71.94 741 PHE A O 1
ATOM 5669 N N . ASP A 1 742 ? -2.558 -56.889 29.389 1.00 73.81 742 ASP A N 1
ATOM 5670 C CA . ASP A 1 742 ? -2.600 -56.495 27.967 1.00 73.81 742 ASP A CA 1
ATOM 5671 C C . ASP A 1 742 ? -3.818 -55.591 27.714 1.00 73.81 742 ASP A C 1
ATOM 5673 O O . ASP A 1 742 ? -4.944 -55.895 28.123 1.00 73.81 742 ASP A O 1
ATOM 5677 N N . CYS A 1 743 ? -3.586 -54.463 27.047 1.00 76.62 743 CYS A N 1
ATOM 5678 C CA . CYS A 1 743 ? -4.582 -53.434 26.794 1.00 76.62 743 CYS A CA 1
ATOM 5679 C C . CYS A 1 743 ? -4.647 -53.054 25.306 1.00 76.62 743 CYS A C 1
ATOM 5681 O O . CYS A 1 743 ? -3.650 -53.045 24.578 1.00 76.62 743 CYS A O 1
ATOM 5683 N N . ALA A 1 744 ? -5.864 -52.772 24.839 1.00 70.31 744 ALA A N 1
ATOM 5684 C CA . ALA A 1 744 ? -6.152 -52.433 23.448 1.00 70.31 744 ALA A CA 1
ATOM 5685 C C . ALA A 1 744 ? -6.154 -50.919 23.182 1.00 70.31 744 ALA A C 1
ATOM 5687 O O . ALA A 1 744 ? -5.753 -50.500 22.102 1.00 70.31 744 ALA A O 1
ATOM 5688 N N . SER A 1 745 ? -6.580 -50.115 24.160 1.00 78.19 745 SER A N 1
ATOM 5689 C CA . SER A 1 745 ? -6.647 -48.651 24.077 1.00 78.19 745 SER A CA 1
ATOM 5690 C C . SER A 1 745 ? -6.674 -48.027 25.474 1.00 78.19 745 SER A C 1
ATOM 5692 O O . SER A 1 745 ? -7.105 -48.681 26.431 1.00 78.19 745 SER A O 1
ATOM 5694 N N . VAL A 1 746 ? -6.298 -46.754 25.595 1.00 83.12 746 VAL A N 1
ATOM 5695 C CA . VAL A 1 746 ? -6.419 -45.945 26.820 1.00 83.12 746 VAL A CA 1
ATOM 5696 C C . VAL A 1 746 ? -7.088 -44.604 26.501 1.00 83.12 746 VAL A C 1
ATOM 5698 O O . VAL A 1 746 ? -6.867 -44.052 25.429 1.00 83.12 746 VAL A O 1
ATOM 5701 N N . ILE A 1 747 ? -7.918 -44.104 27.418 1.00 82.56 747 ILE A N 1
ATOM 5702 C CA . ILE A 1 747 ? -8.527 -42.764 27.390 1.00 82.56 747 ILE A CA 1
ATOM 5703 C C . ILE A 1 747 ? -8.437 -42.129 28.784 1.00 82.56 747 ILE A C 1
ATOM 5705 O O . ILE A 1 747 ? -8.372 -42.843 29.786 1.00 82.56 747 ILE A O 1
ATOM 5709 N N . ALA A 1 748 ? -8.497 -40.801 28.864 1.00 76.94 748 ALA A N 1
ATOM 5710 C CA . ALA A 1 748 ? -8.601 -40.063 30.122 1.00 76.94 748 ALA A CA 1
ATOM 5711 C C . ALA A 1 748 ? -9.784 -39.091 30.053 1.00 76.94 748 ALA A C 1
ATOM 5713 O O . ALA A 1 748 ? -9.903 -38.324 29.101 1.00 76.94 748 ALA A O 1
ATOM 5714 N N . THR A 1 749 ? -10.692 -39.149 31.030 1.00 73.00 749 THR A N 1
ATOM 5715 C CA . THR A 1 749 ? -11.892 -38.292 31.073 1.00 73.00 749 THR A CA 1
ATOM 5716 C C . THR A 1 749 ? -12.227 -37.976 32.529 1.00 73.00 749 THR A C 1
ATOM 5718 O O . THR A 1 749 ? -12.182 -38.868 33.374 1.00 73.00 749 THR A O 1
ATOM 5721 N N . GLY A 1 750 ? -12.510 -36.710 32.853 1.00 66.31 750 GLY A N 1
ATOM 5722 C CA . GLY A 1 750 ? -12.861 -36.303 34.223 1.00 66.31 750 GLY A CA 1
ATOM 5723 C C . GLY A 1 750 ? -11.788 -36.591 35.287 1.00 66.31 750 GLY A C 1
ATOM 5724 O O . GLY A 1 750 ? -12.132 -36.760 36.450 1.00 66.31 750 GLY A O 1
ATOM 5725 N N . GLY A 1 751 ? -10.510 -36.704 34.900 1.00 70.31 751 GLY A N 1
ATOM 5726 C CA . GLY A 1 751 ? -9.417 -37.138 35.785 1.00 70.31 751 GLY A CA 1
ATOM 5727 C C . GLY A 1 751 ? -9.318 -38.657 35.998 1.00 70.31 751 GLY A C 1
ATOM 5728 O O . GLY A 1 751 ? -8.430 -39.114 36.707 1.00 70.31 751 GLY A O 1
ATOM 5729 N N . VAL A 1 752 ? -10.190 -39.454 35.371 1.00 79.25 752 VAL A N 1
ATOM 5730 C CA . VAL A 1 752 ? -10.198 -40.921 35.452 1.00 79.25 752 VAL A CA 1
ATOM 5731 C C . VAL A 1 752 ? -9.603 -41.514 34.176 1.00 79.25 752 VAL A C 1
ATOM 5733 O O . VAL A 1 752 ? -10.131 -41.325 33.073 1.00 79.25 752 VAL A O 1
ATOM 5736 N N . VAL A 1 753 ? -8.526 -42.286 34.324 1.00 86.56 753 VAL A N 1
ATOM 5737 C CA . VAL A 1 753 ? -7.906 -43.034 33.219 1.00 86.56 753 VAL A CA 1
ATOM 5738 C C . VAL A 1 753 ? -8.622 -44.369 33.052 1.00 86.56 753 VAL A C 1
ATOM 5740 O O . VAL A 1 753 ? -8.869 -45.083 34.024 1.00 86.56 753 VAL A O 1
ATOM 5743 N N . ARG A 1 754 ? -8.990 -44.722 31.818 1.00 87.62 754 ARG A N 1
ATOM 5744 C CA . ARG A 1 754 ? -9.729 -45.951 31.499 1.00 87.62 754 ARG A CA 1
ATOM 5745 C C . ARG A 1 754 ? -9.058 -46.694 30.353 1.00 87.62 754 ARG A C 1
ATOM 5747 O O . ARG A 1 754 ? -8.608 -46.078 29.392 1.00 87.62 754 ARG A O 1
ATOM 5754 N N . THR A 1 755 ? -9.007 -48.019 30.434 1.00 88.00 755 THR A N 1
ATOM 5755 C CA . THR A 1 755 ? -8.368 -48.860 29.414 1.00 88.00 755 THR A CA 1
ATOM 5756 C C . THR A 1 755 ? -9.152 -50.141 29.144 1.00 88.00 755 THR A C 1
ATOM 5758 O O . THR A 1 755 ? -9.749 -50.722 30.052 1.00 88.00 755 THR A O 1
ATOM 5761 N N . LEU A 1 756 ? -9.183 -50.563 27.878 1.00 85.44 756 LEU A N 1
ATOM 5762 C CA . LEU A 1 756 ? -9.858 -51.781 27.438 1.00 85.44 756 LEU A CA 1
ATOM 5763 C C . LEU A 1 756 ? -8.880 -52.950 27.554 1.00 85.44 756 LEU A C 1
ATOM 5765 O O . LEU A 1 756 ? -7.891 -53.010 26.821 1.00 85.44 756 LEU A O 1
ATOM 5769 N N . LEU A 1 757 ? -9.156 -53.865 28.477 1.00 82.81 757 LEU A N 1
ATOM 5770 C CA . LEU A 1 757 ? -8.362 -55.067 28.704 1.00 82.81 757 LEU A CA 1
ATOM 5771 C C . LEU A 1 757 ? -8.639 -56.094 27.610 1.00 82.81 757 LEU A C 1
ATOM 5773 O O . LEU A 1 757 ? -9.802 -56.383 27.318 1.00 82.81 757 LEU A O 1
ATOM 5777 N N . ARG A 1 758 ? -7.582 -56.694 27.059 1.00 75.44 758 ARG A N 1
ATOM 5778 C CA . ARG A 1 758 ? -7.707 -57.903 26.236 1.00 75.44 758 ARG A CA 1
ATOM 5779 C C . ARG A 1 758 ? -7.898 -59.131 27.136 1.00 75.44 758 ARG A C 1
ATOM 5781 O O . ARG A 1 758 ? -7.355 -59.154 28.242 1.00 75.44 758 ARG A O 1
ATOM 5788 N N . PRO A 1 759 ? -8.649 -60.152 26.692 1.00 72.31 759 PRO A N 1
ATOM 5789 C CA . PRO A 1 759 ? -8.830 -61.365 27.470 1.00 72.31 759 PRO A CA 1
ATOM 5790 C C . PRO A 1 759 ? -7.538 -62.192 27.431 1.00 72.31 759 PRO A C 1
ATOM 5792 O O . PRO A 1 759 ? -6.932 -62.378 26.376 1.00 72.31 759 PRO A O 1
ATOM 5795 N N . SER A 1 760 ? -7.110 -62.699 28.586 1.00 69.12 760 SER A N 1
ATOM 5796 C CA . SER A 1 760 ? -5.910 -63.536 28.721 1.00 69.12 760 SER A CA 1
ATOM 5797 C C . SER A 1 760 ? -6.179 -64.990 28.320 1.00 69.12 760 SER A C 1
ATOM 5799 O O . SER A 1 760 ? -5.247 -65.749 28.059 1.00 69.12 760 SER A O 1
ATOM 5801 N N . THR A 1 761 ? -7.455 -65.389 28.285 1.00 68.06 761 THR A N 1
ATOM 5802 C CA . THR A 1 761 ? -7.927 -66.709 27.844 1.00 68.06 761 THR A CA 1
ATOM 5803 C C . THR A 1 761 ? -9.212 -66.569 27.016 1.00 68.06 761 THR A C 1
ATOM 5805 O O . THR A 1 761 ? -9.943 -65.605 27.231 1.00 68.06 761 THR A O 1
ATOM 5808 N N . PRO A 1 762 ? -9.533 -67.505 26.099 1.00 63.94 762 PRO A N 1
ATOM 5809 C CA . PRO A 1 762 ? -10.724 -67.406 25.243 1.00 63.94 762 PRO A CA 1
ATOM 5810 C C . PRO A 1 762 ? -12.075 -67.339 25.961 1.00 63.94 762 PRO A C 1
ATOM 5812 O O . PRO A 1 762 ? -13.029 -66.832 25.377 1.00 63.94 762 PRO A O 1
ATOM 5815 N N . ASP A 1 763 ? -12.142 -67.821 27.203 1.00 66.81 763 ASP A N 1
ATOM 5816 C CA . ASP A 1 763 ? -13.354 -67.836 28.029 1.00 66.81 763 ASP A CA 1
ATOM 5817 C C . ASP A 1 763 ? -13.475 -66.602 28.951 1.00 66.81 763 ASP A C 1
ATOM 5819 O O . ASP A 1 763 ? -14.462 -66.449 29.674 1.00 66.81 763 ASP A O 1
ATOM 5823 N N . GLU A 1 764 ? -12.468 -65.721 28.972 1.00 72.50 764 GLU A N 1
ATOM 5824 C CA . GLU A 1 764 ? -12.470 -64.519 29.805 1.00 72.50 764 GLU A CA 1
ATOM 5825 C C . GLU A 1 764 ? -13.239 -63.380 29.112 1.00 72.50 764 GLU A C 1
ATOM 5827 O O . GLU A 1 764 ? -12.900 -63.014 27.986 1.00 72.50 764 GLU A O 1
ATOM 5832 N N . PRO A 1 765 ? -14.241 -62.754 29.759 1.00 73.12 765 PRO A N 1
ATOM 5833 C CA . PRO A 1 765 ? -14.929 -61.618 29.166 1.00 73.12 765 PRO A CA 1
ATOM 5834 C C . PRO A 1 765 ? -13.993 -60.407 29.067 1.00 73.12 765 PRO A C 1
ATOM 5836 O O . PRO A 1 765 ? -13.274 -60.068 30.021 1.00 73.12 765 PRO A O 1
ATOM 5839 N N . LEU A 1 766 ? -14.073 -59.705 27.931 1.00 79.06 766 LEU A N 1
ATOM 5840 C CA . LEU A 1 766 ? -13.512 -58.363 27.778 1.00 79.06 766 LEU A CA 1
ATOM 5841 C C . LEU A 1 766 ? -13.954 -57.479 28.952 1.00 79.06 766 LEU A C 1
ATOM 5843 O O . LEU A 1 766 ? -15.070 -57.592 29.470 1.00 79.06 766 LEU A O 1
ATOM 5847 N N . ALA A 1 767 ? -13.082 -56.568 29.370 1.00 84.94 767 ALA A N 1
ATOM 5848 C CA . ALA A 1 767 ? -13.362 -55.681 30.488 1.00 84.94 767 ALA A CA 1
ATOM 5849 C C . ALA A 1 767 ? -12.728 -54.307 30.292 1.00 84.94 767 ALA A C 1
ATOM 5851 O O . ALA A 1 767 ? -11.669 -54.184 29.685 1.00 84.94 767 ALA A O 1
ATOM 5852 N N . VAL A 1 768 ? -13.342 -53.282 30.872 1.00 88.12 768 VAL A N 1
ATOM 5853 C CA . VAL A 1 768 ? -12.739 -51.955 31.008 1.00 88.12 768 VAL A CA 1
ATOM 5854 C C . VAL A 1 768 ? -12.195 -51.827 32.426 1.00 88.12 768 VAL A C 1
ATOM 5856 O O . VAL A 1 768 ? -12.924 -52.041 33.396 1.00 88.12 768 VAL A O 1
ATOM 5859 N N . ALA A 1 769 ? -10.917 -51.488 32.555 1.00 87.62 769 ALA A N 1
ATOM 5860 C CA . ALA A 1 769 ? -10.316 -51.097 33.823 1.00 87.62 769 ALA A CA 1
ATOM 5861 C C . ALA A 1 769 ? -10.350 -49.568 33.950 1.00 87.62 769 ALA A C 1
ATOM 5863 O O . ALA A 1 769 ? -10.160 -48.857 32.962 1.00 87.62 769 ALA A O 1
ATOM 5864 N N . SER A 1 770 ? -10.615 -49.050 35.147 1.00 87.81 770 SER A N 1
ATOM 5865 C CA . SER A 1 770 ? -10.569 -47.614 35.450 1.00 87.81 770 SER A CA 1
ATOM 5866 C C . SER A 1 770 ? -9.679 -47.353 36.657 1.00 87.81 770 SER A C 1
ATOM 5868 O O . SER A 1 770 ? -9.822 -48.042 37.663 1.00 87.81 770 SER A O 1
ATOM 5870 N N . TRP A 1 771 ? -8.804 -46.361 36.552 1.00 85.12 771 TRP A N 1
ATOM 5871 C CA . TRP A 1 771 ? -7.941 -45.888 37.626 1.00 85.12 771 TRP A CA 1
ATOM 5872 C C . TRP A 1 771 ? -8.626 -44.743 38.370 1.00 85.12 771 TRP A C 1
ATOM 5874 O O . TRP A 1 771 ? -8.939 -43.717 37.766 1.00 85.12 771 TRP A O 1
ATOM 5884 N N . ASP A 1 772 ? -8.866 -44.922 39.667 1.00 71.75 772 ASP A N 1
ATOM 5885 C CA . ASP A 1 772 ? -9.506 -43.925 40.542 1.00 71.75 772 ASP A CA 1
ATOM 5886 C C . ASP A 1 772 ? -8.500 -43.028 41.297 1.00 71.75 772 ASP A C 1
ATOM 5888 O O . ASP A 1 772 ? -8.877 -42.280 42.198 1.00 71.75 772 ASP A O 1
ATOM 5892 N N . GLY A 1 773 ? -7.215 -43.110 40.936 1.00 72.69 773 GLY A N 1
ATOM 5893 C CA . GLY A 1 773 ? -6.105 -42.477 41.651 1.00 72.69 773 GLY A CA 1
ATOM 5894 C C . GLY A 1 773 ? -5.431 -43.387 42.685 1.00 72.69 773 GLY A C 1
ATOM 5895 O O . GLY A 1 773 ? -4.334 -43.059 43.132 1.00 72.69 773 GLY A O 1
ATOM 5896 N N . THR A 1 774 ? -6.046 -44.522 43.050 1.00 75.00 774 THR A N 1
ATOM 5897 C CA . THR A 1 774 ? -5.526 -45.434 44.086 1.00 75.00 774 THR A CA 1
ATOM 5898 C C . THR A 1 774 ? -5.477 -46.901 43.647 1.00 75.00 774 THR A C 1
ATOM 5900 O O . THR A 1 774 ? -4.502 -47.582 43.966 1.00 75.00 774 THR A O 1
ATOM 5903 N N . ASP A 1 775 ? -6.500 -47.402 42.945 1.00 80.38 775 ASP A N 1
ATOM 5904 C CA . ASP A 1 775 ? -6.576 -48.799 42.490 1.00 80.38 775 ASP A CA 1
ATOM 5905 C C . ASP A 1 775 ? -7.301 -48.952 41.130 1.00 80.38 775 ASP A C 1
ATOM 5907 O O . ASP A 1 775 ? -7.956 -48.036 40.621 1.00 80.38 775 ASP A O 1
ATOM 5911 N N . TRP A 1 776 ? -7.173 -50.131 40.515 1.00 86.00 776 TRP A N 1
ATOM 5912 C CA . TRP A 1 776 ? -7.769 -50.476 39.224 1.00 86.00 776 TRP A CA 1
ATOM 5913 C C . TRP A 1 776 ? -9.125 -51.174 39.368 1.00 86.00 776 TRP A C 1
ATOM 5915 O O . TRP A 1 776 ? -9.222 -52.386 39.571 1.00 86.00 776 TRP A O 1
ATOM 5925 N N . GLN A 1 777 ? -10.201 -50.426 39.131 1.00 87.12 777 GLN A N 1
ATOM 5926 C CA . GLN A 1 777 ? -11.565 -50.951 39.118 1.00 87.12 777 GLN A CA 1
ATOM 5927 C C . GLN A 1 777 ? -11.880 -51.630 37.777 1.00 87.12 777 GLN A C 1
ATOM 5929 O O . GLN A 1 777 ? -12.124 -50.962 36.768 1.00 87.12 777 GLN A O 1
ATOM 5934 N N . ARG A 1 778 ? -11.896 -52.970 37.749 1.00 87.31 778 ARG A N 1
ATOM 5935 C CA . ARG A 1 778 ? -12.239 -53.767 36.556 1.00 87.31 778 ARG A CA 1
ATOM 5936 C C . ARG A 1 778 ? -13.753 -53.976 36.429 1.00 87.31 778 ARG A C 1
ATOM 5938 O O . ARG A 1 778 ? -14.388 -54.518 37.328 1.00 87.31 778 ARG A O 1
ATOM 5945 N N . ARG A 1 779 ? -14.322 -53.634 35.268 1.00 86.94 779 ARG A N 1
ATOM 5946 C CA . ARG A 1 779 ? -15.732 -53.868 34.906 1.00 86.94 779 ARG A CA 1
ATOM 5947 C C . ARG A 1 779 ? -15.815 -54.743 33.659 1.00 86.94 779 ARG A C 1
ATOM 5949 O O . ARG A 1 779 ? -15.343 -54.339 32.600 1.00 86.94 779 ARG A O 1
ATOM 5956 N N . ALA A 1 780 ? -16.401 -55.933 33.774 1.00 85.31 780 ALA A N 1
ATOM 5957 C CA . ALA A 1 780 ? -16.656 -56.787 32.615 1.00 85.31 780 ALA A CA 1
ATOM 5958 C C . ALA A 1 780 ? -17.688 -56.139 31.675 1.00 85.31 780 ALA A C 1
ATOM 5960 O O . ALA A 1 780 ? -18.618 -55.464 32.130 1.00 85.31 780 ALA A O 1
ATOM 5961 N N . LEU A 1 781 ? -17.519 -56.352 30.372 1.00 82.38 781 LEU A N 1
ATOM 5962 C CA . LEU A 1 781 ? -18.533 -56.045 29.368 1.00 82.38 781 LEU A CA 1
ATOM 5963 C C . LEU A 1 781 ? -19.672 -57.084 29.457 1.00 82.38 781 LEU A C 1
ATOM 5965 O O . LEU A 1 781 ? -19.422 -58.236 29.816 1.00 82.38 781 LEU A O 1
ATOM 5969 N N . PRO A 1 782 ? -20.929 -56.708 29.153 1.00 78.31 782 PRO A N 1
ATOM 5970 C CA . PRO A 1 782 ? -22.089 -57.590 29.305 1.00 78.31 782 PRO A CA 1
ATOM 5971 C C . PRO A 1 782 ? -22.199 -58.625 28.174 1.00 78.31 782 PRO A C 1
ATOM 5973 O O . PRO A 1 782 ? -23.035 -59.523 28.243 1.00 78.31 782 PRO A O 1
ATOM 5976 N N . VAL A 1 783 ? -21.376 -58.492 27.129 1.00 69.56 783 VAL A N 1
ATOM 5977 C CA . VAL A 1 783 ? -21.339 -59.379 25.965 1.00 69.56 783 VAL A CA 1
ATOM 5978 C C . VAL A 1 783 ? -20.115 -60.283 26.073 1.00 69.56 783 VAL A C 1
ATOM 5980 O O . VAL A 1 783 ? -18.983 -59.804 26.142 1.00 69.56 783 VAL A O 1
ATOM 5983 N N . ALA A 1 784 ? -20.340 -61.597 26.058 1.00 63.31 784 ALA A N 1
ATOM 5984 C CA . ALA A 1 784 ? -19.270 -62.575 25.915 1.00 63.31 784 ALA A CA 1
ATOM 5985 C C . ALA A 1 784 ? -18.776 -62.572 24.459 1.00 63.31 784 ALA A C 1
ATOM 5987 O O . ALA A 1 784 ? -19.515 -62.928 23.536 1.00 63.31 784 ALA A O 1
ATOM 5988 N N . LEU A 1 785 ? -17.530 -62.148 24.261 1.00 63.56 785 LEU A N 1
ATOM 5989 C CA . LEU A 1 785 ? -16.880 -62.050 22.957 1.00 63.56 785 LEU A CA 1
ATOM 5990 C C . LEU A 1 785 ? -15.680 -63.010 22.925 1.00 63.56 785 LEU A C 1
ATOM 5992 O O . LEU A 1 785 ? -14.904 -63.015 23.880 1.00 63.56 785 LEU A O 1
ATOM 5996 N N . PRO A 1 786 ? -15.534 -63.841 21.875 1.00 57.50 786 PRO A N 1
ATOM 5997 C CA . PRO A 1 786 ? -14.446 -64.810 21.785 1.00 57.50 786 PRO A CA 1
ATOM 5998 C C . PRO A 1 786 ? -13.083 -64.120 21.608 1.00 57.50 786 PRO A C 1
ATOM 6000 O O . PRO A 1 786 ? -13.000 -62.983 21.135 1.00 57.50 786 PRO A O 1
ATOM 6003 N N . ALA A 1 787 ? -11.996 -64.837 21.924 1.00 53.12 787 ALA A N 1
ATOM 6004 C CA . ALA A 1 787 ? -10.621 -64.327 21.804 1.00 53.12 787 ALA A CA 1
ATOM 6005 C C . ALA A 1 787 ? -10.244 -63.803 20.405 1.00 53.12 787 ALA A C 1
ATOM 6007 O O . ALA A 1 787 ? -9.365 -62.951 20.302 1.00 53.12 787 ALA A O 1
ATOM 6008 N N . GLU A 1 788 ? -10.922 -64.244 19.341 1.00 57.44 788 GLU A N 1
ATOM 6009 C CA . GLU A 1 788 ? -10.770 -63.728 17.968 1.00 57.44 788 GLU A CA 1
ATOM 6010 C C . GLU A 1 788 ? -11.497 -62.382 17.754 1.00 57.44 788 GLU A C 1
ATOM 6012 O O . GLU A 1 788 ? -12.096 -62.109 16.712 1.00 57.44 788 GLU A O 1
ATOM 6017 N N . THR A 1 789 ? -11.443 -61.519 18.770 1.00 64.25 789 THR A N 1
ATOM 6018 C CA . THR A 1 789 ? -11.860 -60.121 18.678 1.00 64.25 789 THR A CA 1
ATOM 6019 C C . THR A 1 789 ? -10.863 -59.379 17.785 1.00 64.25 789 THR A C 1
ATOM 6021 O O . THR A 1 789 ? -9.699 -59.200 18.147 1.00 64.25 789 THR A O 1
ATOM 6024 N N . LEU A 1 790 ? -11.322 -58.954 16.608 1.00 56.34 790 LEU A N 1
ATOM 6025 C CA . LEU A 1 790 ? -10.509 -58.337 15.556 1.00 56.34 790 LEU A CA 1
ATOM 6026 C C . LEU A 1 790 ? -10.070 -56.919 15.936 1.00 56.34 790 LEU A C 1
ATOM 6028 O O . LEU A 1 790 ? -8.943 -56.507 15.654 1.00 56.34 790 LEU A O 1
ATOM 6032 N N . HIS A 1 791 ? -10.959 -56.172 16.594 1.00 66.50 791 HIS A N 1
ATOM 6033 C CA . HIS A 1 791 ? -10.716 -54.793 16.998 1.00 66.50 791 HIS A CA 1
ATOM 6034 C C . HIS A 1 791 ? -11.468 -54.427 18.284 1.00 66.50 791 HIS A C 1
ATOM 6036 O O . HIS A 1 791 ? -12.497 -55.022 18.613 1.00 66.50 791 HIS A O 1
ATOM 6042 N N . GLY A 1 792 ? -10.952 -53.435 19.012 1.00 70.06 792 GLY A N 1
ATOM 6043 C CA . GLY A 1 792 ? -11.544 -52.931 20.249 1.00 70.06 792 GLY A CA 1
ATOM 6044 C C . GLY A 1 792 ? -11.035 -51.527 20.566 1.00 70.06 792 GLY A C 1
ATOM 6045 O O . GLY A 1 792 ? -9.823 -51.322 20.616 1.00 70.06 792 GLY A O 1
ATOM 6046 N N . CYS A 1 793 ? -11.942 -50.572 20.767 1.00 75.25 793 CYS A N 1
ATOM 6047 C CA . CYS A 1 793 ? -11.616 -49.162 20.973 1.00 75.25 793 CYS A CA 1
ATOM 6048 C C . CYS A 1 793 ? -12.536 -48.520 22.027 1.00 75.25 793 CYS A C 1
ATOM 6050 O O . CYS A 1 793 ? -13.748 -48.752 22.030 1.00 75.25 793 CYS A O 1
ATOM 6052 N N . LEU A 1 794 ? -11.943 -47.713 22.912 1.00 78.00 794 LEU A N 1
ATOM 6053 C CA . LEU A 1 794 ? -12.636 -46.838 23.860 1.00 78.00 794 LEU A CA 1
ATOM 6054 C C . LEU A 1 794 ? -12.773 -45.423 23.292 1.00 78.00 794 LEU A C 1
ATOM 6056 O O . LEU A 1 794 ? -11.799 -44.879 22.779 1.00 78.00 794 LEU A O 1
ATOM 6060 N N . SER A 1 795 ? -13.936 -44.806 23.493 1.00 77.94 795 SER A N 1
ATOM 6061 C CA . SER A 1 795 ? -14.163 -43.380 23.241 1.00 77.94 795 SER A CA 1
ATOM 6062 C C . SER A 1 795 ? -14.804 -42.701 24.451 1.00 77.94 795 SER A C 1
ATOM 6064 O O . SER A 1 795 ? -15.608 -43.300 25.167 1.00 77.94 795 SER A O 1
ATOM 6066 N N . ALA A 1 796 ? -14.440 -41.444 24.688 1.00 73.88 796 ALA A N 1
ATOM 6067 C CA . ALA A 1 796 ? -14.971 -40.613 25.763 1.00 73.88 796 ALA A CA 1
ATOM 6068 C C . ALA A 1 796 ? -16.202 -39.830 25.283 1.00 73.88 796 ALA A C 1
ATOM 6070 O O . ALA A 1 796 ? -16.125 -39.210 24.228 1.00 73.88 796 ALA A O 1
ATOM 6071 N N . ALA A 1 797 ? -17.287 -39.815 26.065 1.00 68.00 797 ALA A N 1
ATOM 6072 C CA . ALA A 1 797 ? -18.455 -38.954 25.816 1.00 68.00 797 ALA A CA 1
ATOM 6073 C C . ALA A 1 797 ? -18.690 -37.926 26.941 1.00 68.00 797 ALA A C 1
ATOM 6075 O O . ALA A 1 797 ? -19.263 -36.864 26.706 1.00 68.00 797 ALA A O 1
ATOM 6076 N N . GLY A 1 798 ? -18.194 -38.200 28.153 1.00 69.62 798 GLY A N 1
ATOM 6077 C CA . GLY A 1 798 ? -18.230 -37.276 29.286 1.00 69.62 798 GLY A CA 1
ATOM 6078 C C . GLY A 1 798 ? -17.294 -37.700 30.428 1.00 69.62 798 GLY A C 1
ATOM 6079 O O . GLY A 1 798 ? -16.528 -38.655 30.274 1.00 69.62 798 GLY A O 1
ATOM 6080 N N . PRO A 1 799 ? -17.341 -37.023 31.593 1.00 69.75 799 PRO A N 1
ATOM 6081 C CA . PRO A 1 799 ? -16.525 -37.367 32.765 1.00 69.75 799 PRO A CA 1
ATOM 6082 C C . PRO A 1 799 ? -16.757 -38.797 33.273 1.00 69.75 799 PRO A C 1
ATOM 6084 O O . PRO A 1 799 ? -15.804 -39.487 33.627 1.00 69.75 799 PRO A O 1
ATOM 6087 N N . ASP A 1 800 ? -18.010 -39.260 33.235 1.00 74.31 800 ASP A N 1
ATOM 6088 C CA . ASP A 1 800 ? -18.434 -40.599 33.674 1.00 74.31 800 ASP A CA 1
ATOM 6089 C C . ASP A 1 800 ? -19.056 -41.451 32.556 1.00 74.31 800 ASP A C 1
ATOM 6091 O O . ASP A 1 800 ? -19.447 -42.597 32.794 1.00 74.31 800 ASP A O 1
ATOM 6095 N N . GLU A 1 801 ? -19.108 -40.918 31.331 1.00 79.75 801 GLU A N 1
ATOM 6096 C CA . GLU A 1 801 ? -19.683 -41.590 30.167 1.00 79.75 801 GLU A CA 1
ATOM 6097 C C . GLU A 1 801 ? -18.609 -41.970 29.141 1.00 79.75 801 GLU A C 1
ATOM 6099 O O . GLU A 1 801 ? -17.822 -41.131 28.689 1.00 79.75 801 GLU A O 1
ATOM 6104 N N . PHE A 1 802 ? -18.590 -43.243 28.751 1.00 82.12 802 PHE A N 1
ATOM 6105 C CA . PHE A 1 802 ? -17.677 -43.763 27.738 1.00 82.12 802 PHE A CA 1
ATOM 6106 C C . PHE A 1 802 ? -18.322 -44.871 26.907 1.00 82.12 802 PHE A C 1
ATOM 6108 O O . PHE A 1 802 ? -19.283 -45.524 27.316 1.00 82.12 802 PHE A O 1
ATOM 6115 N N . TRP A 1 803 ? -17.747 -45.087 25.732 1.00 82.88 803 TRP A N 1
ATOM 6116 C CA . TRP A 1 803 ? -18.242 -45.990 24.708 1.00 82.88 803 TRP A CA 1
ATOM 6117 C C . TRP A 1 803 ? -17.175 -47.027 24.372 1.00 82.88 803 TRP A C 1
ATOM 6119 O O . TRP A 1 803 ? -15.988 -46.705 24.301 1.00 82.88 803 TRP A O 1
ATOM 6129 N N . VAL A 1 804 ? -17.596 -48.272 24.167 1.00 81.19 804 VAL A N 1
ATOM 6130 C CA . VAL A 1 804 ? -16.754 -49.365 23.672 1.00 81.19 804 VAL A CA 1
ATOM 6131 C C . VAL A 1 804 ? -17.297 -49.807 22.325 1.00 81.19 804 VAL A C 1
ATOM 6133 O O . VAL A 1 804 ? -18.473 -50.139 22.205 1.00 81.19 804 VAL A O 1
ATOM 6136 N N . SER A 1 805 ? -16.421 -49.845 21.328 1.00 80.56 805 SER A N 1
ATOM 6137 C CA . SER A 1 805 ? -16.678 -50.491 20.042 1.00 80.56 805 SER A CA 1
ATOM 6138 C C . SER A 1 805 ? -15.759 -51.687 19.888 1.00 80.56 805 SER A C 1
ATOM 6140 O O . SER A 1 805 ? -14.592 -51.637 20.282 1.00 80.56 805 SER A O 1
ATOM 6142 N N . THR A 1 806 ? -16.288 -52.787 19.365 1.00 75.56 806 THR A N 1
ATOM 6143 C CA . THR A 1 806 ? -15.529 -54.019 19.177 1.00 75.56 806 THR A CA 1
ATOM 6144 C C . THR A 1 806 ? -16.130 -54.874 18.069 1.00 75.56 806 THR A C 1
ATOM 6146 O O . THR A 1 806 ? -17.325 -54.794 17.796 1.00 75.56 806 THR A O 1
ATOM 6149 N N . MET A 1 807 ? -15.291 -55.667 17.407 1.00 74.88 807 MET A N 1
ATOM 6150 C CA . MET A 1 807 ? -15.664 -56.464 16.241 1.00 74.88 807 MET A CA 1
ATOM 6151 C C . MET A 1 807 ? -15.158 -57.896 16.399 1.00 74.88 807 MET A C 1
ATOM 6153 O O . MET A 1 807 ? -13.997 -58.099 16.767 1.00 74.88 807 MET A O 1
ATOM 6157 N N . ARG A 1 808 ? -15.999 -58.887 16.088 1.00 72.31 808 ARG A N 1
ATOM 6158 C CA . ARG A 1 808 ? -15.624 -60.311 16.058 1.00 72.31 808 ARG A CA 1
ATOM 6159 C C . ARG A 1 808 ? -15.815 -60.920 14.673 1.00 72.31 808 ARG A C 1
ATOM 6161 O O . ARG A 1 808 ? -16.738 -60.546 13.956 1.00 72.31 808 ARG A O 1
ATOM 6168 N N . SER A 1 809 ? -14.974 -61.894 14.335 1.00 70.06 809 SER A N 1
ATOM 6169 C CA . SER A 1 809 ? -15.238 -62.819 13.228 1.00 70.06 809 SER A CA 1
ATOM 6170 C C . SER A 1 809 ? -16.336 -63.809 13.627 1.00 70.06 809 SER A C 1
ATOM 6172 O O . SER A 1 809 ? -16.332 -64.307 14.756 1.00 70.06 809 SER A O 1
ATOM 6174 N N . LEU A 1 810 ? -17.254 -64.120 12.708 1.00 72.19 810 LEU A N 1
ATOM 6175 C CA . LEU A 1 810 ? -18.256 -65.182 12.873 1.00 72.19 810 LEU A CA 1
ATOM 6176 C C . LEU A 1 810 ? -17.807 -66.531 12.279 1.00 72.19 810 LEU A C 1
ATOM 6178 O O . LEU A 1 810 ? -18.514 -67.531 12.396 1.00 72.19 810 LEU A O 1
ATOM 6182 N N . GLY A 1 811 ? -16.612 -66.589 11.680 1.00 65.19 811 GLY A N 1
ATOM 6183 C CA . GLY A 1 811 ? -15.993 -67.818 11.168 1.00 65.19 811 GLY A CA 1
ATOM 6184 C C . GLY A 1 811 ? -16.509 -68.304 9.806 1.00 65.19 811 GLY A C 1
ATOM 6185 O O . GLY A 1 811 ? -15.847 -69.120 9.167 1.00 65.19 811 GLY A O 1
ATOM 6186 N N . ASP A 1 812 ? -17.632 -67.775 9.320 1.00 69.12 812 ASP A N 1
ATOM 6187 C CA . ASP A 1 812 ? -18.159 -67.987 7.962 1.00 69.12 812 ASP A CA 1
ATOM 6188 C C . ASP A 1 812 ? -17.643 -66.958 6.933 1.00 69.12 812 ASP A C 1
ATOM 6190 O O . ASP A 1 812 ? -17.982 -67.025 5.752 1.00 69.12 812 ASP A O 1
ATOM 6194 N N . GLY A 1 813 ? -16.793 -66.028 7.380 1.00 63.25 813 GLY A N 1
ATOM 6195 C CA . GLY A 1 813 ? -16.274 -64.906 6.597 1.00 63.25 813 GLY A CA 1
ATOM 6196 C C . GLY A 1 813 ? -16.999 -63.582 6.850 1.00 63.25 813 GLY A C 1
ATOM 6197 O O . GLY A 1 813 ? -16.540 -62.562 6.345 1.00 63.25 813 GLY A O 1
ATOM 6198 N N . SER A 1 814 ? -18.079 -63.576 7.637 1.00 68.81 814 SER A N 1
ATOM 6199 C CA . SER A 1 814 ? -18.735 -62.353 8.106 1.00 68.81 814 SER A CA 1
ATOM 6200 C C . SER A 1 814 ? -18.189 -61.876 9.458 1.00 68.81 814 SER A C 1
ATOM 6202 O O . SER A 1 814 ? -17.573 -62.629 10.224 1.00 68.81 814 SER A O 1
ATOM 6204 N N . THR A 1 815 ? -18.411 -60.597 9.748 1.00 71.94 815 THR A N 1
ATOM 6205 C CA . THR A 1 815 ? -18.016 -59.927 10.991 1.00 71.94 815 THR A CA 1
ATOM 6206 C C . THR A 1 815 ? -19.229 -59.343 11.696 1.00 71.94 815 THR A C 1
ATOM 6208 O O . THR A 1 815 ? -20.141 -58.839 11.046 1.00 71.94 815 THR A O 1
ATOM 6211 N N . GLU A 1 816 ? -19.207 -59.329 13.024 1.00 75.88 816 GLU A N 1
ATOM 6212 C CA . GLU A 1 816 ? -20.234 -58.686 13.843 1.00 75.88 816 GLU A CA 1
ATOM 6213 C C . GLU A 1 816 ? -19.625 -57.546 14.658 1.00 75.88 816 GLU A C 1
ATOM 6215 O O . GLU A 1 816 ? -18.635 -57.735 15.374 1.00 75.88 816 GLU A O 1
ATOM 6220 N N . SER A 1 817 ? -20.247 -56.375 14.553 1.00 78.50 817 SER A N 1
ATOM 6221 C CA . SER A 1 817 ? -19.885 -55.159 15.275 1.00 78.50 817 SER A CA 1
ATOM 6222 C C . SER A 1 817 ? -20.765 -54.990 16.508 1.00 78.50 817 SER A C 1
ATOM 6224 O O . SER A 1 817 ? -21.988 -55.028 16.416 1.00 78.50 817 SER A O 1
ATOM 6226 N N . VAL A 1 818 ? -20.148 -54.751 17.662 1.00 78.38 818 VAL A N 1
ATOM 6227 C CA . VAL A 1 818 ? -20.833 -54.526 18.938 1.00 78.38 818 VAL A CA 1
ATOM 6228 C C . VAL A 1 818 ? -20.423 -53.160 19.482 1.00 78.38 818 VAL A C 1
ATOM 6230 O O . VAL A 1 818 ? -19.240 -52.909 19.727 1.00 78.38 818 VAL A O 1
ATOM 6233 N N . VAL A 1 819 ? -21.408 -52.282 19.688 1.00 80.44 819 VAL A N 1
ATOM 6234 C CA . VAL A 1 819 ? -21.225 -50.957 20.297 1.00 80.44 819 VAL A CA 1
ATOM 6235 C C . VAL A 1 819 ? -21.989 -50.891 21.616 1.00 80.44 819 VAL A C 1
ATOM 6237 O O . VAL A 1 819 ? -23.164 -51.251 21.710 1.00 80.44 819 VAL A O 1
ATOM 6240 N N . LEU A 1 820 ? -21.287 -50.469 22.666 1.00 82.06 820 LEU A N 1
ATOM 6241 C CA . LEU A 1 820 ? -21.760 -50.479 24.045 1.00 82.06 820 LEU A CA 1
ATOM 6242 C C . LEU A 1 820 ? -21.485 -49.128 24.702 1.00 82.06 820 LEU A C 1
ATOM 6244 O O . LEU A 1 820 ? -20.344 -48.664 24.723 1.00 82.06 820 LEU A O 1
ATOM 6248 N N . ARG A 1 821 ? -22.517 -48.531 25.296 1.00 84.50 821 ARG A N 1
ATOM 6249 C CA . ARG A 1 821 ? -22.428 -47.296 26.084 1.00 84.50 821 ARG A CA 1
ATOM 6250 C C . ARG A 1 821 ? -22.409 -47.628 27.570 1.00 84.50 821 ARG A C 1
ATOM 6252 O O . ARG A 1 821 ? -23.237 -48.414 28.039 1.00 84.50 821 ARG A O 1
ATOM 6259 N N . TRP A 1 822 ? -21.509 -46.994 28.315 1.00 82.81 822 TRP A N 1
ATOM 6260 C CA . TRP A 1 822 ? -21.536 -46.954 29.773 1.00 82.81 822 TRP A CA 1
ATOM 6261 C C . TRP A 1 822 ? -21.968 -45.568 30.256 1.00 82.81 822 TRP A C 1
ATOM 6263 O O . TRP A 1 822 ? -21.223 -44.604 30.097 1.00 82.81 822 TRP A O 1
ATOM 6273 N N . ALA A 1 823 ? -23.133 -45.495 30.902 1.00 81.81 823 ALA A N 1
ATOM 6274 C CA . ALA A 1 823 ? -23.677 -44.284 31.527 1.00 81.81 823 ALA A CA 1
ATOM 6275 C C . ALA A 1 823 ? -24.248 -44.623 32.920 1.00 81.81 823 ALA A C 1
ATOM 6277 O O . ALA A 1 823 ? -25.455 -44.627 33.145 1.00 81.81 823 ALA A O 1
ATOM 6278 N N . GLY A 1 824 ? -23.380 -45.061 33.842 1.00 79.50 824 GLY A N 1
ATOM 6279 C CA . GLY A 1 824 ? -23.788 -45.640 35.138 1.00 79.50 824 GLY A CA 1
ATOM 6280 C C . GLY A 1 824 ? -24.302 -47.090 35.058 1.00 79.50 824 GLY A C 1
ATOM 6281 O O . GLY A 1 824 ? -24.505 -47.739 36.082 1.00 79.50 824 GLY A O 1
ATOM 6282 N N . GLY A 1 825 ? -24.445 -47.618 33.845 1.00 83.00 825 GLY A N 1
ATOM 6283 C CA . GLY A 1 825 ? -24.724 -49.011 33.517 1.00 83.00 825 GLY A CA 1
ATOM 6284 C C . GLY A 1 825 ? -24.454 -49.255 32.032 1.00 83.00 825 GLY A C 1
ATOM 6285 O O . GLY A 1 825 ? -24.314 -48.301 31.265 1.00 83.00 825 GLY A O 1
ATOM 6286 N N . TRP A 1 826 ? -24.359 -50.523 31.629 1.00 84.81 826 TRP A N 1
ATOM 6287 C CA . TRP A 1 826 ? -24.173 -50.887 30.224 1.00 84.81 826 TRP A CA 1
ATOM 6288 C C . TRP A 1 826 ? -25.490 -50.856 29.445 1.00 84.81 826 TRP A C 1
ATOM 6290 O O . TRP A 1 826 ? -26.495 -51.402 29.899 1.00 84.81 826 TRP A O 1
ATOM 6300 N N . SER A 1 827 ? -25.440 -50.314 28.232 1.00 80.81 827 SER A N 1
ATOM 6301 C CA . SER A 1 827 ? -26.492 -50.432 27.218 1.00 80.81 827 SER A CA 1
ATOM 6302 C C . SER A 1 827 ? -25.881 -50.799 25.865 1.00 80.81 827 SER A C 1
ATOM 6304 O O . SER A 1 827 ? -24.779 -50.358 25.534 1.00 80.81 827 SER A O 1
ATOM 6306 N N . THR A 1 828 ? -26.573 -51.648 25.107 1.00 79.12 828 THR A N 1
ATOM 6307 C CA . THR A 1 828 ? -26.263 -51.955 23.704 1.00 79.12 828 THR A CA 1
ATOM 6308 C C . THR A 1 828 ? -26.832 -50.871 22.810 1.00 79.12 828 THR A C 1
ATOM 6310 O O . THR A 1 828 ? -27.974 -50.457 23.006 1.00 79.12 828 THR A O 1
ATOM 6313 N N . VAL A 1 829 ? -26.056 -50.453 21.816 1.00 75.69 829 VAL A N 1
ATOM 6314 C CA . VAL A 1 829 ? -26.545 -49.610 20.728 1.00 75.69 829 VAL A CA 1
ATOM 6315 C C . VAL A 1 829 ? -26.506 -50.441 19.458 1.00 75.69 829 VAL A C 1
ATOM 6317 O O . VAL A 1 829 ? -25.440 -50.900 19.046 1.00 75.69 829 VAL A O 1
ATOM 6320 N N . ASP A 1 830 ? -27.686 -50.672 18.886 1.00 71.94 830 ASP A N 1
ATOM 6321 C CA . ASP A 1 830 ? -27.830 -51.391 17.625 1.00 71.94 830 ASP A CA 1
ATOM 6322 C C . ASP A 1 830 ? -27.095 -50.618 16.527 1.00 71.94 830 ASP A C 1
ATOM 6324 O O . ASP A 1 830 ? -27.221 -49.398 16.430 1.00 71.94 830 ASP A O 1
ATOM 6328 N N . VAL A 1 831 ? -26.334 -51.326 15.697 1.00 72.56 831 VAL A N 1
ATOM 6329 C CA . VAL A 1 831 ? -25.611 -50.763 14.549 1.00 72.56 831 VAL A CA 1
ATOM 6330 C C . VAL A 1 831 ? -26.182 -51.332 13.246 1.00 72.56 831 VAL A C 1
ATOM 6332 O O . VAL A 1 831 ? -26.770 -52.417 13.270 1.00 72.56 831 VAL A O 1
ATOM 6335 N N . PRO A 1 832 ? -26.040 -50.638 12.100 1.00 68.44 832 PRO A N 1
ATOM 6336 C CA . PRO A 1 832 ? -26.507 -51.162 10.819 1.00 68.44 832 PRO A CA 1
ATOM 6337 C C . PRO A 1 832 ? -25.909 -52.548 10.529 1.00 68.44 832 PRO A C 1
ATOM 6339 O O . PRO A 1 832 ? -24.713 -52.760 10.714 1.00 68.44 832 PRO A O 1
ATOM 6342 N N . ALA A 1 833 ? -26.733 -53.486 10.051 1.00 62.00 833 ALA A N 1
ATOM 6343 C CA . ALA A 1 833 ? -26.375 -54.909 9.953 1.00 62.00 833 ALA A CA 1
ATOM 6344 C C . ALA A 1 833 ? -25.165 -55.225 9.046 1.00 62.00 833 ALA A C 1
ATOM 6346 O O . ALA A 1 833 ? -24.583 -56.298 9.169 1.00 62.00 833 ALA A O 1
ATOM 6347 N N . ASP A 1 834 ? -24.777 -54.288 8.175 1.00 61.34 834 ASP A N 1
ATOM 6348 C CA . ASP A 1 834 ? -23.639 -54.403 7.255 1.00 61.34 834 ASP A CA 1
ATOM 6349 C C . ASP A 1 834 ? -22.478 -53.438 7.601 1.00 61.34 834 ASP A C 1
ATOM 6351 O O . ASP A 1 834 ? -21.642 -53.148 6.742 1.00 61.34 834 ASP A O 1
ATOM 6355 N N . ALA A 1 835 ? -22.449 -52.874 8.816 1.00 65.50 835 ALA A N 1
ATOM 6356 C CA . ALA A 1 835 ? -21.420 -51.930 9.253 1.00 65.50 835 ALA A CA 1
ATOM 6357 C C . ALA A 1 835 ? -20.271 -52.632 9.997 1.00 65.50 835 ALA A C 1
ATOM 6359 O O . ALA A 1 835 ? -20.429 -53.061 11.143 1.00 65.50 835 ALA A O 1
ATOM 6360 N N . GLU A 1 836 ? -19.078 -52.679 9.398 1.00 70.75 836 GLU A N 1
ATOM 6361 C CA . GLU A 1 836 ? -17.845 -53.070 10.095 1.00 70.75 836 GLU A CA 1
ATOM 6362 C C . GLU A 1 836 ? -17.325 -51.882 10.925 1.00 70.75 836 GLU A C 1
ATOM 6364 O O . GLU A 1 836 ? -16.572 -51.055 10.419 1.00 70.75 836 GLU A O 1
ATOM 6369 N N . VAL A 1 837 ? -17.740 -51.748 12.188 1.00 71.25 837 VAL A N 1
ATOM 6370 C CA . VAL A 1 837 ? -17.434 -50.577 13.029 1.00 71.25 837 VAL A CA 1
ATOM 6371 C C . VAL A 1 837 ? -15.973 -50.580 13.480 1.00 71.25 837 VAL A C 1
ATOM 6373 O O . VAL A 1 837 ? -15.544 -51.434 14.256 1.00 71.25 837 VAL A O 1
ATOM 6376 N N . ILE A 1 838 ? -15.217 -49.578 13.026 1.00 66.69 838 ILE A N 1
ATOM 6377 C CA . ILE A 1 838 ? -13.784 -49.405 13.323 1.00 66.69 838 ILE A CA 1
ATOM 6378 C C . ILE A 1 838 ? -13.580 -48.349 14.424 1.00 66.69 838 ILE A C 1
ATOM 6380 O O . ILE A 1 838 ? -12.675 -48.470 15.258 1.00 66.69 838 ILE A O 1
ATOM 6384 N N . ARG A 1 839 ? -14.424 -47.307 14.445 1.00 71.19 839 ARG A N 1
ATOM 6385 C CA . ARG A 1 839 ? -14.395 -46.219 15.435 1.00 71.19 839 ARG A CA 1
ATOM 6386 C C . ARG A 1 839 ? -15.806 -45.767 15.795 1.00 71.19 839 ARG A C 1
ATOM 6388 O O . ARG A 1 839 ? -16.706 -45.769 14.959 1.00 71.19 839 ARG A O 1
ATOM 6395 N N . VAL A 1 840 ? -15.952 -45.300 17.030 1.00 71.00 840 VAL A N 1
ATOM 6396 C CA . VAL A 1 840 ? -17.132 -44.580 17.519 1.00 71.00 840 VAL A CA 1
ATOM 6397 C C . VAL A 1 840 ? -16.649 -43.273 18.122 1.00 71.00 840 VAL A C 1
ATOM 6399 O O . VAL A 1 840 ? -15.720 -43.293 18.926 1.00 71.00 840 VAL A O 1
ATOM 6402 N N . ALA A 1 841 ? -17.282 -42.166 17.752 1.00 70.31 841 ALA A N 1
ATOM 6403 C CA . ALA A 1 841 ? -17.150 -40.885 18.431 1.00 70.31 841 ALA A CA 1
ATOM 6404 C C . ALA A 1 841 ? -18.539 -40.477 18.921 1.00 70.31 841 ALA A C 1
ATOM 6406 O O . ALA A 1 841 ? -19.504 -40.509 18.165 1.00 70.31 841 ALA A O 1
ATOM 6407 N N . ALA A 1 842 ? -18.653 -40.127 20.193 1.00 62.97 842 ALA A N 1
ATOM 6408 C CA . ALA A 1 842 ? -19.922 -39.805 20.828 1.00 62.97 842 ALA A CA 1
ATOM 6409 C C . ALA A 1 842 ? -19.709 -38.651 21.797 1.00 62.97 842 ALA A C 1
ATOM 6411 O O . ALA A 1 842 ? -18.624 -38.506 22.362 1.00 62.97 842 ALA A O 1
ATOM 6412 N N . LEU A 1 843 ? -20.749 -37.858 22.004 1.00 57.16 843 LEU A N 1
ATOM 6413 C CA . LEU A 1 843 ? -20.789 -36.829 23.034 1.00 57.16 843 LEU A CA 1
ATOM 6414 C C . LEU A 1 843 ? -21.964 -37.094 23.969 1.00 57.16 843 LEU A C 1
ATOM 6416 O O . LEU A 1 843 ? -22.841 -37.905 23.672 1.00 57.16 843 LEU A O 1
ATOM 6420 N N . ALA A 1 844 ? -21.975 -36.405 25.108 1.00 54.03 844 ALA A N 1
ATOM 6421 C CA . ALA A 1 844 ? -23.180 -36.301 25.917 1.00 54.03 844 ALA A CA 1
ATOM 6422 C C . ALA A 1 844 ? -24.371 -35.823 25.054 1.00 54.03 844 ALA A C 1
ATOM 6424 O O . ALA A 1 844 ? -24.187 -35.049 24.114 1.00 54.03 844 ALA A O 1
ATOM 6425 N N . ASP A 1 845 ? -25.574 -36.277 25.415 1.00 54.59 845 ASP A N 1
ATOM 6426 C CA . ASP A 1 845 ? -26.862 -35.978 24.760 1.00 54.59 845 ASP A CA 1
ATOM 6427 C C . ASP A 1 845 ? -27.150 -36.712 23.426 1.00 54.59 845 ASP A C 1
ATOM 6429 O O . ASP A 1 845 ? -27.819 -36.181 22.544 1.00 54.59 845 ASP A O 1
ATOM 6433 N N . ASP A 1 846 ? -26.711 -37.972 23.311 1.00 59.50 846 ASP A N 1
ATOM 6434 C CA . ASP A 1 846 ? -27.111 -38.952 22.275 1.00 59.50 846 ASP A CA 1
ATOM 6435 C C . ASP A 1 846 ? -26.716 -38.623 20.809 1.00 59.50 846 ASP A C 1
ATOM 6437 O O . ASP A 1 846 ? -27.099 -39.356 19.898 1.00 59.50 846 ASP A O 1
ATOM 6441 N N . ASP A 1 847 ? -25.878 -37.603 20.578 1.00 67.44 847 ASP A N 1
ATOM 6442 C CA . ASP A 1 847 ? -25.218 -37.304 19.290 1.00 67.44 847 ASP A CA 1
ATOM 6443 C C . ASP A 1 847 ? -24.034 -38.270 19.065 1.00 67.44 847 ASP A C 1
ATOM 6445 O O . ASP A 1 847 ? -22.945 -38.094 19.630 1.00 67.44 847 ASP A O 1
ATOM 6449 N N . VAL A 1 848 ? -24.258 -39.331 18.277 1.00 69.62 848 VAL A N 1
ATOM 6450 C CA . VAL A 1 848 ? -23.299 -40.438 18.092 1.00 69.62 848 VAL A CA 1
ATOM 6451 C C . VAL A 1 848 ? -22.938 -40.630 16.623 1.00 69.62 848 VAL A C 1
ATOM 6453 O O . VAL A 1 848 ? -23.798 -40.770 15.755 1.00 69.62 848 VAL A O 1
ATOM 6456 N N . TRP A 1 849 ? -21.637 -40.726 16.362 1.00 72.06 849 TRP A N 1
ATOM 6457 C CA . TRP A 1 849 ? -21.065 -41.051 15.064 1.00 72.06 849 TRP A CA 1
ATOM 6458 C C . TRP A 1 849 ? -20.362 -42.403 15.088 1.00 72.06 849 TRP A C 1
ATOM 6460 O O . TRP A 1 849 ? -19.504 -42.682 15.930 1.00 72.06 849 TRP A O 1
ATOM 6470 N N . VAL A 1 850 ? -20.693 -43.229 14.102 1.00 71.19 850 VAL A N 1
ATOM 6471 C CA . VAL A 1 850 ? -20.071 -44.528 13.855 1.00 71.19 850 VAL A CA 1
ATOM 6472 C C . VAL A 1 850 ? -19.350 -44.461 12.515 1.00 71.19 850 VAL A C 1
ATOM 6474 O O . VAL A 1 850 ? -19.968 -44.202 11.481 1.00 71.19 850 VAL A O 1
ATOM 6477 N N . LEU A 1 851 ? -18.042 -44.725 12.529 1.00 69.38 851 LEU A N 1
ATOM 6478 C CA . LEU A 1 851 ? -17.281 -44.993 11.313 1.00 69.38 851 LEU A CA 1
ATOM 6479 C C . LEU A 1 851 ? -17.113 -46.493 11.146 1.00 69.38 851 LEU A C 1
ATOM 6481 O O . LEU A 1 851 ? -16.618 -47.186 12.045 1.00 69.38 851 LEU A O 1
ATOM 6485 N N . GLY A 1 852 ? -17.445 -46.977 9.958 1.00 64.88 852 GLY A N 1
ATOM 6486 C CA . GLY A 1 852 ? -17.170 -48.352 9.591 1.00 64.88 852 GLY A CA 1
ATOM 6487 C C . GLY A 1 852 ? -16.879 -48.533 8.115 1.00 64.88 852 GLY A C 1
ATOM 6488 O O . GLY A 1 852 ? -16.983 -47.600 7.319 1.00 64.88 852 GLY A O 1
ATOM 6489 N N . ALA A 1 853 ? -16.487 -49.751 7.767 1.00 58.84 853 ALA A N 1
ATOM 6490 C CA . ALA A 1 853 ? -16.245 -50.160 6.395 1.00 58.84 853 ALA A CA 1
ATOM 6491 C C . ALA A 1 853 ? -17.385 -51.043 5.872 1.00 58.84 853 ALA A C 1
ATOM 6493 O O . ALA A 1 853 ? -18.068 -51.736 6.626 1.00 58.84 853 ALA A O 1
ATOM 6494 N N . ARG A 1 854 ? -17.568 -51.022 4.551 1.00 55.03 854 ARG A N 1
ATOM 6495 C CA . ARG A 1 854 ? -18.387 -51.973 3.802 1.00 55.03 854 ARG A CA 1
ATOM 6496 C C . ARG A 1 854 ? -17.687 -52.246 2.476 1.00 55.03 854 ARG A C 1
ATOM 6498 O O . ARG A 1 854 ? -17.614 -51.370 1.617 1.00 55.03 854 ARG A O 1
ATOM 6505 N N . SER A 1 855 ? -17.111 -53.442 2.330 1.00 52.59 855 SER A N 1
ATOM 6506 C CA . SER A 1 855 ? -16.488 -53.927 1.083 1.00 52.59 855 SER A CA 1
ATOM 6507 C C . SER A 1 855 ? -15.620 -52.878 0.355 1.00 52.59 855 SER A C 1
ATOM 6509 O O . SER A 1 855 ? -15.903 -52.518 -0.786 1.00 52.59 855 SER A O 1
ATOM 6511 N N . SER A 1 856 ? -14.563 -52.390 1.019 1.00 48.53 856 SER A N 1
ATOM 6512 C CA . SER A 1 856 ? -13.604 -51.348 0.574 1.00 48.53 856 SER A CA 1
ATOM 6513 C C . SER A 1 856 ? -14.078 -49.883 0.475 1.00 48.53 856 SER A C 1
ATOM 6515 O O . SER A 1 856 ? -13.275 -49.028 0.111 1.00 48.53 856 SER A O 1
ATOM 6517 N N . ALA A 1 857 ? -15.310 -49.550 0.871 1.00 53.78 857 ALA A N 1
ATOM 6518 C CA . ALA A 1 857 ? -15.725 -48.161 1.105 1.00 53.78 857 ALA A CA 1
ATOM 6519 C C . ALA A 1 857 ? -15.873 -47.889 2.612 1.00 53.78 857 ALA A C 1
ATOM 6521 O O . ALA A 1 857 ? -16.420 -48.734 3.323 1.00 53.78 857 ALA A O 1
ATOM 6522 N N . SER A 1 858 ? -15.424 -46.728 3.105 1.00 59.97 858 SER A N 1
ATOM 6523 C CA . SER A 1 858 ? -15.841 -46.261 4.438 1.00 59.97 858 SER A CA 1
ATOM 6524 C C . SER A 1 858 ? -17.162 -45.523 4.352 1.00 59.97 858 SER A C 1
ATOM 6526 O O . SER A 1 858 ? -17.389 -44.746 3.425 1.00 59.97 858 SER A O 1
ATOM 6528 N N . LEU A 1 859 ? -17.977 -45.715 5.379 1.00 68.19 859 LEU A N 1
ATOM 6529 C CA . LEU A 1 859 ? -19.258 -45.060 5.566 1.00 68.19 859 LEU A CA 1
ATOM 6530 C C . LEU A 1 859 ? -19.256 -44.359 6.933 1.00 68.19 859 LEU A C 1
ATOM 6532 O O . LEU A 1 859 ? -18.622 -44.824 7.888 1.00 68.19 859 LEU A O 1
ATOM 6536 N N . ALA A 1 860 ? -19.938 -43.218 7.009 1.00 73.56 860 ALA A N 1
ATOM 6537 C CA . ALA A 1 860 ? -20.116 -42.459 8.243 1.00 73.56 860 ALA A CA 1
ATOM 6538 C C . ALA A 1 860 ? -21.604 -42.388 8.573 1.00 73.56 860 ALA A C 1
ATOM 6540 O O . ALA A 1 860 ? -22.370 -41.693 7.895 1.00 73.56 860 ALA A O 1
ATOM 6541 N N . TRP A 1 861 ? -21.999 -43.102 9.624 1.00 76.31 861 TRP A N 1
ATOM 6542 C CA . TRP A 1 861 ? -23.368 -43.102 10.115 1.00 76.31 861 TRP A CA 1
ATOM 6543 C C . TRP A 1 861 ? -23.510 -42.155 11.297 1.00 76.31 861 TRP A C 1
ATOM 6545 O O . TRP A 1 861 ? -22.692 -42.163 12.221 1.00 76.31 861 TRP A O 1
ATOM 6555 N N . HIS A 1 862 ? -24.573 -41.360 11.256 1.00 79.75 862 HIS A N 1
ATOM 6556 C CA . HIS A 1 862 ? -24.967 -40.442 12.315 1.00 79.75 862 HIS A CA 1
ATOM 6557 C C . HIS A 1 862 ? -26.250 -40.946 12.975 1.00 79.75 862 HIS A C 1
ATOM 6559 O O . HIS A 1 862 ? -27.188 -41.337 12.277 1.00 79.75 862 HIS A O 1
ATOM 6565 N N . TRP A 1 863 ? -26.275 -40.955 14.304 1.00 74.81 863 TRP A N 1
ATOM 6566 C CA . TRP A 1 863 ? -27.454 -41.231 15.117 1.00 74.81 863 TRP A CA 1
ATOM 6567 C C . TRP A 1 863 ? -27.911 -39.938 15.785 1.00 74.81 863 TRP A C 1
ATOM 6569 O O . TRP A 1 863 ? -27.141 -39.292 16.496 1.00 74.81 863 TRP A O 1
ATOM 6579 N N . ASP A 1 864 ? -29.174 -39.581 15.563 1.00 67.31 864 ASP A N 1
ATOM 6580 C CA . ASP A 1 864 ? -29.802 -38.343 16.045 1.00 67.31 864 ASP A CA 1
ATOM 6581 C C . ASP A 1 864 ? -30.604 -38.523 17.352 1.00 67.31 864 ASP A C 1
ATOM 6583 O O . ASP A 1 864 ? -31.376 -37.647 17.750 1.00 67.31 864 ASP A O 1
ATOM 6587 N N . GLY A 1 865 ? -30.478 -39.689 17.993 1.00 66.62 865 GLY A N 1
ATOM 6588 C CA . GLY A 1 865 ? -31.323 -40.117 19.109 1.00 66.62 865 GLY A CA 1
ATOM 6589 C C . GLY A 1 865 ? -32.521 -40.989 18.704 1.00 66.62 865 GLY A C 1
ATOM 6590 O O . GLY A 1 865 ? -33.219 -41.485 19.593 1.00 66.62 865 GLY A O 1
ATOM 6591 N N . ARG A 1 866 ? -32.800 -41.185 17.404 1.00 69.88 866 ARG A N 1
ATOM 6592 C CA . ARG A 1 866 ? -33.975 -41.936 16.913 1.00 69.88 866 ARG A CA 1
ATOM 6593 C C . ARG A 1 866 ? -33.699 -42.890 15.760 1.00 69.88 866 ARG A C 1
ATOM 6595 O O . ARG A 1 866 ? -34.263 -43.985 15.770 1.00 69.88 866 ARG A O 1
ATOM 6602 N N . GLU A 1 867 ? -32.911 -42.484 14.770 1.00 73.94 867 GLU A N 1
ATOM 6603 C CA . GLU A 1 867 ? -32.603 -43.317 13.605 1.00 73.94 867 GLU A CA 1
ATOM 6604 C C . GLU A 1 867 ? -31.163 -43.141 13.101 1.00 73.94 867 GLU A C 1
ATOM 6606 O O . GLU A 1 867 ? -30.522 -42.110 13.300 1.00 73.94 867 GLU A O 1
ATOM 6611 N N . TRP A 1 868 ? -30.635 -44.186 12.454 1.00 74.62 868 TRP A N 1
ATOM 6612 C CA . TRP A 1 868 ? -29.321 -44.148 11.810 1.00 74.62 868 TRP A CA 1
ATOM 6613 C C . TRP A 1 868 ? -29.442 -43.570 10.404 1.00 74.62 868 TRP A C 1
ATOM 6615 O O . TRP A 1 868 ? -30.097 -44.159 9.544 1.00 74.62 868 TRP A O 1
ATOM 6625 N N . THR A 1 869 ? -28.738 -42.471 10.150 1.00 75.00 869 THR A N 1
ATOM 6626 C CA . THR A 1 869 ? -28.607 -41.871 8.820 1.00 75.00 869 THR A CA 1
ATOM 6627 C C . THR A 1 869 ? -27.228 -42.176 8.238 1.00 75.00 869 THR A C 1
ATOM 6629 O O . THR A 1 869 ? -26.210 -41.882 8.863 1.00 75.00 869 THR A O 1
ATOM 6632 N N . ASP A 1 870 ? -27.175 -42.735 7.027 1.00 76.06 870 ASP A N 1
ATOM 6633 C CA . ASP A 1 870 ? -25.943 -42.783 6.231 1.00 76.06 870 ASP A CA 1
ATOM 6634 C C . ASP A 1 870 ? -25.670 -41.385 5.655 1.00 76.06 870 ASP A C 1
ATOM 6636 O O . ASP A 1 870 ? -26.461 -40.854 4.877 1.00 76.06 870 ASP A O 1
ATOM 6640 N N . THR A 1 871 ? -24.566 -40.761 6.067 1.00 73.12 871 THR A N 1
ATOM 6641 C CA . THR A 1 871 ? -24.197 -39.399 5.630 1.00 73.12 871 THR A CA 1
ATOM 6642 C C . THR A 1 871 ? -23.262 -39.390 4.412 1.00 73.12 871 THR A C 1
ATOM 6644 O O . THR A 1 871 ? -22.914 -38.333 3.873 1.00 73.12 871 THR A O 1
ATOM 6647 N N . THR A 1 872 ? -22.836 -40.573 3.968 1.00 68.00 872 THR A N 1
ATOM 6648 C CA . THR A 1 872 ? -21.921 -40.778 2.839 1.00 68.00 872 THR A CA 1
ATOM 6649 C C . THR A 1 872 ? -22.652 -40.989 1.511 1.00 68.00 872 THR A C 1
ATOM 6651 O O . THR A 1 872 ? -22.108 -40.657 0.454 1.00 68.00 872 THR A O 1
ATOM 6654 N N . GLU A 1 873 ? -23.906 -41.446 1.527 1.00 58.97 873 GLU A N 1
ATOM 6655 C CA . GLU A 1 873 ? -24.715 -41.555 0.311 1.00 58.97 873 GLU A CA 1
ATOM 6656 C C . GLU A 1 873 ? -25.084 -40.164 -0.256 1.00 58.97 873 GLU A C 1
ATOM 6658 O O . GLU A 1 873 ? -25.613 -39.289 0.426 1.00 58.97 873 GLU A O 1
ATOM 6663 N N . GLY A 1 874 ? -24.760 -39.923 -1.532 1.00 53.88 874 GLY A N 1
ATOM 6664 C CA . GLY A 1 874 ? -25.058 -38.662 -2.229 1.00 53.88 874 GLY A CA 1
ATOM 6665 C C . GLY A 1 874 ? -24.150 -37.462 -1.905 1.00 53.88 874 GLY A C 1
ATOM 6666 O O . GLY A 1 874 ? -24.213 -36.466 -2.624 1.00 53.88 874 GLY A O 1
ATOM 6667 N N . SER A 1 875 ? -23.265 -37.542 -0.904 1.00 57.94 875 SER A N 1
ATOM 6668 C CA . SER A 1 875 ? -22.345 -36.445 -0.536 1.00 57.94 875 SER A CA 1
ATOM 6669 C C . SER A 1 875 ? -21.079 -36.352 -1.402 1.00 57.94 875 SER A C 1
ATOM 6671 O O . SER A 1 875 ? -20.301 -35.412 -1.265 1.00 57.94 875 SER A O 1
ATOM 6673 N N . GLY A 1 876 ? -20.874 -37.295 -2.329 1.00 53.72 876 GLY A N 1
ATOM 6674 C CA . GLY A 1 876 ? -19.740 -37.302 -3.265 1.00 53.72 876 GLY A CA 1
ATOM 6675 C C . GLY A 1 876 ? -18.425 -37.823 -2.677 1.00 53.72 876 GLY A C 1
ATOM 6676 O O . GLY A 1 876 ? -17.415 -37.852 -3.383 1.00 53.72 876 GLY A O 1
ATOM 6677 N N . LEU A 1 877 ? -18.440 -38.267 -1.418 1.00 56.47 877 LEU A N 1
ATOM 6678 C CA . LEU A 1 877 ? -17.279 -38.811 -0.723 1.00 56.47 877 LEU A CA 1
ATOM 6679 C C . LEU A 1 877 ? -16.773 -40.097 -1.394 1.00 56.47 877 LEU A C 1
ATOM 6681 O O . LEU A 1 877 ? -17.538 -41.003 -1.724 1.00 56.47 877 LEU A O 1
ATOM 6685 N N . ARG A 1 878 ? -15.457 -40.161 -1.611 1.00 52.72 878 ARG A N 1
ATOM 6686 C CA . ARG A 1 878 ? -14.724 -41.324 -2.127 1.00 52.72 878 ARG A CA 1
ATOM 6687 C C . ARG A 1 878 ? -13.445 -41.474 -1.307 1.00 52.72 878 ARG A C 1
ATOM 6689 O O . ARG A 1 878 ? -12.725 -40.494 -1.158 1.00 52.72 878 ARG A O 1
ATOM 6696 N N . GLY A 1 879 ? -13.175 -42.676 -0.801 1.00 56.00 879 GLY A N 1
ATOM 6697 C CA . GLY A 1 879 ? -12.011 -42.972 0.047 1.00 56.00 879 GLY A CA 1
ATOM 6698 C C . GLY A 1 879 ? -12.393 -43.574 1.402 1.00 56.00 879 GLY A C 1
ATOM 6699 O O . GLY A 1 879 ? -13.577 -43.727 1.715 1.00 56.00 879 GLY A O 1
ATOM 6700 N N . ARG A 1 880 ? -11.388 -43.941 2.205 1.00 60.47 880 ARG A N 1
ATOM 6701 C CA . ARG A 1 880 ? -11.578 -44.572 3.514 1.00 60.47 880 ARG A CA 1
ATOM 6702 C C . ARG A 1 880 ? -11.480 -43.528 4.631 1.00 60.47 880 ARG A C 1
ATOM 6704 O O . ARG A 1 880 ? -10.392 -43.080 4.965 1.00 60.47 880 ARG A O 1
ATOM 6711 N N . LEU A 1 881 ? -12.612 -43.132 5.217 1.00 64.81 881 LEU A N 1
ATOM 6712 C CA . LEU A 1 881 ? -12.654 -42.399 6.488 1.00 64.81 881 LEU A CA 1
ATOM 6713 C C . LEU A 1 881 ? -12.090 -43.273 7.611 1.00 64.81 881 LEU A C 1
ATOM 6715 O O . LEU A 1 881 ? -12.572 -44.391 7.813 1.00 64.81 881 LEU A O 1
ATOM 6719 N N . ASN A 1 882 ? -11.106 -42.736 8.332 1.00 61.38 882 ASN A N 1
ATOM 6720 C CA . ASN A 1 882 ? -10.364 -43.424 9.394 1.00 61.38 882 ASN A CA 1
ATOM 6721 C C . ASN A 1 882 ? -10.541 -42.749 10.769 1.00 61.38 882 ASN A C 1
ATOM 6723 O O . ASN A 1 882 ? -10.220 -43.338 11.804 1.00 61.38 882 ASN A O 1
ATOM 6727 N N . SER A 1 883 ? -11.088 -41.531 10.802 1.00 66.31 883 SER A N 1
ATOM 6728 C CA . SER A 1 883 ? -11.290 -40.745 12.022 1.00 66.31 883 SER A CA 1
ATOM 6729 C C . SER A 1 883 ? -12.404 -39.708 11.882 1.00 66.31 883 SER A C 1
ATOM 6731 O O . SER A 1 883 ? -12.642 -39.156 10.808 1.00 66.31 883 SER A O 1
ATOM 6733 N N . ILE A 1 884 ? -13.087 -39.444 12.998 1.00 71.06 884 ILE A N 1
ATOM 6734 C CA . ILE A 1 884 ? -14.116 -38.411 13.135 1.00 71.06 884 ILE A CA 1
ATOM 6735 C C . ILE A 1 884 ? -14.059 -37.818 14.543 1.00 71.06 884 ILE A C 1
ATOM 6737 O O . ILE A 1 884 ? -13.794 -38.526 15.514 1.00 71.06 884 ILE A O 1
ATOM 6741 N N . VAL A 1 885 ? -14.266 -36.509 14.635 1.00 69.31 885 VAL A N 1
ATOM 6742 C CA . VAL A 1 885 ? -14.102 -35.694 15.843 1.00 69.31 885 VAL A CA 1
ATOM 6743 C C . VAL A 1 885 ? -15.072 -34.507 15.802 1.00 69.31 885 VAL A C 1
ATOM 6745 O O . VAL A 1 885 ? -15.482 -34.093 14.717 1.00 69.31 885 VAL A O 1
ATOM 6748 N N . ARG A 1 886 ? -15.406 -33.897 16.944 1.00 69.69 886 ARG A N 1
ATOM 6749 C CA . ARG A 1 886 ? -16.127 -32.610 16.974 1.00 69.69 886 ARG A CA 1
ATOM 6750 C C . ARG A 1 886 ? -15.192 -31.475 17.369 1.00 69.69 886 ARG A C 1
ATOM 6752 O O . ARG A 1 886 ? -14.368 -31.639 18.265 1.00 69.69 886 ARG A O 1
ATOM 6759 N N . ALA A 1 887 ? -15.378 -30.323 16.735 1.00 66.81 887 ALA A N 1
ATOM 6760 C CA . ALA A 1 887 ? -14.743 -29.067 17.106 1.00 66.81 887 ALA A CA 1
ATOM 6761 C C . ALA A 1 887 ? -15.761 -27.916 16.995 1.00 66.81 887 ALA A C 1
ATOM 6763 O O . ALA A 1 887 ? -16.421 -27.733 15.967 1.00 66.81 887 ALA A O 1
ATOM 6764 N N . GLY A 1 888 ? -15.936 -27.161 18.079 1.00 68.69 888 GLY A N 1
ATOM 6765 C CA . GLY A 1 888 ? -17.041 -26.219 18.255 1.00 68.69 888 GLY A CA 1
ATOM 6766 C C . GLY A 1 888 ? -18.399 -26.861 17.932 1.00 68.69 888 GLY A C 1
ATOM 6767 O O . GLY A 1 888 ? -18.747 -27.927 18.446 1.00 68.69 888 GLY A O 1
ATOM 6768 N N . ASP A 1 889 ? -19.146 -26.226 17.030 1.00 70.56 889 ASP A N 1
ATOM 6769 C CA . ASP A 1 889 ? -20.478 -26.664 16.587 1.00 70.56 889 ASP A CA 1
ATOM 6770 C C . ASP A 1 889 ? -20.466 -27.487 15.285 1.00 70.56 889 ASP A C 1
ATOM 6772 O O . ASP A 1 889 ? -21.497 -27.633 14.630 1.00 70.56 889 ASP A O 1
ATOM 6776 N N . ALA A 1 890 ? -19.307 -28.014 14.877 1.00 72.62 890 ALA A N 1
ATOM 6777 C CA . ALA A 1 890 ? -19.169 -28.813 13.663 1.00 72.62 890 ALA A CA 1
ATOM 6778 C C . ALA A 1 890 ? -18.448 -30.142 13.922 1.00 72.62 890 ALA A C 1
ATOM 6780 O O . ALA A 1 890 ? -17.527 -30.234 14.737 1.00 72.62 890 ALA A O 1
ATOM 6781 N N . TRP A 1 891 ? -18.855 -31.168 13.181 1.00 76.12 891 TRP A N 1
ATOM 6782 C CA . TRP A 1 891 ? -18.149 -32.445 13.127 1.00 76.12 891 TRP A CA 1
ATOM 6783 C C . TRP A 1 891 ? -17.128 -32.414 11.984 1.00 76.12 891 TRP A C 1
ATOM 6785 O O . TRP A 1 891 ? -17.367 -31.799 10.945 1.00 76.12 891 TRP A O 1
ATOM 6795 N N . TYR A 1 892 ? -15.981 -33.055 12.178 1.00 72.88 892 TYR A N 1
ATOM 6796 C CA . TYR A 1 892 ? -14.897 -33.127 11.204 1.00 72.88 892 TYR A CA 1
ATOM 6797 C C . TYR A 1 892 ? -14.453 -34.573 11.044 1.00 72.88 892 TYR A C 1
ATOM 6799 O O . TYR A 1 892 ? -14.260 -35.271 12.037 1.00 72.88 892 TYR A O 1
ATOM 6807 N N . ALA A 1 893 ? -14.266 -35.019 9.808 1.00 70.19 893 ALA A N 1
ATOM 6808 C CA . ALA A 1 893 ? -13.787 -36.361 9.499 1.00 70.19 893 ALA A CA 1
ATOM 6809 C C . ALA A 1 893 ? -12.595 -36.298 8.547 1.00 70.19 893 ALA A C 1
ATOM 6811 O O . ALA A 1 893 ? -12.530 -35.411 7.694 1.00 70.19 893 ALA A O 1
ATOM 6812 N N . ALA A 1 894 ? -11.680 -37.257 8.681 1.00 67.19 894 ALA A N 1
ATOM 6813 C CA . ALA A 1 894 ? -10.578 -37.437 7.749 1.00 67.19 894 ALA A CA 1
ATOM 6814 C C . ALA A 1 894 ? -10.506 -38.864 7.213 1.00 67.19 894 ALA A C 1
ATOM 6816 O O . ALA A 1 894 ? -10.861 -39.842 7.882 1.00 67.19 894 ALA A O 1
ATOM 6817 N N . GLY A 1 895 ? -10.034 -38.968 5.975 1.00 58.44 895 GLY A N 1
ATOM 6818 C CA . GLY A 1 895 ? -9.870 -40.235 5.285 1.00 58.44 895 GLY A CA 1
ATOM 6819 C C . GLY A 1 895 ? -9.008 -40.139 4.039 1.00 58.44 895 GLY A C 1
ATOM 6820 O O . GLY A 1 895 ? -8.975 -39.094 3.391 1.00 58.44 895 GLY A O 1
ATOM 6821 N N . GLY A 1 896 ? -8.348 -41.246 3.715 1.00 56.12 896 GLY A N 1
ATOM 6822 C CA . GLY A 1 896 ? -7.443 -41.423 2.581 1.00 56.12 896 GLY A CA 1
ATOM 6823 C C . GLY A 1 896 ? -7.400 -42.891 2.152 1.00 56.12 896 GLY A C 1
ATOM 6824 O O . GLY A 1 896 ? -8.237 -43.692 2.564 1.00 56.12 896 GLY A O 1
ATOM 6825 N N . GLY A 1 897 ? -6.461 -43.250 1.287 1.00 49.59 897 GLY A N 1
ATOM 6826 C CA . GLY A 1 897 ? -6.219 -44.629 0.852 1.00 49.59 897 GLY A CA 1
ATOM 6827 C C . GLY A 1 897 ? -5.018 -44.683 -0.088 1.00 49.59 897 GLY A C 1
ATOM 6828 O O . GLY A 1 897 ? -4.451 -43.634 -0.382 1.00 49.59 897 GLY A O 1
ATOM 6829 N N . ASP A 1 898 ? -4.640 -45.870 -0.572 1.00 43.84 898 ASP A N 1
ATOM 6830 C CA . ASP A 1 898 ? -3.467 -46.070 -1.443 1.00 43.84 898 ASP A CA 1
ATOM 6831 C C . ASP A 1 898 ? -3.443 -45.100 -2.648 1.00 43.84 898 ASP A C 1
ATOM 6833 O O . ASP A 1 898 ? -4.068 -45.335 -3.684 1.00 43.84 898 ASP A O 1
ATOM 6837 N N . GLY A 1 899 ? -2.700 -43.997 -2.509 1.00 44.75 899 GLY A N 1
ATOM 6838 C CA . GLY A 1 899 ? -2.537 -42.959 -3.530 1.00 44.75 899 GLY A CA 1
ATOM 6839 C C . GLY A 1 899 ? -3.585 -41.832 -3.570 1.00 44.75 899 GLY A C 1
ATOM 6840 O O . GLY A 1 899 ? -3.438 -40.954 -4.419 1.00 44.75 899 GLY A O 1
ATOM 6841 N N . ASP A 1 900 ? -4.598 -41.791 -2.689 1.00 49.31 900 ASP A N 1
ATOM 6842 C CA . ASP A 1 900 ? -5.428 -40.581 -2.486 1.00 49.31 900 ASP A CA 1
ATOM 6843 C C . ASP A 1 900 ? -4.839 -39.785 -1.302 1.00 49.31 900 ASP A C 1
ATOM 6845 O O . ASP A 1 900 ? -4.749 -40.342 -0.203 1.00 49.31 900 ASP A O 1
ATOM 6849 N N . PRO A 1 901 ? -4.413 -38.517 -1.491 1.00 46.69 901 PRO A N 1
ATOM 6850 C CA . PRO A 1 901 ? -3.623 -37.757 -0.514 1.00 46.69 901 PRO A CA 1
ATOM 6851 C C . PRO A 1 901 ? -4.249 -37.542 0.877 1.00 46.69 901 PRO A C 1
ATOM 6853 O O . PRO A 1 901 ? -3.565 -37.068 1.783 1.00 46.69 901 PRO A O 1
ATOM 6856 N N . GLY A 1 902 ? -5.524 -37.875 1.067 1.00 55.09 902 GLY A N 1
ATOM 6857 C CA . GLY A 1 902 ? -6.220 -37.703 2.336 1.00 55.09 902 GLY A CA 1
ATOM 6858 C C . GLY A 1 902 ? -6.913 -36.346 2.425 1.00 55.09 902 GLY A C 1
ATOM 6859 O O . GLY A 1 902 ? -6.350 -35.315 2.055 1.00 55.09 902 GLY A O 1
ATOM 6860 N N . ARG A 1 903 ? -8.166 -36.347 2.887 1.00 63.72 903 ARG A N 1
ATOM 6861 C CA . ARG A 1 903 ? -9.058 -35.176 2.861 1.00 63.72 903 ARG A CA 1
ATOM 6862 C C . ARG A 1 903 ? -9.578 -34.843 4.245 1.00 63.72 903 ARG A C 1
ATOM 6864 O O . ARG A 1 903 ? -9.928 -35.754 4.993 1.00 63.72 903 ARG A O 1
ATOM 6871 N N . LEU A 1 904 ? -9.717 -33.549 4.530 1.00 67.69 904 LEU A N 1
ATOM 6872 C CA . LEU A 1 904 ? -10.411 -33.046 5.712 1.00 67.69 904 LEU A CA 1
ATOM 6873 C C . LEU A 1 904 ? -11.808 -32.541 5.336 1.00 67.69 904 LEU A C 1
ATOM 6875 O O . LEU A 1 904 ? -11.979 -31.632 4.520 1.00 67.69 904 LEU A O 1
ATOM 6879 N N . LEU A 1 905 ? -12.815 -33.132 5.966 1.00 71.88 905 LEU A N 1
ATOM 6880 C CA . LEU A 1 905 ? -14.223 -32.863 5.714 1.00 71.88 905 LEU A CA 1
ATOM 6881 C C . LEU A 1 905 ? -14.836 -32.188 6.935 1.00 71.88 905 LEU A C 1
ATOM 6883 O O . LEU A 1 905 ? -14.594 -32.609 8.064 1.00 71.88 905 LEU A O 1
ATOM 6887 N N . ARG A 1 906 ? -15.677 -31.181 6.707 1.00 77.88 906 ARG A N 1
ATOM 6888 C CA . ARG A 1 906 ? -16.500 -30.531 7.732 1.00 77.88 906 ARG A CA 1
ATOM 6889 C C . ARG A 1 906 ? -17.970 -30.862 7.500 1.00 77.88 906 ARG A C 1
ATOM 6891 O O . ARG A 1 906 ? -18.470 -30.673 6.394 1.00 77.88 906 ARG A O 1
ATOM 6898 N N . TRP A 1 907 ? -18.661 -31.304 8.541 1.00 77.12 907 TRP A N 1
ATOM 6899 C CA . TRP A 1 907 ? -20.108 -31.485 8.570 1.00 77.12 907 TRP A CA 1
ATOM 6900 C C . TRP A 1 907 ? -20.766 -30.286 9.246 1.00 77.12 907 TRP A C 1
ATOM 6902 O O . TRP A 1 907 ? -20.555 -30.018 10.432 1.00 77.12 907 TRP A O 1
ATOM 6912 N N . THR A 1 908 ? -21.588 -29.572 8.483 1.00 73.19 908 THR A N 1
ATOM 6913 C CA . THR A 1 908 ? -22.427 -28.467 8.968 1.00 73.19 908 THR A CA 1
ATOM 6914 C C . THR A 1 908 ? -23.745 -28.458 8.205 1.00 73.19 908 THR A C 1
ATOM 6916 O O . THR A 1 908 ? -23.755 -28.707 7.002 1.00 73.19 908 THR A O 1
ATOM 6919 N N . ALA A 1 909 ? -24.855 -28.156 8.887 1.00 71.00 909 ALA A N 1
ATOM 6920 C CA . ALA A 1 909 ? -26.189 -28.044 8.279 1.00 71.00 909 ALA A CA 1
ATOM 6921 C C . ALA A 1 909 ? -26.609 -29.264 7.420 1.00 71.00 909 ALA A C 1
ATOM 6923 O O . ALA A 1 909 ? -27.234 -29.118 6.368 1.00 71.00 909 ALA A O 1
ATOM 6924 N N . GLY A 1 910 ? -26.265 -30.475 7.877 1.00 71.75 910 GLY A N 1
ATOM 6925 C CA . GLY A 1 910 ? -26.690 -31.732 7.253 1.00 71.75 910 GLY A CA 1
ATOM 6926 C C . GLY A 1 910 ? -25.932 -32.120 5.980 1.00 71.75 910 GLY A C 1
ATOM 6927 O O . GLY A 1 910 ? -26.464 -32.887 5.179 1.00 71.75 910 GLY A O 1
ATOM 6928 N N . ARG A 1 911 ? -24.739 -31.556 5.734 1.00 73.56 911 ARG A N 1
ATOM 6929 C CA . ARG A 1 911 ? -23.903 -31.880 4.566 1.00 73.56 911 ARG A CA 1
ATOM 6930 C C . ARG A 1 911 ? -22.420 -31.891 4.918 1.00 73.56 911 ARG A C 1
ATOM 6932 O O . ARG A 1 911 ? -21.958 -31.058 5.698 1.00 73.56 911 ARG A O 1
ATOM 6939 N N . TRP A 1 912 ? -21.681 -32.790 4.271 1.00 75.88 912 TRP A N 1
ATOM 6940 C CA . TRP A 1 912 ? -20.222 -32.754 4.226 1.00 75.88 912 TRP A CA 1
ATOM 6941 C C . TRP A 1 912 ? -19.757 -31.723 3.194 1.00 75.88 912 TRP A C 1
ATOM 6943 O O . TRP A 1 912 ? -20.236 -31.701 2.061 1.00 75.88 912 TRP A O 1
ATOM 6953 N N . SER A 1 913 ? -18.798 -30.891 3.586 1.00 71.19 913 SER A N 1
ATOM 6954 C CA . SER A 1 913 ? -18.046 -29.988 2.715 1.00 71.19 913 SER A CA 1
ATOM 6955 C C . SER A 1 913 ? -16.552 -30.232 2.904 1.00 71.19 913 SER A C 1
ATOM 6957 O O . SER A 1 913 ? -16.075 -30.230 4.041 1.00 71.19 913 SER A O 1
ATOM 6959 N N . GLU A 1 914 ? -15.815 -30.419 1.810 1.00 68.81 914 GLU A N 1
ATOM 6960 C CA . GLU A 1 914 ? -14.348 -30.423 1.822 1.00 68.81 914 GLU A CA 1
ATOM 6961 C C . GLU A 1 914 ? -13.861 -29.007 2.182 1.00 68.81 914 GLU A C 1
ATOM 6963 O O . GLU A 1 914 ? -14.361 -28.018 1.636 1.00 68.81 914 GLU A O 1
ATOM 6968 N N . LEU A 1 915 ? -12.949 -28.887 3.151 1.00 62.47 915 LEU A N 1
ATOM 6969 C CA . LEU A 1 915 ? -12.380 -27.588 3.517 1.00 62.47 915 LEU A CA 1
ATOM 6970 C C . LEU A 1 915 ? -11.356 -27.147 2.467 1.00 62.47 915 LEU A C 1
ATOM 6972 O O . LEU A 1 915 ? -10.584 -27.953 1.959 1.00 62.47 915 LEU A O 1
ATOM 6976 N N . ALA A 1 916 ? -11.323 -25.849 2.162 1.00 47.84 916 ALA A N 1
ATOM 6977 C CA . ALA A 1 916 ? -10.472 -25.278 1.119 1.00 47.84 916 ALA A CA 1
ATOM 6978 C C . ALA A 1 916 ? -8.992 -25.108 1.545 1.00 47.84 916 ALA A C 1
ATOM 6980 O O . ALA A 1 916 ? -8.462 -24.004 1.459 1.00 47.84 916 ALA A O 1
ATOM 6981 N N . ALA A 1 917 ? -8.361 -26.186 2.035 1.00 41.88 917 ALA A N 1
ATOM 6982 C CA . ALA A 1 917 ? -6.912 -26.448 2.102 1.00 41.88 917 ALA A CA 1
ATOM 6983 C C . ALA A 1 917 ? -6.631 -27.752 2.893 1.00 41.88 917 ALA A C 1
ATOM 6985 O O . ALA A 1 917 ? -7.316 -27.984 3.892 1.00 41.88 917 ALA A O 1
ATOM 6986 N N . PRO A 1 918 ? -5.566 -28.522 2.582 1.00 42.12 918 PRO A N 1
ATOM 6987 C CA . PRO A 1 918 ? -4.912 -28.757 1.291 1.00 42.12 918 PRO A CA 1
ATOM 6988 C C . PRO A 1 918 ? -5.329 -30.124 0.700 1.00 42.12 918 PRO A C 1
ATOM 6990 O O . PRO A 1 918 ? -5.990 -30.928 1.353 1.00 42.12 918 PRO A O 1
ATOM 6993 N N . ARG A 1 919 ? -4.882 -30.450 -0.523 1.00 37.75 919 ARG A N 1
ATOM 6994 C CA . ARG A 1 919 ? -4.945 -31.828 -1.061 1.00 37.75 919 ARG A CA 1
ATOM 6995 C C . ARG A 1 919 ? -3.835 -32.724 -0.482 1.00 37.75 919 ARG A C 1
ATOM 6997 O O . ARG A 1 919 ? -3.085 -33.320 -1.247 1.00 37.75 919 ARG A O 1
ATOM 7004 N N . SER A 1 920 ? -3.742 -32.786 0.844 1.00 42.38 920 SER A N 1
ATOM 7005 C CA . SER A 1 920 ? -3.152 -33.883 1.626 1.00 42.38 920 SER A CA 1
ATOM 7006 C C . SER A 1 920 ? -3.157 -33.541 3.111 1.00 42.38 920 SER A C 1
ATOM 7008 O O . SER A 1 920 ? -2.743 -32.442 3.469 1.00 42.38 920 SER A O 1
ATOM 7010 N N . LEU A 1 921 ? -3.529 -34.492 3.967 1.00 42.50 921 LEU A N 1
ATOM 7011 C CA . LEU A 1 921 ? -3.115 -34.481 5.374 1.00 42.50 921 LEU A CA 1
ATOM 7012 C C . LEU A 1 921 ? -1.826 -35.301 5.469 1.00 42.50 921 LEU A C 1
ATOM 7014 O O . LEU A 1 921 ? -1.866 -36.530 5.400 1.00 42.50 921 LEU A O 1
ATOM 7018 N N . LEU A 1 922 ? -0.681 -34.628 5.573 1.00 44.28 922 LEU A N 1
ATOM 7019 C CA . LEU A 1 922 ? 0.595 -35.279 5.840 1.00 44.28 922 LEU A CA 1
ATOM 7020 C C . LEU A 1 922 ? 0.792 -35.477 7.344 1.00 44.28 922 LEU A C 1
ATOM 7022 O O . LEU A 1 922 ? 0.136 -34.873 8.195 1.00 44.28 922 LEU A O 1
ATOM 7026 N N . LEU A 1 923 ? 1.719 -36.375 7.668 1.00 40.16 923 LEU A N 1
ATOM 7027 C CA . LEU A 1 923 ? 1.997 -36.765 9.037 1.00 40.16 923 LEU A CA 1
ATOM 7028 C C . LEU A 1 923 ? 2.523 -35.579 9.865 1.00 40.16 923 LEU A C 1
ATOM 7030 O O . LEU A 1 923 ? 3.667 -35.160 9.690 1.00 40.16 923 LEU A O 1
ATOM 7034 N N . GLY A 1 924 ? 1.706 -35.105 10.809 1.00 45.12 924 GLY A N 1
ATOM 7035 C CA . GLY A 1 924 ? 2.042 -33.983 11.693 1.00 45.12 924 GLY A CA 1
ATOM 7036 C C . GLY A 1 924 ? 1.442 -32.634 11.283 1.00 45.12 924 GLY A C 1
ATOM 7037 O O . GLY A 1 924 ? 1.682 -31.646 11.977 1.00 45.12 924 GLY A O 1
ATOM 7038 N N . ASP A 1 925 ? 0.637 -32.579 10.218 1.00 46.25 925 ASP A N 1
ATOM 7039 C CA . ASP A 1 925 ? -0.064 -31.356 9.813 1.00 46.25 925 ASP A CA 1
ATOM 7040 C C . ASP A 1 925 ? -1.126 -30.957 10.851 1.00 46.25 925 ASP A C 1
ATOM 7042 O O . ASP A 1 925 ? -2.111 -31.670 11.055 1.00 46.25 925 ASP A O 1
ATOM 7046 N N . LEU A 1 926 ? -0.944 -29.790 11.480 1.00 50.94 926 LEU A N 1
ATOM 7047 C CA . LEU A 1 926 ? -1.895 -29.159 12.403 1.00 50.94 926 LEU A CA 1
ATOM 7048 C C . LEU A 1 926 ? -2.761 -28.125 11.667 1.00 50.94 926 LEU A C 1
ATOM 7050 O O . LEU A 1 926 ? -2.401 -26.955 11.527 1.00 50.94 926 LEU A O 1
ATOM 7054 N N . VAL A 1 927 ? -3.945 -28.544 11.224 1.00 53.16 927 VAL A N 1
ATOM 7055 C CA . VAL A 1 927 ? -4.923 -27.685 10.548 1.00 53.16 927 VAL A CA 1
ATOM 7056 C C . VAL A 1 927 ? -5.715 -26.876 11.575 1.00 53.16 927 VAL A C 1
ATOM 7058 O O . VAL A 1 927 ? -6.460 -27.431 12.383 1.00 53.16 927 VAL A O 1
ATOM 7061 N N . ARG A 1 928 ? -5.610 -25.543 11.529 1.00 57.72 928 ARG A N 1
ATOM 7062 C CA . ARG A 1 928 ? -6.467 -24.658 12.331 1.00 57.72 928 ARG A CA 1
ATOM 7063 C C . ARG A 1 928 ? -7.887 -24.649 11.777 1.00 57.72 928 ARG A C 1
ATOM 7065 O O . ARG A 1 928 ? -8.100 -24.299 10.617 1.00 57.72 928 ARG A O 1
ATOM 7072 N N . LEU A 1 929 ? -8.870 -24.957 12.614 1.00 56.47 929 LEU A N 1
ATOM 7073 C CA . LEU A 1 929 ? -10.264 -24.974 12.198 1.00 56.47 929 LEU A CA 1
ATOM 7074 C C . LEU A 1 929 ? -10.858 -23.550 12.168 1.00 56.47 929 LEU A C 1
ATOM 7076 O O . LEU A 1 929 ? -10.764 -22.816 13.161 1.00 56.47 929 LEU A O 1
ATOM 7080 N N . PRO A 1 930 ? -11.477 -23.122 11.047 1.00 52.00 930 PRO A N 1
ATOM 7081 C CA . PRO A 1 930 ? -11.999 -21.765 10.916 1.00 52.00 930 PRO A CA 1
ATOM 7082 C C . PRO A 1 930 ? -13.075 -21.435 11.959 1.00 52.00 930 PRO A C 1
ATOM 7084 O O . PRO A 1 930 ? -14.117 -22.084 12.034 1.00 52.00 930 PRO A O 1
ATOM 7087 N N . GLY A 1 931 ? -12.834 -20.377 12.736 1.00 54.28 931 GLY A N 1
ATOM 7088 C CA . GLY A 1 931 ? -13.801 -19.805 13.679 1.00 54.28 931 GLY A CA 1
ATOM 7089 C C . GLY A 1 931 ? -13.949 -20.516 15.030 1.00 54.28 931 GLY A C 1
ATOM 7090 O O . GLY A 1 931 ? -14.614 -19.962 15.898 1.00 54.28 931 GLY A O 1
ATOM 7091 N N . THR A 1 932 ? -13.332 -21.682 15.257 1.00 55.47 932 THR A N 1
ATOM 7092 C CA . THR A 1 932 ? -13.453 -22.408 16.543 1.00 55.47 932 THR A CA 1
ATOM 7093 C C . THR A 1 932 ? -12.308 -22.131 17.522 1.00 55.47 932 THR A C 1
ATOM 7095 O O . THR A 1 932 ? -12.463 -22.345 18.720 1.00 55.47 932 THR A O 1
ATOM 7098 N N . GLY A 1 933 ? -11.150 -21.665 17.034 1.00 53.72 933 GLY A N 1
ATOM 7099 C CA . GLY A 1 933 ? -9.931 -21.551 17.850 1.00 53.72 933 GLY A CA 1
ATOM 7100 C C . GLY A 1 933 ? -9.298 -22.903 18.207 1.00 53.72 933 GLY A C 1
ATOM 7101 O O . GLY A 1 933 ? -8.402 -22.957 19.044 1.00 53.72 933 GLY A O 1
ATOM 7102 N N . GLU A 1 934 ? -9.759 -23.978 17.572 1.00 54.84 934 GLU A N 1
ATOM 7103 C CA . GLU A 1 934 ? -9.284 -25.345 17.760 1.00 54.84 934 GLU A CA 1
ATOM 7104 C C . GLU A 1 934 ? -8.440 -25.773 16.554 1.00 54.84 934 GLU A C 1
ATOM 7106 O O . GLU A 1 934 ? -8.572 -25.231 15.452 1.00 54.84 934 GLU A O 1
ATOM 7111 N N . PHE A 1 935 ? -7.564 -26.747 16.766 1.00 55.66 935 PHE A N 1
ATOM 7112 C CA . PHE A 1 935 ? -6.718 -27.325 15.725 1.00 55.66 935 PHE A CA 1
ATOM 7113 C C . PHE A 1 935 ? -7.019 -28.813 15.581 1.00 55.66 935 PHE A C 1
ATOM 7115 O O . PHE A 1 935 ? -7.586 -29.438 16.479 1.00 55.66 935 PHE A O 1
ATOM 7122 N N . VAL A 1 936 ? -6.635 -29.370 14.441 1.00 55.16 936 VAL A N 1
ATOM 7123 C CA . VAL A 1 936 ? -6.797 -30.776 14.095 1.00 55.16 936 VAL A CA 1
ATOM 7124 C C . VAL A 1 936 ? -5.482 -31.304 13.541 1.00 55.16 936 VAL A C 1
ATOM 7126 O O . VAL A 1 936 ? -4.960 -30.722 12.598 1.00 55.16 936 VAL A O 1
ATOM 7129 N N . ALA A 1 937 ? -4.961 -32.396 14.101 1.00 54.44 937 ALA A N 1
ATOM 7130 C CA . ALA A 1 937 ? -3.764 -33.062 13.580 1.00 54.44 937 ALA A CA 1
ATOM 7131 C C . ALA A 1 937 ? -4.143 -34.306 12.776 1.00 54.44 937 ALA A C 1
ATOM 7133 O O . ALA A 1 937 ? -4.915 -35.134 13.271 1.00 54.44 937 ALA A O 1
ATOM 7134 N N . GLY A 1 938 ? -3.583 -34.439 11.571 1.00 49.97 938 GLY A N 1
ATOM 7135 C CA . GLY A 1 938 ? -3.717 -35.623 10.721 1.00 49.97 938 GLY A CA 1
ATOM 7136 C C . GLY A 1 938 ? -2.570 -36.625 10.889 1.00 49.97 938 GLY A C 1
ATOM 7137 O O . GLY A 1 938 ? -1.396 -36.251 10.956 1.00 49.97 938 GLY A O 1
ATOM 7138 N N . GLY A 1 939 ? -2.915 -37.913 10.932 1.00 48.12 939 GLY A N 1
ATOM 7139 C CA . GLY A 1 939 ? -1.995 -39.007 10.628 1.00 48.12 939 GLY A CA 1
ATOM 7140 C C . GLY A 1 939 ? -1.877 -39.243 9.116 1.00 48.12 939 GLY A C 1
ATOM 7141 O O . GLY A 1 939 ? -2.653 -38.696 8.333 1.00 48.12 939 GLY A O 1
ATOM 7142 N N . ALA A 1 940 ? -0.934 -40.098 8.707 1.00 43.62 940 ALA A N 1
ATOM 7143 C CA . ALA A 1 940 ? -0.856 -40.598 7.331 1.00 43.62 940 ALA A CA 1
ATOM 7144 C C . ALA A 1 940 ? -2.141 -41.358 6.922 1.00 43.62 940 ALA A C 1
ATOM 7146 O O . ALA A 1 940 ? -3.003 -41.622 7.759 1.00 43.62 940 ALA A O 1
ATOM 7147 N N . ALA A 1 941 ? -2.262 -41.728 5.641 1.00 40.34 941 ALA A N 1
ATOM 7148 C CA . ALA A 1 941 ? -3.514 -42.133 4.980 1.00 40.34 941 ALA A CA 1
ATOM 7149 C C . ALA A 1 941 ? -4.411 -43.172 5.702 1.00 40.34 941 ALA A C 1
ATOM 7151 O O . ALA A 1 941 ? -5.615 -43.167 5.451 1.00 40.34 941 ALA A O 1
ATOM 7152 N N . ASP A 1 942 ? -3.878 -44.005 6.606 1.00 42.38 942 ASP A N 1
ATOM 7153 C CA . ASP A 1 942 ? -4.616 -45.011 7.394 1.00 42.38 942 ASP A CA 1
ATOM 7154 C C . ASP A 1 942 ? -4.842 -44.660 8.888 1.00 42.38 942 ASP A C 1
ATOM 7156 O O . ASP A 1 942 ? -5.594 -45.351 9.577 1.00 42.38 942 ASP A O 1
ATOM 7160 N N . ASP A 1 943 ? -4.224 -43.597 9.417 1.00 49.56 943 ASP A N 1
ATOM 7161 C CA . ASP A 1 943 ? -3.802 -43.554 10.832 1.00 49.56 943 ASP A CA 1
ATOM 7162 C C . ASP A 1 943 ? -4.549 -42.578 11.766 1.00 49.56 943 ASP A C 1
ATOM 7164 O O . ASP A 1 943 ? -4.229 -42.483 12.953 1.00 49.56 943 ASP A O 1
ATOM 7168 N N . GLY A 1 944 ? -5.599 -41.913 11.284 1.00 50.28 944 GLY A N 1
ATOM 7169 C CA . GLY A 1 944 ? -6.558 -41.187 12.129 1.00 50.28 944 GLY A CA 1
ATOM 7170 C C . GLY A 1 944 ? -6.260 -39.698 12.370 1.00 50.28 944 GLY A C 1
ATOM 7171 O O . GLY A 1 944 ? -5.482 -39.073 11.658 1.00 50.28 944 GLY A O 1
ATOM 7172 N N . MET A 1 945 ? -6.991 -39.087 13.315 1.00 52.62 945 MET A N 1
ATOM 7173 C CA . MET A 1 945 ? -7.051 -37.629 13.515 1.00 52.62 945 MET A CA 1
ATOM 7174 C C . MET A 1 945 ? -7.446 -37.267 14.954 1.00 52.62 945 MET A C 1
ATOM 7176 O O . MET A 1 945 ? -8.271 -37.965 15.546 1.00 52.62 945 MET A O 1
ATOM 7180 N N . ALA A 1 946 ? -6.908 -36.167 15.490 1.00 50.56 946 ALA A N 1
ATOM 7181 C CA . ALA A 1 946 ? -7.187 -35.664 16.845 1.00 50.56 946 ALA A CA 1
ATOM 7182 C C . ALA A 1 946 ? -7.550 -34.162 16.849 1.00 50.56 946 ALA A C 1
ATOM 7184 O O . ALA A 1 946 ? -7.161 -33.444 15.931 1.00 50.56 946 ALA A O 1
ATOM 7185 N N . VAL A 1 947 ? -8.269 -33.688 17.881 1.00 47.16 947 VAL A N 1
ATOM 7186 C CA . VAL A 1 947 ? -8.642 -32.265 18.093 1.00 47.16 947 VAL A CA 1
ATOM 7187 C C . VAL A 1 947 ? -7.893 -31.680 19.283 1.00 47.16 947 VAL A C 1
ATOM 7189 O O . VAL A 1 947 ? -7.732 -32.335 20.310 1.00 47.16 947 VAL A O 1
ATOM 7192 N N . PHE A 1 948 ? -7.507 -30.415 19.155 1.00 53.72 948 PHE A N 1
ATOM 7193 C CA . PHE A 1 948 ? -6.705 -29.662 20.109 1.00 53.72 948 PHE A CA 1
ATOM 7194 C C . PHE A 1 948 ? -7.435 -28.359 20.458 1.00 53.72 948 PHE A C 1
ATOM 7196 O O . PHE A 1 948 ? -7.851 -27.622 19.560 1.00 53.72 948 PHE A O 1
ATOM 7203 N N . ARG A 1 949 ? -7.560 -28.040 21.752 1.00 39.22 949 ARG A N 1
ATOM 7204 C CA . ARG A 1 949 ? -8.051 -26.738 22.237 1.00 39.22 949 ARG A CA 1
ATOM 7205 C C . ARG A 1 949 ? -6.888 -25.873 22.703 1.00 39.22 949 ARG A C 1
ATOM 7207 O O . ARG A 1 949 ? -6.256 -26.188 23.705 1.00 39.22 949 ARG A O 1
ATOM 7214 N N . GLY A 1 950 ? -6.658 -24.754 22.024 1.00 38.59 950 GLY A N 1
ATOM 7215 C CA . GLY A 1 950 ? -5.667 -23.766 22.440 1.00 38.59 950 GLY A CA 1
ATOM 7216 C C . GLY A 1 950 ? -5.268 -22.832 21.306 1.00 38.59 950 GLY A C 1
ATOM 7217 O O . GLY A 1 950 ? -5.259 -23.221 20.142 1.00 38.59 950 GLY A O 1
ATOM 7218 N N . CYS A 1 951 ? -4.913 -21.595 21.649 1.00 30.06 951 CYS A N 1
ATOM 7219 C CA . CYS A 1 951 ? -4.289 -20.675 20.706 1.00 30.06 951 CYS A CA 1
ATOM 7220 C C . CYS A 1 951 ? -2.816 -21.063 20.522 1.00 30.06 951 CYS A C 1
ATOM 7222 O O . CYS A 1 951 ? -1.984 -20.634 21.318 1.00 30.06 951 CYS A O 1
ATOM 7224 N N . LEU A 1 952 ? -2.499 -21.847 19.488 1.00 32.03 952 LEU A N 1
ATOM 7225 C CA . LEU A 1 952 ? -1.129 -21.900 18.968 1.00 32.03 952 LEU A CA 1
ATOM 7226 C C . LEU A 1 952 ? -0.796 -20.525 18.331 1.00 32.03 952 LEU A C 1
ATOM 7228 O O . LEU A 1 952 ? -1.659 -20.012 17.603 1.00 32.03 952 LEU A O 1
ATOM 7232 N N . PRO A 1 953 ? 0.365 -19.910 18.645 1.00 27.53 953 PRO A N 1
ATOM 7233 C CA . PRO A 1 953 ? 0.769 -18.588 18.139 1.00 27.53 953 PRO A CA 1
ATOM 7234 C C . PRO A 1 953 ? 0.909 -18.464 16.611 1.00 27.53 953 PRO A C 1
ATOM 7236 O O . PRO A 1 953 ? 1.371 -19.434 15.973 1.00 27.53 953 PRO A O 1
#

InterPro domains:
  IPR001242 Condensation domain [PF00668] (58-493)
  IPR009081 Phosphopantetheine binding ACP domain [PF00550] (578-641)
  IPR009081 Phosphopantetheine binding ACP domain [PS50075] (570-645)
  IPR020806 Polyketide synthase-like, phosphopantetheine-binding domain [SM00823] (576-645)
  IPR023213 Chloramphenicol acetyltransferase-like domain superfamily [G3DSA:3.30.559.10] (61-423)
  IPR036736 ACP-like superfamily [G3DSA:1.10.1200.10] (567-646)
  IPR036736 ACP-like superfamily [SSF47336] (572-641)
  IPR041464 TubC, N-terminal docking domain [PF18563] (5-50)
  IPR044894 TubC, N-terminal docking domain superfamily [G3DSA:1.10.10.1830] (3-54)

Secondary structure (DSSP, 8-state):
--HHHHHHHHHHTT-EEEEETTEEEEE--TTTS-HHHHHHHHHTHHHHHHHH---TT--EEPPHHHHHHHHHHTSTTHHHHTEEEEEEEEEE---HHHHHHHHHHHHHH-GGGGEEEEEETTEEEEEE-SS------EE-S--HHHHHHHHHH----TTT--SEEEEEEESSSSEEEEEEEEEGGG--HHHHHHHHHHHHHHHHHHHHTPPP-SPPPSS-HHHHHHHHHHHHTT--GGGGHHHHHHTTT--SS-----SSPPPSS---BEEEEEEEE-HHHHHHHHHHHHTTT--HHHHHHHHHHHHHHHHH--SEEEEEEEE----SGGGTTS-S---EEEEEEEE-TT--BHHHHHHHHHHHHHHHHHTTTS-HHHHHHHHH-SS-TTPPPS-SEEEEEEESPPPPP-BTTEEEEE-----SB-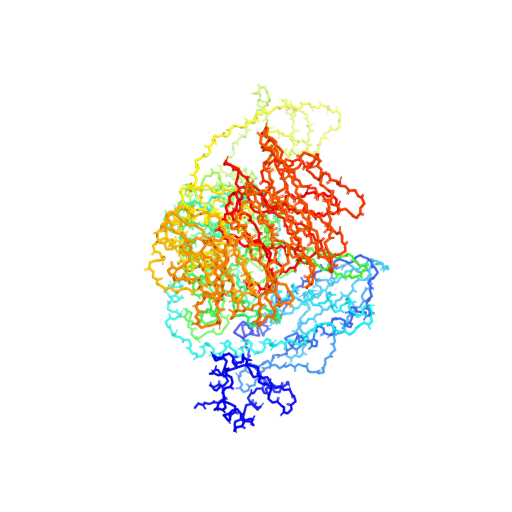SSSEEEEEEEETTEEEEEEEEETTT--HHHHHHHHHHHHHHHHHHHH-TTSBGGGS--S-HHHHHHHHHHH------EE-TTS-EEPPPPTTS--EE-TTS-SEEES-EEE-TTS-EEESSBPSS-------------PPPPPPP-SHHHHHHHHHHHHHHT-S---TT-BTTTTT--HHHHHHHHHHHHHHH-----HHHHHHS-BHHHHHHHHHHHTSS----S-------SSS--EEEEEEE-SSS-EEEEEEETTEEEEEEE-SS-EEE---GGGTTEEEEEEEETTEEEEEETTEEEEE-SS-EEEEE-S-EEEEEEETTEEEEEEPPSSTTSPPEEEEE-SSSEEEEE-SS---S-EEEEEEEESSSSEEEEEEEEE-SSS-EEEEEEEEESSEEEE---TT-EEEEEEE-SSS-EEEEEEETTEEEEEEE-SS-EEESSTTS---SEEEEEEEETTEEEEEEEETTEEEEEEEEETTEEEE-SS-S---TT-EEEPTTTSEEEEEPSTTS-EEEEES---

Foldseek 3Di:
DALVVLQVVCVVLQWHWADDPLDIDIDHPPPSCDVVNVVVCVVCVVVNCVVRCPDQFDWFAAAPVLVVLVLQCPAVQRQLQQKDKWKKKKFFQADPVLLLQLLVVLCQQAQLLQWAWDDDPNGIIIGGDNDDHADAAEDEPDPVQVVLQCQSRDGDPRHGDRFKHWYWYYHDNGIIMIMIMGGLQFADPVLVLLSLVSSQQSSQQVVVVHDRPDDRAPDHVSVVRNVNVVVVVPDDPVLLVLLQVQCVPQDLAQQALWPDDDDPGANQFKDKDKDFQFAVLLLLLLLLCFVQLGASQLSLVLLLQLLSCLRRVDFKAWEKEKDQQCPPVSCNSHGGNRIAIFTQMFGCPPLAFLSVRSNRSRVSVLSRVVSRNDHQVVSCCSNVHDPDPPRDRSHQEYEEEDEDDRDARDHPRMHMDIDDHDHSGHPGQWYWYWYQDPRHIIIMIMHRPNTHDPVSSVLSVQLSSQQSVQCSVCRRDGSNPGDRQDPVSVVVVVVVVDPDWDFDADPVGQTDGFDDPDWTFGADSVNPGTQAGDWDADPVRDIGHPGGDPDDDDDDDDDDDDDDDDDDDADDDPLLVLLQVLLCVLLVDPRAHQFGFSSSSHDHLVSLVSSQVVCCQALVFRQSSVQCSVQRGSNSVSVSSVVRSPDDDDDDDADADDDPAADWAAKAKEDDELQWIWIWTGGNVFIWIWIGRNGYIDTDDDPVSRAFQEKEAPDSQWIWTAGQQAIWIGRNDDIDGPDRFHFNYWYAALNKIKTWTQDPAQQDAIWIWIDPPPDTDTDGDPDRAGNQWVHWDKEDAHRQKIKIWTKHDPVVRDIDIWIWIDDVDIDTDDDPPQFAFHDKYYYPPFFIWTWGDHPQFIWIWTDPPPDIDTQPPPQPDDFHWQEWDDFDPWIWTKAADDPQQIFIWIDDPSHIDTDPDDSHQDQQDWDDDPPRCKTKHDHGRNHYIDIGHYNND

pLDDT: mean 72.46, std 18.9, range [22.05, 97.75]

Organism: NCBI:txid2945988

Sequence (953 aa):
MTTGELVRWLTEKGISLKVTGDRLVVRSQPGTLTDEIRDVLRQRKAELLDELASPAGQDAPLSFGQQQLWLLDQLPGGGVAYNVTAVLHVTGALDAAALERAFTELVRRNEVLRTCFTEHEGAPVQRVIEDFAVPVPVVGARDVREVATESALGRFDLTRDVLVRLTLVRHDEDEHDLVVTMHHIAGDALSMGLLFGELAQLYSAFAAGEPSPLPEPGVQYRDFARWQQDRYARTDPAELEFWREHLRGAPVEIDLPADRPRPAERSFAGGTIRFTLPPEVAAGLKQLAGRYGATLFMGLLAVLKTVLARHGGQRDVVVGIPMANRQHRNFRDAIGFFVNTLAIRTDVTGDPSFEEFLRRVRDAALAAFAHGEVPFEHVVRAVQGSGSPGRLPVYQVMFGLQTGEPGRIDLPGCKVEELPFDPPTAKHDLTMLIDEVPGGLAVRLEYNGDIFEPATARRLAVHFAELCTAIVADPGRPLSRLPMADAVERADLALFRGAQRLDITDAHGAPVAVGEPGDLVVVDEHGSRPLGRRARWRADGRLDLLDPVEGGEYDVHGVRAQPVHAAPAALGDDVEQIVAQVWSKVLGVDDPAPSDDFFALGGSSMAAMQVNWELRKLLGVEIPMTEVFEHPTVSGLAALVRTASGGDGGSGWHRAELPAGGPGHLWNVAALGAEDVWAAGQTDAGSVVLHWDGRSWTAVDHPDLRRVVGIAAPAADDVWLSGRTGLLHWDGSRWSRAAGFDCASVIATGGVVRTLLRPSTPDEPLAVASWDGTDWQRRALPVALPAETLHGCLSAAGPDEFWVSTMRSLGDGSTESVVLRWAGGWSTVDVPADAEVIRVAALADDDVWVLGARSSASLAWHWDGREWTDTTEGSGLRGRLNSIVRAGDAWYAAGGGDGDPGRLLRWTAGRWSELAAPRSLLLGDLVRLPGTGEFVAGGAADDGMAVFRGCLP